Protein AF-0000000077615930 (afdb_homodimer)

Radius of gyration: 49.91 Å; Cα contacts (8 Å, |Δi|>4): 2430; chains: 2; bounding box: 125×142×165 Å

Foldseek 3Di:
DDDDDDDDDDDDDDDDDDPPPDPPPPPPVPPVVVVLLVVVCVVVVVCDPVVVVVLPDPVVVDFVVKAWDDKDKKKWQQLQVFPVQQQDDDDDDPPPPPPDRIFTFMWTDILFWIWTWGPDPPDTRIGIGTLLFFQDKDKDWDQDPNGIWIKIWTAGNLQRIIIITDRDPVRNVVVRVVSVVSSLDQRDFLQLGLDDDFAPPQVVLADPQVQCVVQQVDACPDPDNGQQKHKDQLCLVPPLAVFAFRIFMAGPVQDSVLLSQVLVQFPSRWAWGWRHAFPLRATETFGAFGQLAPVRDDRPSNLVRLVSNCVSLVDAEEEEEAAAPVVQVVCSNVRTHHDDVVSRPRYYYDYLHQDDQQLQLQLVVQLSVLLVCVLVVNDDPPSVVSNVVSCLLVNLLSLLVLLLVVLVCVVVSYHYYYYYHGGAFSVLLNVLSNCVQQALQCLEPSNVSNSCCNSHANSFAALCQQLQSDPDSDRQSGRSSHGCRVVSSLLNVVLLCVVQVASHFWDVVLSSLLVVCSSSSNFLRRNGGHDNVCVVVVRSGSGHHSSVCCCVRSCVVLGTRLNYDDCDPDDPCCVRHPRGDNDDSPSVSDDDPCCRNVSSNDNDSVVRVVSSVVVVVVVVVVVVVVVVVVVVVVVVVVVVVVVVVVVVVVVVVVVVVVVVVQQQCQPVPPARQGDQDDVHPGRQRQHQDQDDPPPDPPDDDDDDDDDDDDDDPPPPCVPRDRDRDGDDPDDDDDDDDDPCPDDPDPPPDDDDDDDDDDDDPDDDPDPDDDDDD/DDDDDDDDPPPPPDDPDPPPPDPPPPPPVPPVVVVLLVVVCVVVVVCDPVVVVVLPDPVVVAFVVKAWDDKDKKKWQQLQVFPVQQQDDDDDDPPPPPPDRIFTFMWTDILFWTWTWGPDPPDTRIGIGTLLFFQDKDWDWDQDPNGIWIKIWTAGNLQRIIIITDRDPVRNVVVRVVSVVSSLDQRDFLQLRLDDDFAPPQVVLADPQVQCVVQQQDACPDPDAGLQKHKDQLCLVPPLAVFAFRIFMAGPPQDSVLLSQVLVFFPSRFAWTWRHAFPLRATETFGAFGQLAPVRDDRPSNLVRLVSNCVSLVDAEEEEEAAAPVVQVVCSNVRTHHDDVVSRPRYYYDYLHQDDQQLQLQLVVQLSVLLVCVLVVNDDPPSVVSNVVSCLLVNLLSLLVLLLVVLVCVVVSYHYYYYYNGGAFSVLLNVLSNCVQQALQCLEPSNVSNSCCNSHANSFAALCQQLQSDPDSDRQSGRSSHGCRVVSSLLNVVLLCVVQVASHFWDVVLSSLLVVCSSSSNFLRRNGGHDSVCVVVVRSGSGHHSSVCCCVGSCVVLGTRLNYDDCDPDDPSCVRHNRGDNDDSPSVSDDDPCCRNVSSNDNDCPVRVVSSVVVVVVVVVVVVVVVVVVVVVVVVVVVVVVVVVVVVVVVVVVVVVVVVPQQQCQDVPQARQGDDDDPDDDGFHFHQDQDDDPPPPPDDDDDDDDDDDDDPCPDDCVDRDGDRDGDDPDDDDDDDDDPDPDDPCPDDPDPDDDYDDDDDPDPDDPDDDDDDD

Sequence (1546 aa):
MDRMFGARRTDSRRSEGAVPFNSRRSVEEDSWTEVERQELDHATSFVSDSMYLVMESPAGALYTGETVHFKVHALCDQSTLGRAAAGIGGKKKVAKDENDDVMHGTLFLTSYRLLFRSFHHHEEELVEVHLHNIAELAEFRVNGKLGPMSQLEVACKNFELLKFNFPGDAASGDAYVKISQILMGKLAPAAYVFARQPDTSGWAAYDPQAEFTRLGFKTPKSSAQIGGFRVTHVNNNYKMSPTYPSAFVVPASVSDGELRKISFFRARGRVPAVTYRHKNDAVVARCAQPLVGLRRKRCTSDEAYMAALRRECKGELLFIDCRSQTSAYGNIALGGGFEVLDYYKETNIMFMGIENIHSMRDSIRKLFDLIKNEIRGNERPNWLSCLESTRWLEHVRSILVSCSVCVTKLVEGTSLVIHCSDGWDRTAQITALVKLCADPFYRTIKGFQVLIEQEWCAFGHQFRARSGHTDTQAGYWEDDSTSPVFMQFVDAVWQLMRQFPCSFEFSERYLIALLDEVYSKRSGTFLHDCEEARMGSKTVIRCTSAWTLLEAHPNAVDFRNPFFLVPLSGGGSKSKSPTVLQCKWHTSSLAIWSSFYLRSLESNDSRDAWAKELQVTQRELQDQLSAAHQQLQSQVEQNSDLQSELEQLRRERAQLARLLEGEVYSDTLNGLLVHEEDEEEDGVLLSVTPVGESRTTLETSCSDSCSISPDVKVYSTTGVGCFLGGSMSQDFEILQSYFDPKRHEARSIDPTATSNGCNDLFTRRITVEEVVRMDRMFGARRTDSRRSEGAVPFNSRRSVEEDSWTEVERQELDHATSFVSDSMYLVMESPAGALYTGETVHFKVHALCDQSTLGRAAAGIGGKKKVAKDENDDVMHGTLFLTSYRLLFRSFHHHEEELVEVHLHNIAELAEFRVNGKLGPMSQLEVACKNFELLKFNFPGDAASGDAYVKISQILMGKLAPAAYVFARQPDTSGWAAYDPQAEFTRLGFKTPKSSAQIGGFRVTHVNNNYKMSPTYPSAFVVPASVSDGELRKISFFRARGRVPAVTYRHKNDAVVARCAQPLVGLRRKRCTSDEAYMAALRRECKGELLFIDCRSQTSAYGNIALGGGFEVLDYYKETNIMFMGIENIHSMRDSIRKLFDLIKNEIRGNERPNWLSCLESTRWLEHVRSILVSCSVCVTKLVEGTSLVIHCSDGWDRTAQITALVKLCADPFYRTIKGFQVLIEQEWCAFGHQFRARSGHTDTQAGYWEDDSTSPVFMQFVDAVWQLMRQFPCSFEFSERYLIALLDEVYSKRSGTFLHDCEEARMGSKTVIRCTSAWTLLEAHPNAVDFRNPFFLVPLSGGGSKSKSPTVLQCKWHTSSLAIWSSFYLRSLESNDSRDAWAKELQVTQRELQDQLSAAHQQLQSQVEQNSDLQSELEQLRRERAQLARLLEGEVYSDTLNGLLVHEEDEEEDGVLLSVTPVGESRTTLETSCSDSCSISPDVKVYSTTGVGCFLGGSMSQDFEILQSYFDPKRHEARSIDPTATSNGCNDLFTRRITVEEVVR

Solvent-accessible surface area (backbone atoms only — not comparable to full-atom values): 86702 Å² total; per-residue (Å²): 144,80,87,72,94,77,93,78,91,90,81,90,84,91,77,85,81,77,82,78,79,81,77,79,74,78,67,79,78,51,60,72,53,50,57,58,43,49,52,46,44,47,63,56,50,64,57,35,77,65,59,59,59,72,74,58,71,67,62,91,75,50,51,70,88,55,47,78,77,44,74,43,75,32,31,36,42,47,68,30,52,23,68,78,59,71,45,64,82,74,87,67,77,73,75,71,66,89,86,66,64,58,42,54,27,38,38,32,37,41,69,46,31,40,38,33,41,36,61,57,82,89,54,60,51,59,47,76,43,40,54,69,22,53,53,49,78,47,78,46,82,41,80,49,101,90,36,68,26,22,32,39,36,45,36,28,69,74,38,46,44,44,43,33,36,19,82,42,64,64,59,40,51,51,50,52,52,55,53,51,54,54,67,60,43,90,73,63,63,41,11,68,38,61,40,85,58,78,34,65,66,32,61,57,58,56,46,71,67,60,53,38,44,74,56,56,44,44,76,56,81,63,90,61,81,44,77,53,36,34,77,43,58,80,23,62,82,31,73,63,18,50,42,38,40,40,60,51,31,38,48,53,88,58,50,66,69,44,49,54,56,27,19,75,40,14,33,81,20,33,46,73,31,49,79,45,53,46,95,76,44,11,36,39,26,38,22,20,19,36,47,24,23,83,77,59,53,82,53,70,54,49,39,48,47,54,52,48,47,30,63,55,30,73,37,50,39,34,37,35,35,40,33,29,64,68,59,36,58,56,32,17,79,76,37,26,33,62,85,60,57,89,70,36,81,81,49,50,76,46,62,54,51,43,76,56,54,62,58,46,31,54,18,50,48,45,45,49,51,53,46,53,36,45,73,73,65,55,69,56,94,53,51,45,40,53,51,52,71,24,39,46,67,58,54,41,34,39,53,48,47,44,24,42,53,50,42,53,39,38,74,74,26,28,20,36,42,33,18,25,69,70,28,30,58,70,27,26,45,40,55,43,47,29,47,41,30,60,34,59,59,36,27,32,62,65,30,36,50,31,46,46,42,48,44,32,42,28,42,19,18,52,39,22,40,24,59,48,64,52,92,57,79,55,51,50,87,69,34,81,61,23,26,55,59,68,58,45,43,53,50,44,51,49,54,49,40,70,77,35,59,20,47,28,37,46,26,71,58,36,54,49,52,50,49,45,44,54,38,37,30,51,21,36,63,48,56,40,34,18,40,51,57,33,60,73,65,39,32,70,68,48,14,26,28,46,57,43,48,51,65,66,35,76,58,35,79,58,23,48,29,73,59,43,43,74,58,43,97,51,79,79,41,33,78,56,11,51,56,59,62,80,73,81,60,50,72,85,70,58,75,82,62,47,78,50,58,37,20,28,74,50,78,82,69,59,65,64,53,51,48,42,50,50,50,52,51,39,51,51,40,52,51,52,33,53,50,36,51,51,51,35,53,53,39,52,52,49,38,53,53,47,53,53,51,41,54,52,52,53,53,51,41,53,55,56,52,52,63,59,54,63,40,57,36,62,46,68,82,82,30,9,28,23,54,78,40,65,99,77,53,81,40,61,32,50,55,70,70,87,80,82,81,80,80,79,73,84,84,80,85,78,82,80,77,87,85,82,80,87,76,77,84,80,79,82,77,84,75,86,77,83,70,71,51,32,49,40,78,80,88,74,82,81,77,85,83,85,72,78,75,70,76,80,79,77,84,72,86,86,90,76,88,83,92,81,87,81,81,72,82,82,72,94,72,88,72,79,89,67,95,92,130,140,77,90,75,88,73,89,78,81,80,72,85,72,85,75,83,80,77,78,78,75,81,75,80,74,78,66,79,78,52,60,73,53,49,55,58,43,47,52,47,44,45,63,56,49,63,56,36,76,64,59,60,60,72,74,58,72,67,62,90,75,50,51,70,87,57,45,79,78,45,73,45,74,30,29,36,42,47,71,30,51,23,69,77,58,66,40,64,72,78,83,69,80,69,74,70,65,89,86,63,64,58,42,54,27,39,37,33,36,40,72,44,30,38,39,33,41,37,62,57,81,86,58,61,52,58,47,78,41,39,54,69,20,54,52,48,76,49,78,47,81,41,80,48,98,90,37,69,25,22,31,39,36,46,34,27,70,74,39,47,43,44,43,35,35,18,82,42,62,64,58,37,51,50,49,52,51,53,53,49,54,54,66,59,42,90,72,65,64,40,10,67,39,60,40,85,60,79,34,66,68,33,63,56,59,56,48,71,67,60,54,36,44,74,54,56,51,43,74,54,83,61,94,58,80,18,86,52,33,38,79,42,58,81,24,62,81,32,73,62,18,50,42,38,40,40,60,51,31,38,47,54,88,59,49,66,70,43,48,55,57,28,19,75,39,14,33,80,19,33,48,73,31,49,78,45,52,48,95,76,45,12,36,38,26,38,21,20,19,36,47,23,22,84,77,59,52,81,53,69,52,49,41,50,47,53,53,47,48,31,62,57,28,74,38,50,39,34,38,34,35,40,33,28,66,68,59,38,59,55,30,16,78,76,37,26,32,62,85,60,58,90,70,37,81,84,49,49,76,47,62,52,52,45,77,55,55,61,58,44,31,54,19,51,50,44,46,50,52,53,46,53,36,46,74,74,65,54,70,55,94,51,49,46,40,53,52,51,70,26,40,46,66,57,55,42,34,41,53,48,46,44,23,41,54,51,41,53,41,36,75,74,26,29,20,36,42,33,18,26,70,70,28,29,57,69,26,26,45,41,56,44,46,29,48,40,29,60,32,58,59,36,26,31,62,65,31,35,50,31,46,45,42,48,43,32,41,29,41,19,20,51,39,22,40,24,58,48,64,53,93,56,80,55,53,52,88,69,33,81,61,23,26,56,58,67,58,43,44,53,50,43,50,50,54,49,39,71,75,36,60,21,46,28,36,48,25,70,58,36,54,51,52,50,50,45,43,52,38,37,28,49,22,37,63,48,56,43,34,18,39,52,56,34,61,71,65,40,31,68,69,49,14,26,27,47,58,44,50,53,65,64,34,76,57,35,80,57,23,48,29,73,57,44,42,73,58,42,96,49,80,79,40,34,77,57,11,50,57,58,60,79,74,82,59,51,72,87,71,58,76,81,61,47,76,52,60,39,18,27,74,49,80,84,67,58,65,62,54,51,46,43,52,49,50,54,51,37,50,50,40,51,51,52,32,53,50,37,49,51,52,34,53,54,39,53,51,51,40,52,53,46,51,52,52,42,54,53,52,54,53,51,40,52,54,56,51,48,64,61,48,62,50,56,36,62,46,89,83,79,38,8,40,40,74,62,55,73,90,80,66,84,56,47,47,29,49,61,68,81,80,81,76,84,72,79,76,84,71,89,84,81,82,84,76,84,82,80,81,82,87,77,81,77,79,80,83,81,74,87,78,75,62,75,55,48,42,20,81,67,85,77,80,73,79,69,83,87,78,86,83,74,94,72,84,74,86,81,80,80,81,81,92,87,89,86,84,89,78,90,73,84,74,83,67,92,93,82,91,95,76,84,137

Organism: Phytophthora infestans (NCBI:txid4787)

Structure (mmCIF, N/CA/C/O backbone):
data_AF-0000000077615930-model_v1
#
loop_
_entity.id
_entity.type
_entity.pdbx_description
1 polymer 'Myotubularin-like phosphatase domain'
#
loop_
_atom_site.group_PDB
_atom_site.id
_atom_site.type_symbol
_atom_site.label_atom_id
_atom_site.label_alt_id
_atom_site.label_comp_id
_atom_site.label_asym_id
_atom_site.label_entity_id
_atom_site.label_seq_id
_atom_site.pdbx_PDB_ins_code
_atom_site.Cartn_x
_atom_site.Cartn_y
_atom_site.Cartn_z
_atom_site.occupancy
_atom_site.B_iso_or_equiv
_atom_site.auth_seq_id
_atom_site.auth_comp_id
_atom_site.auth_asym_id
_atom_site.auth_atom_id
_atom_site.pdbx_PDB_model_num
ATOM 1 N N . MET A 1 1 ? -10.43 -56.5 32.125 1 15.3 1 MET A N 1
ATOM 2 C CA . MET A 1 1 ? -10.898 -56.844 33.469 1 15.3 1 MET A CA 1
ATOM 3 C C . MET A 1 1 ? -10.953 -55.594 34.344 1 15.3 1 MET A C 1
ATOM 5 O O . MET A 1 1 ? -10.367 -54.562 34 1 15.3 1 MET A O 1
ATOM 9 N N . ASP A 1 2 ? -10.734 -55.656 35.688 1 14.51 2 ASP A N 1
ATOM 10 C CA . ASP A 1 2 ? -11.32 -55.438 37 1 14.51 2 ASP A CA 1
ATOM 11 C C . ASP A 1 2 ? -10.805 -54.125 37.625 1 14.51 2 ASP A C 1
ATOM 13 O O . ASP A 1 2 ? -11.547 -53.406 38.281 1 14.51 2 ASP A O 1
ATOM 17 N N . ARG A 1 3 ? -9.555 -53.969 37.844 1 14.17 3 ARG A N 1
ATOM 18 C CA . ARG A 1 3 ? -9.156 -53.688 39.219 1 14.17 3 ARG A CA 1
ATOM 19 C C . ARG A 1 3 ? -9.508 -52.25 39.594 1 14.17 3 ARG A C 1
ATOM 21 O O . ARG A 1 3 ? -9.633 -51.375 38.688 1 14.17 3 ARG A O 1
ATOM 28 N N . MET A 1 4 ? -9.133 -51.656 40.781 1 14.09 4 MET A N 1
ATOM 29 C CA . MET A 1 4 ? -9.461 -51.312 42.156 1 14.09 4 MET A CA 1
ATOM 30 C C . MET A 1 4 ? -9.18 -49.844 42.438 1 14.09 4 MET A C 1
ATOM 32 O O . MET A 1 4 ? -9.562 -49.344 43.5 1 14.09 4 MET A O 1
ATOM 36 N N . PHE A 1 5 ? -8.281 -49.094 41.875 1 16.23 5 PHE A N 1
ATOM 37 C CA . PHE A 1 5 ? -7.535 -48.469 42.969 1 16.23 5 PHE A CA 1
ATOM 38 C C . PHE A 1 5 ? -8.359 -47.375 43.625 1 16.23 5 PHE A C 1
ATOM 40 O O . PHE A 1 5 ? -9.164 -46.688 42.969 1 16.23 5 PHE A O 1
ATOM 47 N N . GLY A 1 6 ? -8.289 -46.938 44.906 1 15.14 6 GLY A N 1
ATOM 48 C CA . GLY A 1 6 ? -8.812 -46.688 46.25 1 15.14 6 GLY A CA 1
ATOM 49 C C . GLY A 1 6 ? -9.094 -45.188 46.469 1 15.14 6 GLY A C 1
ATOM 50 O O . GLY A 1 6 ? -10.195 -44.844 46.906 1 15.14 6 GLY A O 1
ATOM 51 N N . ALA A 1 7 ? -8.156 -44.375 46.844 1 14.65 7 ALA A N 1
ATOM 52 C CA . ALA A 1 7 ? -8.234 -43.812 48.219 1 14.65 7 ALA A CA 1
ATOM 53 C C . ALA A 1 7 ? -9.188 -42.625 48.25 1 14.65 7 ALA A C 1
ATOM 55 O O . ALA A 1 7 ? -9.484 -42 47.219 1 14.65 7 ALA A O 1
ATOM 56 N N . ARG A 1 8 ? -9.031 -41.562 49.375 1 15.77 8 ARG A N 1
ATOM 57 C CA . ARG A 1 8 ? -9.531 -41.188 50.688 1 15.77 8 ARG A CA 1
ATOM 58 C C . ARG A 1 8 ? -10.047 -39.75 50.719 1 15.77 8 ARG A C 1
ATOM 60 O O . ARG A 1 8 ? -11.047 -39.469 51.375 1 15.77 8 ARG A O 1
ATOM 67 N N . ARG A 1 9 ? -9.359 -38.656 50.312 1 15.2 9 ARG A N 1
ATOM 68 C CA . ARG A 1 9 ? -9.211 -37.656 51.375 1 15.2 9 ARG A CA 1
ATOM 69 C C . ARG A 1 9 ? -10.5 -36.844 51.562 1 15.2 9 ARG A C 1
ATOM 71 O O . ARG A 1 9 ? -11.273 -36.688 50.625 1 15.2 9 ARG A O 1
ATOM 78 N N . THR A 1 10 ? -10.672 -36.031 52.688 1 15.86 10 THR A N 1
ATOM 79 C CA . THR A 1 10 ? -11.492 -35.594 53.812 1 15.86 10 THR A CA 1
ATOM 80 C C . THR A 1 10 ? -12.25 -34.312 53.5 1 15.86 10 THR A C 1
ATOM 82 O O . THR A 1 10 ? -11.883 -33.625 52.562 1 15.86 10 THR A O 1
ATOM 85 N N . ASP A 1 11 ? -12.898 -33.469 54.531 1 15.8 11 ASP A N 1
ATOM 86 C CA . ASP A 1 11 ? -14.172 -33.031 55.094 1 15.8 11 ASP A CA 1
ATOM 87 C C . ASP A 1 11 ? -14.32 -31.516 54.969 1 15.8 11 ASP A C 1
ATOM 89 O O . ASP A 1 11 ? -15.438 -31 54.875 1 15.8 11 ASP A O 1
ATOM 93 N N . SER A 1 12 ? -13.406 -30.578 55.219 1 15.86 12 SER A N 1
ATOM 94 C CA . SER A 1 12 ? -13.742 -29.672 56.312 1 15.86 12 SER A CA 1
ATOM 95 C C . SER A 1 12 ? -14.789 -28.641 55.875 1 15.86 12 SER A C 1
ATOM 97 O O . SER A 1 12 ? -14.992 -28.422 54.688 1 15.86 12 SER A O 1
ATOM 99 N N . ARG A 1 13 ? -14.93 -27.281 56.719 1 16.64 13 ARG A N 1
ATOM 100 C CA . ARG A 1 13 ? -15.805 -26.531 57.625 1 16.64 13 ARG A CA 1
ATOM 101 C C . ARG A 1 13 ? -16.5 -25.406 56.875 1 16.64 13 ARG A C 1
ATOM 103 O O . ARG A 1 13 ? -17.719 -25.219 57 1 16.64 13 ARG A O 1
ATOM 110 N N . ARG A 1 14 ? -15.844 -24.109 56.625 1 17.56 14 ARG A N 1
ATOM 111 C CA . ARG A 1 14 ? -16.297 -22.906 57.312 1 17.56 14 ARG A CA 1
ATOM 112 C C . ARG A 1 14 ? -17.469 -22.266 56.562 1 17.56 14 ARG A C 1
ATOM 114 O O . ARG A 1 14 ? -17.5 -22.297 55.312 1 17.56 14 ARG A O 1
ATOM 121 N N . SER A 1 15 ? -18.547 -21.562 57.219 1 17.34 15 SER A N 1
ATOM 122 C CA . SER A 1 15 ? -19.969 -21.188 57.188 1 17.34 15 SER A CA 1
ATOM 123 C C . SER A 1 15 ? -20.141 -19.812 56.531 1 17.34 15 SER A C 1
ATOM 125 O O . SER A 1 15 ? -21.25 -19.281 56.5 1 17.34 15 SER A O 1
ATOM 127 N N . GLU A 1 16 ? -19.172 -19.062 56.125 1 19.17 16 GLU A N 1
ATOM 128 C CA . GLU A 1 16 ? -19.391 -17.625 56.281 1 19.17 16 GLU A CA 1
ATOM 129 C C . GLU A 1 16 ? -20.641 -17.172 55.5 1 19.17 16 GLU A C 1
ATOM 131 O O . GLU A 1 16 ? -20.953 -17.719 54.469 1 19.17 16 GLU A O 1
ATOM 136 N N . GLY A 1 17 ? -21.469 -16.266 56.125 1 18 17 GLY A N 1
ATOM 137 C CA . GLY A 1 17 ? -22.797 -15.68 56.125 1 18 17 GLY A CA 1
ATOM 138 C C . GLY A 1 17 ? -23.094 -14.867 54.875 1 18 17 GLY A C 1
ATOM 139 O O . GLY A 1 17 ? -22.172 -14.398 54.188 1 18 17 GLY A O 1
ATOM 140 N N . ALA A 1 18 ? -24.391 -14.938 54.375 1 19.77 18 ALA A N 1
ATOM 141 C CA . ALA A 1 18 ? -25.219 -14.688 53.188 1 19.77 18 ALA A CA 1
ATOM 142 C C . ALA A 1 18 ? -25.625 -13.219 53.094 1 19.77 18 ALA A C 1
ATOM 144 O O . ALA A 1 18 ? -26.781 -12.875 53.312 1 19.77 18 ALA A O 1
ATOM 145 N N . VAL A 1 19 ? -24.75 -12.234 53.406 1 22.38 19 VAL A N 1
ATOM 146 C CA . VAL A 1 19 ? -25.438 -10.969 53.594 1 22.38 19 VAL A CA 1
ATOM 147 C C . VAL A 1 19 ? -26.234 -10.641 52.312 1 22.38 19 VAL A C 1
ATOM 149 O O . VAL A 1 19 ? -25.719 -10.797 51.219 1 22.38 19 VAL A O 1
ATOM 152 N N . PRO A 1 20 ? -27.625 -10.391 52.406 1 20.53 20 PRO A N 1
ATOM 153 C CA . PRO A 1 20 ? -28.703 -10.281 51.438 1 20.53 20 PRO A CA 1
ATOM 154 C C . PRO A 1 20 ? -28.656 -8.984 50.625 1 20.53 20 PRO A C 1
ATOM 156 O O . PRO A 1 20 ? -28.766 -7.898 51.188 1 20.53 20 PRO A O 1
ATOM 159 N N . PHE A 1 21 ? -27.547 -8.633 49.969 1 20.3 21 PHE A N 1
ATOM 160 C CA . PHE A 1 21 ? -27.531 -7.293 49.406 1 20.3 21 PHE A CA 1
ATOM 161 C C . PHE A 1 21 ? -28.719 -7.094 48.469 1 20.3 21 PHE A C 1
ATOM 163 O O . PHE A 1 21 ? -28.938 -7.902 47.562 1 20.3 21 PHE A O 1
ATOM 170 N N . ASN A 1 22 ? -29.781 -6.418 48.906 1 19.36 22 ASN A N 1
ATOM 171 C CA . ASN A 1 22 ? -31.062 -6.02 48.344 1 19.36 22 ASN A CA 1
ATOM 172 C C . ASN A 1 22 ? -30.875 -5.215 47.031 1 19.36 22 ASN A C 1
ATOM 174 O O . ASN A 1 22 ? -30.219 -4.172 47.031 1 19.36 22 ASN A O 1
ATOM 178 N N . SER A 1 23 ? -30.938 -5.848 45.844 1 19.02 23 SER A N 1
ATOM 179 C CA . SER A 1 23 ? -30.781 -5.461 44.438 1 19.02 23 SER A CA 1
ATOM 180 C C . SER A 1 23 ? -31.875 -4.492 44 1 19.02 23 SER A C 1
ATOM 182 O O . SER A 1 23 ? -32.969 -4.918 43.625 1 19.02 23 SER A O 1
ATOM 184 N N . ARG A 1 24 ? -32.156 -3.406 44.75 1 22.58 24 ARG A N 1
ATOM 185 C CA . ARG A 1 24 ? -33.281 -2.605 44.281 1 22.58 24 ARG A CA 1
ATOM 186 C C . ARG A 1 24 ? -33.062 -2.17 42.812 1 22.58 24 ARG A C 1
ATOM 188 O O . ARG A 1 24 ? -32.094 -1.477 42.5 1 22.58 24 ARG A O 1
ATOM 195 N N . ARG A 1 25 ? -33.75 -2.848 41.812 1 23.81 25 ARG A N 1
ATOM 196 C CA . ARG A 1 25 ? -34 -2.76 40.375 1 23.81 25 ARG A CA 1
ATOM 197 C C . ARG A 1 25 ? -34.562 -1.399 40 1 23.81 25 ARG A C 1
ATOM 199 O O . ARG A 1 25 ? -35.656 -1.044 40.438 1 23.81 25 ARG A O 1
ATOM 206 N N . SER A 1 26 ? -33.75 -0.372 40.094 1 23.16 26 SER A N 1
ATOM 207 C CA . SER A 1 26 ? -34.312 0.929 39.75 1 23.16 26 SER A CA 1
ATOM 208 C C . SER A 1 26 ? -35.125 0.854 38.469 1 23.16 26 SER A C 1
ATOM 210 O O . SER A 1 26 ? -34.688 0.295 37.469 1 23.16 26 SER A O 1
ATOM 212 N N . VAL A 1 27 ? -36.5 1.019 38.406 1 25.86 27 VAL A N 1
ATOM 213 C CA . VAL A 1 27 ? -37.688 0.929 37.562 1 25.86 27 VAL A CA 1
ATOM 214 C C . VAL A 1 27 ? -37.531 1.836 36.344 1 25.86 27 VAL A C 1
ATOM 216 O O . VAL A 1 27 ? -38.094 1.551 35.281 1 25.86 27 VAL A O 1
ATOM 219 N N . GLU A 1 28 ? -36.938 3.033 36.5 1 25.19 28 GLU A N 1
ATOM 220 C CA . GLU A 1 28 ? -37.375 4.086 35.594 1 25.19 28 GLU A CA 1
ATOM 221 C C . GLU A 1 28 ? -36.875 3.828 34.188 1 25.19 28 GLU A C 1
ATOM 223 O O . GLU A 1 28 ? -37.281 4.5 33.219 1 25.19 28 GLU A O 1
ATOM 228 N N . GLU A 1 29 ? -35.812 3.072 34.031 1 27.83 29 GLU A N 1
ATOM 229 C CA . GLU A 1 29 ? -35.219 2.941 32.688 1 27.83 29 GLU A CA 1
ATOM 230 C C . GLU A 1 29 ? -36.094 2.125 31.766 1 27.83 29 GLU A C 1
ATOM 232 O O . GLU A 1 29 ? -35.719 1.841 30.625 1 27.83 29 GLU A O 1
ATOM 237 N N . ASP A 1 30 ? -37.344 1.7 32.219 1 28.83 30 ASP A N 1
ATOM 238 C CA . ASP A 1 30 ? -38.156 0.677 31.578 1 28.83 30 ASP A CA 1
ATOM 239 C C . ASP A 1 30 ? -38.938 1.257 30.406 1 28.83 30 ASP A C 1
ATOM 241 O O . ASP A 1 30 ? -39.438 0.512 29.562 1 28.83 30 ASP A O 1
ATOM 245 N N . SER A 1 31 ? -39.281 2.527 30.578 1 29.67 31 SER A N 1
ATOM 246 C CA . SER A 1 31 ? -40.406 2.955 29.719 1 29.67 31 SER A CA 1
ATOM 247 C C . SER A 1 31 ? -39.938 3.041 28.25 1 29.67 31 SER A C 1
ATOM 249 O O . SER A 1 31 ? -40.719 2.725 27.344 1 29.67 31 SER A O 1
ATOM 251 N N . TRP A 1 32 ? -38.781 3.723 28.094 1 28.78 32 TRP A N 1
ATOM 252 C CA . TRP A 1 32 ? -38.375 3.998 26.703 1 28.78 32 TRP A CA 1
ATOM 253 C C . TRP A 1 32 ? -38.062 2.707 25.969 1 28.78 32 TRP A C 1
ATOM 255 O O . TRP A 1 32 ? -38.062 2.674 24.734 1 28.78 32 TRP A O 1
ATOM 265 N N . THR A 1 33 ? -37.938 1.622 26.766 1 34.94 33 THR A N 1
ATOM 266 C CA . THR A 1 33 ? -37.594 0.311 26.219 1 34.94 33 THR A CA 1
ATOM 267 C C . THR A 1 33 ? -38.812 -0.321 25.531 1 34.94 33 THR A C 1
ATOM 269 O O . THR A 1 33 ? -38.656 -1.097 24.594 1 34.94 33 THR A O 1
ATOM 272 N N . GLU A 1 34 ? -40.062 0.072 26.094 1 34.44 34 GLU A N 1
ATOM 273 C CA . GLU A 1 34 ? -41.25 -0.596 25.594 1 34.44 34 GLU A CA 1
ATOM 274 C C . GLU A 1 34 ? -41.594 -0.104 24.188 1 34.44 34 GLU A C 1
ATOM 276 O O . GLU A 1 34 ? -42 -0.893 23.328 1 34.44 34 GLU A O 1
ATOM 281 N N . VAL A 1 35 ? -41.438 1.263 23.969 1 36.5 35 VAL A N 1
ATOM 282 C CA . VAL A 1 35 ? -41.875 1.825 22.688 1 36.5 35 VAL A CA 1
ATOM 283 C C . VAL A 1 35 ? -40.938 1.343 21.578 1 36.5 35 VAL A C 1
ATOM 285 O O . VAL A 1 35 ? -41.375 0.999 20.484 1 36.5 35 VAL A O 1
ATOM 288 N N . GLU A 1 36 ? -39.625 1.299 21.891 1 34.19 36 GLU A N 1
ATOM 289 C CA . GLU A 1 36 ? -38.719 0.806 20.875 1 34.19 36 GLU A CA 1
ATOM 290 C C . GLU A 1 36 ? -38.938 -0.681 20.609 1 34.19 36 GLU A C 1
ATOM 292 O O . GLU A 1 36 ? -38.719 -1.151 19.484 1 34.19 36 GLU A O 1
ATOM 297 N N . ARG A 1 37 ? -39.5 -1.408 21.594 1 36.06 37 ARG A N 1
ATOM 298 C CA . ARG A 1 37 ? -39.875 -2.805 21.391 1 36.06 37 ARG A CA 1
ATOM 299 C C . ARG A 1 37 ? -41.125 -2.916 20.547 1 36.06 37 ARG A C 1
ATOM 301 O O . ARG A 1 37 ? -41.219 -3.791 19.688 1 36.06 37 ARG A O 1
ATOM 308 N N . GLN A 1 38 ? -42.125 -2.064 20.844 1 36.53 38 GLN A N 1
ATOM 309 C CA . GLN A 1 38 ? -43.375 -2.139 20.078 1 36.53 38 GLN A CA 1
ATOM 310 C C . GLN A 1 38 ? -43.125 -1.792 18.609 1 36.53 38 GLN A C 1
ATOM 312 O O . GLN A 1 38 ? -43.719 -2.414 17.719 1 36.53 38 GLN A O 1
ATOM 317 N N . GLU A 1 39 ? -42.281 -0.75 18.344 1 36.44 39 GLU A N 1
ATOM 318 C CA . GLU A 1 39 ? -42 -0.434 16.953 1 36.44 39 GLU A CA 1
ATOM 319 C C . GLU A 1 39 ? -41.156 -1.525 16.297 1 36.44 39 GLU A C 1
ATOM 321 O O . GLU A 1 39 ? -41.344 -1.847 15.125 1 36.44 39 GLU A O 1
ATOM 326 N N . LEU A 1 40 ? -40.281 -2.15 17.031 1 34.22 40 LEU A N 1
ATOM 327 C CA . LEU A 1 40 ? -39.562 -3.33 16.547 1 34.22 40 LEU A CA 1
ATOM 328 C C . LEU A 1 40 ? -40.5 -4.508 16.391 1 34.22 40 LEU A C 1
ATOM 330 O O . LEU A 1 40 ? -40.438 -5.227 15.383 1 34.22 40 LEU A O 1
ATOM 334 N N . ASP A 1 41 ? -41.406 -4.719 17.375 1 36.97 41 ASP A N 1
ATOM 335 C CA . ASP A 1 41 ? -42.469 -5.734 17.219 1 36.97 41 ASP A CA 1
ATOM 336 C C . ASP A 1 41 ? -43.406 -5.391 16.062 1 36.97 41 ASP A C 1
ATOM 338 O O . ASP A 1 41 ? -43.812 -6.273 15.32 1 36.97 41 ASP A O 1
ATOM 342 N N . HIS A 1 42 ? -43.781 -4.102 15.93 1 36.09 42 HIS A N 1
ATOM 343 C CA . HIS A 1 42 ? -44.594 -3.688 14.789 1 36.09 42 HIS A CA 1
ATOM 344 C C . HIS A 1 42 ? -43.812 -3.807 13.484 1 36.09 42 HIS A C 1
ATOM 346 O O . HIS A 1 42 ? -44.375 -4.207 12.461 1 36.09 42 HIS A O 1
ATOM 352 N N . ALA A 1 43 ? -42.531 -3.301 13.406 1 34.59 43 ALA A N 1
ATOM 353 C CA . ALA A 1 43 ? -41.719 -3.531 12.203 1 34.59 43 ALA A CA 1
ATOM 354 C C . ALA A 1 43 ? -41.469 -5.02 11.984 1 34.59 43 ALA A C 1
ATOM 356 O O . ALA A 1 43 ? -41.5 -5.5 10.844 1 34.59 43 ALA A O 1
ATOM 357 N N . THR A 1 44 ? -41.188 -5.766 13.016 1 36.41 44 THR A N 1
ATOM 358 C CA . THR A 1 44 ? -41.094 -7.219 12.891 1 36.41 44 THR A CA 1
ATOM 359 C C . THR A 1 44 ? -42.5 -7.828 12.734 1 36.41 44 THR A C 1
ATOM 361 O O . THR A 1 44 ? -42.625 -8.922 12.18 1 36.41 44 THR A O 1
ATOM 364 N N . SER A 1 45 ? -43.531 -7.285 13.406 1 33.38 45 SER A N 1
ATOM 365 C CA . SER A 1 45 ? -44.875 -7.812 13.289 1 33.38 45 SER A CA 1
ATOM 366 C C . SER A 1 45 ? -45.438 -7.562 11.891 1 33.38 45 SER A C 1
ATOM 368 O O . SER A 1 45 ? -46.469 -8.148 11.516 1 33.38 45 SER A O 1
ATOM 370 N N . PHE A 1 46 ? -45.188 -6.387 11.273 1 32.59 46 PHE A N 1
ATOM 371 C CA . PHE A 1 46 ? -45.75 -6.281 9.938 1 32.59 46 PHE A CA 1
ATOM 372 C C . PHE A 1 46 ? -45.125 -7.32 9 1 32.59 46 PHE A C 1
ATOM 374 O O . PHE A 1 46 ? -45.469 -7.363 7.812 1 32.59 46 PHE A O 1
ATOM 381 N N . VAL A 1 47 ? -44 -7.898 9.289 1 35.59 47 VAL A N 1
ATOM 382 C CA . VAL A 1 47 ? -43.75 -9.078 8.469 1 35.59 47 VAL A CA 1
ATOM 383 C C . VAL A 1 47 ? -44.875 -10.102 8.672 1 35.59 47 VAL A C 1
ATOM 385 O O . VAL A 1 47 ? -44.938 -10.734 9.727 1 35.59 47 VAL A O 1
ATOM 388 N N . SER A 1 48 ? -46.125 -9.695 8.414 1 31.77 48 SER A N 1
ATOM 389 C CA . SER A 1 48 ? -47.312 -10.555 8.422 1 31.77 48 SER A CA 1
ATOM 390 C C . SER A 1 48 ? -46.969 -11.961 7.945 1 31.77 48 SER A C 1
ATOM 392 O O . SER A 1 48 ? -45.969 -12.164 7.246 1 31.77 48 SER A O 1
ATOM 394 N N . ASP A 1 49 ? -47.656 -12.977 8.5 1 34.81 49 ASP A N 1
ATOM 395 C CA . ASP A 1 49 ? -47.719 -14.344 8 1 34.81 49 ASP A CA 1
ATOM 396 C C . ASP A 1 49 ? -47.688 -14.375 6.477 1 34.81 49 ASP A C 1
ATOM 398 O O . ASP A 1 49 ? -47.188 -15.328 5.871 1 34.81 49 ASP A O 1
ATOM 402 N N . SER A 1 50 ? -48.438 -13.422 5.879 1 33.19 50 SER A N 1
ATOM 403 C CA . SER A 1 50 ? -48.594 -13.391 4.43 1 33.19 50 SER A CA 1
ATOM 404 C C . SER A 1 50 ? -47.312 -13 3.73 1 33.19 50 SER A C 1
ATOM 406 O O . SER A 1 50 ? -47.094 -13.328 2.559 1 33.19 50 SER A O 1
ATOM 408 N N . MET A 1 51 ? -46.625 -12.07 4.199 1 35.03 51 MET A N 1
ATOM 409 C CA . MET A 1 51 ? -45.344 -11.734 3.561 1 35.03 51 MET A CA 1
ATOM 410 C C . MET A 1 51 ? -44.344 -12.875 3.707 1 35.03 51 MET A C 1
ATOM 412 O O . MET A 1 51 ? -43.375 -12.945 2.967 1 35.03 51 MET A O 1
ATOM 416 N N . TYR A 1 52 ? -44.406 -13.672 4.758 1 37.84 52 TYR A N 1
ATOM 417 C CA . TYR A 1 52 ? -43.656 -14.93 4.832 1 37.84 52 TYR A CA 1
ATOM 418 C C . TYR A 1 52 ? -43.969 -15.805 3.627 1 37.84 52 TYR A C 1
ATOM 420 O O . TYR A 1 52 ? -43.094 -16.547 3.166 1 37.84 52 TYR A O 1
ATOM 428 N N . LEU A 1 53 ? -45.312 -15.914 3.291 1 36.94 53 LEU A N 1
ATOM 429 C CA . LEU A 1 53 ? -45.719 -16.812 2.221 1 36.94 53 LEU A CA 1
ATOM 430 C C . LEU A 1 53 ? -45.125 -16.391 0.887 1 36.94 53 LEU A C 1
ATOM 432 O O . LEU A 1 53 ? -44.812 -17.234 0.043 1 36.94 53 LEU A O 1
ATOM 436 N N . VAL A 1 54 ? -45.25 -15.094 0.511 1 39.47 54 VAL A N 1
ATOM 437 C CA . VAL A 1 54 ? -44.875 -14.695 -0.84 1 39.47 54 VAL A CA 1
ATOM 438 C C . VAL A 1 54 ? -43.375 -14.914 -1.045 1 39.47 54 VAL A C 1
ATOM 440 O O . VAL A 1 54 ? -42.906 -15.07 -2.178 1 39.47 54 VAL A O 1
ATOM 443 N N . MET A 1 55 ? -42.531 -14.641 -0.129 1 47.31 55 MET A N 1
ATOM 444 C CA . MET A 1 55 ? -41.094 -14.547 -0.274 1 47.31 55 MET A CA 1
ATOM 445 C C . MET A 1 55 ? -40.469 -15.938 -0.402 1 47.31 55 MET A C 1
ATOM 447 O O . MET A 1 55 ? -39.531 -16.266 0.327 1 47.31 55 MET A O 1
ATOM 451 N N . GLU A 1 56 ? -41.188 -16.906 -0.74 1 50.34 56 GLU A N 1
ATOM 452 C CA . GLU A 1 56 ? -41.062 -18.359 -0.734 1 50.34 56 GLU A CA 1
ATOM 453 C C . GLU A 1 56 ? -39.781 -18.797 -1.431 1 50.34 56 GLU A C 1
ATOM 455 O O . GLU A 1 56 ? -38.969 -19.562 -0.863 1 50.34 56 GLU A O 1
ATOM 460 N N . SER A 1 57 ? -39.969 -19.125 -2.832 1 57.25 57 SER A N 1
ATOM 461 C CA . SER A 1 57 ? -38.969 -19.906 -3.535 1 57.25 57 SER A CA 1
ATOM 462 C C . SER A 1 57 ? -38.031 -19 -4.34 1 57.25 57 SER A C 1
ATOM 464 O O . SER A 1 57 ? -38.5 -18.094 -5.047 1 57.25 57 SER A O 1
ATOM 466 N N . PRO A 1 58 ? -36.781 -18.844 -3.83 1 64.56 58 PRO A N 1
ATOM 467 C CA . PRO A 1 58 ? -35.844 -18.125 -4.703 1 64.56 58 PRO A CA 1
ATOM 468 C C . PRO A 1 58 ? -35.812 -18.703 -6.121 1 64.56 58 PRO A C 1
ATOM 470 O O . PRO A 1 58 ? -34.719 -18.906 -6.68 1 64.56 58 PRO A O 1
ATOM 473 N N . ALA A 1 59 ? -37 -19.172 -6.684 1 60.19 59 ALA A N 1
ATOM 474 C CA . ALA A 1 59 ? -37.094 -19.953 -7.914 1 60.19 59 ALA A CA 1
ATOM 475 C C . ALA A 1 59 ? -36.312 -19.297 -9.039 1 60.19 59 ALA A C 1
ATOM 477 O O . ALA A 1 59 ? -35.594 -19.969 -9.797 1 60.19 59 ALA A O 1
ATOM 478 N N . GLY A 1 60 ? -36.344 -17.969 -9.133 1 67.19 60 GLY A N 1
ATOM 479 C CA . GLY A 1 60 ? -35.625 -17.328 -10.227 1 67.19 60 GLY A CA 1
ATOM 480 C C . GLY A 1 60 ? -34.125 -17.328 -10.039 1 67.19 60 GLY A C 1
ATOM 481 O O . GLY A 1 60 ? -33.375 -17.172 -11.008 1 67.19 60 GLY A O 1
ATOM 482 N N . ALA A 1 61 ? -33.781 -17.672 -8.859 1 77.5 61 ALA A N 1
ATOM 483 C CA . ALA A 1 61 ? -32.375 -17.578 -8.57 1 77.5 61 ALA A CA 1
ATOM 484 C C . ALA A 1 61 ? -31.734 -18.953 -8.477 1 77.5 61 ALA A C 1
ATOM 486 O O . ALA A 1 61 ? -30.5 -19.078 -8.344 1 77.5 61 ALA A O 1
ATOM 487 N N . LEU A 1 62 ? -32.531 -20.016 -8.734 1 82.62 62 LEU A N 1
ATOM 488 C CA . LEU A 1 62 ? -32 -21.359 -8.531 1 82.62 62 LEU A CA 1
ATOM 489 C C . LEU A 1 62 ? -31.438 -21.922 -9.828 1 82.62 62 LEU A C 1
ATOM 491 O O . LEU A 1 62 ? -31.953 -21.641 -10.914 1 82.62 62 LEU A O 1
ATOM 495 N N . TYR A 1 63 ? -30.375 -22.703 -9.656 1 84.88 63 TYR A N 1
ATOM 496 C CA . TYR A 1 63 ? -29.844 -23.453 -10.781 1 84.88 63 TYR A CA 1
ATOM 497 C C . TYR A 1 63 ? -30.797 -24.578 -11.188 1 84.88 63 TYR A C 1
ATOM 499 O O . TYR A 1 63 ? -31.703 -24.938 -10.422 1 84.88 63 TYR A O 1
ATOM 507 N N . THR A 1 64 ? -30.531 -25.078 -12.406 1 82.31 64 THR A N 1
ATOM 508 C CA . THR A 1 64 ? -31.328 -26.219 -12.828 1 82.31 64 THR A CA 1
ATOM 509 C C . THR A 1 64 ? -31.078 -27.422 -11.914 1 82.31 64 THR A C 1
ATOM 511 O O . THR A 1 64 ? -29.938 -27.828 -11.719 1 82.31 64 THR A O 1
ATOM 514 N N . GLY A 1 65 ? -32.094 -27.875 -11.32 1 82.19 65 GLY A N 1
ATOM 515 C CA . GLY A 1 65 ? -31.969 -29.047 -10.461 1 82.19 65 GLY A CA 1
ATOM 516 C C . GLY A 1 65 ? -31.625 -28.703 -9.031 1 82.19 65 GLY A C 1
ATOM 517 O O . GLY A 1 65 ? -31.5 -29.594 -8.188 1 82.19 65 GLY A O 1
ATOM 518 N N . GLU A 1 66 ? -31.469 -27.469 -8.773 1 88.75 66 GLU A N 1
ATOM 519 C CA . GLU A 1 66 ? -31.156 -27.031 -7.418 1 88.75 66 GLU A CA 1
ATOM 520 C C . GLU A 1 66 ? -32.406 -27.062 -6.527 1 88.75 66 GLU A C 1
ATOM 522 O O . GLU A 1 66 ? -33.469 -26.625 -6.938 1 88.75 66 GLU A O 1
ATOM 527 N N . THR A 1 67 ? -32.281 -27.672 -5.328 1 90 67 THR A N 1
ATOM 528 C CA . THR A 1 67 ? -33.406 -27.812 -4.406 1 90 67 THR A CA 1
ATOM 529 C C . THR A 1 67 ? -33.125 -27.078 -3.096 1 90 67 THR A C 1
ATOM 531 O O . THR A 1 67 ? -31.969 -27 -2.654 1 90 67 THR A O 1
ATOM 534 N N . VAL A 1 68 ? -34.188 -26.578 -2.52 1 91.75 68 VAL A N 1
ATOM 535 C CA . VAL A 1 68 ? -34.094 -25.891 -1.239 1 91.75 68 VAL A CA 1
ATOM 536 C C . VAL A 1 68 ? -34.281 -26.891 -0.098 1 91.75 68 VAL A C 1
ATOM 538 O O . VAL A 1 68 ? -35.281 -27.594 -0.062 1 91.75 68 VAL A O 1
ATOM 541 N N . HIS A 1 69 ? -33.406 -26.906 0.883 1 90.69 69 HIS A N 1
ATOM 542 C CA . HIS A 1 69 ? -33.469 -27.859 1.994 1 90.69 69 HIS A CA 1
ATOM 543 C C . HIS A 1 69 ? -33.938 -27.172 3.271 1 90.69 69 HIS A C 1
ATOM 545 O O . HIS A 1 69 ? -34.438 -27.828 4.191 1 90.69 69 HIS A O 1
ATOM 551 N N . PHE A 1 70 ? -33.625 -25.906 3.344 1 90.38 70 PHE A N 1
ATOM 552 C CA . PHE A 1 70 ? -33.906 -25.172 4.574 1 90.38 70 PHE A CA 1
ATOM 553 C C . PHE A 1 70 ? -34.062 -23.688 4.293 1 90.38 70 PHE A C 1
ATOM 555 O O . PHE A 1 70 ? -33.469 -23.141 3.369 1 90.38 70 PHE A O 1
ATOM 562 N N . LYS A 1 71 ? -35.031 -23.016 4.934 1 90.62 71 LYS A N 1
ATOM 563 C CA . LYS A 1 71 ? -35.188 -21.562 4.844 1 90.62 71 LYS A CA 1
ATOM 564 C C . LYS A 1 71 ? -35.5 -20.953 6.211 1 90.62 71 LYS A C 1
ATOM 566 O O . LYS A 1 71 ? -36.156 -21.562 7.039 1 90.62 71 LYS A O 1
ATOM 571 N N . VAL A 1 72 ? -34.969 -19.812 6.477 1 90.12 72 VAL A N 1
ATOM 572 C CA . VAL A 1 72 ? -35.156 -19.141 7.754 1 90.12 72 VAL A CA 1
ATOM 573 C C . VAL A 1 72 ? -35 -17.641 7.574 1 90.12 72 VAL A C 1
ATOM 575 O O . VAL A 1 72 ? -34.25 -17.188 6.703 1 90.12 72 VAL A O 1
ATOM 578 N N . HIS A 1 73 ? -35.75 -16.953 8.398 1 87.44 73 HIS A N 1
ATOM 579 C CA . HIS A 1 73 ? -35.562 -15.508 8.422 1 87.44 73 HIS A CA 1
ATOM 580 C C . HIS A 1 73 ? -34.25 -15.133 9.094 1 87.44 73 HIS A C 1
ATOM 582 O O . HIS A 1 73 ? -33.875 -15.695 10.133 1 87.44 73 HIS A O 1
ATOM 588 N N . ALA A 1 74 ? -33.469 -14.211 8.438 1 88.62 74 ALA A N 1
ATOM 589 C CA . ALA A 1 74 ? -32.188 -13.797 8.969 1 88.62 74 ALA A CA 1
ATOM 590 C C . ALA A 1 74 ? -31.875 -12.344 8.617 1 88.62 74 ALA A C 1
ATOM 592 O O . ALA A 1 74 ? -32.531 -11.766 7.738 1 88.62 74 ALA A O 1
ATOM 593 N N . LEU A 1 75 ? -31.047 -11.773 9.391 1 87 75 LEU A N 1
ATOM 594 C CA . LEU A 1 75 ? -30.484 -10.461 9.102 1 87 75 LEU A CA 1
ATOM 595 C C . LEU A 1 75 ? -29.031 -10.586 8.648 1 87 75 LEU A C 1
ATOM 597 O O . LEU A 1 75 ? -28.203 -11.195 9.336 1 87 75 LEU A O 1
ATOM 601 N N . CYS A 1 76 ? -28.781 -10.062 7.531 1 85.31 76 CYS A N 1
ATOM 602 C CA . CYS A 1 76 ? -27.422 -10.125 7 1 85.31 76 CYS A CA 1
ATOM 603 C C . CYS A 1 76 ? -26.656 -8.867 7.355 1 85.31 76 CYS A C 1
ATOM 605 O O . CYS A 1 76 ? -27.109 -7.75 7.113 1 85.31 76 CYS A O 1
ATOM 607 N N . ASP A 1 77 ? -25.484 -9.062 7.891 1 82.44 77 ASP A N 1
ATOM 608 C CA . ASP A 1 77 ? -24.609 -7.949 8.234 1 82.44 77 ASP A CA 1
ATOM 609 C C . ASP A 1 77 ? -23.938 -7.371 6.984 1 82.44 77 ASP A C 1
ATOM 611 O O . ASP A 1 77 ? -23.125 -8.031 6.348 1 82.44 77 ASP A O 1
ATOM 615 N N . GLN A 1 78 ? -24.172 -6.199 6.691 1 75.19 78 GLN A N 1
ATOM 616 C CA . GLN A 1 78 ? -23.672 -5.582 5.465 1 75.19 78 GLN A CA 1
ATOM 617 C C . GLN A 1 78 ? -22.234 -5.105 5.629 1 75.19 78 GLN A C 1
ATOM 619 O O . GLN A 1 78 ? -21.516 -4.898 4.645 1 75.19 78 GLN A O 1
ATOM 624 N N . SER A 1 79 ? -21.859 -4.922 6.805 1 68.88 79 SER A N 1
ATOM 625 C CA . SER A 1 79 ? -20.531 -4.387 7.055 1 68.88 79 SER A CA 1
ATOM 626 C C . SER A 1 79 ? -19.453 -5.363 6.59 1 68.88 79 SER A C 1
ATOM 628 O O . SER A 1 79 ? -18.328 -4.957 6.301 1 68.88 79 SER A O 1
ATOM 630 N N . THR A 1 80 ? -19.812 -6.562 6.461 1 69.69 80 THR A N 1
ATOM 631 C CA . THR A 1 80 ? -18.812 -7.57 6.109 1 69.69 80 THR A CA 1
ATOM 632 C C . THR A 1 80 ? -18.891 -7.906 4.621 1 69.69 80 THR A C 1
ATOM 634 O O . THR A 1 80 ? -18.062 -8.664 4.109 1 69.69 80 THR A O 1
ATOM 637 N N . LEU A 1 81 ? -19.938 -7.418 4.008 1 63.16 81 LEU A N 1
ATOM 638 C CA . LEU A 1 81 ? -20.109 -7.758 2.598 1 63.16 81 LEU A CA 1
ATOM 639 C C . LEU A 1 81 ? -19.156 -6.941 1.725 1 63.16 81 LEU A C 1
ATOM 641 O O . LEU A 1 81 ? -19.281 -5.715 1.657 1 63.16 81 LEU A O 1
ATOM 645 N N . GLY A 1 82 ? -17.938 -6.996 1.982 1 54.72 82 GLY A N 1
ATOM 646 C CA . GLY A 1 82 ? -17.031 -6.266 1.098 1 54.72 82 GLY A CA 1
ATOM 647 C C . GLY A 1 82 ? -17.688 -5.883 -0.221 1 54.72 82 GLY A C 1
ATOM 648 O O . GLY A 1 82 ? -18.812 -6.289 -0.506 1 54.72 82 GLY A O 1
ATOM 649 N N . ARG A 1 83 ? -17.312 -5.043 -1.05 1 47.25 83 ARG A N 1
ATOM 650 C CA . ARG A 1 83 ? -17.891 -4.617 -2.32 1 47.25 83 ARG A CA 1
ATOM 651 C C . ARG A 1 83 ? -18.016 -5.793 -3.285 1 47.25 83 ARG A C 1
ATOM 653 O O . ARG A 1 83 ? -18.625 -5.672 -4.344 1 47.25 83 ARG A O 1
ATOM 660 N N . ALA A 1 84 ? -17.281 -6.777 -3.16 1 41.72 84 ALA A N 1
ATOM 661 C CA . ALA A 1 84 ? -17.297 -7.859 -4.141 1 41.72 84 ALA A CA 1
ATOM 662 C C . ALA A 1 84 ? -18.672 -8.523 -4.211 1 41.72 84 ALA A C 1
ATOM 664 O O . ALA A 1 84 ? -19.094 -9.008 -5.266 1 41.72 84 ALA A O 1
ATOM 665 N N . ALA A 1 85 ? -19.344 -8.664 -3.131 1 42.59 85 ALA A N 1
ATOM 666 C CA . ALA A 1 85 ? -20.625 -9.352 -3.125 1 42.59 85 ALA A CA 1
ATOM 667 C C . ALA A 1 85 ? -21.703 -8.484 -3.76 1 42.59 85 ALA A C 1
ATOM 669 O O . ALA A 1 85 ? -22.828 -8.953 -4.008 1 42.59 85 ALA A O 1
ATOM 670 N N . ALA A 1 86 ? -21.484 -7.168 -3.963 1 37.12 86 ALA A N 1
ATOM 671 C CA . ALA A 1 86 ? -22.609 -6.355 -4.438 1 37.12 86 ALA A CA 1
ATOM 672 C C . ALA A 1 86 ? -22.844 -6.574 -5.93 1 37.12 86 ALA A C 1
ATOM 674 O O . ALA A 1 86 ? -23.672 -5.879 -6.539 1 37.12 86 ALA A O 1
ATOM 675 N N . GLY A 1 87 ? -21.938 -7.102 -6.629 1 35.69 87 GLY A N 1
ATOM 676 C CA . GLY A 1 87 ? -22.078 -7.133 -8.078 1 35.69 87 GLY A CA 1
ATOM 677 C C . GLY A 1 87 ? -23.156 -8.078 -8.555 1 35.69 87 GLY A C 1
ATOM 678 O O . GLY A 1 87 ? -23.203 -8.438 -9.734 1 35.69 87 GLY A O 1
ATOM 679 N N . ILE A 1 88 ? -23.688 -8.898 -7.848 1 35.75 88 ILE A N 1
ATOM 680 C CA . ILE A 1 88 ? -24.516 -9.742 -8.703 1 35.75 88 ILE A CA 1
ATOM 681 C C . ILE A 1 88 ? -25.516 -8.867 -9.469 1 35.75 88 ILE A C 1
ATOM 683 O O . ILE A 1 88 ? -25.609 -8.945 -10.695 1 35.75 88 ILE A O 1
ATOM 687 N N . GLY A 1 89 ? -26.875 -9.164 -9.398 1 35.31 89 GLY A N 1
ATOM 688 C CA . GLY A 1 89 ? -27.875 -8.773 -10.375 1 35.31 89 GLY A CA 1
ATOM 689 C C . GLY A 1 89 ? -28.094 -7.27 -10.445 1 35.31 89 GLY A C 1
ATOM 690 O O . GLY A 1 89 ? -27.984 -6.672 -11.516 1 35.31 89 GLY A O 1
ATOM 691 N N . GLY A 1 90 ? -29.141 -6.836 -9.758 1 32.72 90 GLY A N 1
ATOM 692 C CA . GLY A 1 90 ? -29.984 -5.719 -10.148 1 32.72 90 GLY A CA 1
ATOM 693 C C . GLY A 1 90 ? -29.297 -4.375 -10 1 32.72 90 GLY A C 1
ATOM 694 O O . GLY A 1 90 ? -28.234 -4.281 -9.391 1 32.72 90 GLY A O 1
ATOM 695 N N . LYS A 1 91 ? -30.141 -3.238 -10.688 1 34.44 91 LYS A N 1
ATOM 696 C CA . LYS A 1 91 ? -29.875 -1.831 -10.977 1 34.44 91 LYS A CA 1
ATOM 697 C C . LYS A 1 91 ? -29.266 -1.134 -9.766 1 34.44 91 LYS A C 1
ATOM 699 O O . LYS A 1 91 ? -28.219 -0.479 -9.891 1 34.44 91 LYS A O 1
ATOM 704 N N . LYS A 1 92 ? -30.219 -0.322 -9.172 1 33.84 92 LYS A N 1
ATOM 705 C CA . LYS A 1 92 ? -30.047 0.928 -8.43 1 33.84 92 LYS A CA 1
ATOM 706 C C . LYS A 1 92 ? -29.5 0.673 -7.035 1 33.84 92 LYS A C 1
ATOM 708 O O . LYS A 1 92 ? -29.969 -0.21 -6.32 1 33.84 92 LYS A O 1
ATOM 713 N N . LYS A 1 93 ? -28.312 1.031 -6.879 1 35.81 93 LYS A N 1
ATOM 714 C CA . LYS A 1 93 ? -27.766 1.232 -5.539 1 35.81 93 LYS A CA 1
ATOM 715 C C . LYS A 1 93 ? -28.859 1.682 -4.57 1 35.81 93 LYS A C 1
ATOM 717 O O . LYS A 1 93 ? -29.516 2.707 -4.789 1 35.81 93 LYS A O 1
ATOM 722 N N . VAL A 1 94 ? -29.562 0.899 -3.838 1 34.38 94 VAL A N 1
ATOM 723 C CA . VAL A 1 94 ? -30.359 1.417 -2.727 1 34.38 94 VAL A CA 1
ATOM 724 C C . VAL A 1 94 ? -29.578 2.525 -2.014 1 34.38 94 VAL A C 1
ATOM 726 O O . VAL A 1 94 ? -28.391 2.377 -1.724 1 34.38 94 VAL A O 1
ATOM 729 N N . ALA A 1 95 ? -30.062 3.656 -1.969 1 35.06 95 ALA A N 1
ATOM 730 C CA . ALA A 1 95 ? -29.688 4.723 -1.046 1 35.06 95 ALA A CA 1
ATOM 731 C C . ALA A 1 95 ? -29.406 4.164 0.345 1 35.06 95 ALA A C 1
ATOM 733 O O . ALA A 1 95 ? -30.25 3.508 0.947 1 35.06 95 ALA A O 1
ATOM 734 N N . LYS A 1 96 ? -28.219 3.787 0.665 1 38.81 96 LYS A N 1
ATOM 735 C CA . LYS A 1 96 ? -27.875 3.531 2.059 1 38.81 96 LYS A CA 1
ATOM 736 C C . LYS A 1 96 ? -28.75 4.344 3.004 1 38.81 96 LYS A C 1
ATOM 738 O O . LYS A 1 96 ? -28.719 5.574 2.982 1 38.81 96 LYS A O 1
ATOM 743 N N . ASP A 1 97 ? -29.891 3.994 3.41 1 38.34 97 ASP A N 1
ATOM 744 C CA . ASP A 1 97 ? -30.312 4.645 4.645 1 38.34 97 ASP A CA 1
ATOM 745 C C . ASP A 1 97 ? -29.156 4.742 5.641 1 38.34 97 ASP A C 1
ATOM 747 O O . ASP A 1 97 ? -28.438 3.77 5.852 1 38.34 97 ASP A O 1
ATOM 751 N N . GLU A 1 98 ? -28.547 5.773 5.844 1 42.16 98 GLU A N 1
ATOM 752 C CA . GLU A 1 98 ? -27.391 6.27 6.586 1 42.16 98 GLU A CA 1
ATOM 753 C C . GLU A 1 98 ? -27.094 5.387 7.797 1 42.16 98 GLU A C 1
ATOM 755 O O . GLU A 1 98 ? -25.922 5.203 8.164 1 42.16 98 GLU A O 1
ATOM 760 N N . ASN A 1 99 ? -28.219 4.891 8.672 1 44.31 99 ASN A N 1
ATOM 761 C CA . ASN A 1 99 ? -28.016 4.398 10.031 1 44.31 99 ASN A CA 1
ATOM 762 C C . ASN A 1 99 ? -28.031 2.875 10.086 1 44.31 99 ASN A C 1
ATOM 764 O O . ASN A 1 99 ? -27.891 2.285 11.156 1 44.31 99 ASN A O 1
ATOM 768 N N . ASP A 1 100 ? -28.547 1.903 9.109 1 53.69 100 ASP A N 1
ATOM 769 C CA . ASP A 1 100 ? -28.844 0.52 9.469 1 53.69 100 ASP A CA 1
ATOM 770 C C . ASP A 1 100 ? -27.953 -0.451 8.688 1 53.69 100 ASP A C 1
ATOM 772 O O . ASP A 1 100 ? -28.266 -0.803 7.551 1 53.69 100 ASP A O 1
ATOM 776 N N . ASP A 1 101 ? -26.766 -0.868 9.062 1 67.56 101 ASP A N 1
ATOM 777 C CA . ASP A 1 101 ? -25.734 -1.788 8.602 1 67.56 101 ASP A CA 1
ATOM 778 C C . ASP A 1 101 ? -26.266 -3.215 8.5 1 67.56 101 ASP A C 1
ATOM 780 O O . ASP A 1 101 ? -25.5 -4.168 8.375 1 67.56 101 ASP A O 1
ATOM 784 N N . VAL A 1 102 ? -27.609 -3.463 8.578 1 77.94 102 VAL A N 1
ATOM 785 C CA . VAL A 1 102 ? -28.125 -4.828 8.547 1 77.94 102 VAL A CA 1
ATOM 786 C C . VAL A 1 102 ? -29.25 -4.93 7.535 1 77.94 102 VAL A C 1
ATOM 788 O O . VAL A 1 102 ? -30.078 -4.016 7.414 1 77.94 102 VAL A O 1
ATOM 791 N N . MET A 1 103 ? -29.312 -6.02 6.734 1 82.38 103 MET A N 1
ATOM 792 C CA . MET A 1 103 ? -30.344 -6.305 5.742 1 82.38 103 MET A CA 1
ATOM 793 C C . MET A 1 103 ? -31.266 -7.426 6.219 1 82.38 103 MET A C 1
ATOM 795 O O . MET A 1 103 ? -30.797 -8.508 6.578 1 82.38 103 MET A O 1
ATOM 799 N N . HIS A 1 104 ? -32.531 -7.117 6.148 1 83.06 104 HIS A N 1
ATOM 800 C CA . HIS A 1 104 ? -33.5 -8.148 6.496 1 83.06 104 HIS A CA 1
ATOM 801 C C . HIS A 1 104 ? -33.812 -9.023 5.293 1 83.06 104 HIS A C 1
ATOM 803 O O . HIS A 1 104 ? -33.938 -8.523 4.172 1 83.06 104 HIS A O 1
ATOM 809 N N . GLY A 1 105 ? -33.844 -10.336 5.504 1 87.88 105 GLY A N 1
ATOM 810 C CA . GLY A 1 105 ? -34.156 -11.227 4.406 1 87.88 105 GLY A CA 1
ATOM 811 C C . GLY A 1 105 ? -34.344 -12.672 4.844 1 87.88 105 GLY A C 1
ATOM 812 O O . GLY A 1 105 ? -34.594 -12.945 6.02 1 87.88 105 GLY A O 1
ATOM 813 N N . THR A 1 106 ? -34.406 -13.531 3.824 1 88.44 106 THR A N 1
ATOM 814 C CA . THR A 1 106 ? -34.5 -14.969 4.051 1 88.44 106 THR A CA 1
ATOM 815 C C . THR A 1 106 ? -33.25 -15.68 3.609 1 88.44 106 THR A C 1
ATOM 817 O O . THR A 1 106 ? -32.719 -15.414 2.531 1 88.44 106 THR A O 1
ATOM 820 N N . LEU A 1 107 ? -32.781 -16.516 4.523 1 91.69 107 LEU A N 1
ATOM 821 C CA . LEU A 1 107 ? -31.641 -17.375 4.219 1 91.69 107 LEU A CA 1
ATOM 822 C C . LEU A 1 107 ? -32.094 -18.75 3.76 1 91.69 107 LEU A C 1
ATOM 824 O O . LEU A 1 107 ? -32.875 -19.406 4.453 1 91.69 107 LEU A O 1
ATOM 828 N N . PHE A 1 108 ? -31.641 -19.141 2.584 1 92.12 108 PHE A N 1
ATOM 829 C CA . PHE A 1 108 ? -31.984 -20.438 2.016 1 92.12 108 PHE A CA 1
ATOM 830 C C . PHE A 1 108 ? -30.766 -21.344 1.962 1 92.12 108 PHE A C 1
ATOM 832 O O . PHE A 1 108 ? -29.688 -20.922 1.541 1 92.12 108 PHE A O 1
ATOM 839 N N . LEU A 1 109 ? -30.906 -22.562 2.434 1 93.88 109 LEU A N 1
ATOM 840 C CA . LEU A 1 109 ? -29.922 -23.609 2.197 1 93.88 109 LEU A CA 1
ATOM 841 C C . LEU A 1 109 ? -30.344 -24.5 1.043 1 93.88 109 LEU A C 1
ATOM 843 O O . LEU A 1 109 ? -31.391 -25.156 1.108 1 93.88 109 LEU A O 1
ATOM 847 N N . THR A 1 110 ? -29.531 -24.453 0.01 1 92.44 110 THR A N 1
ATOM 848 C CA . THR A 1 110 ? -29.844 -25.297 -1.142 1 92.44 110 THR A CA 1
ATOM 849 C C . THR A 1 110 ? -28.828 -26.422 -1.278 1 92.44 110 THR A C 1
ATOM 851 O O . THR A 1 110 ? -27.969 -26.609 -0.411 1 92.44 110 THR A O 1
ATOM 854 N N . SER A 1 111 ? -28.953 -27.188 -2.391 1 90.88 111 SER A N 1
ATOM 855 C CA . SER A 1 111 ? -28.062 -28.312 -2.619 1 90.88 111 SER A CA 1
ATOM 856 C C . SER A 1 111 ? -26.641 -27.844 -2.908 1 90.88 111 SER A C 1
ATOM 858 O O . SER A 1 111 ? -25.672 -28.609 -2.727 1 90.88 111 SER A O 1
ATOM 860 N N . TYR A 1 112 ? -26.562 -26.578 -3.326 1 91.88 112 TYR A N 1
ATOM 861 C CA . TYR A 1 112 ? -25.25 -26.141 -3.783 1 91.88 112 TYR A CA 1
ATOM 862 C C . TYR A 1 112 ? -24.797 -24.891 -3.057 1 91.88 112 TYR A C 1
ATOM 864 O O . TYR A 1 112 ? -23.609 -24.578 -3.018 1 91.88 112 TYR A O 1
ATOM 872 N N . ARG A 1 113 ? -25.766 -24.156 -2.451 1 93 113 ARG A N 1
ATOM 873 C CA . ARG A 1 113 ? -25.406 -22.812 -2.018 1 93 113 ARG A CA 1
ATOM 874 C C . ARG A 1 113 ? -26.219 -22.406 -0.791 1 93 113 ARG A C 1
ATOM 876 O O . ARG A 1 113 ? -27.25 -23 -0.499 1 93 113 ARG A O 1
ATOM 883 N N . LEU A 1 114 ? -25.688 -21.438 -0.07 1 92.88 114 LEU A N 1
ATOM 884 C CA . LEU A 1 114 ? -26.438 -20.578 0.842 1 92.88 114 LEU A CA 1
ATOM 885 C C . LEU A 1 114 ? -26.875 -19.297 0.143 1 92.88 114 LEU A C 1
ATOM 887 O O . LEU A 1 114 ? -26.047 -18.547 -0.394 1 92.88 114 LEU A O 1
ATOM 891 N N . LEU A 1 115 ? -28.172 -19.094 0.106 1 91.5 115 LEU A N 1
ATOM 892 C CA . LEU A 1 115 ? -28.719 -17.938 -0.583 1 91.5 115 LEU A CA 1
ATOM 893 C C . LEU A 1 115 ? -29.484 -17.031 0.388 1 91.5 115 LEU A C 1
ATOM 895 O O . LEU A 1 115 ? -30.359 -17.5 1.117 1 91.5 115 LEU A O 1
ATOM 899 N N . PHE A 1 116 ? -29.078 -15.773 0.44 1 90.12 116 PHE A N 1
ATOM 900 C CA . PHE A 1 116 ? -29.812 -14.789 1.219 1 90.12 116 PHE A CA 1
ATOM 901 C C . PHE A 1 116 ? -30.531 -13.805 0.304 1 90.12 116 PHE A C 1
ATOM 903 O O . PHE A 1 116 ? -29.906 -13.148 -0.525 1 90.12 116 PHE A O 1
ATOM 910 N N . ARG A 1 117 ? -31.766 -13.719 0.471 1 86.31 117 ARG A N 1
ATOM 911 C CA . ARG A 1 117 ? -32.562 -12.797 -0.314 1 86.31 117 ARG A CA 1
ATOM 912 C C . ARG A 1 117 ? -33.188 -11.711 0.57 1 86.31 117 ARG A C 1
ATOM 914 O O . ARG A 1 117 ? -33.938 -12 1.493 1 86.31 117 ARG A O 1
ATOM 921 N N . SER A 1 118 ? -32.812 -10.477 0.223 1 82.25 118 SER A N 1
ATOM 922 C CA . SER A 1 118 ? -33.312 -9.359 1.021 1 82.25 118 SER A CA 1
ATOM 923 C C . SER A 1 118 ? -34.781 -9.047 0.696 1 82.25 118 SER A C 1
ATOM 925 O O . SER A 1 118 ? -35.25 -9.328 -0.409 1 82.25 118 SER A O 1
ATOM 927 N N . PHE A 1 119 ? -35.562 -8.477 1.675 1 73.56 119 PHE A N 1
ATOM 928 C CA . PHE A 1 119 ? -36.969 -8.125 1.529 1 73.56 119 PHE A CA 1
ATOM 929 C C . PHE A 1 119 ? -37.125 -6.809 0.783 1 73.56 119 PHE A C 1
ATOM 931 O O . PHE A 1 119 ? -38.188 -6.531 0.211 1 73.56 119 PHE A O 1
ATOM 938 N N . HIS A 1 120 ? -36.125 -6.031 0.954 1 58.59 120 HIS A N 1
ATOM 939 C CA . HIS A 1 120 ? -36.406 -4.68 0.476 1 58.59 120 HIS A CA 1
ATOM 940 C C . HIS A 1 120 ? -36.75 -4.68 -1.008 1 58.59 120 HIS A C 1
ATOM 942 O O . HIS A 1 120 ? -36.219 -5.48 -1.776 1 58.59 120 HIS A O 1
ATOM 948 N N . HIS A 1 121 ? -38.125 -4.242 -1.305 1 48.84 121 HIS A N 1
ATOM 949 C CA . HIS A 1 121 ? -38.906 -4.203 -2.518 1 48.84 121 HIS A CA 1
ATOM 950 C C . HIS A 1 121 ? -38.031 -4.066 -3.76 1 48.84 121 HIS A C 1
ATOM 952 O O . HIS A 1 121 ? -38.25 -4.77 -4.75 1 48.84 121 HIS A O 1
ATOM 958 N N . HIS A 1 122 ? -37.438 -2.875 -3.91 1 46.19 122 HIS A N 1
ATOM 959 C CA . HIS A 1 122 ? -37.062 -2.426 -5.238 1 46.19 122 HIS A CA 1
ATOM 960 C C . HIS A 1 122 ? -35.75 -3.07 -5.668 1 46.19 122 HIS A C 1
ATOM 962 O O . HIS A 1 122 ? -35.406 -3.107 -6.859 1 46.19 122 HIS A O 1
ATOM 968 N N . GLU A 1 123 ? -34.844 -3.334 -4.75 1 50.06 123 GLU A N 1
ATOM 969 C CA . GLU A 1 123 ? -33.562 -3.857 -5.227 1 50.06 123 GLU A CA 1
ATOM 970 C C . GLU A 1 123 ? -33.188 -5.113 -4.465 1 50.06 123 GLU A C 1
ATOM 972 O O . GLU A 1 123 ? -32.781 -5.043 -3.295 1 50.06 123 GLU A O 1
ATOM 977 N N . GLU A 1 124 ? -33.75 -6.281 -4.852 1 56.78 124 GLU A N 1
ATOM 978 C CA . GLU A 1 124 ? -33.438 -7.586 -4.281 1 56.78 124 GLU A CA 1
ATOM 979 C C . GLU A 1 124 ? -31.938 -7.848 -4.32 1 56.78 124 GLU A C 1
ATOM 981 O O . GLU A 1 124 ? -31.328 -7.91 -5.395 1 56.78 124 GLU A O 1
ATOM 986 N N . GLU A 1 125 ? -31.234 -7.543 -3.15 1 64.81 125 GLU A N 1
ATOM 987 C CA . GLU A 1 125 ? -29.828 -7.918 -3.047 1 64.81 125 GLU A CA 1
ATOM 988 C C . GLU A 1 125 ? -29.688 -9.383 -2.637 1 64.81 125 GLU A C 1
ATOM 990 O O . GLU A 1 125 ? -30.375 -9.852 -1.728 1 64.81 125 GLU A O 1
ATOM 995 N N . LEU A 1 126 ? -29.047 -10.141 -3.594 1 74.19 126 LEU A N 1
ATOM 996 C CA . LEU A 1 126 ? -28.797 -11.562 -3.381 1 74.19 126 LEU A CA 1
ATOM 997 C C . LEU A 1 126 ? -27.359 -11.812 -2.939 1 74.19 126 LEU A C 1
ATOM 999 O O . LEU A 1 126 ? -26.422 -11.328 -3.578 1 74.19 126 LEU A O 1
ATOM 1003 N N . VAL A 1 127 ? -27.234 -12.359 -1.752 1 85 127 VAL A N 1
ATOM 1004 C CA . VAL A 1 127 ? -25.938 -12.836 -1.288 1 85 127 VAL A CA 1
ATOM 1005 C C . VAL A 1 127 ? -25.844 -14.352 -1.454 1 85 127 VAL A C 1
ATOM 1007 O O . VAL A 1 127 ? -26.734 -15.086 -1.015 1 85 127 VAL A O 1
ATOM 1010 N N . GLU A 1 128 ? -24.844 -14.781 -2.182 1 90.44 128 GLU A N 1
ATOM 1011 C CA . GLU A 1 128 ? -24.703 -16.203 -2.451 1 90.44 128 GLU A CA 1
ATOM 1012 C C . GLU A 1 128 ? -23.359 -16.734 -1.94 1 90.44 128 GLU A C 1
ATOM 1014 O O . GLU A 1 128 ? -22.312 -16.109 -2.139 1 90.44 128 GLU A O 1
ATOM 1019 N N . VAL A 1 129 ? -23.422 -17.891 -1.281 1 93 129 VAL A N 1
ATOM 1020 C CA . VAL A 1 129 ? -22.219 -18.609 -0.851 1 93 129 VAL A CA 1
ATOM 1021 C C . VAL A 1 129 ? -22.297 -20.062 -1.299 1 93 129 VAL A C 1
ATOM 1023 O O . VAL A 1 129 ? -23.188 -20.812 -0.862 1 93 129 VAL A O 1
ATOM 1026 N N . HIS A 1 130 ? -21.406 -20.438 -2.18 1 94.38 130 HIS A N 1
ATOM 1027 C CA . HIS A 1 130 ? -21.375 -21.844 -2.561 1 94.38 130 HIS A CA 1
ATOM 1028 C C . HIS A 1 130 ? -20.906 -22.719 -1.398 1 94.38 130 HIS A C 1
ATOM 1030 O O . HIS A 1 130 ? -19.953 -22.359 -0.697 1 94.38 130 HIS A O 1
ATOM 1036 N N . LEU A 1 131 ? -21.484 -23.797 -1.207 1 93.25 131 LEU A N 1
ATOM 1037 C CA . LEU A 1 131 ? -21.219 -24.672 -0.062 1 93.25 131 LEU A CA 1
ATOM 1038 C C . LEU A 1 131 ? -19.781 -25.172 -0.084 1 93.25 131 LEU A C 1
ATOM 1040 O O . LEU A 1 131 ? -19.141 -25.25 0.962 1 93.25 131 LEU A O 1
ATOM 1044 N N . HIS A 1 132 ? -19.219 -25.438 -1.25 1 92.5 132 HIS A N 1
ATOM 1045 C CA . HIS A 1 132 ? -17.859 -25.922 -1.38 1 92.5 132 HIS A CA 1
ATOM 1046 C C . HIS A 1 132 ? -16.859 -24.891 -0.871 1 92.5 132 HIS A C 1
ATOM 1048 O O . HIS A 1 132 ? -15.711 -25.234 -0.55 1 92.5 132 HIS A O 1
ATOM 1054 N N . ASN A 1 133 ? -17.281 -23.656 -0.827 1 95.12 133 ASN A N 1
ATOM 1055 C CA . ASN A 1 133 ? -16.375 -22.562 -0.452 1 95.12 133 ASN A CA 1
ATOM 1056 C C . ASN A 1 133 ? -16.359 -22.359 1.06 1 95.12 133 ASN A C 1
ATOM 1058 O O . ASN A 1 133 ? -15.555 -21.578 1.567 1 95.12 133 ASN A O 1
ATOM 1062 N N . ILE A 1 134 ? -17.156 -23.031 1.825 1 94.56 134 ILE A N 1
ATOM 1063 C CA . ILE A 1 134 ? -17.25 -22.812 3.266 1 94.56 134 ILE A CA 1
ATOM 1064 C C . ILE A 1 134 ? -16.141 -23.578 3.975 1 94.56 134 ILE A C 1
ATOM 1066 O O . ILE A 1 134 ? -15.961 -24.781 3.768 1 94.56 134 ILE A O 1
ATOM 1070 N N . ALA A 1 135 ? -15.375 -22.922 4.734 1 93.94 135 ALA A N 1
ATOM 1071 C CA . ALA A 1 135 ? -14.281 -23.531 5.5 1 93.94 135 ALA A CA 1
ATOM 1072 C C . ALA A 1 135 ? -14.75 -23.922 6.898 1 93.94 135 ALA A C 1
ATOM 1074 O O . ALA A 1 135 ? -14.43 -25.016 7.383 1 93.94 135 ALA A O 1
ATOM 1075 N N . GLU A 1 136 ? -15.5 -23 7.535 1 92.81 136 GLU A N 1
ATOM 1076 C CA . GLU A 1 136 ? -15.953 -23.266 8.898 1 92.81 136 GLU A CA 1
ATOM 1077 C C . GLU A 1 136 ? -17.156 -22.406 9.258 1 92.81 136 GLU A C 1
ATOM 1079 O O . GLU A 1 136 ? -17.422 -21.391 8.617 1 92.81 136 GLU A O 1
ATOM 1084 N N . LEU A 1 137 ? -17.922 -22.953 10.234 1 93.94 137 LEU A N 1
ATOM 1085 C CA . LEU A 1 137 ? -19.078 -22.266 10.805 1 93.94 137 LEU A CA 1
ATOM 1086 C C . LEU A 1 137 ? -18.875 -21.984 12.289 1 93.94 137 LEU A C 1
ATOM 1088 O O . LEU A 1 137 ? -18.234 -22.781 12.992 1 93.94 137 LEU A O 1
ATOM 1092 N N . ALA A 1 138 ? -19.375 -20.812 12.703 1 93.75 138 ALA A N 1
ATOM 1093 C CA . ALA A 1 138 ? -19.328 -20.484 14.125 1 93.75 138 ALA A CA 1
ATOM 1094 C C . ALA A 1 138 ? -20.609 -19.75 14.555 1 93.75 138 ALA A C 1
ATOM 1096 O O . ALA A 1 138 ? -21.219 -19.031 13.758 1 93.75 138 ALA A O 1
ATOM 1097 N N . GLU A 1 139 ? -20.984 -20.016 15.758 1 92.31 139 GLU A N 1
ATOM 1098 C CA . GLU A 1 139 ? -22.141 -19.344 16.344 1 92.31 139 GLU A CA 1
ATOM 1099 C C . GLU A 1 139 ? -21.734 -18.469 17.516 1 92.31 139 GLU A C 1
ATOM 1101 O O . GLU A 1 139 ? -20.906 -18.859 18.344 1 92.31 139 GLU A O 1
ATOM 1106 N N . PHE A 1 140 ? -22.312 -17.219 17.5 1 90.75 140 PHE A N 1
ATOM 1107 C CA . PHE A 1 140 ? -22.047 -16.281 18.594 1 90.75 140 PHE A CA 1
ATOM 1108 C C . PHE A 1 140 ? -23.344 -15.68 19.109 1 90.75 140 PHE A C 1
ATOM 1110 O O . PHE A 1 140 ? -24.375 -15.727 18.422 1 90.75 140 PHE A O 1
ATOM 1117 N N . ARG A 1 141 ? -23.266 -15.188 20.375 1 89.38 141 ARG A N 1
ATOM 1118 C CA . ARG A 1 141 ? -24.344 -14.352 20.922 1 89.38 141 ARG A CA 1
ATOM 1119 C C . ARG A 1 141 ? -23.953 -12.875 20.875 1 89.38 141 ARG A C 1
ATOM 1121 O O . ARG A 1 141 ? -22.859 -12.5 21.281 1 89.38 141 ARG A O 1
ATOM 1128 N N . VAL A 1 142 ? -24.828 -12.094 20.219 1 85.31 142 VAL A N 1
ATOM 1129 C CA . VAL A 1 142 ? -24.5 -10.68 20.062 1 85.31 142 VAL A CA 1
ATOM 1130 C C . VAL A 1 142 ? -25.672 -9.836 20.578 1 85.31 142 VAL A C 1
ATOM 1132 O O . VAL A 1 142 ? -26.812 -10.266 20.562 1 85.31 142 VAL A O 1
ATOM 1135 N N . ASN A 1 143 ? -25.234 -8.641 21.172 1 79.31 143 ASN A N 1
ATOM 1136 C CA . ASN A 1 143 ? -26.25 -7.688 21.578 1 79.31 143 ASN A CA 1
ATOM 1137 C C . ASN A 1 143 ? -26.5 -6.637 20.5 1 79.31 143 ASN A C 1
ATOM 1139 O O . ASN A 1 143 ? -25.641 -5.801 20.219 1 79.31 143 ASN A O 1
ATOM 1143 N N . GLY A 1 144 ? -27.453 -6.883 19.719 1 64.88 144 GLY A N 1
ATOM 1144 C CA . GLY A 1 144 ? -27.781 -5.906 18.688 1 64.88 144 GLY A CA 1
ATOM 1145 C C . GLY A 1 144 ? -28.781 -4.863 19.141 1 64.88 144 GLY A C 1
ATOM 1146 O O . GLY A 1 144 ? -29.219 -4.887 20.297 1 64.88 144 GLY A O 1
ATOM 1147 N N . LYS A 1 145 ? -29.016 -3.861 18.266 1 63.75 145 LYS A N 1
ATOM 1148 C CA . LYS A 1 145 ? -29.984 -2.801 18.516 1 63.75 145 LYS A CA 1
ATOM 1149 C C . LYS A 1 145 ? -31.359 -3.381 18.859 1 63.75 145 LYS A C 1
ATOM 1151 O O . LYS A 1 145 ? -32.125 -2.764 19.609 1 63.75 145 LYS A O 1
ATOM 1156 N N . LEU A 1 146 ? -31.625 -4.688 18.328 1 65.75 146 LEU A N 1
ATOM 1157 C CA . LEU A 1 146 ? -32.938 -5.34 18.484 1 65.75 146 LEU A CA 1
ATOM 1158 C C . LEU A 1 146 ? -32.938 -6.273 19.688 1 65.75 146 LEU A C 1
ATOM 1160 O O . LEU A 1 146 ? -33.875 -7.035 19.875 1 65.75 146 LEU A O 1
ATOM 1164 N N . GLY A 1 147 ? -31.875 -6.211 20.406 1 72.69 147 GLY A N 1
ATOM 1165 C CA . GLY A 1 147 ? -31.734 -7.082 21.562 1 72.69 147 GLY A CA 1
ATOM 1166 C C . GLY A 1 147 ? -30.719 -8.188 21.344 1 72.69 147 GLY A C 1
ATOM 1167 O O . GLY A 1 147 ? -29.922 -8.148 20.406 1 72.69 147 GLY A O 1
ATOM 1168 N N . PRO A 1 148 ? -30.797 -9.125 22.297 1 82.5 148 PRO A N 1
ATOM 1169 C CA . PRO A 1 148 ? -29.859 -10.25 22.156 1 82.5 148 PRO A CA 1
ATOM 1170 C C . PRO A 1 148 ? -30.188 -11.141 20.953 1 82.5 148 PRO A C 1
ATOM 1172 O O . PRO A 1 148 ? -31.344 -11.516 20.75 1 82.5 148 PRO A O 1
ATOM 1175 N N . MET A 1 149 ? -29.328 -11.367 20.156 1 86.62 149 MET A N 1
ATOM 1176 C CA . MET A 1 149 ? -29.484 -12.164 18.938 1 86.62 149 MET A CA 1
ATOM 1177 C C . MET A 1 149 ? -28.391 -13.227 18.844 1 86.62 149 MET A C 1
ATOM 1179 O O . MET A 1 149 ? -27.359 -13.125 19.5 1 86.62 149 MET A O 1
ATOM 1183 N N . SER A 1 150 ? -28.812 -14.242 18.078 1 90.38 150 SER A N 1
ATOM 1184 C CA . SER A 1 150 ? -27.812 -15.242 17.719 1 90.38 150 SER A CA 1
ATOM 1185 C C . SER A 1 150 ? -27.219 -14.969 16.344 1 90.38 150 SER A C 1
ATOM 1187 O O . SER A 1 150 ? -27.953 -14.586 15.422 1 90.38 150 SER A O 1
ATOM 1189 N N . GLN A 1 151 ? -25.906 -15.031 16.266 1 92.31 151 GLN A N 1
ATOM 1190 C CA . GLN A 1 151 ? -25.203 -14.75 15.016 1 92.31 151 GLN A CA 1
ATOM 1191 C C . GLN A 1 151 ? -24.531 -16 14.469 1 92.31 151 GLN A C 1
ATOM 1193 O O . GLN A 1 151 ? -23.859 -16.719 15.203 1 92.31 151 GLN A O 1
ATOM 1198 N N . LEU A 1 152 ? -24.812 -16.297 13.242 1 93.81 152 LEU A N 1
ATOM 1199 C CA . LEU A 1 152 ? -24.109 -17.344 12.508 1 93.81 152 LEU A CA 1
ATOM 1200 C C . LEU A 1 152 ? -23.016 -16.75 11.617 1 93.81 152 LEU A C 1
ATOM 1202 O O . LEU A 1 152 ? -23.312 -15.938 10.734 1 93.81 152 LEU A O 1
ATOM 1206 N N . GLU A 1 153 ? -21.797 -17.109 11.867 1 94.44 153 GLU A N 1
ATOM 1207 C CA . GLU A 1 153 ? -20.672 -16.688 11.039 1 94.44 153 GLU A CA 1
ATOM 1208 C C . GLU A 1 153 ? -20.281 -17.781 10.047 1 94.44 153 GLU A C 1
ATOM 1210 O O . GLU A 1 153 ? -20.031 -18.922 10.438 1 94.44 153 GLU A O 1
ATOM 1215 N N . VAL A 1 154 ? -20.25 -17.438 8.797 1 95.25 154 VAL A N 1
ATOM 1216 C CA . VAL A 1 154 ? -19.828 -18.328 7.723 1 95.25 154 VAL A CA 1
ATOM 1217 C C . VAL A 1 154 ? -18.484 -17.875 7.172 1 95.25 154 VAL A C 1
ATOM 1219 O O . VAL A 1 154 ? -18.422 -16.906 6.398 1 95.25 154 VAL A O 1
ATOM 1222 N N . ALA A 1 155 ? -17.438 -18.578 7.566 1 95.5 155 ALA A N 1
ATOM 1223 C CA . ALA A 1 155 ? -16.094 -18.25 7.078 1 95.5 155 ALA A CA 1
ATOM 1224 C C . ALA A 1 155 ? -15.727 -19.109 5.875 1 95.5 155 ALA A C 1
ATOM 1226 O O . ALA A 1 155 ? -15.734 -20.344 5.961 1 95.5 155 ALA A O 1
ATOM 1227 N N . CYS A 1 156 ? -15.383 -18.469 4.789 1 96.19 156 CYS A N 1
ATOM 1228 C CA . CYS A 1 156 ? -15.133 -19.188 3.541 1 96.19 156 CYS A CA 1
ATOM 1229 C C . CYS A 1 156 ? -13.641 -19.344 3.287 1 96.19 156 CYS A C 1
ATOM 1231 O O . CYS A 1 156 ? -12.828 -18.594 3.834 1 96.19 156 CYS A O 1
ATOM 1233 N N . LYS A 1 157 ? -13.336 -20.297 2.443 1 96.12 157 LYS A N 1
ATOM 1234 C CA . LYS A 1 157 ? -11.961 -20.641 2.098 1 96.12 157 LYS A CA 1
ATOM 1235 C C . LYS A 1 157 ? -11.266 -19.484 1.387 1 96.12 157 LYS A C 1
ATOM 1237 O O . LYS A 1 157 ? -10.047 -19.312 1.496 1 96.12 157 LYS A O 1
ATOM 1242 N N . ASN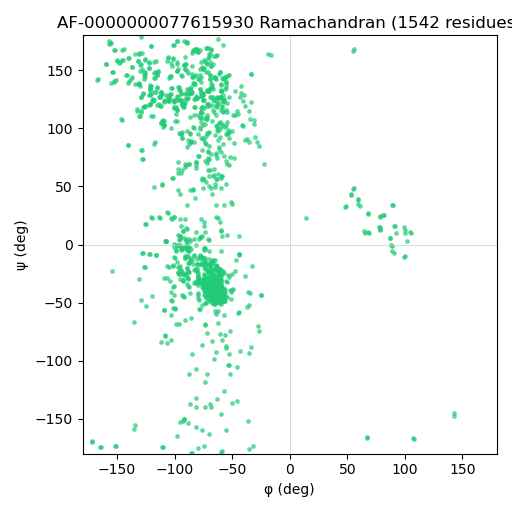 A 1 158 ? -12.016 -18.672 0.65 1 95.38 158 ASN A N 1
ATOM 1243 C CA . ASN A 1 158 ? -11.477 -17.531 -0.068 1 95.38 158 ASN A CA 1
ATOM 1244 C C . ASN A 1 158 ? -11.484 -16.266 0.799 1 95.38 158 ASN A C 1
ATOM 1246 O O . ASN A 1 158 ? -11.477 -15.156 0.28 1 95.38 158 ASN A O 1
ATOM 1250 N N . PHE A 1 159 ? -11.695 -16.359 2.143 1 94.81 159 PHE A N 1
ATOM 1251 C CA . PHE A 1 159 ? -11.547 -15.336 3.164 1 94.81 159 PHE A CA 1
ATOM 1252 C C . PHE A 1 159 ? -12.742 -14.391 3.162 1 94.81 159 PHE A C 1
ATOM 1254 O O . PHE A 1 159 ? -12.695 -13.312 3.756 1 94.81 159 PHE A O 1
ATOM 1261 N N . GLU A 1 160 ? -13.742 -14.781 2.502 1 92.69 160 GLU A N 1
ATOM 1262 C CA . GLU A 1 160 ? -15.016 -14.109 2.715 1 92.69 160 GLU A CA 1
ATOM 1263 C C . GLU A 1 160 ? -15.648 -14.531 4.035 1 92.69 160 GLU A C 1
ATOM 1265 O O . GLU A 1 160 ? -15.695 -15.719 4.355 1 92.69 160 GLU A O 1
ATOM 1270 N N . LEU A 1 161 ? -16.031 -13.57 4.777 1 93.06 161 LEU A N 1
ATOM 1271 C CA . LEU A 1 161 ? -16.703 -13.844 6.039 1 93.06 161 LEU A CA 1
ATOM 1272 C C . LEU A 1 161 ? -18.078 -13.195 6.066 1 93.06 161 LEU A C 1
ATOM 1274 O O . LEU A 1 161 ? -18.203 -11.969 5.949 1 93.06 161 LEU A O 1
ATOM 1278 N N . LEU A 1 162 ? -19.078 -14 6.223 1 92.5 162 LEU A N 1
ATOM 1279 C CA . LEU A 1 162 ? -20.453 -13.508 6.27 1 92.5 162 LEU A CA 1
ATOM 1280 C C . LEU A 1 162 ? -21.078 -13.758 7.637 1 92.5 162 LEU A C 1
ATOM 1282 O O . LEU A 1 162 ? -20.797 -14.781 8.273 1 92.5 162 LEU A O 1
ATOM 1286 N N . LYS A 1 163 ? -21.891 -12.836 7.988 1 91.56 163 LYS A N 1
ATOM 1287 C CA . LYS A 1 163 ? -22.562 -12.93 9.273 1 91.56 163 LYS A CA 1
ATOM 1288 C C . LYS A 1 163 ? -24.078 -12.789 9.117 1 91.56 163 LYS A C 1
ATOM 1290 O O . LYS A 1 163 ? -24.547 -11.867 8.453 1 91.56 163 LYS A O 1
ATOM 1295 N N . PHE A 1 164 ? -24.781 -13.727 9.711 1 91.62 164 PHE A N 1
ATOM 1296 C CA . PHE A 1 164 ? -26.234 -13.703 9.742 1 91.62 164 PHE A CA 1
ATOM 1297 C C . PHE A 1 164 ? -26.75 -13.672 11.172 1 91.62 164 PHE A C 1
ATOM 1299 O O . PHE A 1 164 ? -26.328 -14.469 12.008 1 91.62 164 PHE A O 1
ATOM 1306 N N . ASN A 1 165 ? -27.609 -12.773 11.406 1 91 165 ASN A N 1
ATOM 1307 C CA . ASN A 1 165 ? -28.203 -12.648 12.734 1 91 165 ASN A CA 1
ATOM 1308 C C . ASN A 1 165 ? -29.641 -13.18 12.766 1 91 165 ASN A C 1
ATOM 1310 O O . ASN A 1 165 ? -30.375 -13.023 11.797 1 91 165 ASN A O 1
ATOM 1314 N N . PHE A 1 166 ? -29.953 -13.805 13.922 1 89.75 166 PHE A N 1
ATOM 1315 C CA . PHE A 1 166 ? -31.266 -14.398 14.117 1 89.75 166 PHE A CA 1
ATOM 1316 C C . PHE A 1 166 ? -31.875 -13.938 15.43 1 89.75 166 PHE A C 1
ATOM 1318 O O . PHE A 1 166 ? -31.219 -13.93 16.469 1 89.75 166 PHE A O 1
ATOM 1325 N N . PRO A 1 167 ? -33.125 -13.375 15.508 1 77.62 167 PRO A N 1
ATOM 1326 C CA . PRO A 1 167 ? -33.781 -12.938 16.75 1 77.62 167 PRO A CA 1
ATOM 1327 C C . PRO A 1 167 ? -33.938 -14.07 17.766 1 77.62 167 PRO A C 1
ATOM 1329 O O . PRO A 1 167 ? -33.969 -13.828 18.969 1 77.62 167 PRO A O 1
ATOM 1332 N N . GLY A 1 168 ? -33.938 -15.367 17.375 1 73.06 168 GLY A N 1
ATOM 1333 C CA . GLY A 1 168 ? -34.094 -16.484 18.297 1 73.06 168 GLY A CA 1
ATOM 1334 C C . GLY A 1 168 ? -33 -17.516 18.172 1 73.06 168 GLY A C 1
ATOM 1335 O O . GLY A 1 168 ? -32.406 -17.688 17.094 1 73.06 168 GLY A O 1
ATOM 1336 N N . ASP A 1 169 ? -32.594 -18.078 19.391 1 71.25 169 ASP A N 1
ATOM 1337 C CA . ASP A 1 169 ? -31.516 -19.062 19.469 1 71.25 169 ASP A CA 1
ATOM 1338 C C . ASP A 1 169 ? -31.844 -20.312 18.656 1 71.25 169 ASP A C 1
ATOM 1340 O O . ASP A 1 169 ? -30.969 -20.891 18.016 1 71.25 169 ASP A O 1
ATOM 1344 N N . ALA A 1 170 ? -33.031 -20.578 18.562 1 80 170 ALA A N 1
ATOM 1345 C CA . ALA A 1 170 ? -33.438 -21.844 17.938 1 80 170 ALA A CA 1
ATOM 1346 C C . ALA A 1 170 ? -33.188 -21.797 16.422 1 80 170 ALA A C 1
ATOM 1348 O O . ALA A 1 170 ? -32.688 -22.766 15.836 1 80 170 ALA A O 1
ATOM 1349 N N . ALA A 1 171 ? -33.375 -20.672 15.891 1 83 171 ALA A N 1
ATOM 1350 C CA . ALA A 1 171 ? -33.25 -20.547 14.438 1 83 171 ALA A CA 1
ATOM 1351 C C . ALA A 1 171 ? -31.781 -20.641 14.008 1 83 171 ALA A C 1
ATOM 1353 O O . ALA A 1 171 ? -31.469 -21.297 13.023 1 83 171 ALA A O 1
ATOM 1354 N N . SER A 1 172 ? -30.969 -20 14.734 1 87.19 172 SER A N 1
ATOM 1355 C CA . SER A 1 172 ? -29.547 -20.031 14.422 1 87.19 172 SER A CA 1
ATOM 1356 C C . SER A 1 172 ? -28.969 -21.438 14.602 1 87.19 172 SER A C 1
ATOM 1358 O O . SER A 1 172 ? -28.203 -21.922 13.758 1 87.19 172 SER A O 1
ATOM 1360 N N . GLY A 1 173 ? -29.359 -22.047 15.648 1 88.81 173 GLY A N 1
ATOM 1361 C CA . GLY A 1 173 ? -28.922 -23.406 15.898 1 88.81 173 GLY A CA 1
ATOM 1362 C C . GLY A 1 173 ? -29.359 -24.391 14.836 1 88.81 173 GLY A C 1
ATOM 1363 O O . GLY A 1 173 ? -28.578 -25.234 14.406 1 88.81 173 GLY A O 1
ATOM 1364 N N . ASP A 1 174 ? -30.562 -24.25 14.438 1 89.94 174 ASP A N 1
ATOM 1365 C CA . ASP A 1 174 ? -31.078 -25.125 13.383 1 89.94 174 ASP A CA 1
ATOM 1366 C C . ASP A 1 174 ? -30.312 -24.906 12.078 1 89.94 174 ASP A C 1
ATOM 1368 O O . ASP A 1 174 ? -29.969 -25.875 11.391 1 89.94 174 ASP A O 1
ATOM 1372 N N . ALA A 1 175 ? -30.109 -23.688 11.789 1 91 175 ALA A N 1
ATOM 1373 C CA . ALA A 1 175 ? -29.359 -23.375 10.578 1 91 175 ALA A CA 1
ATOM 1374 C C . ALA A 1 175 ? -27.953 -23.969 10.641 1 91 175 ALA A C 1
ATOM 1376 O O . ALA A 1 175 ? -27.5 -24.609 9.68 1 91 175 ALA A O 1
ATOM 1377 N N . TYR A 1 176 ? -27.344 -23.812 11.75 1 93.5 176 TYR A N 1
ATOM 1378 C CA . TYR A 1 176 ? -26 -24.328 11.953 1 93.5 176 TYR A CA 1
ATOM 1379 C C . TYR A 1 176 ? -25.953 -25.844 11.742 1 93.5 176 TYR A C 1
ATOM 1381 O O . TYR A 1 176 ? -25.094 -26.344 11.039 1 93.5 176 TYR A O 1
ATOM 1389 N N . VAL A 1 177 ? -26.859 -26.516 12.297 1 92.75 177 VAL A N 1
ATOM 1390 C CA . VAL A 1 177 ? -26.891 -27.984 12.242 1 92.75 177 VAL A CA 1
ATOM 1391 C C . VAL A 1 177 ? -27.172 -28.438 10.812 1 92.75 177 VAL A C 1
ATOM 1393 O O . VAL A 1 177 ? -26.516 -29.344 10.297 1 92.75 177 VAL A O 1
ATOM 1396 N N . LYS A 1 178 ? -28.078 -27.828 10.188 1 93 178 LYS A N 1
ATOM 1397 C CA . LYS A 1 178 ? -28.453 -28.219 8.828 1 93 178 LYS A CA 1
ATOM 1398 C C . LYS A 1 178 ? -27.312 -27.984 7.848 1 93 178 LYS A C 1
ATOM 1400 O O . LYS A 1 178 ? -27.031 -28.812 6.992 1 93 178 LYS A O 1
ATOM 1405 N N . ILE A 1 179 ? -26.703 -26.859 7.953 1 93.56 179 ILE A N 1
ATOM 1406 C CA . ILE A 1 179 ? -25.578 -26.547 7.066 1 93.56 179 ILE A CA 1
ATOM 1407 C C . ILE A 1 179 ? -24.438 -27.516 7.328 1 93.56 179 ILE A C 1
ATOM 1409 O O . ILE A 1 179 ? -23.828 -28.047 6.387 1 93.56 179 ILE A O 1
ATOM 1413 N N . SER A 1 180 ? -24.172 -27.766 8.578 1 90.88 180 SER A N 1
ATOM 1414 C CA . SER A 1 180 ? -23.094 -28.672 8.945 1 90.88 180 SER A CA 1
ATOM 1415 C C . SER A 1 180 ? -23.344 -30.078 8.406 1 90.88 180 SER A C 1
ATOM 1417 O O . SER A 1 180 ? -22.406 -30.75 7.961 1 90.88 180 SER A O 1
ATOM 1419 N N . GLN A 1 181 ? -24.531 -30.469 8.445 1 89.12 181 GLN A N 1
ATOM 1420 C CA . GLN A 1 181 ? -24.891 -31.781 7.957 1 89.12 181 GLN A CA 1
ATOM 1421 C C . GLN A 1 181 ? -24.625 -31.906 6.457 1 89.12 181 GLN A C 1
ATOM 1423 O O . GLN A 1 181 ? -24.109 -32.938 5.996 1 89.12 181 GLN A O 1
ATOM 1428 N N . ILE A 1 182 ? -24.953 -30.953 5.789 1 89.31 182 ILE A N 1
ATOM 1429 C CA . ILE A 1 182 ? -24.766 -30.984 4.344 1 89.31 182 ILE A CA 1
ATOM 1430 C C . ILE A 1 182 ? -23.281 -30.938 4.012 1 89.31 182 ILE A C 1
ATOM 1432 O O . ILE A 1 182 ? -22.828 -31.594 3.08 1 89.31 182 ILE A O 1
ATOM 1436 N N . LEU A 1 183 ? -22.531 -30.203 4.789 1 88.5 183 LEU A N 1
ATOM 1437 C CA . LEU A 1 183 ? -21.094 -30.031 4.539 1 88.5 183 LEU A CA 1
ATOM 1438 C C . LEU A 1 183 ? -20.344 -31.328 4.832 1 88.5 183 LEU A C 1
ATOM 1440 O O . LEU A 1 183 ? -19.266 -31.562 4.266 1 88.5 183 LEU A O 1
ATOM 1444 N N . MET A 1 184 ? -20.875 -32.094 5.699 1 83.44 184 MET A N 1
ATOM 1445 C CA . MET A 1 184 ? -20.219 -33.375 6.062 1 83.44 184 MET A CA 1
ATOM 1446 C C . MET A 1 184 ? -20.469 -34.438 4.996 1 83.44 184 MET A C 1
ATOM 1448 O O . MET A 1 184 ? -19.719 -35.406 4.906 1 83.44 184 MET A O 1
ATOM 1452 N N . GLY A 1 185 ? -21.422 -34.156 4.211 1 79.38 185 GLY A N 1
ATOM 1453 C CA . GLY A 1 185 ? -21.703 -35.125 3.143 1 79.38 185 GLY A CA 1
ATOM 1454 C C . GLY A 1 185 ? -20.922 -34.844 1.877 1 79.38 185 GLY A C 1
ATOM 1455 O O . GLY A 1 185 ? -20.078 -33.938 1.846 1 79.38 185 GLY A O 1
ATOM 1456 N N . LYS A 1 186 ? -21.047 -35.75 0.929 1 79.06 186 LYS A N 1
ATOM 1457 C CA . LYS A 1 186 ? -20.406 -35.531 -0.371 1 79.06 186 LYS A CA 1
ATOM 1458 C C . LYS A 1 186 ? -21.125 -34.438 -1.166 1 79.06 186 LYS A C 1
ATOM 1460 O O . LYS A 1 186 ? -22.266 -34.625 -1.568 1 79.06 186 LYS A O 1
ATOM 1465 N N . LEU A 1 187 ? -20.484 -33.375 -1.318 1 84.5 187 LEU A N 1
ATOM 1466 C CA . LEU A 1 187 ? -21.062 -32.25 -2.053 1 84.5 187 LEU A CA 1
ATOM 1467 C C . LEU A 1 187 ? -20.797 -32.406 -3.549 1 84.5 187 LEU A C 1
ATOM 1469 O O . LEU A 1 187 ? -19.688 -32.719 -3.961 1 84.5 187 LEU A O 1
ATOM 1473 N N . ALA A 1 188 ? -21.875 -32.25 -4.289 1 85.62 188 ALA A N 1
ATOM 1474 C CA . ALA A 1 188 ? -21.703 -32.156 -5.734 1 85.62 188 ALA A CA 1
ATOM 1475 C C . ALA A 1 188 ? -21.312 -30.75 -6.176 1 85.62 188 ALA A C 1
ATOM 1477 O O . ALA A 1 188 ? -21.828 -29.766 -5.645 1 85.62 188 ALA A O 1
ATOM 1478 N N . PRO A 1 189 ? -20.375 -30.734 -7.117 1 88.12 189 PRO A N 1
ATOM 1479 C CA . PRO A 1 189 ? -20 -29.391 -7.578 1 88.12 189 PRO A CA 1
ATOM 1480 C C . PRO A 1 189 ? -21.109 -28.703 -8.367 1 88.12 189 PRO A C 1
ATOM 1482 O O . PRO A 1 189 ? -21.812 -29.344 -9.133 1 88.12 189 PRO A O 1
ATOM 1485 N N . ALA A 1 190 ? -21.219 -27.406 -8.148 1 90.19 190 ALA A N 1
ATOM 1486 C CA . ALA A 1 190 ? -22.219 -26.609 -8.844 1 90.19 190 ALA A CA 1
ATOM 1487 C C . ALA A 1 190 ? -21.891 -26.5 -10.328 1 90.19 190 ALA A C 1
ATOM 1489 O O . ALA A 1 190 ? -22.766 -26.172 -11.141 1 90.19 190 ALA A O 1
ATOM 1490 N N . ALA A 1 191 ? -20.719 -26.812 -10.719 1 90.25 191 ALA A N 1
ATOM 1491 C CA . ALA A 1 191 ? -20.234 -26.656 -12.086 1 90.25 191 ALA A CA 1
ATOM 1492 C C . ALA A 1 191 ? -21.078 -27.453 -13.062 1 90.25 191 ALA A C 1
ATOM 1494 O O . ALA A 1 191 ? -21.281 -27.047 -14.211 1 90.25 191 ALA A O 1
ATOM 1495 N N . TYR A 1 192 ? -21.625 -28.547 -12.609 1 87.56 192 TYR A N 1
ATOM 1496 C CA . TYR A 1 192 ? -22.344 -29.453 -13.5 1 87.56 192 TYR A CA 1
ATOM 1497 C C . TYR A 1 192 ? -23.75 -28.938 -13.758 1 87.56 192 TYR A C 1
ATOM 1499 O O . TYR A 1 192 ? -24.422 -29.375 -14.703 1 87.56 192 TYR A O 1
ATOM 1507 N N . VAL A 1 193 ? -24.156 -28.047 -12.914 1 84.94 193 VAL A N 1
ATOM 1508 C CA . VAL A 1 193 ? -25.547 -27.625 -13.047 1 84.94 193 VAL A CA 1
ATOM 1509 C C . VAL A 1 193 ? -25.594 -26.141 -13.422 1 84.94 193 VAL A C 1
ATOM 1511 O O . VAL A 1 193 ? -26.656 -25.625 -13.812 1 84.94 193 VAL A O 1
ATOM 1514 N N . PHE A 1 194 ? -24.531 -25.547 -13.375 1 82.06 194 PHE A N 1
ATOM 1515 C CA . PHE A 1 194 ? -24.469 -24.109 -13.648 1 82.06 194 PHE A CA 1
ATOM 1516 C C . PHE A 1 194 ? -24.562 -23.844 -15.148 1 82.06 194 PHE A C 1
ATOM 1518 O O . PHE A 1 194 ? -25.125 -22.844 -15.578 1 82.06 194 PHE A O 1
ATOM 1525 N N . ALA A 1 195 ? -24.031 -24.766 -15.922 1 72.12 195 ALA A N 1
ATOM 1526 C CA . ALA A 1 195 ? -23.875 -24.594 -17.359 1 72.12 195 ALA A CA 1
ATOM 1527 C C . ALA A 1 195 ? -25.219 -24.625 -18.078 1 72.12 195 ALA A C 1
ATOM 1529 O O . ALA A 1 195 ? -26 -25.562 -17.875 1 72.12 195 ALA A O 1
ATOM 1530 N N . ARG A 1 196 ? -25.5 -23.531 -18.719 1 68.5 196 ARG A N 1
ATOM 1531 C CA . ARG A 1 196 ? -26.734 -23.5 -19.484 1 68.5 196 ARG A CA 1
ATOM 1532 C C . ARG A 1 196 ? -26.469 -23.734 -20.969 1 68.5 196 ARG A C 1
ATOM 1534 O O . ARG A 1 196 ? -27.25 -24.406 -21.641 1 68.5 196 ARG A O 1
ATOM 1541 N N . GLN A 1 197 ? -25.312 -23.188 -21.406 1 76.94 197 GLN A N 1
ATOM 1542 C CA . GLN A 1 197 ? -24.906 -23.312 -22.797 1 76.94 197 GLN A CA 1
ATOM 1543 C C . GLN A 1 197 ? -23.469 -23.812 -22.906 1 76.94 197 GLN A C 1
ATOM 1545 O O . GLN A 1 197 ? -22.672 -23.609 -21.984 1 76.94 197 GLN A O 1
ATOM 1550 N N . PRO A 1 198 ? -23.328 -24.516 -24 1 79.88 198 PRO A N 1
ATOM 1551 C CA . PRO A 1 198 ? -21.938 -24.953 -24.188 1 79.88 198 PRO A CA 1
ATOM 1552 C C . PRO A 1 198 ? -20.953 -23.797 -24.281 1 79.88 198 PRO A C 1
ATOM 1554 O O . PRO A 1 198 ? -21.266 -22.75 -24.875 1 79.88 198 PRO A O 1
ATOM 1557 N N . ASP A 1 199 ? -19.938 -23.938 -23.547 1 86.31 199 ASP A N 1
ATOM 1558 C CA . ASP A 1 199 ? -18.906 -22.906 -23.484 1 86.31 199 ASP A CA 1
ATOM 1559 C C . ASP A 1 199 ? -17.781 -23.188 -24.484 1 86.31 199 ASP A C 1
ATOM 1561 O O . ASP A 1 199 ? -16.781 -23.828 -24.156 1 86.31 199 ASP A O 1
ATOM 1565 N N . THR A 1 200 ? -17.875 -22.656 -25.688 1 79.19 200 THR A N 1
ATOM 1566 C CA . THR A 1 200 ? -16.859 -22.922 -26.703 1 79.19 200 THR A CA 1
ATOM 1567 C C . THR A 1 200 ? -15.727 -21.906 -26.609 1 79.19 200 THR A C 1
ATOM 1569 O O . THR A 1 200 ? -14.555 -22.25 -26.812 1 79.19 200 THR A O 1
ATOM 1572 N N . SER A 1 201 ? -15.984 -20.812 -26.188 1 84.38 201 SER A N 1
ATOM 1573 C CA . SER A 1 201 ? -14.992 -19.75 -26.203 1 84.38 201 SER A CA 1
ATOM 1574 C C . SER A 1 201 ? -14.016 -19.906 -25.031 1 84.38 201 SER A C 1
ATOM 1576 O O . SER A 1 201 ? -12.805 -19.812 -25.219 1 84.38 201 SER A O 1
ATOM 1578 N N . GLY A 1 202 ? -14.547 -20.203 -23.922 1 91.62 202 GLY A N 1
ATOM 1579 C CA . GLY A 1 202 ? -13.695 -20.297 -22.734 1 91.62 202 GLY A CA 1
ATOM 1580 C C . GLY A 1 202 ? -12.742 -21.484 -22.781 1 91.62 202 GLY A C 1
ATOM 1581 O O . GLY A 1 202 ? -11.586 -21.359 -22.391 1 91.62 202 GLY A O 1
ATOM 1582 N N . TRP A 1 203 ? -13.195 -22.578 -23.297 1 92.75 203 TRP A N 1
ATOM 1583 C CA . TRP A 1 203 ? -12.367 -23.766 -23.359 1 92.75 203 TRP A CA 1
ATOM 1584 C C . TRP A 1 203 ? -11.336 -23.672 -24.484 1 92.75 203 TRP A C 1
ATOM 1586 O O . TRP A 1 203 ? -10.375 -24.453 -24.516 1 92.75 203 TRP A O 1
ATOM 1596 N N . ALA A 1 204 ? -11.469 -22.719 -25.312 1 91.06 204 ALA A N 1
ATOM 1597 C CA . ALA A 1 204 ? -10.523 -22.484 -26.406 1 91.06 204 ALA A CA 1
ATOM 1598 C C . ALA A 1 204 ? -9.414 -21.547 -25.969 1 91.06 204 ALA A C 1
ATOM 1600 O O . ALA A 1 204 ? -8.523 -21.219 -26.766 1 91.06 204 ALA A O 1
ATOM 1601 N N . ALA A 1 205 ? -9.461 -21.219 -24.734 1 92.19 205 ALA A N 1
ATOM 1602 C CA . ALA A 1 205 ? -8.469 -20.281 -24.234 1 92.19 205 ALA A CA 1
ATOM 1603 C C . ALA A 1 205 ? -7.062 -20.844 -24.344 1 92.19 205 ALA A C 1
ATOM 1605 O O . ALA A 1 205 ? -6.098 -20.094 -24.516 1 92.19 205 ALA A O 1
ATOM 1606 N N . TYR A 1 206 ? -6.965 -22.141 -24.297 1 93.75 206 TYR A N 1
ATOM 1607 C CA . TYR A 1 206 ? -5.652 -22.781 -24.375 1 93.75 206 TYR A CA 1
ATOM 1608 C C . TYR A 1 206 ? -5.625 -23.844 -25.469 1 93.75 206 TYR A C 1
ATOM 1610 O O . TYR A 1 206 ? -6.434 -24.781 -25.453 1 93.75 206 TYR A O 1
ATOM 1618 N N . ASP A 1 207 ? -4.816 -23.609 -26.344 1 93.06 207 ASP A N 1
ATOM 1619 C CA . ASP A 1 207 ? -4.438 -24.562 -27.375 1 93.06 207 ASP A CA 1
ATOM 1620 C C . ASP A 1 207 ? -2.941 -24.859 -27.328 1 93.06 207 ASP A C 1
ATOM 1622 O O . ASP A 1 207 ? -2.121 -24.016 -27.688 1 93.06 207 ASP A O 1
ATOM 1626 N N . PRO A 1 208 ? -2.65 -26.094 -26.922 1 93.38 208 PRO A N 1
ATOM 1627 C CA . PRO A 1 208 ? -1.231 -26.422 -26.766 1 93.38 208 PRO A CA 1
ATOM 1628 C C . PRO A 1 208 ? -0.428 -26.203 -28.047 1 93.38 208 PRO A C 1
ATOM 1630 O O . PRO A 1 208 ? 0.705 -25.719 -27.984 1 93.38 208 PRO A O 1
ATOM 1633 N N . GLN A 1 209 ? -1 -26.5 -29.172 1 91 209 GLN A N 1
ATOM 1634 C CA . GLN A 1 209 ? -0.285 -26.344 -30.422 1 91 209 GLN A CA 1
ATOM 1635 C C . GLN A 1 209 ? 0.001 -24.875 -30.719 1 91 209 GLN A C 1
ATOM 1637 O O . GLN A 1 209 ? 1.087 -24.531 -31.203 1 91 209 GLN A O 1
ATOM 1642 N N . ALA A 1 210 ? -0.957 -24.094 -30.484 1 92.94 210 ALA A N 1
ATOM 1643 C CA . ALA A 1 210 ? -0.774 -22.672 -30.703 1 92.94 210 ALA A CA 1
ATOM 1644 C C . ALA A 1 210 ? 0.322 -22.109 -29.797 1 92.94 210 ALA A C 1
ATOM 1646 O O . ALA A 1 210 ? 1.127 -21.281 -30.219 1 92.94 210 ALA A O 1
ATOM 1647 N N . GLU A 1 211 ? 0.327 -22.531 -28.578 1 95 211 GLU A N 1
ATOM 1648 C CA . GLU A 1 211 ? 1.332 -22.062 -27.625 1 95 211 GLU A CA 1
ATOM 1649 C C . GLU A 1 211 ? 2.725 -22.562 -28.016 1 95 211 GLU A C 1
ATOM 1651 O O . GLU A 1 211 ? 3.697 -21.797 -27.938 1 95 211 GLU A O 1
ATOM 1656 N N . PHE A 1 212 ? 2.848 -23.812 -28.453 1 93.19 212 PHE A N 1
ATOM 1657 C CA . PHE A 1 212 ? 4.129 -24.375 -28.875 1 93.19 212 PHE A CA 1
ATOM 1658 C C . PHE A 1 212 ? 4.664 -23.625 -30.078 1 93.19 212 PHE A C 1
ATOM 1660 O O . PHE A 1 212 ? 5.863 -23.328 -30.156 1 93.19 212 PHE A O 1
ATOM 1667 N N . THR A 1 213 ? 3.76 -23.234 -30.922 1 91.5 213 THR A N 1
ATOM 1668 C CA . THR A 1 213 ? 4.137 -22.469 -32.094 1 91.5 213 THR A CA 1
ATOM 1669 C C . THR A 1 213 ? 4.625 -21.078 -31.719 1 91.5 213 THR A C 1
ATOM 1671 O O . THR A 1 213 ? 5.617 -20.594 -32.25 1 91.5 213 THR A O 1
ATOM 1674 N N . ARG A 1 214 ? 3.943 -20.484 -30.812 1 93.88 214 ARG A N 1
ATOM 1675 C CA . ARG A 1 214 ? 4.32 -19.156 -30.344 1 93.88 214 ARG A CA 1
ATOM 1676 C C . ARG A 1 214 ? 5.727 -19.156 -29.75 1 93.88 214 ARG A C 1
ATOM 1678 O O . ARG A 1 214 ? 6.477 -18.188 -29.922 1 93.88 214 ARG A O 1
ATOM 1685 N N . LEU A 1 215 ? 6.051 -20.281 -29.125 1 94.31 215 LEU A N 1
ATOM 1686 C CA . LEU A 1 215 ? 7.344 -20.391 -28.453 1 94.31 215 LEU A CA 1
ATOM 1687 C C . LEU A 1 215 ? 8.414 -20.891 -29.422 1 94.31 215 LEU A C 1
ATOM 1689 O O . LEU A 1 215 ? 9.57 -21.078 -29.016 1 94.31 215 LEU A O 1
ATOM 1693 N N . GLY A 1 216 ? 8.039 -21.203 -30.641 1 88.56 216 GLY A N 1
ATOM 1694 C CA . GLY A 1 216 ? 9 -21.562 -31.656 1 88.56 216 GLY A CA 1
ATOM 1695 C C . GLY A 1 216 ? 9.273 -23.047 -31.734 1 88.56 216 GLY A C 1
ATOM 1696 O O . GLY A 1 216 ? 10.289 -23.469 -32.281 1 88.56 216 GLY A O 1
ATOM 1697 N N . PHE A 1 217 ? 8.477 -23.875 -31.172 1 86.19 217 PHE A N 1
ATOM 1698 C CA . PHE A 1 217 ? 8.656 -25.328 -31.234 1 86.19 217 PHE A CA 1
ATOM 1699 C C . PHE A 1 217 ? 7.945 -25.906 -32.469 1 86.19 217 PHE A C 1
ATOM 1701 O O . PHE A 1 217 ? 7.793 -27.109 -32.594 1 86.19 217 PHE A O 1
ATOM 1708 N N . LYS A 1 218 ? 7.852 -25.234 -33.656 1 64.75 218 LYS A N 1
ATOM 1709 C CA . LYS A 1 218 ? 7.09 -25.547 -34.875 1 64.75 218 LYS A CA 1
ATOM 1710 C C . LYS A 1 218 ? 7.203 -27.016 -35.219 1 64.75 218 LYS A C 1
ATOM 1712 O O . LYS A 1 218 ? 8.273 -27.625 -35.094 1 64.75 218 LYS A O 1
ATOM 1717 N N . THR A 1 219 ? 6.066 -27.688 -35.406 1 54.59 219 THR A N 1
ATOM 1718 C CA . THR A 1 219 ? 5.918 -29.016 -36 1 54.59 219 THR A CA 1
ATOM 1719 C C . THR A 1 219 ? 6.602 -29.109 -37.344 1 54.59 219 THR A C 1
ATOM 1721 O O . THR A 1 219 ? 6.535 -28.172 -38.156 1 54.59 219 THR A O 1
ATOM 1724 N N . PRO A 1 220 ? 7.508 -30.125 -37.562 1 43.75 220 PRO A N 1
ATOM 1725 C CA . PRO A 1 220 ? 8.156 -30.297 -38.875 1 43.75 220 PRO A CA 1
ATOM 1726 C C . PRO A 1 220 ? 7.16 -30.359 -40.031 1 43.75 220 PRO A C 1
ATOM 1728 O O . PRO A 1 220 ? 6.305 -31.25 -40.062 1 43.75 220 PRO A O 1
ATOM 1731 N N . LYS A 1 221 ? 6.402 -29.484 -40.531 1 42.53 221 LYS A N 1
ATOM 1732 C CA . LYS A 1 221 ? 5.844 -29.969 -41.781 1 42.53 221 LYS A CA 1
ATOM 1733 C C . LYS A 1 221 ? 6.852 -30.828 -42.531 1 42.53 221 LYS A C 1
ATOM 1735 O O . LYS A 1 221 ? 6.523 -31.922 -43 1 42.53 221 LYS A O 1
ATOM 1740 N N . SER A 1 222 ? 7.668 -30.141 -43.5 1 37.38 222 SER A N 1
ATOM 1741 C CA . SER A 1 222 ? 8.727 -30.766 -44.312 1 37.38 222 SER A CA 1
ATOM 1742 C C . SER A 1 222 ? 9.875 -31.234 -43.406 1 37.38 222 SER A C 1
ATOM 1744 O O . SER A 1 222 ? 10 -30.797 -42.281 1 37.38 222 SER A O 1
ATOM 1746 N N . SER A 1 223 ? 10.805 -32.188 -43.906 1 37.47 223 SER A N 1
ATOM 1747 C CA . SER A 1 223 ? 11.93 -32.938 -43.344 1 37.47 223 SER A CA 1
ATOM 1748 C C . SER A 1 223 ? 12.742 -32.094 -42.375 1 37.47 223 SER A C 1
ATOM 1750 O O . SER A 1 223 ? 13.742 -32.562 -41.812 1 37.47 223 SER A O 1
ATOM 1752 N N . ALA A 1 224 ? 12.781 -30.844 -42.5 1 38.38 224 ALA A N 1
ATOM 1753 C CA . ALA A 1 224 ? 13.836 -30.172 -41.781 1 38.38 224 ALA A CA 1
ATOM 1754 C C . ALA A 1 224 ? 13.477 -30.062 -40.281 1 38.38 224 ALA A C 1
ATOM 1756 O O . ALA A 1 224 ? 12.375 -29.625 -39.938 1 38.38 224 ALA A O 1
ATOM 1757 N N . GLN A 1 225 ? 13.812 -30.953 -39.312 1 41.47 225 GLN A N 1
ATOM 1758 C CA . GLN A 1 225 ? 13.852 -30.969 -37.844 1 41.47 225 GLN A CA 1
ATOM 1759 C C . GLN A 1 225 ? 13.945 -29.547 -37.281 1 41.47 225 GLN A C 1
ATOM 1761 O O . GLN A 1 225 ? 14.961 -28.875 -37.438 1 41.47 225 GLN A O 1
ATOM 1766 N N . ILE A 1 226 ? 13.07 -28.594 -37.281 1 46.66 226 ILE A N 1
ATOM 1767 C CA . ILE A 1 226 ? 13.016 -27.188 -36.906 1 46.66 226 ILE A CA 1
ATOM 1768 C C . ILE A 1 226 ? 13.148 -27.062 -35.375 1 46.66 226 ILE A C 1
ATOM 1770 O O . ILE A 1 226 ? 12.312 -27.562 -34.625 1 46.66 226 ILE A O 1
ATOM 1774 N N . GLY A 1 227 ? 14.305 -26.594 -34.656 1 61.44 227 GLY A N 1
ATOM 1775 C CA . GLY A 1 227 ? 14.914 -25.891 -33.562 1 61.44 227 GLY A CA 1
ATOM 1776 C C . GLY A 1 227 ? 15.375 -26.828 -32.438 1 61.44 227 GLY A C 1
ATOM 1777 O O . GLY A 1 227 ? 15.438 -26.438 -31.281 1 61.44 227 GLY A O 1
ATOM 1778 N N . GLY A 1 228 ? 15.438 -28.078 -32.75 1 83.19 228 GLY A N 1
ATOM 1779 C CA . GLY A 1 228 ? 16.047 -29.078 -31.891 1 83.19 228 GLY A CA 1
ATOM 1780 C C . GLY A 1 228 ? 15.062 -29.75 -30.953 1 83.19 228 GLY A C 1
ATOM 1781 O O . GLY A 1 228 ? 15.438 -30.594 -30.141 1 83.19 228 GLY A O 1
ATOM 1782 N N . PHE A 1 229 ? 13.625 -29.484 -31.172 1 93.19 229 PHE A N 1
ATOM 1783 C CA . PHE A 1 229 ? 12.609 -30.031 -30.281 1 93.19 229 PHE A CA 1
ATOM 1784 C C . PHE A 1 229 ? 11.453 -30.625 -31.094 1 93.19 229 PHE A C 1
ATOM 1786 O O . PHE A 1 229 ? 11.359 -30.422 -32.312 1 93.19 229 PHE A O 1
ATOM 1793 N N . ARG A 1 230 ? 10.617 -31.438 -30.453 1 92.06 230 ARG A N 1
ATOM 1794 C CA . ARG A 1 230 ? 9.414 -32 -31.062 1 92.06 230 ARG A CA 1
ATOM 1795 C C . ARG A 1 230 ? 8.281 -32.125 -30.047 1 92.06 230 ARG A C 1
ATOM 1797 O O . ARG A 1 230 ? 8.523 -32.156 -28.844 1 92.06 230 ARG A O 1
ATOM 1804 N N . VAL A 1 231 ? 7.078 -32.188 -30.609 1 93.81 231 VAL A N 1
ATOM 1805 C CA . VAL A 1 231 ? 5.906 -32.469 -29.781 1 93.81 231 VAL A CA 1
ATOM 1806 C C . VAL A 1 231 ? 5.648 -33.969 -29.75 1 93.81 231 VAL A C 1
ATOM 1808 O O . VAL A 1 231 ? 5.523 -34.625 -30.797 1 93.81 231 VAL A O 1
ATOM 1811 N N . THR A 1 232 ? 5.645 -34.531 -28.578 1 95.38 232 THR A N 1
ATOM 1812 C CA . THR A 1 232 ? 5.383 -35.938 -28.438 1 95.38 232 THR A CA 1
ATOM 1813 C C . THR A 1 232 ? 3.926 -36.188 -28.062 1 95.38 232 THR A C 1
ATOM 1815 O O . THR A 1 232 ? 3.312 -35.406 -27.359 1 95.38 232 THR A O 1
ATOM 1818 N N . HIS A 1 233 ? 3.426 -37.344 -28.516 1 95.12 233 HIS A N 1
ATOM 1819 C CA . HIS A 1 233 ? 2.074 -37.781 -28.188 1 95.12 233 HIS A CA 1
ATOM 1820 C C . HIS A 1 233 ? 2.09 -39.125 -27.469 1 95.12 233 HIS A C 1
ATOM 1822 O O . HIS A 1 233 ? 1.102 -39.844 -27.5 1 95.12 233 HIS A O 1
ATOM 1828 N N . VAL A 1 234 ? 3.223 -39.375 -26.875 1 96.31 234 VAL A N 1
ATOM 1829 C CA . VAL A 1 234 ? 3.428 -40.656 -26.203 1 96.31 234 VAL A CA 1
ATOM 1830 C C . VAL A 1 234 ? 2.389 -40.812 -25.094 1 96.31 234 VAL A C 1
ATOM 1832 O O . VAL A 1 234 ? 2.01 -41.969 -24.781 1 96.31 234 VAL A O 1
ATOM 1835 N N . ASN A 1 235 ? 1.876 -39.75 -24.547 1 97.06 235 ASN A N 1
ATOM 1836 C CA . ASN A 1 235 ? 0.954 -39.781 -23.422 1 97.06 235 ASN A CA 1
ATOM 1837 C C . ASN A 1 235 ? -0.486 -39.562 -23.859 1 97.06 235 ASN A C 1
ATOM 1839 O O . ASN A 1 235 ? -1.322 -39.125 -23.062 1 97.06 235 ASN A O 1
ATOM 1843 N N . ASN A 1 236 ? -0.858 -39.781 -25.062 1 94.81 236 ASN A N 1
ATOM 1844 C CA . ASN A 1 236 ? -2.191 -39.531 -25.594 1 94.81 236 ASN A CA 1
ATOM 1845 C C . ASN A 1 236 ? -3.252 -40.344 -24.891 1 94.81 236 ASN A C 1
ATOM 1847 O O . ASN A 1 236 ? -4.418 -39.969 -24.812 1 94.81 236 ASN A O 1
ATOM 1851 N N . ASN A 1 237 ? -2.871 -41.5 -24.375 1 94.56 237 ASN A N 1
ATOM 1852 C CA . ASN A 1 237 ? -3.787 -42.375 -23.641 1 94.56 237 ASN A CA 1
ATOM 1853 C C . ASN A 1 237 ? -3.592 -42.219 -22.125 1 94.56 237 ASN A C 1
ATOM 1855 O O . ASN A 1 237 ? -4.219 -42.969 -21.344 1 94.56 237 ASN A O 1
ATOM 1859 N N . TYR A 1 238 ? -2.723 -41.469 -21.719 1 96.62 238 TYR A N 1
ATOM 1860 C CA . TYR A 1 238 ? -2.451 -41.094 -20.328 1 96.62 238 TYR A CA 1
ATOM 1861 C C . TYR A 1 238 ? -1.911 -42.312 -19.547 1 96.62 238 TYR A C 1
ATOM 1863 O O . TYR A 1 238 ? -2.094 -42.375 -18.328 1 96.62 238 TYR A O 1
ATOM 1871 N N . LYS A 1 239 ? -1.299 -43.219 -20.172 1 95.88 239 LYS A N 1
ATOM 1872 C CA . LYS A 1 239 ? -0.789 -44.406 -19.516 1 95.88 239 LYS A CA 1
ATOM 1873 C C . LYS A 1 239 ? 0.62 -44.188 -18.969 1 95.88 239 LYS A C 1
ATOM 1875 O O . LYS A 1 239 ? 0.983 -44.719 -17.922 1 95.88 239 LYS A O 1
ATOM 1880 N N . MET A 1 240 ? 1.404 -43.438 -19.703 1 96.94 240 MET A N 1
ATOM 1881 C CA . MET A 1 240 ? 2.76 -43.156 -19.234 1 96.94 240 MET A CA 1
ATOM 1882 C C . MET A 1 240 ? 2.734 -42.344 -17.953 1 96.94 240 MET A C 1
ATOM 1884 O O . MET A 1 240 ? 3.393 -42.688 -16.969 1 96.94 240 MET A O 1
ATOM 1888 N N . SER A 1 241 ? 2.012 -41.312 -17.938 1 97.56 241 SER A N 1
ATOM 1889 C CA . SER A 1 241 ? 1.788 -40.469 -16.766 1 97.56 241 SER A CA 1
ATOM 1890 C C . SER A 1 241 ? 0.372 -39.875 -16.766 1 97.56 241 SER A C 1
ATOM 1892 O O . SER A 1 241 ? 0.071 -38.938 -17.5 1 97.56 241 SER A O 1
ATOM 1894 N N . PRO A 1 242 ? -0.434 -40.344 -15.922 1 96.5 242 PRO A N 1
ATOM 1895 C CA . PRO A 1 242 ? -1.829 -39.906 -15.906 1 96.5 242 PRO A CA 1
ATOM 1896 C C . PRO A 1 242 ? -1.97 -38.406 -15.602 1 96.5 242 PRO A C 1
ATOM 1898 O O . PRO A 1 242 ? -2.982 -37.812 -15.945 1 96.5 242 PRO A O 1
ATOM 1901 N N . THR A 1 243 ? -1.011 -37.844 -14.969 1 97.62 243 THR A N 1
ATOM 1902 C CA . THR A 1 243 ? -1.128 -36.438 -14.531 1 97.62 243 THR A CA 1
ATOM 1903 C C . THR A 1 243 ? -0.527 -35.5 -15.562 1 97.62 243 THR A C 1
ATOM 1905 O O . THR A 1 243 ? -0.605 -34.281 -15.414 1 97.62 243 THR A O 1
ATOM 1908 N N . TYR A 1 244 ? 0.092 -36.062 -16.656 1 98.06 244 TYR A N 1
ATOM 1909 C CA . TYR A 1 244 ? 0.65 -35.25 -17.734 1 98.06 244 TYR A CA 1
ATOM 1910 C C . TYR A 1 244 ? -0.381 -35 -18.828 1 98.06 244 TYR A C 1
ATOM 1912 O O . TYR A 1 244 ? -1.354 -35.75 -18.953 1 98.06 244 TYR A O 1
ATOM 1920 N N . PRO A 1 245 ? -0.242 -33.938 -19.594 1 97.31 245 PRO A N 1
ATOM 1921 C CA . PRO A 1 245 ? -1.112 -33.75 -20.766 1 97.31 245 PRO A CA 1
ATOM 1922 C C . PRO A 1 245 ? -0.828 -34.781 -21.859 1 97.31 245 PRO A C 1
ATOM 1924 O O . PRO A 1 245 ? 0.189 -35.469 -21.828 1 97.31 245 PRO A O 1
ATOM 1927 N N . SER A 1 246 ? -1.687 -34.844 -22.797 1 96.62 246 SER A N 1
ATOM 1928 C CA . SER A 1 246 ? -1.604 -35.812 -23.891 1 96.62 246 SER A CA 1
ATOM 1929 C C . SER A 1 246 ? -0.44 -35.5 -24.812 1 96.62 246 SER A C 1
ATOM 1931 O O . SER A 1 246 ? 0.091 -36.375 -25.484 1 96.62 246 SER A O 1
ATOM 1933 N N . ALA A 1 247 ? -0.036 -34.219 -24.828 1 95.25 247 ALA A N 1
ATOM 1934 C CA . ALA A 1 247 ? 1.062 -33.781 -25.688 1 95.25 247 ALA A CA 1
ATOM 1935 C C . ALA A 1 247 ? 1.96 -32.781 -24.969 1 95.25 247 ALA A C 1
ATOM 1937 O O . ALA A 1 247 ? 1.474 -31.938 -24.203 1 95.25 247 ALA A O 1
ATOM 1938 N N . PHE A 1 248 ? 3.24 -32.875 -25.156 1 96.56 248 PHE A N 1
ATOM 1939 C CA . PHE A 1 248 ? 4.199 -31.953 -24.578 1 96.56 248 PHE A CA 1
ATOM 1940 C C . PHE A 1 248 ? 5.492 -31.938 -25.375 1 96.56 248 PHE A C 1
ATOM 1942 O O . PHE A 1 248 ? 5.672 -32.75 -26.297 1 96.56 248 PHE A O 1
ATOM 1949 N N . VAL A 1 249 ? 6.406 -31.062 -25.078 1 96.31 249 VAL A N 1
ATOM 1950 C CA . VAL A 1 249 ? 7.582 -30.812 -25.906 1 96.31 249 VAL A CA 1
ATOM 1951 C C . VAL A 1 249 ? 8.805 -31.5 -25.297 1 96.31 249 VAL A C 1
ATOM 1953 O O . VAL A 1 249 ? 9.016 -31.438 -24.078 1 96.31 249 VAL A O 1
ATOM 1956 N N . VAL A 1 250 ? 9.602 -32.188 -26.141 1 96.69 250 VAL A N 1
ATOM 1957 C CA . VAL A 1 250 ? 10.844 -32.844 -25.766 1 96.69 250 VAL A CA 1
ATOM 1958 C C . VAL A 1 250 ? 11.891 -32.656 -26.859 1 96.69 250 VAL A C 1
ATOM 1960 O O . VAL A 1 250 ? 11.562 -32.25 -27.969 1 96.69 250 VAL A O 1
ATOM 1963 N N . PRO A 1 251 ? 13.156 -32.844 -26.484 1 94.56 251 PRO A N 1
ATOM 1964 C CA . PRO A 1 251 ? 14.148 -32.781 -27.547 1 94.56 251 PRO A CA 1
ATOM 1965 C C . PRO A 1 251 ? 13.859 -33.75 -28.688 1 94.56 251 PRO A C 1
ATOM 1967 O O . PRO A 1 251 ? 13.438 -34.906 -28.422 1 94.56 251 PRO A O 1
ATOM 1970 N N . ALA A 1 252 ? 14.125 -33.406 -29.891 1 93 252 ALA A N 1
ATOM 1971 C CA . ALA A 1 252 ? 13.789 -34.219 -31.078 1 93 252 ALA A CA 1
ATOM 1972 C C . ALA A 1 252 ? 14.547 -35.531 -31.094 1 93 252 ALA A C 1
ATOM 1974 O O . ALA A 1 252 ? 14.039 -36.531 -31.594 1 93 252 ALA A O 1
ATOM 1975 N N . SER A 1 253 ? 15.695 -35.562 -30.516 1 92.31 253 SER A N 1
ATOM 1976 C CA . SER A 1 253 ? 16.578 -36.719 -30.562 1 92.31 253 SER A CA 1
ATOM 1977 C C . SER A 1 253 ? 16.109 -37.781 -29.578 1 92.31 253 SER A C 1
ATOM 1979 O O . SER A 1 253 ? 16.578 -38.938 -29.656 1 92.31 253 SER A O 1
ATOM 1981 N N . VAL A 1 254 ? 15.18 -37.469 -28.719 1 95.38 254 VAL A N 1
ATOM 1982 C CA . VAL A 1 254 ? 14.711 -38.438 -27.719 1 95.38 254 VAL A CA 1
ATOM 1983 C C . VAL A 1 254 ? 13.484 -39.188 -28.25 1 95.38 254 VAL A C 1
ATOM 1985 O O . VAL A 1 254 ? 12.445 -38.562 -28.516 1 95.38 254 VAL A O 1
ATOM 1988 N N . SER A 1 255 ? 13.57 -40.438 -28.344 1 96.12 255 SER A N 1
ATOM 1989 C CA . SER A 1 255 ? 12.469 -41.25 -28.875 1 96.12 255 SER A CA 1
ATOM 1990 C C . SER A 1 255 ? 11.414 -41.5 -27.797 1 96.12 255 SER A C 1
ATOM 1992 O O . SER A 1 255 ? 11.672 -41.312 -26.609 1 96.12 255 SER A O 1
ATOM 1994 N N . ASP A 1 256 ? 10.289 -41.969 -28.234 1 97.12 256 ASP A N 1
ATOM 1995 C CA . ASP A 1 256 ? 9.211 -42.281 -27.297 1 97.12 256 ASP A CA 1
ATOM 1996 C C . ASP A 1 256 ? 9.586 -43.469 -26.422 1 97.12 256 ASP A C 1
ATOM 1998 O O . ASP A 1 256 ? 9.148 -43.562 -25.266 1 97.12 256 ASP A O 1
ATOM 2002 N N . GLY A 1 257 ? 10.305 -44.375 -26.984 1 97.25 257 GLY A N 1
ATOM 2003 C CA . GLY A 1 257 ? 10.797 -45.5 -26.188 1 97.25 257 GLY A CA 1
ATOM 2004 C C . GLY A 1 257 ? 11.68 -45.062 -25.031 1 97.25 257 GLY A C 1
ATOM 2005 O O . GLY A 1 257 ? 11.578 -45.594 -23.922 1 97.25 257 GLY A O 1
ATOM 2006 N N . GLU A 1 258 ? 12.516 -44.156 -25.359 1 97.75 258 GLU A N 1
ATOM 2007 C CA . GLU A 1 258 ? 13.383 -43.594 -24.312 1 97.75 258 GLU A CA 1
ATOM 2008 C C . GLU A 1 258 ? 12.57 -42.875 -23.25 1 97.75 258 GLU A C 1
ATOM 2010 O O . GLU A 1 258 ? 12.883 -42.938 -22.062 1 97.75 258 GLU A O 1
ATOM 2015 N N . LEU A 1 259 ? 11.586 -42.156 -23.688 1 98.25 259 LEU A N 1
ATOM 2016 C CA . LEU A 1 259 ? 10.727 -41.438 -22.75 1 98.25 259 LEU A CA 1
ATOM 2017 C C . LEU A 1 259 ? 10.047 -42.406 -21.797 1 98.25 259 LEU A C 1
ATOM 2019 O O . LEU A 1 259 ? 9.898 -42.094 -20.609 1 98.25 259 LEU A O 1
ATOM 2023 N N . ARG A 1 260 ? 9.633 -43.531 -22.234 1 98.06 260 ARG A N 1
ATOM 2024 C CA . ARG A 1 260 ? 9.023 -44.531 -21.375 1 98.06 260 ARG A CA 1
ATOM 2025 C C . ARG A 1 260 ? 10.008 -45.062 -20.328 1 98.06 260 ARG A C 1
ATOM 2027 O O . ARG A 1 260 ? 9.633 -45.281 -19.188 1 98.06 260 ARG A O 1
ATOM 2034 N N . LYS A 1 261 ? 11.227 -45.219 -20.781 1 98 261 LYS A N 1
ATOM 2035 C CA . LYS A 1 261 ? 12.258 -45.625 -19.828 1 98 261 LYS A CA 1
ATOM 2036 C C . LYS A 1 261 ? 12.445 -44.562 -18.734 1 98 261 LYS A C 1
ATOM 2038 O O . LYS A 1 261 ? 12.57 -44.906 -17.547 1 98 261 LYS A O 1
ATOM 2043 N N . ILE A 1 262 ? 12.453 -43.375 -19.156 1 98.5 262 ILE A N 1
ATOM 2044 C CA . ILE A 1 262 ? 12.625 -42.281 -18.219 1 98.5 262 ILE A CA 1
ATOM 2045 C C . ILE A 1 262 ? 11.445 -42.219 -17.266 1 98.5 262 ILE A C 1
ATOM 2047 O O . ILE A 1 262 ? 11.602 -41.875 -16.078 1 98.5 262 ILE A O 1
ATOM 2051 N N . SER A 1 263 ? 10.242 -42.531 -17.734 1 98.38 263 SER A N 1
ATOM 2052 C CA . SER A 1 263 ? 9.023 -42.469 -16.922 1 98.38 263 SER A CA 1
ATOM 2053 C C . SER A 1 263 ? 9.102 -43.406 -15.734 1 98.38 263 SER A C 1
ATOM 2055 O O . SER A 1 263 ? 8.461 -43.188 -14.703 1 98.38 263 SER A O 1
ATOM 2057 N N . PHE A 1 264 ? 9.867 -44.469 -15.82 1 97.31 264 PHE A N 1
ATOM 2058 C CA . PHE A 1 264 ? 10.047 -45.406 -14.711 1 97.31 264 PHE A CA 1
ATOM 2059 C C . PHE A 1 264 ? 11.07 -44.875 -13.719 1 97.31 264 PHE A C 1
ATOM 2061 O O . PHE A 1 264 ? 11.102 -45.281 -12.562 1 97.31 264 PHE A O 1
ATOM 2068 N N . PHE A 1 265 ? 11.867 -43.969 -14.195 1 97.81 265 PHE A N 1
ATOM 2069 C CA . PHE A 1 265 ? 12.953 -43.438 -13.391 1 97.81 265 PHE A CA 1
ATOM 2070 C C . PHE A 1 265 ? 12.508 -42.188 -12.656 1 97.81 265 PHE A C 1
ATOM 2072 O O . PHE A 1 265 ? 13.094 -41.812 -11.641 1 97.81 265 PHE A O 1
ATOM 2079 N N . ARG A 1 266 ? 11.555 -41.5 -13.141 1 98.12 266 ARG A N 1
ATOM 2080 C CA . ARG A 1 266 ? 11.055 -40.25 -12.539 1 98.12 266 ARG A CA 1
ATOM 2081 C C . ARG A 1 266 ? 9.727 -40.5 -11.828 1 98.12 266 ARG A C 1
ATOM 2083 O O . ARG A 1 266 ? 8.875 -41.25 -12.328 1 98.12 266 ARG A O 1
ATOM 2090 N N . ALA A 1 267 ? 9.539 -39.812 -10.75 1 97.75 267 ALA A N 1
ATOM 2091 C CA . ALA A 1 267 ? 8.359 -40.031 -9.914 1 97.75 267 ALA A CA 1
ATOM 2092 C C . ALA A 1 267 ? 7.078 -39.781 -10.703 1 97.75 267 ALA A C 1
ATOM 2094 O O . ALA A 1 267 ? 6.984 -38.812 -11.469 1 97.75 267 ALA A O 1
ATOM 2095 N N . ARG A 1 268 ? 6.055 -40.75 -10.594 1 96.75 268 ARG A N 1
ATOM 2096 C CA . ARG A 1 268 ? 4.719 -40.656 -11.18 1 96.75 268 ARG A CA 1
ATOM 2097 C C . ARG A 1 268 ? 4.785 -40.656 -12.703 1 96.75 268 ARG A C 1
ATOM 2099 O O . ARG A 1 268 ? 3.82 -40.281 -13.367 1 96.75 268 ARG A O 1
ATOM 2106 N N . GLY A 1 269 ? 5.977 -40.938 -13.234 1 98 269 GLY A N 1
ATOM 2107 C CA . GLY A 1 269 ? 6.164 -40.969 -14.672 1 98 269 GLY A CA 1
ATOM 2108 C C . GLY A 1 269 ? 6.293 -39.594 -15.289 1 98 269 GLY A C 1
ATOM 2109 O O . GLY A 1 269 ? 6.137 -39.438 -16.5 1 98 269 GLY A O 1
ATOM 2110 N N . ARG A 1 270 ? 6.508 -38.656 -14.508 1 98.44 270 ARG A N 1
ATOM 2111 C CA . ARG A 1 270 ? 6.551 -37.281 -14.984 1 98.44 270 ARG A CA 1
ATOM 2112 C C . ARG A 1 270 ? 7.938 -36.906 -15.5 1 98.44 270 ARG A C 1
ATOM 2114 O O . ARG A 1 270 ? 8.766 -36.375 -14.75 1 98.44 270 ARG A O 1
ATOM 2121 N N . VAL A 1 271 ? 8.164 -37.156 -16.766 1 98.62 271 VAL A N 1
ATOM 2122 C CA . VAL A 1 271 ? 9.438 -36.969 -17.438 1 98.62 271 VAL A CA 1
ATOM 2123 C C . VAL A 1 271 ? 9.688 -35.469 -17.672 1 98.62 271 VAL A C 1
ATOM 2125 O O . VAL A 1 271 ? 8.766 -34.656 -17.562 1 98.62 271 VAL A O 1
ATOM 2128 N N . PRO A 1 272 ? 10.938 -35.031 -17.875 1 98.38 272 PRO A N 1
ATOM 2129 C CA . PRO A 1 272 ? 11.18 -33.625 -18.188 1 98.38 272 PRO A CA 1
ATOM 2130 C C . PRO A 1 272 ? 10.445 -33.156 -19.453 1 98.38 272 PRO A C 1
ATOM 2132 O O . PRO A 1 272 ? 10.531 -33.812 -20.5 1 98.38 272 PRO A O 1
ATOM 2135 N N . ALA A 1 273 ? 9.672 -32.188 -19.359 1 98.25 273 ALA A N 1
ATOM 2136 C CA . ALA A 1 273 ? 8.914 -31.562 -20.438 1 98.25 273 ALA A CA 1
ATOM 2137 C C . ALA A 1 273 ? 9.25 -30.078 -20.578 1 98.25 273 ALA A C 1
ATOM 2139 O O . ALA A 1 273 ? 9.203 -29.344 -19.594 1 98.25 273 ALA A O 1
ATOM 2140 N N . VAL A 1 274 ? 9.578 -29.656 -21.766 1 97.69 274 VAL A N 1
ATOM 2141 C CA . VAL A 1 274 ? 9.891 -28.25 -22.016 1 97.69 274 VAL A CA 1
ATOM 2142 C C . VAL A 1 274 ? 8.602 -27.453 -22.172 1 97.69 274 VAL A C 1
ATOM 2144 O O . VAL A 1 274 ? 7.742 -27.797 -22.984 1 97.69 274 VAL A O 1
ATOM 2147 N N . THR A 1 275 ? 8.477 -26.375 -21.375 1 97.81 275 THR A N 1
ATOM 2148 C CA . THR A 1 275 ? 7.219 -25.641 -21.422 1 97.81 275 THR A CA 1
ATOM 2149 C C . THR A 1 275 ? 7.457 -24.188 -21.797 1 97.81 275 THR A C 1
ATOM 2151 O O . THR A 1 275 ? 6.508 -23.438 -22.031 1 97.81 275 THR A O 1
ATOM 2154 N N . TYR A 1 276 ? 8.719 -23.75 -21.859 1 97.88 276 TYR A N 1
ATOM 2155 C CA . TYR A 1 276 ? 9 -22.359 -22.203 1 97.88 276 TYR A CA 1
ATOM 2156 C C . TYR A 1 276 ? 10.359 -22.234 -22.891 1 97.88 276 TYR A C 1
ATOM 2158 O O . TYR A 1 276 ? 11.305 -22.938 -22.531 1 97.88 276 TYR A O 1
ATOM 2166 N N . ARG A 1 277 ? 10.422 -21.375 -23.875 1 95.88 277 ARG A N 1
ATOM 2167 C CA . ARG A 1 277 ? 11.656 -21 -24.562 1 95.88 277 ARG A CA 1
ATOM 2168 C C . ARG A 1 277 ? 11.852 -19.484 -24.547 1 95.88 277 ARG A C 1
ATOM 2170 O O . ARG A 1 277 ? 10.992 -18.75 -25.031 1 95.88 277 ARG A O 1
ATOM 2177 N N . HIS A 1 278 ? 12.93 -19.094 -23.953 1 95.69 278 HIS A N 1
ATOM 2178 C CA . HIS A 1 278 ? 13.242 -17.672 -23.859 1 95.69 278 HIS A CA 1
ATOM 2179 C C . HIS A 1 278 ? 13.891 -17.156 -25.141 1 95.69 278 HIS A C 1
ATOM 2181 O O . HIS A 1 278 ? 14.297 -17.953 -26 1 95.69 278 HIS A O 1
ATOM 2187 N N . LYS A 1 279 ? 14.016 -15.859 -25.312 1 91.44 279 LYS A N 1
ATOM 2188 C CA . LYS A 1 279 ? 14.516 -15.227 -26.531 1 91.44 279 LYS A CA 1
ATOM 2189 C C . LYS A 1 279 ? 15.953 -15.641 -26.812 1 91.44 279 LYS A C 1
ATOM 2191 O O . LYS A 1 279 ? 16.375 -15.719 -27.984 1 91.44 279 LYS A O 1
ATOM 2196 N N . ASN A 1 280 ? 16.75 -15.914 -25.828 1 92.88 280 ASN A N 1
ATOM 2197 C CA . ASN A 1 280 ? 18.141 -16.312 -26 1 92.88 280 ASN A CA 1
ATOM 2198 C C . ASN A 1 280 ? 18.281 -17.812 -26.203 1 92.88 280 ASN A C 1
ATOM 2200 O O . ASN A 1 280 ? 19.375 -18.375 -26.078 1 92.88 280 ASN A O 1
ATOM 2204 N N . ASP A 1 281 ? 17.125 -18.531 -26.266 1 91.75 281 ASP A N 1
ATOM 2205 C CA . ASP A 1 281 ? 17.031 -19.953 -26.609 1 91.75 281 ASP A CA 1
ATOM 2206 C C . ASP A 1 281 ? 17.125 -20.812 -25.344 1 91.75 281 ASP A C 1
ATOM 2208 O O . ASP A 1 281 ? 16.984 -22.047 -25.422 1 91.75 281 ASP A O 1
ATOM 2212 N N . ALA A 1 282 ? 17.422 -20.188 -24.234 1 95.75 282 ALA A N 1
ATOM 2213 C CA . ALA A 1 282 ? 17.312 -20.953 -23 1 95.75 282 ALA A CA 1
ATOM 2214 C C . ALA A 1 282 ? 15.891 -21.453 -22.781 1 95.75 282 ALA A C 1
ATOM 2216 O O . ALA A 1 282 ? 14.922 -20.797 -23.156 1 95.75 282 ALA A O 1
ATOM 2217 N N . VAL A 1 283 ? 15.797 -22.625 -22.125 1 96.94 283 VAL A N 1
ATOM 2218 C CA . VAL A 1 283 ? 14.469 -23.219 -21.984 1 96.94 283 VAL A CA 1
ATOM 2219 C C . VAL A 1 283 ? 14.18 -23.5 -20.5 1 96.94 283 VAL A C 1
ATOM 2221 O O . VAL A 1 283 ? 15.102 -23.5 -19.688 1 96.94 283 VAL A O 1
ATOM 2224 N N . VAL A 1 284 ? 12.906 -23.609 -20.188 1 98.44 284 VAL A N 1
ATOM 2225 C CA . VAL A 1 284 ? 12.422 -24.094 -18.906 1 98.44 284 VAL A CA 1
ATOM 2226 C C . VAL A 1 284 ? 11.734 -25.438 -19.078 1 98.44 284 VAL A C 1
ATOM 2228 O O . VAL A 1 284 ? 10.789 -25.562 -19.859 1 98.44 284 VAL A O 1
ATOM 2231 N N . ALA A 1 285 ? 12.258 -26.406 -18.438 1 98.56 285 ALA A N 1
ATOM 2232 C CA . ALA A 1 285 ? 11.648 -27.734 -18.406 1 98.56 285 ALA A CA 1
ATOM 2233 C C . ALA A 1 285 ? 11.188 -28.094 -16.984 1 98.56 285 ALA A C 1
ATOM 2235 O O . ALA A 1 285 ? 11.75 -27.609 -16 1 98.56 285 ALA A O 1
ATOM 2236 N N . ARG A 1 286 ? 10.188 -28.844 -16.906 1 98.69 286 ARG A N 1
ATOM 2237 C CA . ARG A 1 286 ? 9.648 -29.281 -15.617 1 98.69 286 ARG A CA 1
ATOM 2238 C C . ARG A 1 286 ? 9.523 -30.797 -15.555 1 98.69 286 ARG A C 1
ATOM 2240 O O . ARG A 1 286 ? 9.266 -31.438 -16.578 1 98.69 286 ARG A O 1
ATOM 2247 N N . CYS A 1 287 ? 9.672 -31.375 -14.422 1 98.69 287 CYS A N 1
ATOM 2248 C CA . CYS A 1 287 ? 9.531 -32.812 -14.227 1 98.69 287 CYS A CA 1
ATOM 2249 C C . CYS A 1 287 ? 9.383 -33.125 -12.742 1 98.69 287 CYS A C 1
ATOM 2251 O O . CYS A 1 287 ? 9.133 -32.25 -11.922 1 98.69 287 CYS A O 1
ATOM 2253 N N . ALA A 1 288 ? 9.367 -34.438 -12.375 1 98.5 288 ALA A N 1
ATOM 2254 C CA . ALA A 1 288 ? 9.391 -34.906 -10.992 1 98.5 288 ALA A CA 1
ATOM 2255 C C . ALA A 1 288 ? 10.789 -35.375 -10.602 1 98.5 288 ALA A C 1
ATOM 2257 O O . ALA A 1 288 ? 11.68 -35.469 -11.445 1 98.5 288 ALA A O 1
ATOM 2258 N N . GLN A 1 289 ? 10.977 -35.656 -9.352 1 98.19 289 GLN A N 1
ATOM 2259 C CA . GLN A 1 289 ? 12.273 -36.125 -8.852 1 98.19 289 GLN A CA 1
ATOM 2260 C C . GLN A 1 289 ? 12.664 -37.469 -9.438 1 98.19 289 GLN A C 1
ATOM 2262 O O . GLN A 1 289 ? 11.797 -38.281 -9.742 1 98.19 289 GLN A O 1
ATOM 2267 N N . PRO A 1 290 ? 13.945 -37.656 -9.719 1 97.88 290 PRO A N 1
ATOM 2268 C CA . PRO A 1 290 ? 14.391 -39 -10.109 1 97.88 290 PRO A CA 1
ATOM 2269 C C . PRO A 1 290 ? 14.344 -40 -8.945 1 97.88 290 PRO A C 1
ATOM 2271 O O . PRO A 1 290 ? 14.578 -39.625 -7.797 1 97.88 290 PRO A O 1
ATOM 2274 N N . LEU A 1 291 ? 14.047 -41.188 -9.273 1 97.5 291 LEU A N 1
ATOM 2275 C CA . LEU A 1 291 ? 13.961 -42.219 -8.266 1 97.5 291 LEU A CA 1
ATOM 2276 C C . LEU A 1 291 ? 15.312 -42.906 -8.094 1 97.5 291 LEU A C 1
ATOM 2278 O O . LEU A 1 291 ? 15.43 -44.125 -8.344 1 97.5 291 LEU A O 1
ATOM 2282 N N . VAL A 1 292 ? 16.25 -42.219 -7.559 1 95.56 292 VAL A N 1
ATOM 2283 C CA . VAL A 1 292 ? 17.625 -42.719 -7.406 1 95.56 292 VAL A CA 1
ATOM 2284 C C . VAL A 1 292 ? 17.719 -43.656 -6.207 1 95.56 292 VAL A C 1
ATOM 2286 O O . VAL A 1 292 ? 18.375 -44.688 -6.277 1 95.56 292 VAL A O 1
ATOM 2289 N N . GLY A 1 293 ? 17.125 -43.219 -5.102 1 93.31 293 GLY A N 1
ATOM 2290 C CA . GLY A 1 293 ? 17.141 -44.031 -3.9 1 93.31 293 GLY A CA 1
ATOM 2291 C C . GLY A 1 293 ? 18.516 -44.188 -3.301 1 93.31 293 GLY A C 1
ATOM 2292 O O . GLY A 1 293 ? 19.453 -43.5 -3.676 1 93.31 293 GLY A O 1
ATOM 2293 N N . LEU A 1 294 ? 18.578 -45.156 -2.395 1 91.38 294 LEU A N 1
ATOM 2294 C CA . LEU A 1 294 ? 19.812 -45.406 -1.653 1 91.38 294 LEU A CA 1
ATOM 2295 C C . LEU A 1 294 ? 20.859 -46.062 -2.547 1 91.38 294 LEU A C 1
ATOM 2297 O O . LEU A 1 294 ? 22.062 -45.906 -2.312 1 91.38 294 LEU A O 1
ATOM 2301 N N . ARG A 1 295 ? 20.422 -46.656 -3.574 1 92.19 295 ARG A N 1
ATOM 2302 C CA . ARG A 1 295 ? 21.328 -47.375 -4.457 1 92.19 295 ARG A CA 1
ATOM 2303 C C . ARG A 1 295 ? 21.891 -46.438 -5.535 1 92.19 295 ARG A C 1
ATOM 2305 O O . ARG A 1 295 ? 22.672 -46.875 -6.391 1 92.19 295 ARG A O 1
ATOM 2312 N N . ARG A 1 296 ? 21.5 -45.281 -5.508 1 91.38 296 ARG A N 1
ATOM 2313 C CA . ARG A 1 296 ? 21.953 -44.312 -6.504 1 91.38 296 ARG A CA 1
ATOM 2314 C C . ARG A 1 296 ? 21.688 -44.812 -7.918 1 91.38 296 ARG A C 1
ATOM 2316 O O . ARG A 1 296 ? 22.594 -44.875 -8.742 1 91.38 296 ARG A O 1
ATOM 2323 N N . LYS A 1 297 ? 20.453 -45.281 -8.117 1 94.19 297 LYS A N 1
ATOM 2324 C CA . LYS A 1 297 ? 20.031 -45.781 -9.422 1 94.19 297 LYS A CA 1
ATOM 2325 C C . LYS A 1 297 ? 20.297 -44.75 -10.523 1 94.19 297 LYS A C 1
ATOM 2327 O O . LYS A 1 297 ? 20.234 -43.562 -10.281 1 94.19 297 LYS A O 1
ATOM 2332 N N . ARG A 1 298 ? 20.641 -45.219 -11.719 1 94.5 298 ARG A N 1
ATOM 2333 C CA . ARG A 1 298 ? 20.906 -44.375 -12.859 1 94.5 298 ARG A CA 1
ATOM 2334 C C . ARG A 1 298 ? 20 -44.719 -14.031 1 94.5 298 ARG A C 1
ATOM 2336 O O . ARG A 1 298 ? 19.438 -45.812 -14.094 1 94.5 298 ARG A O 1
ATOM 2343 N N . CYS A 1 299 ? 19.719 -43.812 -14.844 1 97.06 299 CYS A N 1
ATOM 2344 C CA . CYS A 1 299 ? 18.969 -44 -16.078 1 97.06 299 CYS A CA 1
ATOM 2345 C C . CYS A 1 299 ? 19.688 -43.344 -17.25 1 97.06 299 CYS A C 1
ATOM 2347 O O . CYS A 1 299 ? 19.734 -42.094 -17.359 1 97.06 299 CYS A O 1
ATOM 2349 N N . THR A 1 300 ? 20.188 -44.156 -18.125 1 97.06 300 THR A N 1
ATOM 2350 C CA . THR A 1 300 ? 20.984 -43.656 -19.25 1 97.06 300 THR A CA 1
ATOM 2351 C C . THR A 1 300 ? 20.141 -42.781 -20.172 1 97.06 300 THR A C 1
ATOM 2353 O O . THR A 1 300 ? 20.656 -41.812 -20.75 1 97.06 300 THR A O 1
ATOM 2356 N N . SER A 1 301 ? 18.922 -43.188 -20.312 1 97.81 301 SER A N 1
ATOM 2357 C CA . SER A 1 301 ? 18.031 -42.406 -21.172 1 97.81 301 SER A CA 1
ATOM 2358 C C . SER A 1 301 ? 17.812 -41.031 -20.594 1 97.81 301 SER A C 1
ATOM 2360 O O . SER A 1 301 ? 17.734 -40.031 -21.344 1 97.81 301 SER A O 1
ATOM 2362 N N . ASP A 1 302 ? 17.672 -40.938 -19.297 1 98.12 302 ASP A N 1
ATOM 2363 C CA . ASP A 1 302 ? 17.484 -39.656 -18.641 1 98.12 302 ASP A CA 1
ATOM 2364 C C . ASP A 1 302 ? 18.734 -38.781 -18.781 1 98.12 302 ASP A C 1
ATOM 2366 O O . ASP A 1 302 ? 18.625 -37.562 -19.016 1 98.12 302 ASP A O 1
ATOM 2370 N N . GLU A 1 303 ? 19.891 -39.375 -18.656 1 97.44 303 GLU A N 1
ATOM 2371 C CA . GLU A 1 303 ? 21.141 -38.656 -18.844 1 97.44 303 GLU A CA 1
ATOM 2372 C C . GLU A 1 303 ? 21.281 -38.156 -20.281 1 97.44 303 GLU A C 1
ATOM 2374 O O . GLU A 1 303 ? 21.719 -37.031 -20.5 1 97.44 303 GLU A O 1
ATOM 2379 N N . ALA A 1 304 ? 20.922 -39 -21.172 1 96.5 304 ALA A N 1
ATOM 2380 C CA . ALA A 1 304 ? 20.969 -38.625 -22.578 1 96.5 304 ALA A CA 1
ATOM 2381 C C . ALA A 1 304 ? 19.984 -37.469 -22.875 1 96.5 304 ALA A C 1
ATOM 2383 O O . ALA A 1 304 ? 20.266 -36.625 -23.719 1 96.5 304 ALA A O 1
ATOM 2384 N N . TYR A 1 305 ? 18.859 -37.531 -22.25 1 97.44 305 TYR A N 1
ATOM 2385 C CA . TYR A 1 305 ? 17.875 -36.469 -22.391 1 97.44 305 TYR A CA 1
ATOM 2386 C C . TYR A 1 305 ? 18.484 -35.125 -22 1 97.44 305 TYR A C 1
ATOM 2388 O O . TYR A 1 305 ? 18.328 -34.125 -22.734 1 97.44 305 TYR A O 1
ATOM 2396 N N . MET A 1 306 ? 19.141 -35.031 -20.875 1 96.88 306 MET A N 1
ATOM 2397 C CA . MET A 1 306 ? 19.734 -33.812 -20.391 1 96.88 306 MET A CA 1
ATOM 2398 C C . MET A 1 306 ? 20.844 -33.344 -21.328 1 96.88 306 MET A C 1
ATOM 2400 O O . MET A 1 306 ? 21.016 -32.125 -21.531 1 96.88 306 MET A O 1
ATOM 2404 N N . ALA A 1 307 ? 21.578 -34.25 -21.844 1 94.75 307 ALA A N 1
ATOM 2405 C CA . ALA A 1 307 ? 22.625 -33.906 -22.797 1 94.75 307 ALA A CA 1
ATOM 2406 C C . ALA A 1 307 ? 22.016 -33.312 -24.062 1 94.75 307 ALA A C 1
ATOM 2408 O O . ALA A 1 307 ? 22.562 -32.375 -24.641 1 94.75 307 ALA A O 1
ATOM 2409 N N . ALA A 1 308 ? 20.922 -33.906 -24.484 1 94.25 308 ALA A N 1
ATOM 2410 C CA . ALA A 1 308 ? 20.234 -33.406 -25.672 1 94.25 308 ALA A CA 1
ATOM 2411 C C . ALA A 1 308 ? 19.703 -31.984 -25.422 1 94.25 308 ALA A C 1
ATOM 2413 O O . ALA A 1 308 ? 19.781 -31.141 -26.312 1 94.25 308 ALA A O 1
ATOM 2414 N N . LEU A 1 309 ? 19.156 -31.812 -24.281 1 94 309 LEU A N 1
ATOM 2415 C CA . LEU A 1 309 ? 18.656 -30.484 -23.906 1 94 309 LEU A CA 1
ATOM 2416 C C . LEU A 1 309 ? 19.766 -29.453 -23.938 1 94 309 LEU A C 1
ATOM 2418 O O . LEU A 1 309 ? 19.578 -28.344 -24.469 1 94 309 LEU A O 1
ATOM 2422 N N . ARG A 1 310 ? 20.844 -29.734 -23.422 1 92.62 310 ARG A N 1
ATOM 2423 C CA . ARG A 1 310 ? 22 -28.828 -23.375 1 92.62 310 ARG A CA 1
ATOM 2424 C C . ARG A 1 310 ? 22.469 -28.484 -24.781 1 92.62 310 ARG A C 1
ATOM 2426 O O . ARG A 1 310 ? 22.828 -27.344 -25.062 1 92.62 310 ARG A O 1
ATOM 2433 N N . ARG A 1 311 ? 22.5 -29.422 -25.594 1 90 311 ARG A N 1
ATOM 2434 C CA . ARG A 1 311 ? 22.953 -29.234 -26.969 1 90 311 ARG A CA 1
ATOM 2435 C C . ARG A 1 311 ? 22.031 -28.281 -27.719 1 90 311 ARG A C 1
ATOM 2437 O O . ARG A 1 311 ? 22.5 -27.406 -28.453 1 90 311 ARG A O 1
ATOM 2444 N N . GLU A 1 312 ? 20.797 -28.516 -27.516 1 89.38 312 GLU A N 1
ATOM 2445 C CA . GLU A 1 312 ? 19.812 -27.734 -28.266 1 89.38 312 GLU A CA 1
ATOM 2446 C C . GLU A 1 312 ? 19.75 -26.297 -27.766 1 89.38 312 GLU A C 1
ATOM 2448 O O . GLU A 1 312 ? 19.484 -25.375 -28.531 1 89.38 312 GLU A O 1
ATOM 2453 N N . CYS A 1 313 ? 20.016 -26.031 -26.5 1 88 313 CYS A N 1
ATOM 2454 C CA . CYS A 1 313 ? 19.875 -24.688 -25.922 1 88 313 CYS A CA 1
ATOM 2455 C C . CYS A 1 313 ? 21.219 -23.953 -25.938 1 88 313 CYS A C 1
ATOM 2457 O O . CYS A 1 313 ? 21.266 -22.75 -25.703 1 88 313 CYS A O 1
ATOM 2459 N N . LYS A 1 314 ? 22.266 -24.5 -26.391 1 78.5 314 LYS A N 1
ATOM 2460 C CA . LYS A 1 314 ? 23.609 -23.906 -26.516 1 78.5 314 LYS A CA 1
ATOM 2461 C C . LYS A 1 314 ? 24.031 -23.234 -25.219 1 78.5 314 LYS A C 1
ATOM 2463 O O . LYS A 1 314 ? 24.609 -22.156 -25.234 1 78.5 314 LYS A O 1
ATOM 2468 N N . GLY A 1 315 ? 23.672 -23.672 -24.094 1 84.38 315 GLY A N 1
ATOM 2469 C CA . GLY A 1 315 ? 24.031 -23.062 -22.812 1 84.38 315 GLY A CA 1
ATOM 2470 C C . GLY A 1 315 ? 24.094 -24.062 -21.672 1 84.38 315 GLY A C 1
ATOM 2471 O O . GLY A 1 315 ? 24.031 -25.281 -21.906 1 84.38 315 GLY A O 1
ATOM 2472 N N . GLU A 1 316 ? 24.281 -23.5 -20.484 1 92.75 316 GLU A N 1
ATOM 2473 C CA . GLU A 1 316 ? 24.375 -24.328 -19.281 1 92.75 316 GLU A CA 1
ATOM 2474 C C . GLU A 1 316 ? 23 -24.844 -18.859 1 92.75 316 GLU A C 1
ATOM 2476 O O . GLU A 1 316 ? 21.969 -24.266 -19.25 1 92.75 316 GLU A O 1
ATOM 2481 N N . LEU A 1 317 ? 23.078 -25.953 -18.266 1 96.31 317 LEU A N 1
ATOM 2482 C CA . LEU A 1 317 ? 21.875 -26.547 -17.703 1 96.31 317 LEU A CA 1
ATOM 2483 C C . LEU A 1 317 ? 21.938 -26.578 -16.172 1 96.31 317 LEU A C 1
ATOM 2485 O O . LEU A 1 317 ? 22.953 -26.984 -15.602 1 96.31 317 LEU A O 1
ATOM 2489 N N . LEU A 1 318 ? 20.906 -26.047 -15.578 1 98 318 LEU A N 1
ATOM 2490 C CA . LEU A 1 318 ? 20.828 -25.984 -14.125 1 98 318 LEU A CA 1
ATOM 2491 C C . LEU A 1 318 ? 19.594 -26.703 -13.609 1 98 318 LEU A C 1
ATOM 2493 O O . LEU A 1 318 ? 18.469 -26.422 -14.047 1 98 318 LEU A O 1
ATOM 2497 N N . PHE A 1 319 ? 19.781 -27.719 -12.773 1 98.44 319 PHE A N 1
ATOM 2498 C CA . PHE A 1 319 ? 18.672 -28.344 -12.07 1 98.44 319 PHE A CA 1
ATOM 2499 C C . PHE A 1 319 ? 18.188 -27.453 -10.93 1 98.44 319 PHE A C 1
ATOM 2501 O O . PHE A 1 319 ? 19 -26.969 -10.133 1 98.44 319 PHE A O 1
ATOM 2508 N N . ILE A 1 320 ? 16.938 -27.203 -10.875 1 98.62 320 ILE A N 1
ATOM 2509 C CA . ILE A 1 320 ? 16.312 -26.453 -9.781 1 98.62 320 ILE A CA 1
ATOM 2510 C C . ILE A 1 320 ? 15.43 -27.391 -8.953 1 98.62 320 ILE A C 1
ATOM 2512 O O . ILE A 1 320 ? 14.367 -27.797 -9.422 1 98.62 320 ILE A O 1
ATOM 2516 N N . ASP A 1 321 ? 15.852 -27.766 -7.812 1 98.31 321 ASP A N 1
ATOM 2517 C CA . ASP A 1 321 ? 15.023 -28.5 -6.859 1 98.31 321 ASP A CA 1
ATOM 2518 C C . ASP A 1 321 ? 14.32 -27.531 -5.902 1 98.31 321 ASP A C 1
ATOM 2520 O O . ASP A 1 321 ? 14.969 -26.859 -5.102 1 98.31 321 ASP A O 1
ATOM 2524 N N . CYS A 1 322 ? 13 -27.562 -5.953 1 98.31 322 CYS A N 1
ATOM 2525 C CA . CYS A 1 322 ? 12.219 -26.578 -5.195 1 98.31 322 CYS A CA 1
ATOM 2526 C C . CYS A 1 322 ? 12.328 -26.844 -3.697 1 98.31 322 CYS A C 1
ATOM 2528 O O . CYS A 1 322 ? 12.008 -25.969 -2.887 1 98.31 322 CYS A O 1
ATOM 2530 N N . ARG A 1 323 ? 12.773 -28.094 -3.254 1 96.62 323 ARG A N 1
ATOM 2531 C CA . ARG A 1 323 ? 12.883 -28.453 -1.845 1 96.62 323 ARG A CA 1
ATOM 2532 C C . ARG A 1 323 ? 14.164 -27.906 -1.23 1 96.62 323 ARG A C 1
ATOM 2534 O O . ARG A 1 323 ? 15 -27.344 -1.937 1 96.62 323 ARG A O 1
ATOM 2541 N N . SER A 1 324 ? 14.203 -27.938 0.086 1 95.94 324 SER A N 1
ATOM 2542 C CA . SER A 1 324 ? 15.484 -27.719 0.756 1 95.94 324 SER A CA 1
ATOM 2543 C C . SER A 1 324 ? 16.422 -28.906 0.543 1 95.94 324 SER A C 1
ATOM 2545 O O . SER A 1 324 ? 15.969 -30.016 0.248 1 95.94 324 SER A O 1
ATOM 2547 N N . GLN A 1 325 ? 17.688 -28.656 0.758 1 95 325 GLN A N 1
ATOM 2548 C CA . GLN A 1 325 ? 18.672 -29.734 0.616 1 95 325 GLN A CA 1
ATOM 2549 C C . GLN A 1 325 ? 18.391 -30.859 1.603 1 95 325 GLN A C 1
ATOM 2551 O O . GLN A 1 325 ? 18.453 -32.031 1.238 1 95 325 GLN A O 1
ATOM 2556 N N . THR A 1 326 ? 18 -30.469 2.768 1 94.25 326 THR A N 1
ATOM 2557 C CA . THR A 1 326 ? 17.703 -31.438 3.809 1 94.25 326 THR A CA 1
ATOM 2558 C C . THR A 1 326 ? 16.5 -32.281 3.426 1 94.25 326 THR A C 1
ATOM 2560 O O . THR A 1 326 ? 16.516 -33.531 3.562 1 94.25 326 THR A O 1
ATOM 2563 N N . SER A 1 327 ? 15.438 -31.703 2.926 1 94.12 327 SER A N 1
ATOM 2564 C CA . SER A 1 327 ? 14.227 -32.406 2.535 1 94.12 327 SER A CA 1
ATOM 2565 C C . SER A 1 327 ? 14.484 -33.312 1.338 1 94.12 327 SER A C 1
ATOM 2567 O O . SER A 1 327 ? 13.93 -34.406 1.247 1 94.12 327 SER A O 1
ATOM 2569 N N . ALA A 1 328 ? 15.32 -32.875 0.411 1 94.62 328 ALA A N 1
ATOM 2570 C CA . ALA A 1 328 ? 15.656 -33.656 -0.773 1 94.62 328 ALA A CA 1
ATOM 2571 C C . ALA A 1 328 ? 16.422 -34.938 -0.396 1 94.62 328 ALA A C 1
ATOM 2573 O O . ALA A 1 328 ? 16.156 -36 -0.927 1 94.62 328 ALA A O 1
ATOM 2574 N N . TYR A 1 329 ? 17.375 -34.781 0.551 1 93.25 329 TYR A N 1
ATOM 2575 C CA . TYR A 1 329 ? 18.141 -35.938 1.03 1 93.25 329 TYR A CA 1
ATOM 2576 C C . TYR A 1 329 ? 17.25 -36.906 1.786 1 93.25 329 TYR A C 1
ATOM 2578 O O . TYR A 1 329 ? 17.453 -38.125 1.719 1 93.25 329 TYR A O 1
ATOM 2586 N N . GLY A 1 330 ? 16.266 -36.312 2.496 1 92.25 330 GLY A N 1
ATOM 2587 C CA . GLY A 1 330 ? 15.312 -37.156 3.186 1 92.25 330 GLY A CA 1
ATOM 2588 C C . GLY A 1 330 ? 14.523 -38.062 2.246 1 92.25 330 GLY A C 1
ATOM 2589 O O . GLY A 1 330 ? 14.18 -39.188 2.6 1 92.25 330 GLY A O 1
ATOM 2590 N N . ASN A 1 331 ? 14.242 -37.656 1.034 1 93.56 331 ASN A N 1
ATOM 2591 C CA . ASN A 1 331 ? 13.469 -38.406 0.057 1 93.56 331 ASN A CA 1
ATOM 2592 C C . ASN A 1 331 ? 14.266 -39.594 -0.514 1 93.56 331 ASN A C 1
ATOM 2594 O O . ASN A 1 331 ? 13.688 -40.5 -1.075 1 93.56 331 ASN A O 1
ATOM 2598 N N . ILE A 1 332 ? 15.578 -39.594 -0.427 1 93.44 332 ILE A N 1
ATOM 2599 C CA . ILE A 1 332 ? 16.406 -40.688 -0.895 1 93.44 332 ILE A CA 1
ATOM 2600 C C . ILE A 1 332 ? 16.031 -41.969 -0.151 1 93.44 332 ILE A C 1
ATOM 2602 O O . ILE A 1 332 ? 15.945 -43.062 -0.751 1 93.44 332 ILE A O 1
ATOM 2606 N N . ALA A 1 333 ? 15.727 -41.781 1.098 1 91.94 333 ALA A N 1
ATOM 2607 C CA . ALA A 1 333 ? 15.336 -42.906 1.922 1 91.94 333 ALA A CA 1
ATOM 2608 C C . ALA A 1 333 ? 14 -43.5 1.465 1 91.94 333 ALA A C 1
ATOM 2610 O O . ALA A 1 333 ? 13.734 -44.688 1.655 1 91.94 333 ALA A O 1
ATOM 2611 N N . LEU A 1 334 ? 13.211 -42.719 0.838 1 92.19 334 LEU A N 1
ATOM 2612 C CA . LEU A 1 334 ? 11.891 -43.156 0.377 1 92.19 334 LEU A CA 1
ATOM 2613 C C . LEU A 1 334 ? 11.938 -43.562 -1.085 1 92.19 334 LEU A C 1
ATOM 2615 O O . LEU A 1 334 ? 10.898 -43.781 -1.706 1 92.19 334 LEU A O 1
ATOM 2619 N N . GLY A 1 335 ? 13.148 -43.625 -1.626 1 93.38 335 GLY A N 1
ATOM 2620 C CA . GLY A 1 335 ? 13.336 -44.094 -2.988 1 93.38 335 GLY A CA 1
ATOM 2621 C C . GLY A 1 335 ? 13.492 -42.969 -3.994 1 93.38 335 GLY A C 1
ATOM 2622 O O . GLY A 1 335 ? 13.75 -43.219 -5.176 1 93.38 335 GLY A O 1
ATOM 2623 N N . GLY A 1 336 ? 13.219 -41.781 -3.512 1 96.12 336 GLY A N 1
ATOM 2624 C CA . GLY A 1 336 ? 13.367 -40.625 -4.387 1 96.12 336 GLY A CA 1
ATOM 2625 C C . GLY A 1 336 ? 14.742 -40 -4.301 1 96.12 336 GLY A C 1
ATOM 2626 O O . GLY A 1 336 ? 15.758 -40.688 -4.215 1 96.12 336 GLY A O 1
ATOM 2627 N N . GLY A 1 337 ? 14.82 -38.75 -4.523 1 95.44 337 GLY A N 1
ATOM 2628 C CA . GLY A 1 337 ? 16.078 -38 -4.402 1 95.44 337 GLY A CA 1
ATOM 2629 C C . GLY A 1 337 ? 16.234 -36.906 -5.453 1 95.44 337 GLY A C 1
ATOM 2630 O O . GLY A 1 337 ? 15.305 -36.125 -5.695 1 95.44 337 GLY A O 1
ATOM 2631 N N . PHE A 1 338 ? 17.422 -36.688 -5.898 1 96.31 338 PHE A N 1
ATOM 2632 C CA . PHE A 1 338 ? 17.781 -35.656 -6.895 1 96.31 338 PHE A CA 1
ATOM 2633 C C . PHE A 1 338 ? 18.922 -36.156 -7.781 1 96.31 338 PHE A C 1
ATOM 2635 O O . PHE A 1 338 ? 19.5 -37.219 -7.523 1 96.31 338 PHE A O 1
ATOM 2642 N N . GLU A 1 339 ? 19.125 -35.469 -8.789 1 96.19 339 GLU A N 1
ATOM 2643 C CA . GLU A 1 339 ? 20.109 -35.875 -9.797 1 96.19 339 GLU A CA 1
ATOM 2644 C C . GLU A 1 339 ? 21.516 -36 -9.188 1 96.19 339 GLU A C 1
ATOM 2646 O O . GLU A 1 339 ? 22 -35.062 -8.555 1 96.19 339 GLU A O 1
ATOM 2651 N N . VAL A 1 340 ? 22.125 -37.125 -9.391 1 94.81 340 VAL A N 1
ATOM 2652 C CA . VAL A 1 340 ? 23.531 -37.281 -9.023 1 94.81 340 VAL A CA 1
ATOM 2653 C C . VAL A 1 340 ? 24.422 -36.625 -10.07 1 94.81 340 VAL A C 1
ATOM 2655 O O . VAL A 1 340 ? 24.594 -37.156 -11.172 1 94.81 340 VAL A O 1
ATOM 2658 N N . LEU A 1 341 ? 25.062 -35.562 -9.789 1 94.19 341 LEU A N 1
ATOM 2659 C CA . LEU A 1 341 ? 25.734 -34.688 -10.727 1 94.19 341 LEU A CA 1
ATOM 2660 C C . LEU A 1 341 ? 26.844 -35.406 -11.469 1 94.19 341 LEU A C 1
ATOM 2662 O O . LEU A 1 341 ? 27.188 -35.031 -12.594 1 94.19 341 LEU A O 1
ATOM 2666 N N . ASP A 1 342 ? 27.406 -36.438 -10.906 1 93.31 342 ASP A N 1
ATOM 2667 C CA . ASP A 1 342 ? 28.453 -37.219 -11.555 1 93.31 342 ASP A CA 1
ATOM 2668 C C . ASP A 1 342 ? 27.969 -37.844 -12.867 1 93.31 342 ASP A C 1
ATOM 2670 O O . ASP A 1 342 ? 28.75 -38.094 -13.766 1 93.31 342 ASP A O 1
ATOM 2674 N N . TYR A 1 343 ? 26.688 -38.094 -12.891 1 94.88 343 TYR A N 1
ATOM 2675 C CA . TYR A 1 343 ? 26.125 -38.781 -14.047 1 94.88 343 TYR A CA 1
ATOM 2676 C C . TYR A 1 343 ? 25.703 -37.781 -15.117 1 94.88 343 TYR A C 1
ATOM 2678 O O . TYR A 1 343 ? 25.453 -38.156 -16.266 1 94.88 343 TYR A O 1
ATOM 2686 N N . TYR A 1 344 ? 25.5 -36.562 -14.773 1 95.94 344 TYR A N 1
ATOM 2687 C CA . TYR A 1 344 ? 25.047 -35.5 -15.672 1 95.94 344 TYR A CA 1
ATOM 2688 C C . TYR A 1 344 ? 26.156 -34.5 -15.953 1 95.94 344 TYR A C 1
ATOM 2690 O O . TYR A 1 344 ? 26.375 -33.594 -15.164 1 95.94 344 TYR A O 1
ATOM 2698 N N . LYS A 1 345 ? 26.781 -34.531 -17.047 1 89.56 345 LYS A N 1
ATOM 2699 C CA . LYS A 1 345 ? 27.984 -33.781 -17.375 1 89.56 345 LYS A CA 1
ATOM 2700 C C . LYS A 1 345 ? 27.656 -32.281 -17.469 1 89.56 345 LYS A C 1
ATOM 2702 O O . LYS A 1 345 ? 26.656 -31.891 -18.062 1 89.56 345 LYS A O 1
ATOM 2707 N N . GLU A 1 346 ? 28.438 -31.453 -16.906 1 88.88 346 GLU A N 1
ATOM 2708 C CA . GLU A 1 346 ? 28.422 -30 -17 1 88.88 346 GLU A CA 1
ATOM 2709 C C . GLU A 1 346 ? 27.094 -29.438 -16.516 1 88.88 346 GLU A C 1
ATOM 2711 O O . GLU A 1 346 ? 26.484 -28.594 -17.188 1 88.88 346 GLU A O 1
ATOM 2716 N N . THR A 1 347 ? 26.516 -30.016 -15.57 1 93.81 347 THR A N 1
ATOM 2717 C CA . THR A 1 347 ? 25.297 -29.516 -14.961 1 93.81 347 THR A CA 1
ATOM 2718 C C . THR A 1 347 ? 25.531 -29.188 -13.492 1 93.81 347 THR A C 1
ATOM 2720 O O . THR A 1 347 ? 26.562 -29.531 -12.922 1 93.81 347 THR A O 1
ATOM 2723 N N . ASN A 1 348 ? 24.703 -28.328 -12.969 1 95.81 348 ASN A N 1
ATOM 2724 C CA . ASN A 1 348 ? 24.688 -27.984 -11.555 1 95.81 348 ASN A CA 1
ATOM 2725 C C . ASN A 1 348 ? 23.281 -28.047 -10.977 1 95.81 348 ASN A C 1
ATOM 2727 O O . ASN A 1 348 ? 22.297 -28.188 -11.719 1 95.81 348 ASN A O 1
ATOM 2731 N N . ILE A 1 349 ? 23.219 -28.062 -9.625 1 97.25 349 ILE A N 1
ATOM 2732 C CA . ILE A 1 349 ? 21.906 -28.156 -8.984 1 97.25 349 ILE A CA 1
ATOM 2733 C C . ILE A 1 349 ? 21.797 -27.078 -7.898 1 97.25 349 ILE A C 1
ATOM 2735 O O . ILE A 1 349 ? 22.766 -26.797 -7.203 1 97.25 349 ILE A O 1
ATOM 2739 N N . MET A 1 350 ? 20.609 -26.406 -7.812 1 97.75 350 MET A N 1
ATOM 2740 C CA . MET A 1 350 ? 20.297 -25.453 -6.754 1 97.75 350 MET A CA 1
ATOM 2741 C C . MET A 1 350 ? 19.047 -25.875 -5.988 1 97.75 350 MET A C 1
ATOM 2743 O O . MET A 1 350 ? 18.062 -26.297 -6.59 1 97.75 350 MET A O 1
ATOM 2747 N N . PHE A 1 351 ? 19.125 -25.844 -4.688 1 97.94 351 PHE A N 1
ATOM 2748 C CA . PHE A 1 351 ? 18 -26.109 -3.809 1 97.94 351 PHE A CA 1
ATOM 2749 C C . PHE A 1 351 ? 17.344 -24.812 -3.352 1 97.94 351 PHE A C 1
ATOM 2751 O O . PHE A 1 351 ? 18.016 -23.938 -2.807 1 97.94 351 PHE A O 1
ATOM 2758 N N . MET A 1 352 ? 16.062 -24.672 -3.516 1 97.5 352 MET A N 1
ATOM 2759 C CA . MET A 1 352 ? 15.391 -23.391 -3.348 1 97.5 352 MET A CA 1
ATOM 2760 C C . MET A 1 352 ? 14.836 -23.234 -1.936 1 97.5 352 MET A C 1
ATOM 2762 O O . MET A 1 352 ? 14.539 -22.125 -1.491 1 97.5 352 MET A O 1
ATOM 2766 N N . GLY A 1 353 ? 14.602 -24.328 -1.247 1 96.75 353 GLY A N 1
ATOM 2767 C CA . GLY A 1 353 ? 14.203 -24.266 0.151 1 96.75 353 GLY A CA 1
ATOM 2768 C C . GLY A 1 353 ? 12.742 -23.922 0.343 1 96.75 353 GLY A C 1
ATOM 2769 O O . GLY A 1 353 ? 12.367 -23.344 1.371 1 96.75 353 GLY A O 1
ATOM 2770 N N . ILE A 1 354 ? 11.867 -24.156 -0.594 1 97.94 354 ILE A N 1
ATOM 2771 C CA . ILE A 1 354 ? 10.43 -23.922 -0.44 1 97.94 354 ILE A CA 1
ATOM 2772 C C . ILE A 1 354 ? 9.812 -25.047 0.392 1 97.94 354 ILE A C 1
ATOM 2774 O O . ILE A 1 354 ? 10.008 -26.219 0.094 1 97.94 354 ILE A O 1
ATOM 2778 N N . GLU A 1 355 ? 9.094 -24.734 1.43 1 96.62 355 GLU A N 1
ATOM 2779 C CA . GLU A 1 355 ? 8.531 -25.734 2.336 1 96.62 355 GLU A CA 1
ATOM 2780 C C . GLU A 1 355 ? 7.371 -26.484 1.683 1 96.62 355 GLU A C 1
ATOM 2782 O O . GLU A 1 355 ? 6.883 -26.078 0.625 1 96.62 355 GLU A O 1
ATOM 2787 N N . ASN A 1 356 ? 6.918 -27.531 2.277 1 95.25 356 ASN A N 1
ATOM 2788 C CA . ASN A 1 356 ? 5.941 -28.438 1.679 1 95.25 356 ASN A CA 1
ATOM 2789 C C . ASN A 1 356 ? 4.512 -27.953 1.907 1 95.25 356 ASN A C 1
ATOM 2791 O O . ASN A 1 356 ? 4.297 -26.906 2.52 1 95.25 356 ASN A O 1
ATOM 2795 N N . ILE A 1 357 ? 3.535 -28.688 1.429 1 96 357 ILE A N 1
ATOM 2796 C CA . ILE A 1 357 ? 2.133 -28.281 1.422 1 96 357 ILE A CA 1
ATOM 2797 C C . ILE A 1 357 ? 1.607 -28.219 2.854 1 96 357 ILE A C 1
ATOM 2799 O O . ILE A 1 357 ? 0.702 -27.438 3.156 1 96 357 ILE A O 1
ATOM 2803 N N . HIS A 1 358 ? 2.121 -29.078 3.732 1 95.44 358 HIS A N 1
ATOM 2804 C CA . HIS A 1 358 ? 1.676 -29.078 5.121 1 95.44 358 HIS A CA 1
ATOM 2805 C C . HIS A 1 358 ? 2.049 -27.781 5.828 1 95.44 358 HIS A C 1
ATOM 2807 O O . HIS A 1 358 ? 1.24 -27.219 6.566 1 95.44 358 HIS A O 1
ATOM 2813 N N . SER A 1 359 ? 3.293 -27.328 5.531 1 96.44 359 SER A N 1
ATOM 2814 C CA . SER A 1 359 ? 3.73 -26.047 6.078 1 96.44 359 SER A CA 1
ATOM 2815 C C . SER A 1 359 ? 2.852 -24.906 5.582 1 96.44 359 SER A C 1
ATOM 2817 O O . SER A 1 359 ? 2.52 -24 6.344 1 96.44 359 SER A O 1
ATOM 2819 N N . MET A 1 360 ? 2.51 -24.969 4.336 1 97.56 360 MET A N 1
ATOM 2820 C CA . MET A 1 360 ? 1.671 -23.922 3.754 1 97.56 360 MET A CA 1
ATOM 2821 C C . MET A 1 360 ? 0.277 -23.938 4.375 1 97.56 360 MET A C 1
ATOM 2823 O O . MET A 1 360 ? -0.313 -22.875 4.609 1 97.56 360 MET A O 1
ATOM 2827 N N . ARG A 1 361 ? -0.252 -25.078 4.617 1 96.25 361 ARG A N 1
ATOM 2828 C CA . ARG A 1 361 ? -1.562 -25.234 5.242 1 96.25 361 ARG A CA 1
ATOM 2829 C C . ARG A 1 361 ? -1.571 -24.641 6.648 1 96.25 361 ARG A C 1
ATOM 2831 O O . ARG A 1 361 ? -2.502 -23.922 7.023 1 96.25 361 ARG A O 1
ATOM 2838 N N . ASP A 1 362 ? -0.534 -25 7.371 1 97.12 362 ASP A N 1
ATOM 2839 C CA . ASP A 1 362 ? -0.42 -24.453 8.727 1 97.12 362 ASP A CA 1
ATOM 2840 C C . ASP A 1 362 ? -0.337 -22.938 8.703 1 97.12 362 ASP A C 1
ATOM 2842 O O . ASP A 1 362 ? -0.967 -22.266 9.523 1 97.12 362 ASP A O 1
ATOM 2846 N N . SER A 1 363 ? 0.422 -22.469 7.809 1 97.81 363 SER A N 1
ATOM 2847 C CA . SER A 1 363 ? 0.632 -21.031 7.684 1 97.81 363 SER A CA 1
ATOM 2848 C C . SER A 1 363 ? -0.668 -20.312 7.348 1 97.81 363 SER A C 1
ATOM 2850 O O . SER A 1 363 ? -1.031 -19.328 8.008 1 97.81 363 SER A O 1
ATOM 2852 N N . ILE A 1 364 ? -1.41 -20.781 6.371 1 97.88 364 ILE A N 1
ATOM 2853 C CA . ILE A 1 364 ? -2.619 -20.109 5.922 1 97.88 364 ILE A CA 1
ATOM 2854 C C . ILE A 1 364 ? -3.701 -20.219 6.996 1 97.88 364 ILE A C 1
ATOM 2856 O O . ILE A 1 364 ? -4.523 -19.312 7.152 1 97.88 364 ILE A O 1
ATOM 2860 N N . ARG A 1 365 ? -3.705 -21.312 7.703 1 97 365 ARG A N 1
ATOM 2861 C CA . ARG A 1 365 ? -4.668 -21.469 8.789 1 97 365 ARG A CA 1
ATOM 2862 C C . ARG A 1 365 ? -4.453 -20.422 9.867 1 97 365 ARG A C 1
ATOM 2864 O O . ARG A 1 365 ? -5.41 -19.812 10.359 1 97 365 ARG A O 1
ATOM 2871 N N . LYS A 1 366 ? -3.223 -20.234 10.234 1 97.56 366 LYS A N 1
ATOM 2872 C CA . LYS A 1 366 ? -2.904 -19.188 11.211 1 97.56 366 LYS A CA 1
ATOM 2873 C C . LYS A 1 366 ? -3.342 -17.812 10.719 1 97.56 366 LYS A C 1
ATOM 2875 O O . LYS A 1 366 ? -3.875 -17.016 11.492 1 97.56 366 LYS A O 1
ATOM 2880 N N . LEU A 1 367 ? -3.047 -17.516 9.461 1 97.44 367 LEU A N 1
ATOM 2881 C CA . LEU A 1 367 ? -3.479 -16.25 8.891 1 97.44 367 LEU A CA 1
ATOM 2882 C C . LEU A 1 367 ? -5 -16.125 8.922 1 97.44 367 LEU A C 1
ATOM 2884 O O . LEU A 1 367 ? -5.535 -15.07 9.242 1 97.44 367 LEU A O 1
ATOM 2888 N N . PHE A 1 368 ? -5.629 -17.234 8.555 1 97.06 368 PHE A N 1
ATOM 2889 C CA . PHE A 1 368 ? -7.086 -17.281 8.57 1 97.06 368 PHE A CA 1
ATOM 2890 C C . PHE A 1 368 ? -7.633 -16.938 9.945 1 97.06 368 PHE A C 1
ATOM 2892 O O . PHE A 1 368 ? -8.555 -16.125 10.07 1 97.06 368 PHE A O 1
ATOM 2899 N N . ASP A 1 369 ? -7.059 -17.484 10.922 1 95.44 369 ASP A N 1
ATOM 2900 C CA . ASP A 1 369 ? -7.48 -17.234 12.289 1 95.44 369 ASP A CA 1
ATOM 2901 C C . ASP A 1 369 ? -7.223 -15.789 12.695 1 95.44 369 ASP A C 1
ATOM 2903 O O . ASP A 1 369 ? -8.039 -15.172 13.375 1 95.44 369 ASP A O 1
ATOM 2907 N N . LEU A 1 370 ? -6.113 -15.32 12.328 1 94.31 370 LEU A N 1
ATOM 2908 C CA . LEU A 1 370 ? -5.773 -13.938 12.625 1 94.31 370 LEU A CA 1
ATOM 2909 C C . LEU A 1 370 ? -6.797 -12.984 12.008 1 94.31 370 LEU A C 1
ATOM 2911 O O . LEU A 1 370 ? -7.266 -12.055 12.68 1 94.31 370 LEU A O 1
ATOM 2915 N N . ILE A 1 371 ? -7.152 -13.211 10.781 1 92.56 371 ILE A N 1
ATOM 2916 C CA . ILE A 1 371 ? -8.062 -12.352 10.039 1 92.56 371 ILE A CA 1
ATOM 2917 C C . ILE A 1 371 ? -9.469 -12.445 10.641 1 92.56 371 ILE A C 1
ATOM 2919 O O . ILE A 1 371 ? -10.141 -11.43 10.805 1 92.56 371 ILE A O 1
ATOM 2923 N N . LYS A 1 372 ? -9.891 -13.617 10.961 1 91.31 372 LYS A N 1
ATOM 2924 C CA . LYS A 1 372 ? -11.195 -13.812 11.586 1 91.31 372 LYS A CA 1
ATOM 2925 C C . LYS A 1 372 ? -11.305 -13.023 12.883 1 91.31 372 LYS A C 1
ATOM 2927 O O . LYS A 1 372 ? -12.336 -12.398 13.156 1 91.31 372 LYS A O 1
ATOM 2932 N N . ASN A 1 373 ? -10.273 -13.07 13.578 1 89.62 373 ASN A N 1
ATOM 2933 C CA . ASN A 1 373 ? -10.273 -12.336 14.836 1 89.62 373 ASN A CA 1
ATOM 2934 C C . ASN A 1 373 ? -10.352 -10.828 14.609 1 89.62 373 ASN A C 1
ATOM 2936 O O . ASN A 1 373 ? -11.016 -10.117 15.359 1 89.62 373 ASN A O 1
ATOM 2940 N N . GLU A 1 374 ? -9.664 -10.383 13.633 1 85.31 374 GLU A N 1
ATOM 2941 C CA . GLU A 1 374 ? -9.711 -8.969 13.289 1 85.31 374 GLU A CA 1
ATOM 2942 C C . GLU A 1 374 ? -11.117 -8.539 12.883 1 85.31 374 GLU A C 1
ATOM 2944 O O . GLU A 1 374 ? -11.594 -7.477 13.289 1 85.31 374 GLU A O 1
ATOM 2949 N N . ILE A 1 375 ? -11.766 -9.328 12.156 1 83.94 375 ILE A N 1
ATOM 2950 C CA . ILE A 1 375 ? -13.094 -9.023 11.641 1 83.94 375 ILE A CA 1
ATOM 2951 C C . ILE A 1 375 ? -14.102 -9.047 12.789 1 83.94 375 ILE A C 1
ATOM 2953 O O . ILE A 1 375 ? -15.07 -8.273 12.789 1 83.94 375 ILE A O 1
ATOM 2957 N N . ARG A 1 376 ? -13.852 -9.875 13.82 1 85.69 376 ARG A N 1
ATOM 2958 C CA . ARG A 1 376 ? -14.719 -9.984 14.992 1 85.69 376 ARG A CA 1
ATOM 2959 C C . ARG A 1 376 ? -14.562 -8.766 15.898 1 85.69 376 ARG A C 1
ATOM 2961 O O . ARG A 1 376 ? -15.305 -8.617 16.875 1 85.69 376 ARG A O 1
ATOM 2968 N N . GLY A 1 377 ? -13.656 -7.883 15.531 1 77.5 377 GLY A N 1
ATOM 2969 C CA . GLY A 1 377 ? -13.453 -6.688 16.328 1 77.5 377 GLY A CA 1
ATOM 2970 C C . GLY A 1 377 ? -12.461 -6.887 17.469 1 77.5 377 GLY A C 1
ATOM 2971 O O . GLY A 1 377 ? -12.328 -6.031 18.344 1 77.5 377 GLY A O 1
ATOM 2972 N N . ASN A 1 378 ? -11.898 -8.055 17.438 1 76.75 378 ASN A N 1
ATOM 2973 C CA . ASN A 1 378 ? -10.867 -8.328 18.422 1 76.75 378 ASN A CA 1
ATOM 2974 C C . ASN A 1 378 ? -9.484 -7.879 17.938 1 76.75 378 ASN A C 1
ATOM 2976 O O . ASN A 1 378 ? -8.602 -8.711 17.719 1 76.75 378 ASN A O 1
ATOM 2980 N N . GLU A 1 379 ? -9.398 -6.586 17.875 1 72.62 379 GLU A N 1
ATOM 2981 C CA . GLU A 1 379 ? -8.156 -6.031 17.359 1 72.62 379 GLU A CA 1
ATOM 2982 C C . GLU A 1 379 ? -6.984 -6.328 18.297 1 72.62 379 GLU A C 1
ATOM 2984 O O . GLU A 1 379 ? -7.098 -6.152 19.5 1 72.62 379 GLU A O 1
ATOM 2989 N N . ARG A 1 380 ? -6.023 -6.945 17.656 1 74 380 ARG A N 1
ATOM 2990 C CA . ARG A 1 380 ? -4.797 -7.207 18.406 1 74 380 ARG A CA 1
ATOM 2991 C C . ARG A 1 380 ? -3.836 -6.027 18.297 1 74 380 ARG A C 1
ATOM 2993 O O . ARG A 1 380 ? -3.598 -5.504 17.219 1 74 380 ARG A O 1
ATOM 3000 N N . PRO A 1 381 ? -3.359 -5.602 19.469 1 77.12 381 PRO A N 1
ATOM 3001 C CA . PRO A 1 381 ? -2.396 -4.5 19.438 1 77.12 381 PRO A CA 1
ATOM 3002 C C . PRO A 1 381 ? -1.098 -4.875 18.719 1 77.12 381 PRO A C 1
ATOM 3004 O O . PRO A 1 381 ? -0.357 -3.994 18.281 1 77.12 381 PRO A O 1
ATOM 3007 N N . ASN A 1 382 ? -0.883 -6.199 18.594 1 88.31 382 ASN A N 1
ATOM 3008 C CA . ASN A 1 382 ? 0.346 -6.672 17.953 1 88.31 382 ASN A CA 1
ATOM 3009 C C . ASN A 1 382 ? 0.068 -7.32 16.609 1 88.31 382 ASN A C 1
ATOM 3011 O O . ASN A 1 382 ? 0.552 -8.414 16.328 1 88.31 382 ASN A O 1
ATOM 3015 N N . TRP A 1 383 ? -0.609 -6.66 15.781 1 89.44 383 TRP A N 1
ATOM 3016 C CA . TRP A 1 383 ? -1.038 -7.156 14.477 1 89.44 383 TRP A CA 1
ATOM 3017 C C . TRP A 1 383 ? 0.161 -7.574 13.633 1 89.44 383 TRP A C 1
ATOM 3019 O O . TRP A 1 383 ? 0.17 -8.664 13.055 1 89.44 383 TRP A O 1
ATOM 3029 N N . LEU A 1 384 ? 1.194 -6.762 13.586 1 90.94 384 LEU A N 1
ATOM 3030 C CA . LEU A 1 384 ? 2.33 -7.023 12.711 1 90.94 384 LEU A CA 1
ATOM 3031 C C . LEU A 1 384 ? 3.109 -8.242 13.18 1 90.94 384 LEU A C 1
ATOM 3033 O O . LEU A 1 384 ? 3.512 -9.078 12.367 1 90.94 384 LEU A O 1
ATOM 3037 N N . SER A 1 385 ? 3.281 -8.297 14.484 1 92.44 385 SER A N 1
ATOM 3038 C CA . SER A 1 385 ? 3.973 -9.461 15.031 1 92.44 385 SER A CA 1
ATOM 3039 C C . SER A 1 385 ? 3.166 -10.734 14.82 1 92.44 385 SER A C 1
ATOM 3041 O O . SER A 1 385 ? 3.732 -11.797 14.547 1 92.44 385 SER A O 1
ATOM 3043 N N . CYS A 1 386 ? 1.854 -10.602 14.969 1 93.69 386 CYS A N 1
ATOM 3044 C CA . CYS A 1 386 ? 0.986 -11.75 14.734 1 93.69 386 CYS A CA 1
ATOM 3045 C C . CYS A 1 386 ? 1.022 -12.172 13.273 1 93.69 386 CYS A C 1
ATOM 3047 O O . CYS A 1 386 ? 1.074 -13.367 12.961 1 93.69 386 CYS A O 1
ATOM 3049 N N . LEU A 1 387 ? 1.003 -11.203 12.414 1 93.94 387 LEU A N 1
ATOM 3050 C CA . LEU A 1 387 ? 1.096 -11.484 10.992 1 93.94 387 LEU A CA 1
ATOM 3051 C C . LEU A 1 387 ? 2.408 -12.188 10.656 1 93.94 387 LEU A C 1
ATOM 3053 O O . LEU A 1 387 ? 2.42 -13.164 9.906 1 93.94 387 LEU A O 1
ATOM 3057 N N . GLU A 1 388 ? 3.475 -11.695 11.203 1 93.69 388 GLU A N 1
ATOM 3058 C CA . GLU A 1 388 ? 4.781 -12.305 10.984 1 93.69 388 GLU A CA 1
ATOM 3059 C C . GLU A 1 388 ? 4.809 -13.742 11.5 1 93.69 388 GLU A C 1
ATOM 3061 O O . GLU A 1 388 ? 5.398 -14.625 10.867 1 93.69 388 GLU A O 1
ATOM 3066 N N . SER A 1 389 ? 4.172 -13.953 12.602 1 95 389 SER A N 1
ATOM 3067 C CA . SER A 1 389 ? 4.176 -15.258 13.242 1 95 389 SER A CA 1
ATOM 3068 C C . SER A 1 389 ? 3.434 -16.297 12.398 1 95 389 SER A C 1
ATOM 3070 O O . SER A 1 389 ? 3.633 -17.5 12.562 1 95 389 SER A O 1
ATOM 3072 N N . THR A 1 390 ? 2.496 -15.836 11.516 1 97.06 390 THR A N 1
ATOM 3073 C CA . THR A 1 390 ? 1.833 -16.766 10.609 1 97.06 390 THR A CA 1
ATOM 3074 C C . THR A 1 390 ? 2.82 -17.328 9.586 1 97.06 390 THR A C 1
ATOM 3076 O O . THR A 1 390 ? 2.564 -18.359 8.969 1 97.06 390 THR A O 1
ATOM 3079 N N . ARG A 1 391 ? 3.918 -16.562 9.289 1 96.5 391 ARG A N 1
ATOM 3080 C CA . ARG A 1 391 ? 4.984 -16.891 8.352 1 96.5 391 ARG A CA 1
ATOM 3081 C C . ARG A 1 391 ? 4.477 -16.875 6.914 1 96.5 391 ARG A C 1
ATOM 3083 O O . ARG A 1 391 ? 5.156 -17.359 6 1 96.5 391 ARG A O 1
ATOM 3090 N N . TRP A 1 392 ? 3.287 -16.391 6.699 1 97.38 392 TRP A N 1
ATOM 3091 C CA . TRP A 1 392 ? 2.713 -16.406 5.359 1 97.38 392 TRP A CA 1
ATOM 3092 C C . TRP A 1 392 ? 3.564 -15.594 4.391 1 97.38 392 TRP A C 1
ATOM 3094 O O . TRP A 1 392 ? 3.926 -16.078 3.314 1 97.38 392 TRP A O 1
ATOM 3104 N N . LEU A 1 393 ? 3.904 -14.391 4.777 1 95.62 393 LEU A N 1
ATOM 3105 C CA . LEU A 1 393 ? 4.695 -13.531 3.9 1 95.62 393 LEU A CA 1
ATOM 3106 C C . LEU A 1 393 ? 6.082 -14.117 3.672 1 95.62 393 LEU A C 1
ATOM 3108 O O . LEU A 1 393 ? 6.66 -13.953 2.596 1 95.62 393 LEU A O 1
ATOM 3112 N N . GLU A 1 394 ? 6.582 -14.805 4.664 1 95.5 394 GLU A N 1
ATOM 3113 C CA . GLU A 1 394 ? 7.855 -15.5 4.504 1 95.5 394 GLU A CA 1
ATOM 3114 C C . GLU A 1 394 ? 7.766 -16.562 3.418 1 95.5 394 GLU A C 1
ATOM 3116 O O . GLU A 1 394 ? 8.688 -16.719 2.615 1 95.5 394 GLU A O 1
ATOM 3121 N N . HIS A 1 395 ? 6.691 -17.266 3.445 1 97.31 395 HIS A N 1
ATOM 3122 C CA . HIS A 1 395 ? 6.492 -18.312 2.447 1 97.31 395 HIS A CA 1
ATOM 3123 C C . HIS A 1 395 ? 6.289 -17.703 1.059 1 97.31 395 HIS A C 1
ATOM 3125 O O . HIS A 1 395 ? 6.793 -18.25 0.068 1 97.31 395 HIS A O 1
ATOM 3131 N N . VAL A 1 396 ? 5.539 -16.641 0.928 1 97.31 396 VAL A N 1
ATOM 3132 C CA . VAL A 1 396 ? 5.375 -15.953 -0.349 1 97.31 396 VAL A CA 1
ATOM 3133 C C . VAL A 1 396 ? 6.727 -15.445 -0.842 1 97.31 396 VAL A C 1
ATOM 3135 O O . VAL A 1 396 ? 7.043 -15.555 -2.029 1 97.31 396 VAL A O 1
ATOM 3138 N N . ARG A 1 397 ? 7.523 -14.93 0.077 1 95.5 397 ARG A N 1
ATOM 3139 C CA . ARG A 1 397 ? 8.859 -14.445 -0.253 1 95.5 397 ARG A CA 1
ATOM 3140 C C . ARG A 1 397 ? 9.727 -15.57 -0.809 1 95.5 397 ARG A C 1
ATOM 3142 O O . ARG A 1 397 ? 10.484 -15.359 -1.76 1 95.5 397 ARG A O 1
ATOM 3149 N N . SER A 1 398 ? 9.617 -16.719 -0.234 1 96.38 398 SER A N 1
ATOM 3150 C CA . SER A 1 398 ? 10.445 -17.844 -0.656 1 96.38 398 SER A CA 1
ATOM 3151 C C . SER A 1 398 ? 10.219 -18.172 -2.125 1 96.38 398 SER A C 1
ATOM 3153 O O . SER A 1 398 ? 11.164 -18.484 -2.854 1 96.38 398 SER A O 1
ATOM 3155 N N . ILE A 1 399 ? 9.008 -18.141 -2.572 1 97.06 399 ILE A N 1
ATOM 3156 C CA . ILE A 1 399 ? 8.734 -18.484 -3.967 1 97.06 399 ILE A CA 1
ATOM 3157 C C . ILE A 1 399 ? 9.195 -17.328 -4.867 1 97.06 399 ILE A C 1
ATOM 3159 O O . ILE A 1 399 ? 9.672 -17.562 -5.98 1 97.06 399 ILE A O 1
ATOM 3163 N N . LEU A 1 400 ? 9.078 -16.109 -4.41 1 97 400 LEU A N 1
ATOM 3164 C CA . LEU A 1 400 ? 9.523 -14.953 -5.188 1 97 400 LEU A CA 1
ATOM 3165 C C . LEU A 1 400 ? 11.047 -14.953 -5.328 1 97 400 LEU A C 1
ATOM 3167 O O . LEU A 1 400 ? 11.57 -14.633 -6.395 1 97 400 LEU A O 1
ATOM 3171 N N . VAL A 1 401 ? 11.742 -15.281 -4.23 1 96 401 VAL A N 1
ATOM 3172 C CA . VAL A 1 401 ? 13.195 -15.375 -4.266 1 96 401 VAL A CA 1
ATOM 3173 C C . VAL A 1 401 ? 13.625 -16.438 -5.277 1 96 401 VAL A C 1
ATOM 3175 O O . VAL A 1 401 ? 14.516 -16.203 -6.094 1 96 401 VAL A O 1
ATOM 3178 N N . SER A 1 402 ? 12.992 -17.578 -5.176 1 97.75 402 SER A N 1
ATOM 3179 C CA . SER A 1 402 ? 13.281 -18.656 -6.109 1 97.75 402 SER A CA 1
ATOM 3180 C C . SER A 1 402 ? 13.031 -18.234 -7.551 1 97.75 402 SER A C 1
ATOM 3182 O O . SER A 1 402 ? 13.836 -18.516 -8.438 1 97.75 402 SER A O 1
ATOM 3184 N N . CYS A 1 403 ? 11.906 -17.594 -7.762 1 97.62 403 CYS A N 1
ATOM 3185 C CA . CYS A 1 403 ? 11.578 -17.078 -9.086 1 97.62 403 CYS A CA 1
ATOM 3186 C C . CYS A 1 403 ? 12.656 -16.125 -9.578 1 97.62 403 CYS A C 1
ATOM 3188 O O . CYS A 1 403 ? 13.102 -16.219 -10.719 1 97.62 403 CYS A O 1
ATOM 3190 N N . SER A 1 404 ? 13.086 -15.195 -8.727 1 96.5 404 SER A N 1
ATOM 3191 C CA . SER A 1 404 ? 14.078 -14.188 -9.094 1 96.5 404 SER A CA 1
ATOM 3192 C C . SER A 1 404 ? 15.391 -14.836 -9.516 1 96.5 404 SER A C 1
ATOM 3194 O O . SER A 1 404 ? 16 -14.414 -10.5 1 96.5 404 SER A O 1
ATOM 3196 N N . VAL A 1 405 ? 15.797 -15.812 -8.805 1 97.06 405 VAL A N 1
ATOM 3197 C CA . VAL A 1 405 ? 17.031 -16.531 -9.125 1 97.06 405 VAL A CA 1
ATOM 3198 C C . VAL A 1 405 ? 16.875 -17.219 -10.484 1 97.06 405 VAL A C 1
ATOM 3200 O O . VAL A 1 405 ? 17.781 -17.141 -11.328 1 97.06 405 VAL A O 1
ATOM 3203 N N . CYS A 1 406 ? 15.797 -17.875 -10.688 1 98.25 406 CYS A N 1
ATOM 3204 C CA . CYS A 1 406 ? 15.547 -18.594 -11.93 1 98.25 406 CYS A CA 1
ATOM 3205 C C . CYS A 1 406 ? 15.508 -17.641 -13.117 1 98.25 406 CYS A C 1
ATOM 3207 O O . CYS A 1 406 ? 16.078 -17.938 -14.164 1 98.25 406 CYS A O 1
ATOM 3209 N N . VAL A 1 407 ? 14.812 -16.516 -12.953 1 97.94 407 VAL A N 1
ATOM 3210 C CA . VAL A 1 407 ? 14.703 -15.539 -14.031 1 97.94 407 VAL A CA 1
ATOM 3211 C C . VAL A 1 407 ? 16.094 -15 -14.383 1 97.94 407 VAL A C 1
ATOM 3213 O O . VAL A 1 407 ? 16.422 -14.859 -15.562 1 97.94 407 VAL A O 1
ATOM 3216 N N . THR A 1 408 ? 16.875 -14.711 -13.344 1 96.62 408 THR A N 1
ATOM 3217 C CA . THR A 1 408 ? 18.234 -14.211 -13.57 1 96.62 408 THR A CA 1
ATOM 3218 C C . THR A 1 408 ? 19.062 -15.219 -14.367 1 96.62 408 THR A C 1
ATOM 3220 O O . THR A 1 408 ? 19.734 -14.852 -15.328 1 96.62 408 THR A O 1
ATOM 3223 N N . LYS A 1 409 ? 19 -16.469 -14.039 1 97.12 409 LYS A N 1
ATOM 3224 C CA . LYS A 1 409 ? 19.734 -17.516 -14.734 1 97.12 409 LYS A CA 1
ATOM 3225 C C . LYS A 1 409 ? 19.234 -17.688 -16.172 1 97.12 409 LYS A C 1
ATOM 3227 O O . LYS A 1 409 ? 20.031 -17.859 -17.094 1 97.12 409 LYS A O 1
ATOM 3232 N N . LEU A 1 410 ? 17.984 -17.641 -16.344 1 97.38 410 LEU A N 1
ATOM 3233 C CA . LEU A 1 410 ? 17.359 -17.797 -17.656 1 97.38 410 LEU A CA 1
ATOM 3234 C C . LEU A 1 410 ? 17.828 -16.688 -18.594 1 97.38 410 LEU A C 1
ATOM 3236 O O . LEU A 1 410 ? 18.156 -16.938 -19.75 1 97.38 410 LEU A O 1
ATOM 3240 N N . VAL A 1 411 ? 17.828 -15.5 -18.062 1 95.25 411 VAL A N 1
ATOM 3241 C CA . VAL A 1 411 ? 18.188 -14.336 -18.859 1 95.25 411 VAL A CA 1
ATOM 3242 C C . VAL A 1 411 ? 19.672 -14.398 -19.203 1 95.25 411 VAL A C 1
ATOM 3244 O O . VAL A 1 411 ? 20.094 -13.945 -20.266 1 95.25 411 VAL A O 1
ATOM 3247 N N . GLU A 1 412 ? 20.453 -15.023 -18.359 1 94.81 412 GLU A N 1
ATOM 3248 C CA . GLU A 1 412 ? 21.875 -15.188 -18.594 1 94.81 412 GLU A CA 1
ATOM 3249 C C . GLU A 1 412 ? 22.156 -16.281 -19.625 1 94.81 412 GLU A C 1
ATOM 3251 O O . GLU A 1 412 ? 23.281 -16.469 -20.062 1 94.81 412 GLU A O 1
ATOM 3256 N N . GLY A 1 413 ? 21.125 -17.016 -19.938 1 94.88 413 GLY A N 1
ATOM 3257 C CA . GLY A 1 413 ? 21.266 -18.031 -20.969 1 94.88 413 GLY A CA 1
ATOM 3258 C C . GLY A 1 413 ? 21.328 -19.438 -20.422 1 94.88 413 GLY A C 1
ATOM 3259 O O . GLY A 1 413 ? 21.672 -20.391 -21.141 1 94.88 413 GLY A O 1
ATOM 3260 N N . THR A 1 414 ? 21.047 -19.594 -19.156 1 96.94 414 THR A N 1
ATOM 3261 C CA . THR A 1 414 ? 21.062 -20.906 -18.531 1 96.94 414 THR A CA 1
ATOM 3262 C C . THR A 1 414 ? 19.688 -21.562 -18.609 1 96.94 414 THR A C 1
ATOM 3264 O O . THR A 1 414 ? 18.688 -20.953 -18.234 1 96.94 414 THR A O 1
ATOM 3267 N N . SER A 1 415 ? 19.656 -22.766 -19.156 1 97.38 415 SER A N 1
ATOM 3268 C CA . SER A 1 415 ? 18.406 -23.531 -19.188 1 97.38 415 SER A CA 1
ATOM 3269 C C . SER A 1 415 ? 18.094 -24.156 -17.828 1 97.38 415 SER A C 1
ATOM 3271 O O . SER A 1 415 ? 19.016 -24.531 -17.094 1 97.38 415 SER A O 1
ATOM 3273 N N . LEU A 1 416 ? 16.828 -24.203 -17.516 1 98.56 416 LEU A N 1
ATOM 3274 C CA . LEU A 1 416 ? 16.406 -24.641 -16.188 1 98.56 416 LEU A CA 1
ATOM 3275 C C . LEU A 1 416 ? 15.586 -25.922 -16.266 1 98.56 416 LEU A C 1
ATOM 3277 O O . LEU A 1 416 ? 14.695 -26.031 -17.109 1 98.56 416 LEU A O 1
ATOM 3281 N N . VAL A 1 417 ? 15.898 -26.891 -15.477 1 98.69 417 VAL A N 1
ATOM 3282 C CA . VAL A 1 417 ? 15.07 -28.062 -15.242 1 98.69 417 VAL A CA 1
ATOM 3283 C C . VAL A 1 417 ? 14.539 -28.047 -13.805 1 98.69 417 VAL A C 1
ATOM 3285 O O . VAL A 1 417 ? 15.258 -28.391 -12.867 1 98.69 417 VAL A O 1
ATOM 3288 N N . ILE A 1 418 ? 13.289 -27.719 -13.68 1 98.81 418 ILE A N 1
ATOM 3289 C CA . ILE A 1 418 ? 12.703 -27.438 -12.375 1 98.81 418 ILE A CA 1
ATOM 3290 C C . ILE A 1 418 ? 11.867 -28.625 -11.906 1 98.81 418 ILE A C 1
ATOM 3292 O O . ILE A 1 418 ? 11.039 -29.141 -12.664 1 98.81 418 ILE A O 1
ATOM 3296 N N . HIS A 1 419 ? 12.102 -29.062 -10.711 1 97.88 419 HIS A N 1
ATOM 3297 C CA . HIS A 1 419 ? 11.289 -30.156 -10.203 1 97.88 419 HIS A CA 1
ATOM 3298 C C . HIS A 1 419 ? 11.188 -30.109 -8.68 1 97.88 419 HIS A C 1
ATOM 3300 O O . HIS A 1 419 ? 11.828 -29.281 -8.039 1 97.88 419 HIS A O 1
ATOM 3306 N N . CYS A 1 420 ? 10.32 -30.844 -8.164 1 96 420 CYS A N 1
ATOM 3307 C CA . CYS A 1 420 ? 10.117 -31.172 -6.754 1 96 420 CYS A CA 1
ATOM 3308 C C . CYS A 1 420 ? 9.883 -32.656 -6.559 1 96 420 CYS A C 1
ATOM 3310 O O . CYS A 1 420 ? 10.359 -33.469 -7.352 1 96 420 CYS A O 1
ATOM 3312 N N . SER A 1 421 ? 9.211 -33.094 -5.488 1 95.94 421 SER A N 1
ATOM 3313 C CA . SER A 1 421 ? 8.969 -34.531 -5.285 1 95.94 421 SER A CA 1
ATOM 3314 C C . SER A 1 421 ? 8.062 -35.094 -6.375 1 95.94 421 SER A C 1
ATOM 3316 O O . SER A 1 421 ? 8.492 -35.938 -7.18 1 95.94 421 SER A O 1
ATOM 3318 N N . ASP A 1 422 ? 6.875 -34.531 -6.523 1 95.44 422 ASP A N 1
ATOM 3319 C CA . ASP A 1 422 ? 5.922 -35 -7.516 1 95.44 422 ASP A CA 1
ATOM 3320 C C . ASP A 1 422 ? 5.832 -34.062 -8.711 1 95.44 422 ASP A C 1
ATOM 3322 O O . ASP A 1 422 ? 5.309 -34.438 -9.758 1 95.44 422 ASP A O 1
ATOM 3326 N N . GLY A 1 423 ? 6.254 -32.875 -8.562 1 96.94 423 GLY A N 1
ATOM 3327 C CA . GLY A 1 423 ? 6.41 -31.953 -9.68 1 96.94 423 GLY A CA 1
ATOM 3328 C C . GLY A 1 423 ? 5.113 -31.281 -10.094 1 96.94 423 GLY A C 1
ATOM 3329 O O . GLY A 1 423 ? 4.953 -30.891 -11.25 1 96.94 423 GLY A O 1
ATOM 3330 N N . TRP A 1 424 ? 4.133 -31.156 -9.133 1 97.44 424 TRP A N 1
ATOM 3331 C CA . TRP A 1 424 ? 2.877 -30.578 -9.602 1 97.44 424 TRP A CA 1
ATOM 3332 C C . TRP A 1 424 ? 2.453 -29.406 -8.711 1 97.44 424 TRP A C 1
ATOM 3334 O O . TRP A 1 424 ? 1.495 -28.688 -9.023 1 97.44 424 TRP A O 1
ATOM 3344 N N . ASP A 1 425 ? 3.061 -29.078 -7.594 1 97.75 425 ASP A N 1
ATOM 3345 C CA . ASP A 1 425 ? 2.697 -27.953 -6.734 1 97.75 425 ASP A CA 1
ATOM 3346 C C . ASP A 1 425 ? 3.734 -26.844 -6.82 1 97.75 425 ASP A C 1
ATOM 3348 O O . ASP A 1 425 ? 3.609 -25.938 -7.645 1 97.75 425 ASP A O 1
ATOM 3352 N N . ARG A 1 426 ? 4.902 -27.062 -6.066 1 98.31 426 ARG A N 1
ATOM 3353 C CA . ARG A 1 426 ? 5.949 -26.047 -6.051 1 98.31 426 ARG A CA 1
ATOM 3354 C C . ARG A 1 426 ? 6.543 -25.859 -7.445 1 98.31 426 ARG A C 1
ATOM 3356 O O . ARG A 1 426 ? 6.906 -24.734 -7.816 1 98.31 426 ARG A O 1
ATOM 3363 N N . THR A 1 427 ? 6.621 -26.922 -8.227 1 98.69 427 THR A N 1
ATOM 3364 C CA . THR A 1 427 ? 7.137 -26.859 -9.586 1 98.69 427 THR A CA 1
ATOM 3365 C C . THR A 1 427 ? 6.266 -25.953 -10.453 1 98.69 427 THR A C 1
ATOM 3367 O O . THR A 1 427 ? 6.773 -25.109 -11.195 1 98.69 427 THR A O 1
ATOM 3370 N N . ALA A 1 428 ? 4.953 -26.156 -10.336 1 98.62 428 ALA A N 1
ATOM 3371 C CA . ALA A 1 428 ? 4.023 -25.328 -11.094 1 98.62 428 ALA A CA 1
ATOM 3372 C C . ALA A 1 428 ? 4.148 -23.859 -10.695 1 98.62 428 ALA A C 1
ATOM 3374 O O . ALA A 1 428 ? 4.07 -22.969 -11.547 1 98.62 428 ALA A O 1
ATOM 3375 N N . GLN A 1 429 ? 4.344 -23.578 -9.43 1 98.62 429 GLN A N 1
ATOM 3376 C CA . GLN A 1 429 ? 4.492 -22.203 -8.953 1 98.62 429 GLN A CA 1
ATOM 3377 C C . GLN A 1 429 ? 5.703 -21.531 -9.586 1 98.62 429 GLN A C 1
ATOM 3379 O O . GLN A 1 429 ? 5.586 -20.422 -10.125 1 98.62 429 GLN A O 1
ATOM 3384 N N . ILE A 1 430 ? 6.816 -22.203 -9.555 1 98.75 430 ILE A N 1
ATOM 3385 C CA . ILE A 1 430 ? 8.062 -21.594 -9.984 1 98.75 430 ILE A CA 1
ATOM 3386 C C . ILE A 1 430 ? 8.07 -21.453 -11.508 1 98.75 430 ILE A C 1
ATOM 3388 O O . ILE A 1 430 ? 8.445 -20.422 -12.047 1 98.75 430 ILE A O 1
ATOM 3392 N N . THR A 1 431 ? 7.652 -22.5 -12.258 1 98.75 431 THR A N 1
ATOM 3393 C CA . THR A 1 431 ? 7.633 -22.422 -13.711 1 98.75 431 THR A CA 1
ATOM 3394 C C . THR A 1 431 ? 6.68 -21.312 -14.188 1 98.75 431 THR A C 1
ATOM 3396 O O . THR A 1 431 ? 7.004 -20.562 -15.102 1 98.75 431 THR A O 1
ATOM 3399 N N . ALA A 1 432 ? 5.516 -21.266 -13.539 1 98.81 432 ALA A N 1
ATOM 3400 C CA . ALA A 1 432 ? 4.539 -20.234 -13.906 1 98.81 432 ALA A CA 1
ATOM 3401 C C . ALA A 1 432 ? 5.082 -18.844 -13.633 1 98.81 432 ALA A C 1
ATOM 3403 O O . ALA A 1 432 ? 4.973 -17.938 -14.484 1 98.81 432 ALA A O 1
ATOM 3404 N N . LEU A 1 433 ? 5.68 -18.625 -12.5 1 98.69 433 LEU A N 1
ATOM 3405 C CA . LEU A 1 433 ? 6.184 -17.312 -12.133 1 98.69 433 LEU A CA 1
ATOM 3406 C C . LEU A 1 433 ? 7.352 -16.906 -13.023 1 98.69 433 LEU A C 1
ATOM 3408 O O . LEU A 1 433 ? 7.465 -15.742 -13.414 1 98.69 433 LEU A O 1
ATOM 3412 N N . VAL A 1 434 ? 8.203 -17.844 -13.328 1 98.69 434 VAL A N 1
ATOM 3413 C CA . VAL A 1 434 ? 9.352 -17.547 -14.18 1 98.69 434 VAL A CA 1
ATOM 3414 C C . VAL A 1 434 ? 8.875 -17.094 -15.555 1 98.69 434 VAL A C 1
ATOM 3416 O O . VAL A 1 434 ? 9.367 -16.109 -16.094 1 98.69 434 VAL A O 1
ATOM 3419 N N . LYS A 1 435 ? 7.914 -17.828 -16.109 1 98.5 435 LYS A N 1
ATOM 3420 C CA . LYS A 1 435 ? 7.336 -17.469 -17.406 1 98.5 435 LYS A CA 1
ATOM 3421 C C . LYS A 1 435 ? 6.695 -16.094 -17.344 1 98.5 435 LYS A C 1
ATOM 3423 O O . LYS A 1 435 ? 6.891 -15.266 -18.25 1 98.5 435 LYS A O 1
ATOM 3428 N N . LEU A 1 436 ? 5.977 -15.875 -16.297 1 98.5 436 LEU A N 1
ATOM 3429 C CA . LEU A 1 436 ? 5.27 -14.609 -16.109 1 98.5 436 LEU A CA 1
ATOM 3430 C C . LEU A 1 436 ? 6.25 -13.445 -16.078 1 98.5 436 LEU A C 1
ATOM 3432 O O . LEU A 1 436 ? 5.977 -12.391 -16.656 1 98.5 436 LEU A O 1
ATOM 3436 N N . CYS A 1 437 ? 7.332 -13.586 -15.422 1 97.88 437 CYS A N 1
ATOM 3437 C CA . CYS A 1 437 ? 8.32 -12.523 -15.281 1 97.88 437 CYS A CA 1
ATOM 3438 C C . CYS A 1 437 ? 9.141 -12.367 -16.562 1 97.88 437 CYS A C 1
ATOM 3440 O O . CYS A 1 437 ? 9.547 -11.266 -16.906 1 97.88 437 CYS A O 1
ATOM 3442 N N . ALA A 1 438 ? 9.367 -13.422 -17.281 1 97.38 438 ALA A N 1
ATOM 3443 C CA . ALA A 1 438 ? 10.297 -13.414 -18.406 1 97.38 438 ALA A CA 1
ATOM 3444 C C . ALA A 1 438 ? 9.594 -12.992 -19.688 1 97.38 438 ALA A C 1
ATOM 3446 O O . ALA A 1 438 ? 10.234 -12.5 -20.625 1 97.38 438 ALA A O 1
ATOM 3447 N N . ASP A 1 439 ? 8.297 -13.164 -19.766 1 96.69 439 ASP A N 1
ATOM 3448 C CA . ASP A 1 439 ? 7.555 -12.969 -21.016 1 96.69 439 ASP A CA 1
ATOM 3449 C C . ASP A 1 439 ? 6.309 -12.117 -20.781 1 96.69 439 ASP A C 1
ATOM 3451 O O . ASP A 1 439 ? 5.352 -12.57 -20.156 1 96.69 439 ASP A O 1
ATOM 3455 N N . PRO A 1 440 ? 6.195 -10.93 -21.375 1 95.5 440 PRO A N 1
ATOM 3456 C CA . PRO A 1 440 ? 5.066 -10.016 -21.172 1 95.5 440 PRO A CA 1
ATOM 3457 C C . PRO A 1 440 ? 3.746 -10.594 -21.672 1 95.5 440 PRO A C 1
ATOM 3459 O O . PRO A 1 440 ? 2.674 -10.148 -21.266 1 95.5 440 PRO A O 1
ATOM 3462 N N . PHE A 1 441 ? 3.807 -11.57 -22.547 1 96.19 441 PHE A N 1
ATOM 3463 C CA . PHE A 1 441 ? 2.584 -12.195 -23.031 1 96.19 441 PHE A CA 1
ATOM 3464 C C . PHE A 1 441 ? 1.765 -12.75 -21.875 1 96.19 441 PHE A C 1
ATOM 3466 O O . PHE A 1 441 ? 0.544 -12.586 -21.844 1 96.19 441 PHE A O 1
ATOM 3473 N N . TYR A 1 442 ? 2.387 -13.344 -20.953 1 98.06 442 TYR A N 1
ATOM 3474 C CA . TYR A 1 442 ? 1.688 -14.008 -19.859 1 98.06 442 TYR A CA 1
ATOM 3475 C C . TYR A 1 442 ? 1.121 -12.984 -18.875 1 98.06 442 TYR A C 1
ATOM 3477 O O . TYR A 1 442 ? 0.415 -13.352 -17.938 1 98.06 442 TYR A O 1
ATOM 3485 N N . ARG A 1 443 ? 1.398 -11.75 -19.078 1 97.5 443 ARG A N 1
ATOM 3486 C CA . ARG A 1 443 ? 0.888 -10.68 -18.219 1 97.5 443 ARG A CA 1
ATOM 3487 C C . ARG A 1 443 ? -0.345 -10.031 -18.844 1 97.5 443 ARG A C 1
ATOM 3489 O O . ARG A 1 443 ? -0.908 -9.094 -18.266 1 97.5 443 ARG A O 1
ATOM 3496 N N . THR A 1 444 ? -0.716 -10.484 -19.969 1 97 444 THR A N 1
ATOM 3497 C CA . THR A 1 444 ? -2.02 -10.156 -20.547 1 97 444 THR A CA 1
ATOM 3498 C C . THR A 1 444 ? -3.096 -11.094 -20 1 97 444 THR A C 1
ATOM 3500 O O . THR A 1 444 ? -2.783 -12.109 -19.359 1 97 444 THR A O 1
ATOM 3503 N N . ILE A 1 445 ? -4.316 -10.789 -20.203 1 96.88 445 ILE A N 1
ATOM 3504 C CA . ILE A 1 445 ? -5.402 -11.641 -19.734 1 96.88 445 ILE A CA 1
ATOM 3505 C C . ILE A 1 445 ? -5.359 -12.977 -20.453 1 96.88 445 ILE A C 1
ATOM 3507 O O . ILE A 1 445 ? -5.387 -14.039 -19.828 1 96.88 445 ILE A O 1
ATOM 3511 N N . LYS A 1 446 ? -5.242 -12.953 -21.766 1 96.31 446 LYS A N 1
ATOM 3512 C CA . LYS A 1 446 ? -5.16 -14.172 -22.562 1 96.31 446 LYS A CA 1
ATOM 3513 C C . LYS A 1 446 ? -3.926 -14.992 -22.188 1 96.31 446 LYS A C 1
ATOM 3515 O O . LYS A 1 446 ? -4.012 -16.203 -22 1 96.31 446 LYS A O 1
ATOM 3520 N N . GLY A 1 447 ? -2.85 -14.305 -22.141 1 97.81 447 GLY A N 1
ATOM 3521 C CA . GLY A 1 447 ? -1.618 -14.992 -21.781 1 97.81 447 GLY A CA 1
ATOM 3522 C C . GLY A 1 447 ? -1.66 -15.625 -20.406 1 97.81 447 GLY A C 1
ATOM 3523 O O . GLY A 1 447 ? -1.108 -16.703 -20.203 1 97.81 447 GLY A O 1
ATOM 3524 N N . PHE A 1 448 ? -2.268 -14.938 -19.5 1 98.62 448 PHE A N 1
ATOM 3525 C CA . PHE A 1 448 ? -2.365 -15.453 -18.141 1 98.62 448 PHE A CA 1
ATOM 3526 C C . PHE A 1 448 ? -3.244 -16.688 -18.094 1 98.62 448 PHE A C 1
ATOM 3528 O O . PHE A 1 448 ? -2.965 -17.625 -17.328 1 98.62 448 PHE A O 1
ATOM 3535 N N . GLN A 1 449 ? -4.281 -16.703 -18.875 1 98.31 449 GLN A N 1
ATOM 3536 C CA . GLN A 1 449 ? -5.125 -17.891 -19 1 98.31 449 GLN A CA 1
ATOM 3537 C C . GLN A 1 449 ? -4.328 -19.078 -19.547 1 98.31 449 GLN A C 1
ATOM 3539 O O . GLN A 1 449 ? -4.426 -20.188 -19.031 1 98.31 449 GLN A O 1
ATOM 3544 N N . VAL A 1 450 ? -3.549 -18.797 -20.547 1 98.31 450 VAL A N 1
ATOM 3545 C CA . VAL A 1 450 ? -2.721 -19.828 -21.172 1 98.31 450 VAL A CA 1
ATOM 3546 C C . VAL A 1 450 ? -1.725 -20.359 -20.141 1 98.31 450 VAL A C 1
ATOM 3548 O O . VAL A 1 450 ? -1.507 -21.578 -20.062 1 98.31 450 VAL A O 1
ATOM 3551 N N . LEU A 1 451 ? -1.185 -19.469 -19.406 1 98.69 451 LEU A N 1
ATOM 3552 C CA . LEU A 1 451 ? -0.212 -19.812 -18.375 1 98.69 451 LEU A CA 1
ATOM 3553 C C . LEU A 1 451 ? -0.819 -20.781 -17.359 1 98.69 451 LEU A C 1
ATOM 3555 O O . LEU A 1 451 ? -0.216 -21.797 -17.031 1 98.69 451 LEU A O 1
ATOM 3559 N N . ILE A 1 452 ? -1.978 -20.469 -16.875 1 98.62 452 ILE A N 1
ATOM 3560 C CA . ILE A 1 452 ? -2.645 -21.281 -15.867 1 98.62 452 ILE A CA 1
ATOM 3561 C C . ILE A 1 452 ? -3.066 -22.625 -16.469 1 98.62 452 ILE A C 1
ATOM 3563 O O . ILE A 1 452 ? -2.875 -23.672 -15.852 1 98.62 452 ILE A O 1
ATOM 3567 N N . GLU A 1 453 ? -3.576 -22.609 -17.641 1 97.94 453 GLU A N 1
ATOM 3568 C CA . GLU A 1 453 ? -4.004 -23.844 -18.297 1 97.94 453 GLU A CA 1
ATOM 3569 C C . GLU A 1 453 ? -2.822 -24.781 -18.531 1 97.94 453 GLU A C 1
ATOM 3571 O O . GLU A 1 453 ? -2.934 -26 -18.344 1 97.94 453 GLU A O 1
ATOM 3576 N N . GLN A 1 454 ? -1.758 -24.234 -18.906 1 97.88 454 GLN A N 1
ATOM 3577 C CA . GLN A 1 454 ? -0.606 -25.062 -19.25 1 97.88 454 GLN A CA 1
ATOM 3578 C C . GLN A 1 454 ? 0.099 -25.562 -17.984 1 97.88 454 GLN A C 1
ATOM 3580 O O . GLN A 1 454 ? 0.206 -26.766 -17.766 1 97.88 454 GLN A O 1
ATOM 3585 N N . GLU A 1 455 ? 0.499 -24.672 -17.125 1 98.19 455 GLU A N 1
ATOM 3586 C CA . GLU A 1 455 ? 1.387 -25.031 -16.016 1 98.19 455 GLU A CA 1
ATOM 3587 C C . GLU A 1 455 ? 0.615 -25.688 -14.883 1 98.19 455 GLU A C 1
ATOM 3589 O O . GLU A 1 455 ? 1.171 -26.5 -14.141 1 98.19 455 GLU A O 1
ATOM 3594 N N . TRP A 1 456 ? -0.663 -25.375 -14.758 1 98.5 456 TRP A N 1
ATOM 3595 C CA . TRP A 1 456 ? -1.421 -25.859 -13.609 1 98.5 456 TRP A CA 1
ATOM 3596 C C . TRP A 1 456 ? -2.418 -26.922 -14.023 1 98.5 456 TRP A C 1
ATOM 3598 O O . TRP A 1 456 ? -2.27 -28.094 -13.656 1 98.5 456 TRP A O 1
ATOM 3608 N N . CYS A 1 457 ? -3.275 -26.625 -14.93 1 97.56 457 CYS A N 1
ATOM 3609 C CA . CYS A 1 457 ? -4.332 -27.562 -15.312 1 97.56 457 CYS A CA 1
ATOM 3610 C C . CYS A 1 457 ? -3.773 -28.719 -16.125 1 97.56 457 CYS A C 1
ATOM 3612 O O . CYS A 1 457 ? -3.984 -29.891 -15.773 1 97.56 457 CYS A O 1
ATOM 3614 N N . ALA A 1 458 ? -3.008 -28.469 -17.141 1 97.06 458 ALA A N 1
ATOM 3615 C CA . ALA A 1 458 ? -2.523 -29.5 -18.047 1 97.06 458 ALA A CA 1
ATOM 3616 C C . ALA A 1 458 ? -1.493 -30.391 -17.359 1 97.06 458 ALA A C 1
ATOM 3618 O O . ALA A 1 458 ? -1.539 -31.625 -17.5 1 97.06 458 ALA A O 1
ATOM 3619 N N . PHE A 1 459 ? -0.642 -29.781 -16.625 1 98 459 PHE A N 1
ATOM 3620 C CA . PHE A 1 459 ? 0.436 -30.562 -16.031 1 98 459 PHE A CA 1
ATOM 3621 C C . PHE A 1 459 ? 0.047 -31.047 -14.633 1 98 459 PHE A C 1
ATOM 3623 O O . PHE A 1 459 ? 0.904 -31.469 -13.859 1 98 459 PHE A O 1
ATOM 3630 N N . GLY A 1 460 ? -1.142 -30.922 -14.305 1 97.81 460 GLY A N 1
ATOM 3631 C CA . GLY A 1 460 ? -1.773 -31.812 -13.336 1 97.81 460 GLY A CA 1
ATOM 3632 C C . GLY A 1 460 ? -1.646 -31.312 -11.906 1 97.81 460 GLY A C 1
ATOM 3633 O O . GLY A 1 460 ? -1.471 -32.094 -10.984 1 97.81 460 GLY A O 1
ATOM 3634 N N . HIS A 1 461 ? -1.66 -29.984 -11.594 1 97.81 461 HIS A N 1
ATOM 3635 C CA . HIS A 1 461 ? -1.816 -29.531 -10.219 1 97.81 461 HIS A CA 1
ATOM 3636 C C . HIS A 1 461 ? -3.076 -30.109 -9.586 1 97.81 461 HIS A C 1
ATOM 3638 O O . HIS A 1 461 ? -4.121 -30.203 -10.234 1 97.81 461 HIS A O 1
ATOM 3644 N N . GLN A 1 462 ? -2.912 -30.484 -8.336 1 96 462 GLN A N 1
ATOM 3645 C CA . GLN A 1 462 ? -3.988 -31.188 -7.641 1 96 462 GLN A CA 1
ATOM 3646 C C . GLN A 1 462 ? -5.031 -30.203 -7.117 1 96 462 GLN A C 1
ATOM 3648 O O . GLN A 1 462 ? -5.227 -30.094 -5.906 1 96 462 GLN A O 1
ATOM 3653 N N . PHE A 1 463 ? -5.828 -29.594 -8.008 1 96.69 463 PHE A N 1
ATOM 3654 C CA . PHE A 1 463 ? -6.789 -28.578 -7.629 1 96.69 463 PHE A CA 1
ATOM 3655 C C . PHE A 1 463 ? -7.859 -29.141 -6.703 1 96.69 463 PHE A C 1
ATOM 3657 O O . PHE A 1 463 ? -8.266 -28.5 -5.738 1 96.69 463 PHE A O 1
ATOM 3664 N N . ARG A 1 464 ? -8.359 -30.297 -7.012 1 92.44 464 ARG A N 1
ATOM 3665 C CA . ARG A 1 464 ? -9.414 -30.906 -6.215 1 92.44 464 ARG A CA 1
ATOM 3666 C C . ARG A 1 464 ? -8.961 -31.125 -4.777 1 92.44 464 ARG A C 1
ATOM 3668 O O . ARG A 1 464 ? -9.617 -30.672 -3.838 1 92.44 464 ARG A O 1
ATOM 3675 N N . ALA A 1 465 ? -7.867 -31.719 -4.621 1 91.31 465 ALA A N 1
ATOM 3676 C CA . ALA A 1 465 ? -7.344 -32.031 -3.295 1 91.31 465 ALA A CA 1
ATOM 3677 C C . ALA A 1 465 ? -6.922 -30.766 -2.553 1 91.31 465 ALA A C 1
ATOM 3679 O O . ALA A 1 465 ? -7.254 -30.594 -1.378 1 91.31 465 ALA A O 1
ATOM 3680 N N . ARG A 1 466 ? -6.211 -29.906 -3.238 1 95.69 466 ARG A N 1
ATOM 3681 C CA . ARG A 1 466 ? -5.625 -28.734 -2.596 1 95.69 466 ARG A CA 1
ATOM 3682 C C . ARG A 1 466 ? -6.703 -27.719 -2.195 1 95.69 466 ARG A C 1
ATOM 3684 O O . ARG A 1 466 ? -6.555 -27.016 -1.202 1 95.69 466 ARG A O 1
ATOM 3691 N N . SER A 1 467 ? -7.777 -27.688 -2.9 1 93.06 467 SER A N 1
ATOM 3692 C CA . SER A 1 467 ? -8.828 -26.719 -2.609 1 93.06 467 SER A CA 1
ATOM 3693 C C . SER A 1 467 ? -9.859 -27.297 -1.647 1 93.06 467 SER A C 1
ATOM 3695 O O . SER A 1 467 ? -10.844 -26.625 -1.317 1 93.06 467 SER A O 1
ATOM 3697 N N . GLY A 1 468 ? -9.773 -28.516 -1.233 1 86.62 468 GLY A N 1
ATOM 3698 C CA . GLY A 1 468 ? -10.594 -29.078 -0.169 1 86.62 468 GLY A CA 1
ATOM 3699 C C . GLY A 1 468 ? -11.758 -29.906 -0.684 1 86.62 468 GLY A C 1
ATOM 3700 O O . GLY A 1 468 ? -12.719 -30.156 0.044 1 86.62 468 GLY A O 1
ATOM 3701 N N . HIS A 1 469 ? -11.812 -30.25 -1.886 1 80.81 469 HIS A N 1
ATOM 3702 C CA . HIS A 1 469 ? -12.852 -31.125 -2.412 1 80.81 469 HIS A CA 1
ATOM 3703 C C . HIS A 1 469 ? -12.406 -32.594 -2.416 1 80.81 469 HIS A C 1
ATOM 3705 O O . HIS A 1 469 ? -12.156 -33.156 -3.479 1 80.81 469 HIS A O 1
ATOM 3711 N N . THR A 1 470 ? -12.211 -33.031 -1.209 1 71.94 470 THR A N 1
ATOM 3712 C CA . THR A 1 470 ? -11.734 -34.406 -1.11 1 71.94 470 THR A CA 1
ATOM 3713 C C . THR A 1 470 ? -12.867 -35.344 -0.696 1 71.94 470 THR A C 1
ATOM 3715 O O . THR A 1 470 ? -13.938 -34.875 -0.28 1 71.94 470 THR A O 1
ATOM 3718 N N . ASP A 1 471 ? -12.711 -36.469 -1.009 1 68.75 471 ASP A N 1
ATOM 3719 C CA . ASP A 1 471 ? -13.695 -37.5 -0.691 1 68.75 471 ASP A CA 1
ATOM 3720 C C . ASP A 1 471 ? -13.586 -37.938 0.771 1 68.75 471 ASP A C 1
ATOM 3722 O O . ASP A 1 471 ? -14.375 -38.75 1.239 1 68.75 471 ASP A O 1
ATOM 3726 N N . THR A 1 472 ? -12.758 -37.219 1.405 1 70.69 472 THR A N 1
ATOM 3727 C CA . THR A 1 472 ? -12.594 -37.594 2.807 1 70.69 472 THR A CA 1
ATOM 3728 C C . THR A 1 472 ? -13.602 -36.844 3.682 1 70.69 472 THR A C 1
ATOM 3730 O O . THR A 1 472 ? -14.133 -35.812 3.289 1 70.69 472 THR A O 1
ATOM 3733 N N . GLN A 1 473 ? -13.992 -37.438 4.715 1 72.31 473 GLN A N 1
ATOM 3734 C CA . GLN A 1 473 ? -14.938 -36.875 5.66 1 72.31 473 GLN A CA 1
ATOM 3735 C C . GLN A 1 473 ? -14.25 -35.844 6.562 1 72.31 473 GLN A C 1
ATOM 3737 O O . GLN A 1 473 ? -14.906 -35.188 7.363 1 72.31 473 GLN A O 1
ATOM 3742 N N . ALA A 1 474 ? -13.039 -35.594 6.227 1 77.19 474 ALA A N 1
ATOM 3743 C CA . ALA A 1 474 ? -12.305 -34.656 7.07 1 77.19 474 ALA A CA 1
ATOM 3744 C C . ALA A 1 474 ? -12.641 -33.219 6.703 1 77.19 474 ALA A C 1
ATOM 3746 O O . ALA A 1 474 ? -12.914 -32.906 5.539 1 77.19 474 ALA A O 1
ATOM 3747 N N . GLY A 1 475 ? -12.664 -32.344 7.684 1 81.75 475 GLY A N 1
ATOM 3748 C CA . GLY A 1 475 ? -12.859 -30.922 7.457 1 81.75 475 GLY A CA 1
ATOM 3749 C C . GLY A 1 475 ? -11.75 -30.281 6.652 1 81.75 475 GLY A C 1
ATOM 3750 O O . GLY A 1 475 ? -10.68 -30.875 6.484 1 81.75 475 GLY A O 1
ATOM 3751 N N . TYR A 1 476 ? -11.977 -29.172 6.129 1 85.81 476 TYR A N 1
ATOM 3752 C CA . TYR A 1 476 ? -11.055 -28.438 5.262 1 85.81 476 TYR A CA 1
ATOM 3753 C C . TYR A 1 476 ? -9.68 -28.312 5.914 1 85.81 476 TYR A C 1
ATOM 3755 O O . TYR A 1 476 ? -8.656 -28.578 5.277 1 85.81 476 TYR A O 1
ATOM 3763 N N . TRP A 1 477 ? -9.609 -28.062 7.199 1 87.69 477 TRP A N 1
ATOM 3764 C CA . TRP A 1 477 ? -8.352 -27.812 7.898 1 87.69 477 TRP A CA 1
ATOM 3765 C C . TRP A 1 477 ? -7.715 -29.109 8.367 1 87.69 477 TRP A C 1
ATOM 3767 O O . TRP A 1 477 ? -6.52 -29.156 8.672 1 87.69 477 TRP A O 1
ATOM 3777 N N . GLU A 1 478 ? -8.453 -30.141 8.391 1 87.38 478 GLU A N 1
ATOM 3778 C CA . GLU A 1 478 ? -7.969 -31.406 8.922 1 87.38 478 GLU A CA 1
ATOM 3779 C C . GLU A 1 478 ? -7.469 -32.312 7.812 1 87.38 478 GLU A C 1
ATOM 3781 O O . GLU A 1 478 ? -6.711 -33.25 8.062 1 87.38 478 GLU A O 1
ATOM 3786 N N . ASP A 1 479 ? -7.926 -32 6.648 1 88.69 479 ASP A N 1
ATOM 3787 C CA . ASP A 1 479 ? -7.492 -32.812 5.52 1 88.69 479 ASP A CA 1
ATOM 3788 C C . ASP A 1 479 ? -6.055 -32.5 5.129 1 88.69 479 ASP A C 1
ATOM 3790 O O . ASP A 1 479 ? -5.75 -31.375 4.715 1 88.69 479 ASP A O 1
ATOM 3794 N N . ASP A 1 480 ? -5.219 -33.438 5.098 1 89.69 480 ASP A N 1
ATOM 3795 C CA . ASP A 1 480 ? -3.785 -33.281 4.875 1 89.69 480 ASP A CA 1
ATOM 3796 C C . ASP A 1 480 ? -3.488 -32.969 3.41 1 89.69 480 ASP A C 1
ATOM 3798 O O . ASP A 1 480 ? -2.383 -32.531 3.07 1 89.69 480 ASP A O 1
ATOM 3802 N N . SER A 1 481 ? -4.414 -33.156 2.574 1 91.88 481 SER A N 1
ATOM 3803 C CA . SER A 1 481 ? -4.191 -32.938 1.148 1 91.88 481 SER A CA 1
ATOM 3804 C C . SER A 1 481 ? -4.512 -31.5 0.752 1 91.88 481 SER A C 1
ATOM 3806 O O . SER A 1 481 ? -4.188 -31.062 -0.355 1 91.88 481 SER A O 1
ATOM 3808 N N . THR A 1 482 ? -5.117 -30.75 1.671 1 94.31 482 THR A N 1
ATOM 3809 C CA . THR A 1 482 ? -5.461 -29.375 1.377 1 94.31 482 THR A CA 1
ATOM 3810 C C . THR A 1 482 ? -4.238 -28.469 1.527 1 94.31 482 THR A C 1
ATOM 3812 O O . THR A 1 482 ? -3.352 -28.734 2.338 1 94.31 482 THR A O 1
ATOM 3815 N N . SER A 1 483 ? -4.156 -27.516 0.657 1 96.81 483 SER A N 1
ATOM 3816 C CA . SER A 1 483 ? -3.064 -26.547 0.729 1 96.81 483 SER A CA 1
ATOM 3817 C C . SER A 1 483 ? -3.326 -25.359 -0.175 1 96.81 483 SER A C 1
ATOM 3819 O O . SER A 1 483 ? -3.846 -25.5 -1.283 1 96.81 483 SER A O 1
ATOM 3821 N N . PRO A 1 484 ? -2.943 -24.156 0.317 1 97.56 484 PRO A N 1
ATOM 3822 C CA . PRO A 1 484 ? -3.188 -22.953 -0.475 1 97.56 484 PRO A CA 1
ATOM 3823 C C . PRO A 1 484 ? -2.098 -22.703 -1.513 1 97.56 484 PRO A C 1
ATOM 3825 O O . PRO A 1 484 ? -1.623 -21.562 -1.649 1 97.56 484 PRO A O 1
ATOM 3828 N N . VAL A 1 485 ? -1.717 -23.703 -2.271 1 98 485 VAL A N 1
ATOM 3829 C CA . VAL A 1 485 ? -0.585 -23.609 -3.186 1 98 485 VAL A CA 1
ATOM 3830 C C . VAL A 1 485 ? -0.902 -22.594 -4.289 1 98 485 VAL A C 1
ATOM 3832 O O . VAL A 1 485 ? -0.112 -21.688 -4.555 1 98 485 VAL A O 1
ATOM 3835 N N . PHE A 1 486 ? -2.033 -22.781 -4.902 1 98.44 486 PHE A N 1
ATOM 3836 C CA . PHE A 1 486 ? -2.414 -21.891 -5.988 1 98.44 486 PHE A CA 1
ATOM 3837 C C . PHE A 1 486 ? -2.676 -20.484 -5.461 1 98.44 486 PHE A C 1
ATOM 3839 O O . PHE A 1 486 ? -2.334 -19.5 -6.117 1 98.44 486 PHE A O 1
ATOM 3846 N N . MET A 1 487 ? -3.289 -20.359 -4.324 1 98.38 487 MET A N 1
ATOM 3847 C CA . MET A 1 487 ? -3.508 -19.062 -3.691 1 98.38 487 MET A CA 1
ATOM 3848 C C . MET A 1 487 ? -2.184 -18.344 -3.447 1 98.38 487 MET A C 1
ATOM 3850 O O . MET A 1 487 ? -2.078 -17.141 -3.656 1 98.38 487 MET A O 1
ATOM 3854 N N . GLN A 1 488 ? -1.237 -19.062 -2.955 1 98.5 488 GLN A N 1
ATOM 3855 C CA . GLN A 1 488 ? 0.098 -18.531 -2.719 1 98.5 488 GLN A CA 1
ATOM 3856 C C . GLN A 1 488 ? 0.714 -18 -4.012 1 98.5 488 GLN A C 1
ATOM 3858 O O . GLN A 1 488 ? 1.348 -16.953 -4.02 1 98.5 488 GLN A O 1
ATOM 3863 N N . PHE A 1 489 ? 0.538 -18.75 -5.086 1 98.44 489 PHE A N 1
ATOM 3864 C CA . PHE A 1 489 ? 0.975 -18.297 -6.406 1 98.44 489 PHE A CA 1
ATOM 3865 C C . PHE A 1 489 ? 0.316 -16.984 -6.781 1 98.44 489 PHE A C 1
ATOM 3867 O O . PHE A 1 489 ? 0.992 -16.047 -7.215 1 98.44 489 PHE A O 1
ATOM 3874 N N . VAL A 1 490 ? -0.972 -16.938 -6.621 1 98.81 490 VAL A N 1
ATOM 3875 C CA . VAL A 1 490 ? -1.712 -15.734 -6.992 1 98.81 490 VAL A CA 1
ATOM 3876 C C . VAL A 1 490 ? -1.278 -14.562 -6.109 1 98.81 490 VAL A C 1
ATOM 3878 O O . VAL A 1 490 ? -1.188 -13.422 -6.578 1 98.81 490 VAL A O 1
ATOM 3881 N N . ASP A 1 491 ? -1.044 -14.789 -4.84 1 98.31 491 ASP A N 1
ATOM 3882 C CA . ASP A 1 491 ? -0.514 -13.758 -3.949 1 98.31 491 ASP A CA 1
ATOM 3883 C C . ASP A 1 491 ? 0.836 -13.242 -4.445 1 98.31 491 ASP A C 1
ATOM 3885 O O . ASP A 1 491 ? 1.097 -12.039 -4.418 1 98.31 491 ASP A O 1
ATOM 3889 N N . ALA A 1 492 ? 1.688 -14.172 -4.875 1 98.38 492 ALA A N 1
ATOM 3890 C CA . ALA A 1 492 ? 2.98 -13.773 -5.43 1 98.38 492 ALA A CA 1
ATOM 3891 C C . ALA A 1 492 ? 2.801 -12.883 -6.66 1 98.38 492 ALA A C 1
ATOM 3893 O O . ALA A 1 492 ? 3.541 -11.914 -6.848 1 98.38 492 ALA A O 1
ATOM 3894 N N . VAL A 1 493 ? 1.829 -13.219 -7.484 1 98.56 493 VAL A N 1
ATOM 3895 C CA . VAL A 1 493 ? 1.519 -12.398 -8.648 1 98.56 493 VAL A CA 1
ATOM 3896 C C . VAL A 1 493 ? 1.085 -11.008 -8.195 1 98.56 493 VAL A C 1
ATOM 3898 O O . VAL A 1 493 ? 1.496 -10 -8.781 1 98.56 493 VAL A O 1
ATOM 3901 N N . TRP A 1 494 ? 0.311 -10.969 -7.156 1 97.5 494 TRP A N 1
ATOM 3902 C CA . TRP A 1 494 ? -0.13 -9.68 -6.641 1 97.5 494 TRP A CA 1
ATOM 3903 C C . TRP A 1 494 ? 1.054 -8.859 -6.133 1 97.5 494 TRP A C 1
ATOM 3905 O O . TRP A 1 494 ? 1.108 -7.645 -6.332 1 97.5 494 TRP A O 1
ATOM 3915 N N . GLN A 1 495 ? 1.957 -9.531 -5.469 1 96.31 495 GLN A N 1
ATOM 3916 C CA . GLN A 1 495 ? 3.164 -8.844 -5.023 1 96.31 495 GLN A CA 1
ATOM 3917 C C . GLN A 1 495 ? 3.9 -8.211 -6.199 1 96.31 495 GLN A C 1
ATOM 3919 O O . GLN A 1 495 ? 4.383 -7.078 -6.098 1 96.31 495 GLN A O 1
ATOM 3924 N N . LEU A 1 496 ? 3.984 -8.922 -7.328 1 96.25 496 LEU A N 1
ATOM 3925 C CA . LEU A 1 496 ? 4.641 -8.414 -8.523 1 96.25 496 LEU A CA 1
ATOM 3926 C C . LEU A 1 496 ? 3.885 -7.227 -9.102 1 96.25 496 LEU A C 1
ATOM 3928 O O . LEU A 1 496 ? 4.496 -6.254 -9.547 1 96.25 496 LEU A O 1
ATOM 3932 N N . MET A 1 497 ? 2.584 -7.316 -9.055 1 94.19 497 MET A N 1
ATOM 3933 C CA . MET A 1 497 ? 1.757 -6.227 -9.57 1 94.19 497 MET A CA 1
ATOM 3934 C C . MET A 1 497 ? 1.965 -4.953 -8.758 1 94.19 497 MET A C 1
ATOM 3936 O O . MET A 1 497 ? 1.888 -3.85 -9.297 1 94.19 497 MET A O 1
ATOM 3940 N N . ARG A 1 498 ? 2.199 -5.105 -7.504 1 89.75 498 ARG A N 1
ATOM 3941 C CA . ARG A 1 498 ? 2.469 -3.957 -6.645 1 89.75 498 ARG A CA 1
ATOM 3942 C C . ARG A 1 498 ? 3.787 -3.289 -7.023 1 89.75 498 ARG A C 1
ATOM 3944 O O . ARG A 1 498 ? 3.891 -2.061 -7.012 1 89.75 498 ARG A O 1
ATOM 3951 N N . GLN A 1 499 ? 4.723 -4.121 -7.363 1 88 499 GLN A N 1
ATOM 3952 C CA . GLN A 1 499 ? 6.051 -3.613 -7.703 1 88 499 GLN A CA 1
ATOM 3953 C C . GLN A 1 499 ? 6.082 -3.072 -9.125 1 88 499 GLN A C 1
ATOM 3955 O O . GLN A 1 499 ? 6.832 -2.139 -9.43 1 88 499 GLN A O 1
ATOM 3960 N N . PHE A 1 500 ? 5.227 -3.66 -10.016 1 89.94 500 PHE A N 1
ATOM 3961 C CA . PHE A 1 500 ? 5.168 -3.268 -11.414 1 89.94 500 PHE A CA 1
ATOM 3962 C C . PHE A 1 500 ? 3.734 -2.965 -11.836 1 89.94 500 PHE A C 1
ATOM 3964 O O . PHE A 1 500 ? 3.152 -3.688 -12.648 1 89.94 500 PHE A O 1
ATOM 3971 N N . PRO A 1 501 ? 3.189 -1.85 -11.422 1 87.31 501 PRO A N 1
ATOM 3972 C CA . PRO A 1 501 ? 1.758 -1.575 -11.562 1 87.31 501 PRO A CA 1
ATOM 3973 C C . PRO A 1 501 ? 1.337 -1.394 -13.023 1 87.31 501 PRO A C 1
ATOM 3975 O O . PRO A 1 501 ? 0.156 -1.532 -13.352 1 87.31 501 PRO A O 1
ATOM 3978 N N . CYS A 1 502 ? 2.242 -1.202 -13.922 1 87.75 502 CYS A N 1
ATOM 3979 C CA . CYS A 1 502 ? 1.877 -0.916 -15.305 1 87.75 502 CYS A CA 1
ATOM 3980 C C . CYS A 1 502 ? 2.166 -2.111 -16.203 1 87.75 502 CYS A C 1
ATOM 3982 O O . CYS A 1 502 ? 1.918 -2.062 -17.406 1 87.75 502 CYS A O 1
ATOM 3984 N N . SER A 1 503 ? 2.617 -3.197 -15.664 1 92.56 503 SER A N 1
ATOM 3985 C CA . SER A 1 503 ? 3.131 -4.285 -16.5 1 92.56 503 SER A CA 1
ATOM 3986 C C . SER A 1 503 ? 2.076 -5.367 -16.688 1 92.56 503 SER A C 1
ATOM 3988 O O . SER A 1 503 ? 2.279 -6.301 -17.469 1 92.56 503 SER A O 1
ATOM 3990 N N . PHE A 1 504 ? 0.955 -5.266 -16.062 1 95.5 504 PHE A N 1
ATOM 3991 C CA . PHE A 1 504 ? -0.048 -6.32 -16.125 1 95.5 504 PHE A CA 1
ATOM 3992 C C . PHE A 1 504 ? -1.359 -5.789 -16.688 1 95.5 504 PHE A C 1
ATOM 3994 O O . PHE A 1 504 ? -1.813 -4.711 -16.312 1 95.5 504 PHE A O 1
ATOM 4001 N N . GLU A 1 505 ? -1.938 -6.535 -17.531 1 94.69 505 GLU A N 1
ATOM 4002 C CA . GLU A 1 505 ? -3.191 -6.117 -18.156 1 94.69 505 GLU A CA 1
ATOM 4003 C C . GLU A 1 505 ? -4.371 -6.316 -17.219 1 94.69 505 GLU A C 1
ATOM 4005 O O . GLU A 1 505 ? -5.359 -5.578 -17.281 1 94.69 505 GLU A O 1
ATOM 4010 N N . PHE A 1 506 ? -4.285 -7.324 -16.375 1 96.25 506 PHE A N 1
ATOM 4011 C CA . PHE A 1 506 ? -5.371 -7.617 -15.445 1 96.25 506 PHE A CA 1
ATOM 4012 C C . PHE A 1 506 ? -5.152 -6.898 -14.117 1 96.25 506 PHE A C 1
ATOM 4014 O O . PHE A 1 506 ? -4.016 -6.594 -13.75 1 96.25 506 PHE A O 1
ATOM 4021 N N . SER A 1 507 ? -6.203 -6.648 -13.43 1 93.38 507 SER A N 1
ATOM 4022 C CA . SER A 1 507 ? -6.184 -5.949 -12.148 1 93.38 507 SER A CA 1
ATOM 4023 C C . SER A 1 507 ? -6.219 -6.934 -10.977 1 93.38 507 SER A C 1
ATOM 4025 O O . SER A 1 507 ? -6.344 -8.141 -11.188 1 93.38 507 SER A O 1
ATOM 4027 N N . GLU A 1 508 ? -6.102 -6.414 -9.812 1 92.56 508 GLU A N 1
ATOM 4028 C CA . GLU A 1 508 ? -6.18 -7.238 -8.609 1 92.56 508 GLU A CA 1
ATOM 4029 C C . GLU A 1 508 ? -7.559 -7.871 -8.461 1 92.56 508 GLU A C 1
ATOM 4031 O O . GLU A 1 508 ? -7.688 -8.977 -7.93 1 92.56 508 GLU A O 1
ATOM 4036 N N . ARG A 1 509 ? -8.617 -7.242 -8.969 1 93.12 509 ARG A N 1
ATOM 4037 C CA . ARG A 1 509 ? -9.969 -7.777 -8.906 1 93.12 509 ARG A CA 1
ATOM 4038 C C . ARG A 1 509 ? -10.102 -9.031 -9.766 1 93.12 509 ARG A C 1
ATOM 4040 O O . ARG A 1 509 ? -10.859 -9.945 -9.422 1 93.12 509 ARG A O 1
ATOM 4047 N N . TYR A 1 510 ? -9.391 -9.008 -10.844 1 96.94 510 TYR A N 1
ATOM 4048 C CA . TYR A 1 510 ? -9.344 -10.211 -11.672 1 96.94 510 TYR A CA 1
ATOM 4049 C C . TYR A 1 510 ? -8.789 -11.391 -10.883 1 96.94 510 TYR A C 1
ATOM 4051 O O . TYR A 1 510 ? -9.32 -12.5 -10.953 1 96.94 510 TYR A O 1
ATOM 4059 N N . LEU A 1 511 ? -7.707 -11.133 -10.156 1 97.94 511 LEU A N 1
ATOM 4060 C CA . LEU A 1 511 ? -7.07 -12.18 -9.359 1 97.94 511 LEU A CA 1
ATOM 4061 C C . LEU A 1 511 ? -8.016 -12.695 -8.281 1 97.94 511 LEU A C 1
ATOM 4063 O O . LEU A 1 511 ? -8.078 -13.906 -8.031 1 97.94 511 LEU A O 1
ATOM 4067 N N . ILE A 1 512 ? -8.727 -11.75 -7.656 1 96.31 512 ILE A N 1
ATOM 4068 C CA . ILE A 1 512 ? -9.672 -12.125 -6.605 1 96.31 512 ILE A CA 1
ATOM 4069 C C . ILE A 1 512 ? -10.789 -12.977 -7.195 1 96.31 512 ILE A C 1
ATOM 4071 O O . ILE A 1 512 ? -11.125 -14.031 -6.648 1 96.31 512 ILE A O 1
ATOM 4075 N N . ALA A 1 513 ? -11.32 -12.562 -8.289 1 96.69 513 ALA A N 1
ATOM 4076 C CA . ALA A 1 513 ? -12.383 -13.32 -8.953 1 96.69 513 ALA A CA 1
ATOM 4077 C C . ALA A 1 513 ? -11.891 -14.703 -9.375 1 96.69 513 ALA A C 1
ATOM 4079 O O . ALA A 1 513 ? -12.641 -15.672 -9.336 1 96.69 513 ALA A O 1
ATOM 4080 N N . LEU A 1 514 ? -10.688 -14.734 -9.805 1 98 514 LEU A N 1
ATOM 4081 C CA . LEU A 1 514 ? -10.086 -16.016 -10.188 1 98 514 LEU A CA 1
ATOM 4082 C C . LEU A 1 514 ? -10.047 -16.969 -9.008 1 98 514 LEU A C 1
ATOM 4084 O O . LEU A 1 514 ? -10.422 -18.141 -9.141 1 98 514 LEU A O 1
ATOM 4088 N N . LEU A 1 515 ? -9.586 -16.5 -7.883 1 97.69 515 LEU A N 1
ATOM 4089 C CA . LEU A 1 515 ? -9.539 -17.344 -6.688 1 97.69 515 LEU A CA 1
ATOM 4090 C C . LEU A 1 515 ? -10.938 -17.75 -6.25 1 97.69 515 LEU A C 1
ATOM 4092 O O . LEU A 1 515 ? -11.133 -18.859 -5.75 1 97.69 515 LEU A O 1
ATOM 4096 N N . ASP A 1 516 ? -11.867 -16.844 -6.43 1 96.12 516 ASP A N 1
ATOM 4097 C CA . ASP A 1 516 ? -13.242 -17.188 -6.117 1 96.12 516 ASP A CA 1
ATOM 4098 C C . ASP A 1 516 ? -13.711 -18.391 -6.945 1 96.12 516 ASP A C 1
ATOM 4100 O O . ASP A 1 516 ? -14.375 -19.281 -6.426 1 96.12 516 ASP A O 1
ATOM 4104 N N . GLU A 1 517 ? -13.336 -18.406 -8.172 1 95.38 517 GLU A N 1
ATOM 4105 C CA . GLU A 1 517 ? -13.727 -19.516 -9.039 1 95.38 517 GLU A CA 1
ATOM 4106 C C . GLU A 1 517 ? -13.055 -20.812 -8.609 1 95.38 517 GLU A C 1
ATOM 4108 O O . GLU A 1 517 ? -13.648 -21.891 -8.727 1 95.38 517 GLU A O 1
ATOM 4113 N N . VAL A 1 518 ? -11.859 -20.703 -8.133 1 96.94 518 VAL A N 1
ATOM 4114 C CA . VAL A 1 518 ? -11.109 -21.891 -7.707 1 96.94 518 VAL A CA 1
ATOM 4115 C C . VAL A 1 518 ? -11.812 -22.547 -6.523 1 96.94 518 VAL A C 1
ATOM 4117 O O . VAL A 1 518 ? -11.945 -23.781 -6.477 1 96.94 518 VAL A O 1
ATOM 4120 N N . TYR A 1 519 ? -12.352 -21.75 -5.621 1 95.69 519 TYR A N 1
ATOM 4121 C CA . TYR A 1 519 ? -12.859 -22.312 -4.375 1 95.69 519 TYR A CA 1
ATOM 4122 C C . TYR A 1 519 ? -14.367 -22.547 -4.453 1 95.69 519 TYR A C 1
ATOM 4124 O O . TYR A 1 519 ? -14.914 -23.391 -3.736 1 95.69 519 TYR A O 1
ATOM 4132 N N . SER A 1 520 ? -15.094 -21.859 -5.285 1 93.12 520 SER A N 1
ATOM 4133 C CA . SER A 1 520 ? -16.547 -21.984 -5.367 1 93.12 520 SER A CA 1
ATOM 4134 C C . SER A 1 520 ? -16.953 -23.219 -6.18 1 93.12 520 SER A C 1
ATOM 4136 O O . SER A 1 520 ? -18.062 -23.703 -6.047 1 93.12 520 SER A O 1
ATOM 4138 N N . LYS A 1 521 ? -16.109 -23.703 -7.062 1 92.75 521 LYS A N 1
ATOM 4139 C CA . LYS A 1 521 ? -16.344 -24.875 -7.91 1 92.75 521 LYS A CA 1
ATOM 4140 C C . LYS A 1 521 ? -17.578 -24.672 -8.781 1 92.75 521 LYS A C 1
ATOM 4142 O O . LYS A 1 521 ? -18.391 -25.594 -8.945 1 92.75 521 LYS A O 1
ATOM 4147 N N . ARG A 1 522 ? -17.688 -23.5 -9.219 1 91.5 522 ARG A N 1
ATOM 4148 C CA . ARG A 1 522 ? -18.766 -23.156 -10.133 1 91.5 522 ARG A CA 1
ATOM 4149 C C . ARG A 1 522 ? -18.359 -23.391 -11.586 1 91.5 522 ARG A C 1
ATOM 4151 O O . ARG A 1 522 ? -19.219 -23.578 -12.453 1 91.5 522 ARG A O 1
ATOM 4158 N N . SER A 1 523 ? -17.109 -23.391 -11.828 1 93.19 523 SER A N 1
ATOM 4159 C CA . SER A 1 523 ? -16.562 -23.625 -13.164 1 93.19 523 SER A CA 1
ATOM 4160 C C . SER A 1 523 ? -15.945 -25.016 -13.273 1 93.19 523 SER A C 1
ATOM 4162 O O . SER A 1 523 ? -15.641 -25.641 -12.258 1 93.19 523 SER A O 1
ATOM 4164 N N . GLY A 1 524 ? -15.797 -25.422 -14.484 1 94.62 524 GLY A N 1
ATOM 4165 C CA . GLY A 1 524 ? -15.211 -26.734 -14.703 1 94.62 524 GLY A CA 1
ATOM 4166 C C . GLY A 1 524 ? -13.695 -26.703 -14.75 1 94.62 524 GLY A C 1
ATOM 4167 O O . GLY A 1 524 ? -13.039 -27.734 -14.633 1 94.62 524 GLY A O 1
ATOM 4168 N N . THR A 1 525 ? -13.07 -25.578 -14.867 1 96 525 THR A N 1
ATOM 4169 C CA . THR A 1 525 ? -11.648 -25.422 -15.133 1 96 525 THR A CA 1
ATOM 4170 C C . THR A 1 525 ? -10.82 -26 -13.984 1 96 525 THR A C 1
ATOM 4172 O O . THR A 1 525 ? -9.812 -26.672 -14.211 1 96 525 THR A O 1
ATOM 4175 N N . PHE A 1 526 ? -11.289 -25.812 -12.75 1 96.38 526 PHE A N 1
ATOM 4176 C CA . PHE A 1 526 ? -10.492 -26.156 -11.578 1 96.38 526 PHE A CA 1
ATOM 4177 C C . PHE A 1 526 ? -11.125 -27.328 -10.82 1 96.38 526 PHE A C 1
ATOM 4179 O O . PHE A 1 526 ? -10.844 -27.531 -9.641 1 96.38 526 PHE A O 1
ATOM 4186 N N . LEU A 1 527 ? -11.938 -28.125 -11.477 1 94.06 527 LEU A N 1
ATOM 4187 C CA . LEU A 1 527 ? -12.711 -29.188 -10.828 1 94.06 527 LEU A CA 1
ATOM 4188 C C . LEU A 1 527 ? -11.859 -30.438 -10.633 1 94.06 527 LEU A C 1
ATOM 4190 O O . LEU A 1 527 ? -12.062 -31.188 -9.68 1 94.06 527 LEU A O 1
ATOM 4194 N N . HIS A 1 528 ? -10.953 -30.609 -11.586 1 94.38 528 HIS A N 1
ATOM 4195 C CA . HIS A 1 528 ? -10.219 -31.875 -11.586 1 94.38 528 HIS A CA 1
ATOM 4196 C C . HIS A 1 528 ? -8.719 -31.625 -11.453 1 94.38 528 HIS A C 1
ATOM 4198 O O . HIS A 1 528 ? -8.25 -30.5 -11.625 1 94.38 528 HIS A O 1
ATOM 4204 N N . ASP A 1 529 ? -7.969 -32.75 -11.242 1 95 529 ASP A N 1
ATOM 4205 C CA . ASP A 1 529 ? -6.551 -32.625 -10.914 1 95 529 ASP A CA 1
ATOM 4206 C C . ASP A 1 529 ? -5.688 -32.812 -12.164 1 95 529 ASP A C 1
ATOM 4208 O O . ASP A 1 529 ? -4.496 -32.469 -12.148 1 95 529 ASP A O 1
ATOM 4212 N N . CYS A 1 530 ? -6.184 -33.312 -13.219 1 94.81 530 CYS A N 1
ATOM 4213 C CA . CYS A 1 530 ? -5.379 -33.5 -14.422 1 94.81 530 CYS A CA 1
ATOM 4214 C C . CYS A 1 530 ? -6.258 -33.562 -15.664 1 94.81 530 CYS A C 1
ATOM 4216 O O . CYS A 1 530 ? -7.484 -33.594 -15.562 1 94.81 530 CYS A O 1
ATOM 4218 N N . GLU A 1 531 ? -5.586 -33.625 -16.766 1 94.62 531 GLU A N 1
ATOM 4219 C CA . GLU A 1 531 ? -6.27 -33.625 -18.062 1 94.62 531 GLU A CA 1
ATOM 4220 C C . GLU A 1 531 ? -7.062 -34.938 -18.25 1 94.62 531 GLU A C 1
ATOM 4222 O O . GLU A 1 531 ? -8.18 -34.906 -18.766 1 94.62 531 GLU A O 1
ATOM 4227 N N . GLU A 1 532 ? -6.539 -36.031 -17.828 1 96.25 532 GLU A N 1
ATOM 4228 C CA . GLU A 1 532 ? -7.219 -37.312 -17.953 1 96.25 532 GLU A CA 1
ATOM 4229 C C . GLU A 1 532 ? -8.586 -37.281 -17.281 1 96.25 532 GLU A C 1
ATOM 4231 O O . GLU A 1 532 ? -9.586 -37.719 -17.875 1 96.25 532 GLU A O 1
ATOM 4236 N N . ALA A 1 533 ? -8.602 -36.812 -16.094 1 94.62 533 ALA A N 1
ATOM 4237 C CA . ALA A 1 533 ? -9.844 -36.75 -15.328 1 94.62 533 ALA A CA 1
ATOM 4238 C C . ALA A 1 533 ? -10.836 -35.781 -15.984 1 94.62 533 ALA A C 1
ATOM 4240 O O . ALA A 1 533 ? -12.047 -36.031 -16 1 94.62 533 ALA A O 1
ATOM 4241 N N . ARG A 1 534 ? -10.406 -34.75 -16.5 1 94 534 ARG A N 1
ATOM 4242 C CA . ARG A 1 534 ? -11.258 -33.781 -17.188 1 94 534 ARG A CA 1
ATOM 4243 C C . ARG A 1 534 ? -11.891 -34.375 -18.438 1 94 534 ARG A C 1
ATOM 4245 O O . ARG A 1 534 ? -13.07 -34.156 -18.719 1 94 534 ARG A O 1
ATOM 4252 N N . MET A 1 535 ? -11.062 -35.094 -19.156 1 92.94 535 MET A N 1
ATOM 4253 C CA . MET A 1 535 ? -11.547 -35.75 -20.359 1 92.94 535 MET A CA 1
ATOM 4254 C C . MET A 1 535 ? -12.531 -36.875 -20.016 1 92.94 535 MET A C 1
ATOM 4256 O O . MET A 1 535 ? -13.562 -37.031 -20.672 1 92.94 535 MET A O 1
ATOM 4260 N N . GLY A 1 536 ? -12.195 -37.562 -18.984 1 93.44 536 GLY A N 1
ATOM 4261 C CA . GLY A 1 536 ? -13.055 -38.656 -18.562 1 93.44 536 GLY A CA 1
ATOM 4262 C C . GLY A 1 536 ? -14.43 -38.188 -18.094 1 93.44 536 GLY A C 1
ATOM 4263 O O . GLY A 1 536 ? -15.43 -38.844 -18.359 1 93.44 536 GLY A O 1
ATOM 4264 N N . SER A 1 537 ? -14.477 -37.062 -17.484 1 92.56 537 SER A N 1
ATOM 4265 C CA . SER A 1 537 ? -15.727 -36.531 -16.953 1 92.56 537 SER A CA 1
ATOM 4266 C C . SER A 1 537 ? -16.422 -35.656 -17.984 1 92.56 537 SER A C 1
ATOM 4268 O O . SER A 1 537 ? -17.469 -35.062 -17.703 1 92.56 537 SER A O 1
ATOM 4270 N N . LYS A 1 538 ? -15.82 -35.5 -19.125 1 92.25 538 LYS A N 1
ATOM 4271 C CA . LYS A 1 538 ? -16.359 -34.656 -20.188 1 92.25 538 LYS A CA 1
ATOM 4272 C C . LYS A 1 538 ? -16.672 -33.25 -19.688 1 92.25 538 LYS A C 1
ATOM 4274 O O . LYS A 1 538 ? -17.75 -32.719 -19.922 1 92.25 538 LYS A O 1
ATOM 4279 N N . THR A 1 539 ? -15.789 -32.781 -18.953 1 92.44 539 THR A N 1
ATOM 4280 C CA . THR A 1 539 ? -15.945 -31.5 -18.312 1 92.44 539 THR A CA 1
ATOM 4281 C C . THR A 1 539 ? -16.078 -30.375 -19.344 1 92.44 539 THR A C 1
ATOM 4283 O O . THR A 1 539 ? -16.859 -29.453 -19.156 1 92.44 539 THR A O 1
ATOM 4286 N N . VAL A 1 540 ? -15.406 -30.453 -20.438 1 90.56 540 VAL A N 1
ATOM 4287 C CA . VAL A 1 540 ? -15.367 -29.422 -21.469 1 90.56 540 VAL A CA 1
ATOM 4288 C C . VAL A 1 540 ? -16.75 -29.25 -22.078 1 90.56 540 VAL A C 1
ATOM 4290 O O . VAL A 1 540 ? -17.141 -28.141 -22.438 1 90.56 540 VAL A O 1
ATOM 4293 N N . ILE A 1 541 ? -17.469 -30.328 -22.047 1 89.5 541 ILE A N 1
ATOM 4294 C CA . ILE A 1 541 ? -18.781 -30.297 -22.672 1 89.5 541 ILE A CA 1
ATOM 4295 C C . ILE A 1 541 ? -19.844 -29.984 -21.625 1 89.5 541 ILE A C 1
ATOM 4297 O O . ILE A 1 541 ? -20.828 -29.297 -21.922 1 89.5 541 ILE A O 1
ATOM 4301 N N . ARG A 1 542 ? -19.609 -30.359 -20.469 1 90.19 542 ARG A N 1
ATOM 4302 C CA . ARG A 1 542 ? -20.656 -30.344 -19.453 1 90.19 542 ARG A CA 1
ATOM 4303 C C . ARG A 1 542 ? -20.594 -29.047 -18.625 1 90.19 542 ARG A C 1
ATOM 4305 O O . ARG A 1 542 ? -21.594 -28.656 -18.016 1 90.19 542 ARG A O 1
ATOM 4312 N N . CYS A 1 543 ? -19.453 -28.516 -18.594 1 93.62 543 CYS A N 1
ATOM 4313 C CA . CYS A 1 543 ? -19.281 -27.391 -17.672 1 93.62 543 CYS A CA 1
ATOM 4314 C C . CYS A 1 543 ? -18.828 -26.141 -18.406 1 93.62 543 CYS A C 1
ATOM 4316 O O . CYS A 1 543 ? -18.266 -26.219 -19.5 1 93.62 543 CYS A O 1
ATOM 4318 N N . THR A 1 544 ? -19.125 -24.969 -17.781 1 94.62 544 THR A N 1
ATOM 4319 C CA . THR A 1 544 ? -18.594 -23.688 -18.25 1 94.62 544 THR A CA 1
ATOM 4320 C C . THR A 1 544 ? -17.203 -23.438 -17.703 1 94.62 544 THR A C 1
ATOM 4322 O O . THR A 1 544 ? -16.906 -23.797 -16.562 1 94.62 544 THR A O 1
ATOM 4325 N N . SER A 1 545 ? -16.375 -22.938 -18.531 1 95.94 545 SER A N 1
ATOM 4326 C CA . SER A 1 545 ? -15.016 -22.656 -18.109 1 95.94 545 SER A CA 1
ATOM 4327 C C . SER A 1 545 ? -14.961 -21.453 -17.172 1 95.94 545 SER A C 1
ATOM 4329 O O . SER A 1 545 ? -15.867 -20.609 -17.188 1 95.94 545 SER A O 1
ATOM 4331 N N . ALA A 1 546 ? -13.945 -21.375 -16.344 1 96.56 546 ALA A N 1
ATOM 4332 C CA . ALA A 1 546 ? -13.734 -20.219 -15.492 1 96.56 546 ALA A CA 1
ATOM 4333 C C . ALA A 1 546 ? -13.523 -18.953 -16.328 1 96.56 546 ALA A C 1
ATOM 4335 O O . ALA A 1 546 ? -13.914 -17.859 -15.922 1 96.56 546 ALA A O 1
ATOM 4336 N N . TRP A 1 547 ? -12.938 -19.094 -17.469 1 97.06 547 TRP A N 1
ATOM 4337 C CA . TRP A 1 547 ? -12.594 -17.969 -18.328 1 97.06 547 TRP A CA 1
ATOM 4338 C C . TRP A 1 547 ? -13.852 -17.297 -18.859 1 97.06 547 TRP A C 1
ATOM 4340 O O . TRP A 1 547 ? -13.945 -16.062 -18.891 1 97.06 547 TRP A O 1
ATOM 4350 N N . THR A 1 548 ? -14.789 -18.094 -19.25 1 94.62 548 THR A N 1
ATOM 4351 C CA . THR A 1 548 ? -16.062 -17.562 -19.688 1 94.62 548 THR A CA 1
ATOM 4352 C C . THR A 1 548 ? -16.797 -16.859 -18.531 1 94.62 548 THR A C 1
ATOM 4354 O O . THR A 1 548 ? -17.406 -15.812 -18.734 1 94.62 548 THR A O 1
ATOM 4357 N N . LEU A 1 549 ? -16.75 -17.422 -17.422 1 94.19 549 LEU A N 1
ATOM 4358 C CA . LEU A 1 549 ? -17.406 -16.844 -16.25 1 94.19 549 LEU A CA 1
ATOM 4359 C C . LEU A 1 549 ? -16.766 -15.523 -15.867 1 94.19 549 LEU A C 1
ATOM 4361 O O . LEU A 1 549 ? -17.453 -14.578 -15.469 1 94.19 549 LEU A O 1
ATOM 4365 N N . LEU A 1 550 ? -15.461 -15.461 -15.898 1 95.56 550 LEU A N 1
ATOM 4366 C CA . LEU A 1 550 ? -14.75 -14.219 -15.594 1 95.56 550 LEU A CA 1
ATOM 4367 C C . LEU A 1 550 ? -15.094 -13.133 -16.609 1 95.56 550 LEU A C 1
ATOM 4369 O O . LEU A 1 550 ? -15.234 -11.969 -16.25 1 95.56 550 LEU A O 1
ATOM 4373 N N . GLU A 1 551 ? -15.211 -13.555 -17.797 1 92.81 551 GLU A N 1
ATOM 4374 C CA . GLU A 1 551 ? -15.57 -12.602 -18.844 1 92.81 551 GLU A CA 1
ATOM 4375 C C . GLU A 1 551 ? -17 -12.102 -18.672 1 92.81 551 GLU A C 1
ATOM 4377 O O . GLU A 1 551 ? -17.297 -10.938 -18.953 1 92.81 551 GLU A O 1
ATOM 4382 N N . ALA A 1 552 ? -17.828 -12.922 -18.203 1 89.94 552 ALA A N 1
ATOM 4383 C CA . ALA A 1 552 ? -19.25 -12.594 -18.047 1 89.94 552 ALA A CA 1
ATOM 4384 C C . ALA A 1 552 ? -19.516 -11.977 -16.688 1 89.94 552 ALA A C 1
ATOM 4386 O O . ALA A 1 552 ? -20.656 -11.586 -16.375 1 89.94 552 ALA A O 1
ATOM 4387 N N . HIS A 1 553 ? -18.547 -11.922 -15.875 1 91.56 553 HIS A N 1
ATOM 4388 C CA . HIS A 1 553 ? -18.719 -11.414 -14.516 1 91.56 553 HIS A CA 1
ATOM 4389 C C . HIS A 1 553 ? -19.297 -10.008 -14.523 1 91.56 553 HIS A C 1
ATOM 4391 O O . HIS A 1 553 ? -18.938 -9.18 -15.367 1 91.56 553 HIS A O 1
ATOM 4397 N N . PRO A 1 554 ? -20.109 -9.695 -13.609 1 84.12 554 PRO A N 1
ATOM 4398 C CA . PRO A 1 554 ? -20.734 -8.367 -13.57 1 84.12 554 PRO A CA 1
ATOM 4399 C C . PRO A 1 554 ? -19.703 -7.246 -13.414 1 84.12 554 PRO A C 1
ATOM 4401 O O . PRO A 1 554 ? -19.906 -6.141 -13.93 1 84.12 554 PRO A O 1
ATOM 4404 N N . ASN A 1 555 ? -18.641 -7.574 -12.758 1 84.88 555 ASN A N 1
ATOM 4405 C CA . ASN A 1 555 ? -17.594 -6.582 -12.547 1 84.88 555 ASN A CA 1
ATOM 4406 C C . ASN A 1 555 ? -16.438 -6.762 -13.531 1 84.88 555 ASN A C 1
ATOM 4408 O O . ASN A 1 555 ? -15.32 -6.32 -13.266 1 84.88 555 ASN A O 1
ATOM 4412 N N . ALA A 1 556 ? -16.703 -7.348 -14.594 1 89.31 556 ALA A N 1
ATOM 4413 C CA . ALA A 1 556 ? -15.648 -7.664 -15.562 1 89.31 556 ALA A CA 1
ATOM 4414 C C . ALA A 1 556 ? -14.945 -6.395 -16.047 1 89.31 556 ALA A C 1
ATOM 4416 O O . ALA A 1 556 ? -13.758 -6.418 -16.359 1 89.31 556 ALA A O 1
ATOM 4417 N N . VAL A 1 557 ? -15.625 -5.289 -16.031 1 81 557 VAL A N 1
ATOM 4418 C CA . VAL A 1 557 ? -15.078 -4.016 -16.484 1 81 557 VAL A CA 1
ATOM 4419 C C . VAL A 1 557 ? -13.914 -3.602 -15.578 1 81 557 VAL A C 1
ATOM 4421 O O . VAL A 1 557 ? -12.945 -3 -16.031 1 81 557 VAL A O 1
ATOM 4424 N N . ASP A 1 558 ? -13.984 -4.062 -14.375 1 85.44 558 ASP A N 1
ATOM 4425 C CA . ASP A 1 558 ? -12.977 -3.689 -13.391 1 85.44 558 ASP A CA 1
ATOM 4426 C C . ASP A 1 558 ? -11.797 -4.668 -13.406 1 85.44 558 ASP A C 1
ATOM 4428 O O . ASP A 1 558 ? -10.82 -4.48 -12.68 1 85.44 558 ASP A O 1
ATOM 4432 N N . PHE A 1 559 ? -11.859 -5.609 -14.297 1 92.62 559 PHE A N 1
ATOM 4433 C CA . PHE A 1 559 ? -10.836 -6.648 -14.305 1 92.62 559 PHE A CA 1
ATOM 4434 C C . PHE A 1 559 ? -9.633 -6.219 -15.133 1 92.62 559 PHE A C 1
ATOM 4436 O O . PHE A 1 559 ? -8.562 -6.832 -15.055 1 92.62 559 PHE A O 1
ATOM 4443 N N . ARG A 1 560 ? -9.828 -5.203 -15.82 1 90.62 560 ARG A N 1
ATOM 4444 C CA . ARG A 1 560 ? -8.719 -4.691 -16.625 1 90.62 560 ARG A CA 1
ATOM 4445 C C . ARG A 1 560 ? -7.984 -3.57 -15.898 1 90.62 560 ARG A C 1
ATOM 4447 O O . ARG A 1 560 ? -8.617 -2.715 -15.266 1 90.62 560 ARG A O 1
ATOM 4454 N N . ASN A 1 561 ? -6.715 -3.643 -15.938 1 89.31 561 ASN A N 1
ATOM 4455 C CA . ASN A 1 561 ? -5.867 -2.617 -15.344 1 89.31 561 ASN A CA 1
ATOM 4456 C C . ASN A 1 561 ? -5.805 -1.365 -16.219 1 89.31 561 ASN A C 1
ATOM 4458 O O . ASN A 1 561 ? -5.242 -1.394 -17.312 1 89.31 561 ASN A O 1
ATOM 4462 N N . PRO A 1 562 ? -6.312 -0.337 -15.75 1 82.75 562 PRO A N 1
ATOM 4463 C CA . PRO A 1 562 ? -6.316 0.88 -16.562 1 82.75 562 PRO A CA 1
ATOM 4464 C C . PRO A 1 562 ? -4.914 1.445 -16.797 1 82.75 562 PRO A C 1
ATOM 4466 O O . PRO A 1 562 ? -4.707 2.242 -17.703 1 82.75 562 PRO A O 1
ATOM 4469 N N . PHE A 1 563 ? -3.961 1.024 -16.047 1 80.38 563 PHE A N 1
ATOM 4470 C CA . PHE A 1 563 ? -2.611 1.566 -16.125 1 80.38 563 PHE A CA 1
ATOM 4471 C C . PHE A 1 563 ? -1.734 0.707 -17.031 1 80.38 563 PHE A C 1
ATOM 4473 O O . PHE A 1 563 ? -0.554 1.003 -17.234 1 80.38 563 PHE A O 1
ATOM 4480 N N . PHE A 1 564 ? -2.268 -0.265 -17.656 1 87.69 564 PHE A N 1
ATOM 4481 C CA . PHE A 1 564 ? -1.495 -1.253 -18.406 1 87.69 564 PHE A CA 1
ATOM 4482 C C . PHE A 1 564 ? -0.763 -0.6 -19.562 1 87.69 564 PHE A C 1
ATOM 4484 O O . PHE A 1 564 ? -1.368 0.125 -20.359 1 87.69 564 PHE A O 1
ATOM 4491 N N . LEU A 1 565 ? 0.581 -0.846 -19.594 1 82.56 565 LEU A N 1
ATOM 4492 C CA . LEU A 1 565 ? 1.425 -0.407 -20.688 1 82.56 565 LEU A CA 1
ATOM 4493 C C . LEU A 1 565 ? 2.096 -1.598 -21.375 1 82.56 565 LEU A C 1
ATOM 4495 O O . LEU A 1 565 ? 2.73 -2.42 -20.703 1 82.56 565 LEU A O 1
ATOM 4499 N N . VAL A 1 566 ? 1.926 -1.741 -22.656 1 79.25 566 VAL A N 1
ATOM 4500 C CA . VAL A 1 566 ? 2.6 -2.797 -23.406 1 79.25 566 VAL A CA 1
ATOM 4501 C C . VAL A 1 566 ? 4.086 -2.48 -23.516 1 79.25 566 VAL A C 1
ATOM 4503 O O . VAL A 1 566 ? 4.465 -1.358 -23.859 1 79.25 566 VAL A O 1
ATOM 4506 N N . PRO A 1 567 ? 4.801 -3.471 -22.953 1 73.81 567 PRO A N 1
ATOM 4507 C CA . PRO A 1 567 ? 6.234 -3.184 -23.062 1 73.81 567 PRO A CA 1
ATOM 4508 C C . PRO A 1 567 ? 6.668 -2.895 -24.5 1 73.81 567 PRO A C 1
ATOM 4510 O O . PRO A 1 567 ? 6.32 -3.645 -25.406 1 73.81 567 PRO A O 1
ATOM 4513 N N . LEU A 1 568 ? 6.801 -1.59 -24.859 1 59.28 568 LEU A N 1
ATOM 4514 C CA . LEU A 1 568 ? 7.199 -1.231 -26.219 1 59.28 568 LEU A CA 1
ATOM 4515 C C . LEU A 1 568 ? 8.719 -1.153 -26.328 1 59.28 568 LEU A C 1
ATOM 4517 O O . LEU A 1 568 ? 9.414 -0.929 -25.328 1 59.28 568 LEU A O 1
ATOM 4521 N N . SER A 1 569 ? 9.336 -1.747 -27.375 1 51.72 569 SER A N 1
ATOM 4522 C CA . SER A 1 569 ? 10.75 -1.661 -27.719 1 51.72 569 SER A CA 1
ATOM 4523 C C . SER A 1 569 ? 11.258 -0.229 -27.594 1 51.72 569 SER A C 1
ATOM 4525 O O . SER A 1 569 ? 12.469 0.012 -27.656 1 51.72 569 SER A O 1
ATOM 4527 N N . GLY A 1 570 ? 10.414 0.746 -27.391 1 49.12 570 GLY A N 1
ATOM 4528 C CA . GLY A 1 570 ? 10.977 2.086 -27.406 1 49.12 570 GLY A CA 1
ATOM 4529 C C . GLY A 1 570 ? 11.258 2.627 -26.016 1 49.12 570 GLY A C 1
ATOM 4530 O O . GLY A 1 570 ? 10.891 2.008 -25.016 1 49.12 570 GLY A O 1
ATOM 4531 N N . GLY A 1 571 ? 12.188 3.615 -25.828 1 49.72 571 GLY A N 1
ATOM 4532 C CA . GLY A 1 571 ? 12.914 4.211 -24.719 1 49.72 571 GLY A CA 1
ATOM 4533 C C . GLY A 1 571 ? 12.031 4.496 -23.5 1 49.72 571 GLY A C 1
ATOM 4534 O O . GLY A 1 571 ? 12.336 4.055 -22.391 1 49.72 571 GLY A O 1
ATOM 4535 N N . GLY A 1 572 ? 10.961 5.285 -23.547 1 51.22 572 GLY A N 1
ATOM 4536 C CA . GLY A 1 572 ? 10.234 5.82 -22.406 1 51.22 572 GLY A CA 1
ATOM 4537 C C . GLY A 1 572 ? 9.422 4.773 -21.672 1 51.22 572 GLY A C 1
ATOM 4538 O O . GLY A 1 572 ? 9.367 4.773 -20.438 1 51.22 572 GLY A O 1
ATOM 4539 N N . SER A 1 573 ? 8.891 3.715 -22.359 1 54.56 573 SER A N 1
ATOM 4540 C CA . SER A 1 573 ? 7.965 2.738 -21.797 1 54.56 573 SER A CA 1
ATOM 4541 C C . SER A 1 573 ? 8.711 1.596 -21.109 1 54.56 573 SER A C 1
ATOM 4543 O O . SER A 1 573 ? 8.211 1.015 -20.156 1 54.56 573 SER A O 1
ATOM 4545 N N . LYS A 1 574 ? 9.859 1.512 -21.359 1 59.47 574 LYS A N 1
ATOM 4546 C CA . LYS A 1 574 ? 10.625 0.4 -20.812 1 59.47 574 LYS A CA 1
ATOM 4547 C C . LYS A 1 574 ? 10.891 0.607 -19.328 1 59.47 574 LYS A C 1
ATOM 4549 O O . LYS A 1 574 ? 10.961 -0.359 -18.562 1 59.47 574 LYS A O 1
ATOM 4554 N N . SER A 1 575 ? 10.977 1.787 -19.062 1 64 575 SER A N 1
ATOM 4555 C CA . SER A 1 575 ? 11.242 2.045 -17.641 1 64 575 SER A CA 1
ATOM 4556 C C . SER A 1 575 ? 10 1.804 -16.797 1 64 575 SER A C 1
ATOM 4558 O O . SER A 1 575 ? 10.094 1.29 -15.68 1 64 575 SER A O 1
ATOM 4560 N N . LYS A 1 576 ? 8.898 1.959 -17.5 1 69.69 576 LYS A N 1
ATOM 4561 C CA . LYS A 1 576 ? 7.645 1.853 -16.766 1 69.69 576 LYS A CA 1
ATOM 4562 C C . LYS A 1 576 ? 7.105 0.426 -16.797 1 69.69 576 LYS A C 1
ATOM 4564 O O . LYS A 1 576 ? 6.449 -0.018 -15.852 1 69.69 576 LYS A O 1
ATOM 4569 N N . SER A 1 577 ? 7.391 -0.234 -17.875 1 79.25 577 SER A N 1
ATOM 4570 C CA . SER A 1 577 ? 6.949 -1.613 -18.062 1 79.25 577 SER A CA 1
ATOM 4571 C C . SER A 1 577 ? 8.031 -2.451 -18.734 1 79.25 577 SER A C 1
ATOM 4573 O O . SER A 1 577 ? 7.973 -2.713 -19.938 1 79.25 577 SER A O 1
ATOM 4575 N N . PRO A 1 578 ? 8.922 -2.971 -17.906 1 85.5 578 PRO A N 1
ATOM 4576 C CA . PRO A 1 578 ? 10.039 -3.744 -18.469 1 85.5 578 PRO A CA 1
ATOM 4577 C C . PRO A 1 578 ? 9.586 -5.062 -19.094 1 85.5 578 PRO A C 1
ATOM 4579 O O . PRO A 1 578 ? 8.578 -5.637 -18.672 1 85.5 578 PRO A O 1
ATOM 4582 N N . THR A 1 579 ? 10.352 -5.512 -20.031 1 90.62 579 THR A N 1
ATOM 4583 C CA . THR A 1 579 ? 10.062 -6.793 -20.656 1 90.62 579 THR A CA 1
ATOM 4584 C C . THR A 1 579 ? 10.273 -7.941 -19.688 1 90.62 579 THR A C 1
ATOM 4586 O O . THR A 1 579 ? 9.438 -8.852 -19.594 1 90.62 579 THR A O 1
ATOM 4589 N N . VAL A 1 580 ? 11.414 -7.945 -19.016 1 94.69 580 VAL A N 1
ATOM 4590 C CA . VAL A 1 580 ? 11.695 -8.93 -17.984 1 94.69 580 VAL A CA 1
ATOM 4591 C C . VAL A 1 580 ? 11.57 -8.281 -16.609 1 94.69 580 VAL A C 1
ATOM 4593 O O . VAL A 1 580 ? 12.133 -7.203 -16.375 1 94.69 580 VAL A O 1
ATOM 4596 N N . LEU A 1 581 ? 10.797 -8.852 -15.797 1 93.94 581 LEU A N 1
ATOM 4597 C CA . LEU A 1 581 ? 10.609 -8.32 -14.453 1 93.94 581 LEU A CA 1
ATOM 4598 C C . LEU A 1 581 ? 11.633 -8.898 -13.484 1 93.94 581 LEU A C 1
ATOM 4600 O O . LEU A 1 581 ? 11.805 -10.117 -13.422 1 93.94 581 LEU A O 1
ATOM 4604 N N . GLN A 1 582 ? 12.297 -8.008 -12.836 1 89.75 582 GLN A N 1
ATOM 4605 C CA . GLN A 1 582 ? 13.172 -8.398 -11.734 1 89.75 582 GLN A CA 1
ATOM 4606 C C . GLN A 1 582 ? 12.609 -7.945 -10.391 1 89.75 582 GLN A C 1
ATOM 4608 O O . GLN A 1 582 ? 12.672 -6.758 -10.055 1 89.75 582 GLN A O 1
ATOM 4613 N N . CYS A 1 583 ? 12.125 -8.859 -9.648 1 86.62 583 CYS A N 1
ATOM 4614 C CA . CYS A 1 583 ? 11.367 -8.516 -8.453 1 86.62 583 CYS A CA 1
ATOM 4615 C C . CYS A 1 583 ? 12.297 -8.273 -7.27 1 86.62 583 CYS A C 1
ATOM 4617 O O . CYS A 1 583 ? 13.367 -8.891 -7.184 1 86.62 583 CYS A O 1
ATOM 4619 N N . LYS A 1 584 ? 11.914 -7.301 -6.43 1 81.31 584 LYS A N 1
ATOM 4620 C CA . LYS A 1 584 ? 12.508 -7.117 -5.113 1 81.31 584 LYS A CA 1
ATOM 4621 C C . LYS A 1 584 ? 11.836 -8.008 -4.074 1 81.31 584 LYS A C 1
ATOM 4623 O O . LYS A 1 584 ? 10.617 -8.156 -4.074 1 81.31 584 LYS A O 1
ATOM 4628 N N . TRP A 1 585 ? 12.656 -8.711 -3.297 1 79.44 585 TRP A N 1
ATOM 4629 C CA . TRP A 1 585 ? 12.031 -9.711 -2.443 1 79.44 585 TRP A CA 1
ATOM 4630 C C . TRP A 1 585 ? 12.406 -9.5 -0.982 1 79.44 585 TRP A C 1
ATOM 4632 O O . TRP A 1 585 ? 12.219 -10.391 -0.149 1 79.44 585 TRP A O 1
ATOM 4642 N N . HIS A 1 586 ? 12.883 -8.32 -0.67 1 82.19 586 HIS A N 1
ATOM 4643 C CA . HIS A 1 586 ? 13.117 -8.039 0.743 1 82.19 586 HIS A CA 1
ATOM 4644 C C . HIS A 1 586 ? 11.812 -8.031 1.526 1 82.19 586 HIS A C 1
ATOM 4646 O O . HIS A 1 586 ? 10.766 -7.656 0.993 1 82.19 586 HIS A O 1
ATOM 4652 N N . THR A 1 587 ? 11.922 -8.531 2.709 1 82.69 587 THR A N 1
ATOM 4653 C CA . THR A 1 587 ? 10.711 -8.625 3.521 1 82.69 587 THR A CA 1
ATOM 4654 C C . THR A 1 587 ? 10.031 -7.27 3.643 1 82.69 587 THR A C 1
ATOM 4656 O O . THR A 1 587 ? 8.805 -7.188 3.691 1 82.69 587 THR A O 1
ATOM 4659 N N . SER A 1 588 ? 10.844 -6.242 3.633 1 82.69 588 SER A N 1
ATOM 4660 C CA . SER A 1 588 ? 10.305 -4.895 3.777 1 82.69 588 SER A CA 1
ATOM 4661 C C . SER A 1 588 ? 9.531 -4.469 2.533 1 82.69 588 SER A C 1
ATOM 4663 O O . SER A 1 588 ? 8.75 -3.521 2.576 1 82.69 588 SER A O 1
ATOM 4665 N N . SER A 1 589 ? 9.766 -5.188 1.471 1 83.81 589 SER A N 1
ATOM 4666 C CA . SER A 1 589 ? 9.109 -4.836 0.215 1 83.81 589 SER A CA 1
ATOM 4667 C C . SER A 1 589 ? 7.785 -5.57 0.058 1 83.81 589 SER A C 1
ATOM 4669 O O . SER A 1 589 ? 6.996 -5.254 -0.836 1 83.81 589 SER A O 1
ATOM 4671 N N . LEU A 1 590 ? 7.543 -6.516 0.876 1 89.56 590 LEU A N 1
ATOM 4672 C CA . LEU A 1 590 ? 6.316 -7.297 0.772 1 89.56 590 LEU A CA 1
ATOM 4673 C C . LEU A 1 590 ? 5.203 -6.684 1.616 1 89.56 590 LEU A C 1
ATOM 4675 O O . LEU A 1 590 ? 5.477 -5.938 2.559 1 89.56 590 LEU A O 1
ATOM 4679 N N . ALA A 1 591 ? 3.996 -6.891 1.188 1 89.44 591 ALA A N 1
ATOM 4680 C CA . ALA A 1 591 ? 2.818 -6.402 1.903 1 89.44 591 ALA A CA 1
ATOM 4681 C C . ALA A 1 591 ? 1.725 -7.469 1.943 1 89.44 591 ALA A C 1
ATOM 4683 O O . ALA A 1 591 ? 1.668 -8.344 1.076 1 89.44 591 ALA A O 1
ATOM 4684 N N . ILE A 1 592 ? 0.91 -7.387 2.967 1 92.75 592 ILE A N 1
ATOM 4685 C CA . ILE A 1 592 ? -0.253 -8.266 3.008 1 92.75 592 ILE A CA 1
ATOM 4686 C C . ILE A 1 592 ? -1.272 -7.828 1.961 1 92.75 592 ILE A C 1
ATOM 4688 O O . ILE A 1 592 ? -1.485 -6.629 1.759 1 92.75 592 ILE A O 1
ATOM 4692 N N . TRP A 1 593 ? -1.771 -8.711 1.206 1 93.94 593 TRP A N 1
ATOM 4693 C CA . TRP A 1 593 ? -2.826 -8.461 0.229 1 93.94 593 TRP A CA 1
ATOM 4694 C C . TRP A 1 593 ? -4.16 -8.203 0.921 1 93.94 593 TRP A C 1
ATOM 4696 O O . TRP A 1 593 ? -5.062 -9.047 0.873 1 93.94 593 TRP A O 1
ATOM 4706 N N . SER A 1 594 ? -4.336 -7.031 1.395 1 89.31 594 SER A N 1
ATOM 4707 C CA . SER A 1 594 ? -5.461 -6.68 2.26 1 89.31 594 SER A CA 1
ATOM 4708 C C . SER A 1 594 ? -6.785 -6.762 1.508 1 89.31 594 SER A C 1
ATOM 4710 O O . SER A 1 594 ? -7.797 -7.188 2.068 1 89.31 594 SER A O 1
ATOM 4712 N N . SER A 1 595 ? -6.781 -6.336 0.246 1 89.06 595 SER A N 1
ATOM 4713 C CA . SER A 1 595 ? -8.016 -6.324 -0.53 1 89.06 595 SER A CA 1
ATOM 4714 C C . SER A 1 595 ? -8.594 -7.73 -0.679 1 89.06 595 SER A C 1
ATOM 4716 O O . SER A 1 595 ? -9.781 -7.895 -0.946 1 89.06 595 SER A O 1
ATOM 4718 N N . PHE A 1 596 ? -7.777 -8.727 -0.513 1 94.94 596 PHE A N 1
ATOM 4719 C CA . PHE A 1 596 ? -8.242 -10.109 -0.604 1 94.94 596 PHE A CA 1
ATOM 4720 C C . PHE A 1 596 ? -8.461 -10.695 0.783 1 94.94 596 PHE A C 1
ATOM 4722 O O . PHE A 1 596 ? -9.57 -11.125 1.116 1 94.94 596 PHE A O 1
ATOM 4729 N N . TYR A 1 597 ? -7.422 -10.664 1.641 1 94.5 597 TYR A N 1
ATOM 4730 C CA . TYR A 1 597 ? -7.492 -11.359 2.92 1 94.5 597 TYR A CA 1
ATOM 4731 C C . TYR A 1 597 ? -8.414 -10.633 3.889 1 94.5 597 TYR A C 1
ATOM 4733 O O . TYR A 1 597 ? -9.078 -11.266 4.715 1 94.5 597 TYR A O 1
ATOM 4741 N N . LEU A 1 598 ? -8.383 -9.32 3.787 1 89.5 598 LEU A N 1
ATOM 4742 C CA . LEU A 1 598 ? -9.211 -8.516 4.676 1 89.5 598 LEU A CA 1
ATOM 4743 C C . LEU A 1 598 ? -10.406 -7.934 3.928 1 89.5 598 LEU A C 1
ATOM 4745 O O . LEU A 1 598 ? -10.898 -6.855 4.273 1 89.5 598 LEU A O 1
ATOM 4749 N N . ARG A 1 599 ? -10.828 -8.578 2.916 1 87.94 599 ARG A N 1
ATOM 4750 C CA . ARG A 1 599 ? -11.852 -8.07 2.006 1 87.94 599 ARG A CA 1
ATOM 4751 C C . ARG A 1 599 ? -13.172 -7.852 2.734 1 87.94 599 ARG A C 1
ATOM 4753 O O . ARG A 1 599 ? -14.016 -7.078 2.279 1 87.94 599 ARG A O 1
ATOM 4760 N N . SER A 1 600 ? -13.359 -8.461 3.791 1 85.5 600 SER A N 1
ATOM 4761 C CA . SER A 1 600 ? -14.594 -8.297 4.555 1 85.5 600 SER A CA 1
ATOM 4762 C C . SER A 1 600 ? -14.523 -7.066 5.449 1 85.5 600 SER A C 1
ATOM 4764 O O . SER A 1 600 ? -15.523 -6.676 6.055 1 85.5 600 SER A O 1
ATOM 4766 N N . LEU A 1 601 ? -13.359 -6.438 5.594 1 73.94 601 LEU A N 1
ATOM 4767 C CA . LEU A 1 601 ? -13.195 -5.227 6.391 1 73.94 601 LEU A CA 1
ATOM 4768 C C . LEU A 1 601 ? -13.125 -3.992 5.496 1 73.94 601 LEU A C 1
ATOM 4770 O O . LEU A 1 601 ? -13.586 -2.914 5.883 1 73.94 601 LEU A O 1
ATOM 4774 N N . GLU A 1 602 ? -12.25 -4.004 4.375 1 62.91 602 GLU A N 1
ATOM 4775 C CA . GLU A 1 602 ? -11.781 -2.818 3.664 1 62.91 602 GLU A CA 1
ATOM 4776 C C . GLU A 1 602 ? -12.477 -2.67 2.314 1 62.91 602 GLU A C 1
ATOM 4778 O O . GLU A 1 602 ? -12.805 -3.666 1.667 1 62.91 602 GLU A O 1
ATOM 4783 N N . SER A 1 603 ? -13.156 -1.472 2.064 1 56.66 603 SER A N 1
ATOM 4784 C CA . SER A 1 603 ? -13.672 -1.219 0.723 1 56.66 603 SER A CA 1
ATOM 4785 C C . SER A 1 603 ? -12.711 -0.351 -0.084 1 56.66 603 SER A C 1
ATOM 4787 O O . SER A 1 603 ? -12.414 0.78 0.305 1 56.66 603 SER A O 1
ATOM 4789 N N . ASN A 1 604 ? -11.367 -0.578 -0.569 1 55.78 604 ASN A N 1
ATOM 4790 C CA . ASN A 1 604 ? -10.406 0.449 -0.965 1 55.78 604 ASN A CA 1
ATOM 4791 C C . ASN A 1 604 ? -10.414 0.668 -2.475 1 55.78 604 ASN A C 1
ATOM 4793 O O . ASN A 1 604 ? -9.367 0.616 -3.119 1 55.78 604 ASN A O 1
ATOM 4797 N N . ASP A 1 605 ? -11.383 0.826 -3.357 1 57.34 605 ASP A N 1
ATOM 4798 C CA . ASP A 1 605 ? -11.398 0.676 -4.809 1 57.34 605 ASP A CA 1
ATOM 4799 C C . ASP A 1 605 ? -11.172 2.016 -5.504 1 57.34 605 ASP A C 1
ATOM 4801 O O . ASP A 1 605 ? -11.234 2.104 -6.73 1 57.34 605 ASP A O 1
ATOM 4805 N N . SER A 1 606 ? -10.539 3.146 -4.859 1 63.88 606 SER A N 1
ATOM 4806 C CA . SER A 1 606 ? -10.906 4.434 -5.438 1 63.88 606 SER A CA 1
ATOM 4807 C C . SER A 1 606 ? -9.922 4.844 -6.535 1 63.88 606 SER A C 1
ATOM 4809 O O . SER A 1 606 ? -10.328 5.387 -7.562 1 63.88 606 SER A O 1
ATOM 4811 N N . ARG A 1 607 ? -8.617 4.469 -6.707 1 68.94 607 ARG A N 1
ATOM 4812 C CA . ARG A 1 607 ? -7.676 4.922 -7.723 1 68.94 607 ARG A CA 1
ATOM 4813 C C . ARG A 1 607 ? -7.969 4.273 -9.07 1 68.94 607 ARG A C 1
ATOM 4815 O O . ARG A 1 607 ? -7.926 4.938 -10.109 1 68.94 607 ARG A O 1
ATOM 4822 N N . ASP A 1 608 ? -8.336 3.137 -8.992 1 70 608 ASP A N 1
ATOM 4823 C CA . ASP A 1 608 ? -8.633 2.402 -10.219 1 70 608 ASP A CA 1
ATOM 4824 C C . ASP A 1 608 ? -9.898 2.939 -10.883 1 70 608 ASP A C 1
ATOM 4826 O O . ASP A 1 608 ? -9.953 3.064 -12.109 1 70 608 ASP A O 1
ATOM 4830 N N . ALA A 1 609 ? -10.828 3.271 -10.008 1 69.19 609 ALA A N 1
ATOM 4831 C CA . ALA A 1 609 ? -12.07 3.818 -10.547 1 69.19 609 ALA A CA 1
ATOM 4832 C C . ALA A 1 609 ? -11.82 5.156 -11.242 1 69.19 609 ALA A C 1
ATOM 4834 O O . ALA A 1 609 ? -12.367 5.414 -12.32 1 69.19 609 ALA A O 1
ATOM 4835 N N . TRP A 1 610 ? -11.031 5.945 -10.727 1 71.62 610 TRP A N 1
ATOM 4836 C CA . TRP A 1 610 ? -10.664 7.23 -11.312 1 71.62 610 TRP A CA 1
ATOM 4837 C C . TRP A 1 610 ? -9.953 7.031 -12.648 1 71.62 610 TRP A C 1
ATOM 4839 O O . TRP A 1 610 ? -10.273 7.695 -13.633 1 71.62 610 TRP A O 1
ATOM 4849 N N . ALA A 1 611 ? -8.992 6.184 -12.664 1 70.5 611 ALA A N 1
ATOM 4850 C CA . ALA A 1 611 ? -8.211 5.934 -13.875 1 70.5 611 ALA A CA 1
ATOM 4851 C C . ALA A 1 611 ? -9.102 5.434 -15.008 1 70.5 611 ALA A C 1
ATOM 4853 O O . ALA A 1 611 ? -8.938 5.84 -16.156 1 70.5 611 ALA A O 1
ATOM 4854 N N . LYS A 1 612 ? -10.023 4.695 -14.664 1 72.81 612 LYS A N 1
ATOM 4855 C CA . LYS A 1 612 ? -10.953 4.176 -15.656 1 72.81 612 LYS A CA 1
ATOM 4856 C C . LYS A 1 612 ? -11.812 5.293 -16.25 1 72.81 612 LYS A C 1
ATOM 4858 O O . LYS A 1 612 ? -12 5.355 -17.469 1 72.81 612 LYS A O 1
ATOM 4863 N N . GLU A 1 613 ? -12.266 6.047 -15.383 1 73.06 613 GLU A N 1
ATOM 4864 C CA . GLU A 1 613 ? -13.078 7.168 -15.844 1 73.06 613 GLU A CA 1
ATOM 4865 C C . GLU A 1 613 ? -12.289 8.086 -16.766 1 73.06 613 GLU A C 1
ATOM 4867 O O . GLU A 1 613 ? -12.812 8.586 -17.766 1 73.06 613 GLU A O 1
ATOM 4872 N N . LEU A 1 614 ? -11.141 8.234 -16.469 1 73.62 614 LEU A N 1
ATOM 4873 C CA . LEU A 1 614 ? -10.289 9.086 -17.297 1 73.62 614 LEU A CA 1
ATOM 4874 C C . LEU A 1 614 ? -10.047 8.461 -18.656 1 73.62 614 LEU A C 1
ATOM 4876 O O . LEU A 1 614 ? -10.008 9.164 -19.672 1 73.62 614 LEU A O 1
ATOM 4880 N N . GLN A 1 615 ? -9.891 7.27 -18.672 1 71.44 615 GLN A N 1
ATOM 4881 C CA . GLN A 1 615 ? -9.688 6.57 -19.938 1 71.44 615 GLN A CA 1
ATOM 4882 C C . GLN A 1 615 ? -10.938 6.637 -20.797 1 71.44 615 GLN A C 1
ATOM 4884 O O . GLN A 1 615 ? -10.844 6.84 -22.016 1 71.44 615 GLN A O 1
ATOM 4889 N N . VAL A 1 616 ? -11.992 6.457 -20.141 1 72.94 616 VAL A N 1
ATOM 4890 C CA . VAL A 1 616 ? -13.25 6.539 -20.875 1 72.94 616 VAL A CA 1
ATOM 4891 C C . VAL A 1 616 ? -13.422 7.941 -21.453 1 72.94 616 VAL A C 1
ATOM 4893 O O . VAL A 1 616 ? -13.773 8.094 -22.625 1 72.94 616 VAL A O 1
ATOM 4896 N N . THR A 1 617 ? -13.148 8.906 -20.688 1 75.06 617 THR A N 1
ATOM 4897 C CA . THR A 1 617 ? -13.258 10.289 -21.141 1 75.06 617 THR A CA 1
ATOM 4898 C C . THR A 1 617 ? -12.289 10.562 -22.281 1 75.06 617 THR A C 1
ATOM 4900 O O . THR A 1 617 ? -12.625 11.273 -23.234 1 75.06 617 THR A O 1
ATOM 4903 N N . GLN A 1 618 ? -11.195 10.016 -22.203 1 74.25 618 GLN A N 1
ATOM 4904 C CA . GLN A 1 618 ? -10.203 10.188 -23.266 1 74.25 618 GLN A CA 1
ATOM 4905 C C . GLN A 1 618 ? -10.68 9.57 -24.578 1 74.25 618 GLN A C 1
ATOM 4907 O O . GLN A 1 618 ? -10.547 10.188 -25.641 1 74.25 618 GLN A O 1
ATOM 4912 N N . ARG A 1 619 ? -11.219 8.5 -24.516 1 75 619 ARG A N 1
ATOM 4913 C CA . ARG A 1 619 ? -11.742 7.836 -25.703 1 75 619 ARG A CA 1
ATOM 4914 C C . ARG A 1 619 ? -12.898 8.617 -26.297 1 75 619 ARG A C 1
ATOM 4916 O O . ARG A 1 619 ? -13 8.758 -27.516 1 75 619 ARG A O 1
ATOM 4923 N N . GLU A 1 620 ? -13.656 9.07 -25.406 1 76.12 620 GLU A N 1
ATOM 4924 C CA . GLU A 1 620 ? -14.781 9.875 -25.875 1 76.12 620 GLU A CA 1
ATOM 4925 C C . GLU A 1 620 ? -14.297 11.141 -26.562 1 76.12 620 GLU A C 1
ATOM 4927 O O . GLU A 1 620 ? -14.836 11.531 -27.609 1 76.12 620 GLU A O 1
ATOM 4932 N N . LEU A 1 621 ? -13.352 11.711 -26.078 1 77.69 621 LEU A N 1
ATOM 4933 C CA . LEU A 1 621 ? -12.789 12.914 -26.672 1 77.69 621 LEU A CA 1
ATOM 4934 C C . LEU A 1 621 ? -12.133 12.609 -28.016 1 77.69 621 LEU A C 1
ATOM 4936 O O . LEU A 1 621 ? -12.258 13.391 -28.953 1 77.69 621 LEU A O 1
ATOM 4940 N N . GLN A 1 622 ? -11.555 11.547 -28.125 1 80.44 622 GLN A N 1
ATOM 4941 C CA . GLN A 1 622 ? -10.93 11.133 -29.375 1 80.44 622 GLN A CA 1
ATOM 4942 C C . GLN A 1 622 ? -11.984 10.867 -30.438 1 80.44 622 GLN A C 1
ATOM 4944 O O . GLN A 1 622 ? -11.797 11.242 -31.609 1 80.44 622 GLN A O 1
ATOM 4949 N N . ASP A 1 623 ? -13.047 10.328 -30.078 1 83.06 623 ASP A N 1
ATOM 4950 C CA . ASP A 1 623 ? -14.141 10.078 -31 1 83.06 623 ASP A CA 1
ATOM 4951 C C . ASP A 1 623 ? -14.773 11.383 -31.484 1 83.06 623 ASP A C 1
ATOM 4953 O O . ASP A 1 623 ? -15.062 11.547 -32.656 1 83.06 623 ASP A O 1
ATOM 4957 N N . GLN A 1 624 ? -14.961 12.258 -30.562 1 81.44 624 GLN A N 1
ATOM 4958 C CA . GLN A 1 624 ? -15.523 13.555 -30.922 1 81.44 624 GLN A CA 1
ATOM 4959 C C . GLN A 1 624 ? -14.594 14.328 -31.844 1 81.44 624 GLN A C 1
ATOM 4961 O O . GLN A 1 624 ? -15.055 15 -32.781 1 81.44 624 GLN A O 1
ATOM 4966 N N . LEU A 1 625 ? -13.398 14.211 -31.656 1 84.12 625 LEU A N 1
ATOM 4967 C CA . LEU A 1 625 ? -12.414 14.883 -32.5 1 84.12 625 LEU A CA 1
ATOM 4968 C C . LEU A 1 625 ? -12.406 14.289 -33.906 1 84.12 625 LEU A C 1
ATOM 4970 O O . LEU A 1 625 ? -12.367 15.031 -34.875 1 84.12 625 LEU A O 1
ATOM 4974 N N . SER A 1 626 ? -12.492 13.031 -33.969 1 86.31 626 SER A N 1
ATOM 4975 C CA . SER A 1 626 ? -12.555 12.367 -35.25 1 86.31 626 SER A CA 1
ATOM 4976 C C . SER A 1 626 ? -13.812 12.773 -36.031 1 86.31 626 SER A C 1
ATOM 4978 O O . SER A 1 626 ? -13.766 13.008 -37.25 1 86.31 626 SER A O 1
ATOM 4980 N N . ALA A 1 627 ? -14.883 12.875 -35.312 1 85.5 627 ALA A N 1
ATOM 4981 C CA . ALA A 1 627 ? -16.141 13.305 -35.906 1 85.5 627 ALA A CA 1
ATOM 4982 C C . ALA A 1 627 ? -16.047 14.75 -36.375 1 85.5 627 ALA A C 1
ATOM 4984 O O . ALA A 1 627 ? -16.531 15.094 -37.469 1 85.5 627 ALA A O 1
ATOM 4985 N N . ALA A 1 628 ? -15.438 15.578 -35.625 1 83.81 628 ALA A N 1
ATOM 4986 C CA . ALA A 1 628 ? -15.266 16.984 -36 1 83.81 628 ALA A CA 1
ATOM 4987 C C . ALA A 1 628 ? -14.383 17.141 -37.219 1 83.81 628 ALA A C 1
ATOM 4989 O O . ALA A 1 628 ? -14.656 17.953 -38.094 1 83.81 628 ALA A O 1
ATOM 4990 N N . HIS A 1 629 ? -13.43 16.328 -37.281 1 84.44 629 HIS A N 1
ATOM 4991 C CA . HIS A 1 629 ? -12.539 16.344 -38.438 1 84.44 629 HIS A CA 1
ATOM 4992 C C . HIS A 1 629 ? -13.258 15.867 -39.719 1 84.44 629 HIS A C 1
ATOM 4994 O O . HIS A 1 629 ? -13.047 16.422 -40.781 1 84.44 629 HIS A O 1
ATOM 5000 N N . GLN A 1 630 ? -14.102 14.945 -39.562 1 85.5 630 GLN A N 1
ATOM 5001 C CA . GLN A 1 630 ? -14.883 14.461 -40.719 1 85.5 630 GLN A CA 1
ATOM 5002 C C . GLN A 1 630 ? -15.875 15.523 -41.188 1 85.5 630 GLN A C 1
ATOM 5004 O O . GLN A 1 630 ? -16.031 15.734 -42.375 1 85.5 630 GLN A O 1
ATOM 5009 N N . GLN A 1 631 ? -16.469 16.156 -40.25 1 85.69 631 GLN A N 1
ATOM 5010 C CA . GLN A 1 631 ? -17.406 17.219 -40.594 1 85.69 631 GLN A CA 1
ATOM 5011 C C . GLN A 1 631 ? -16.672 18.391 -41.25 1 85.69 631 GLN A C 1
ATOM 5013 O O . GLN A 1 631 ? -17.172 19 -42.188 1 85.69 631 GLN A O 1
ATOM 5018 N N . LEU A 1 632 ? -15.578 18.703 -40.781 1 83.44 632 LEU A N 1
ATOM 5019 C CA . LEU A 1 632 ? -14.758 19.766 -41.344 1 83.44 632 LEU A CA 1
ATOM 5020 C C . LEU A 1 632 ? -14.336 19.438 -42.781 1 83.44 632 LEU A C 1
ATOM 5022 O O . LEU A 1 632 ? -14.406 20.297 -43.656 1 83.44 632 LEU A O 1
ATOM 5026 N N . GLN A 1 633 ? -13.992 18.219 -42.938 1 84.31 633 GLN A N 1
ATOM 5027 C CA . GLN A 1 633 ? -13.609 17.781 -44.281 1 84.31 633 GLN A CA 1
ATOM 5028 C C . GLN A 1 633 ? -14.797 17.859 -45.219 1 84.31 633 GLN A C 1
ATOM 5030 O O . GLN A 1 633 ? -14.641 18.281 -46.375 1 84.31 633 GLN A O 1
ATOM 5035 N N . SER A 1 634 ? -15.961 17.562 -44.812 1 85.81 634 SER A N 1
ATOM 5036 C CA . SER A 1 634 ? -17.172 17.641 -45.625 1 85.81 634 SER A CA 1
ATOM 5037 C C . SER A 1 634 ? -17.5 19.094 -45.969 1 85.81 634 SER A C 1
ATOM 5039 O O . SER A 1 634 ? -17.875 19.391 -47.125 1 85.81 634 SER A O 1
ATOM 5041 N N . GLN A 1 635 ? -17.281 19.953 -45.031 1 82.69 635 GLN A N 1
ATOM 5042 C CA . GLN A 1 635 ? -17.578 21.359 -45.25 1 82.69 635 GLN A CA 1
ATOM 5043 C C . GLN A 1 635 ? -16.562 22.016 -46.188 1 82.69 635 GLN A C 1
ATOM 5045 O O . GLN A 1 635 ? -16.922 22.859 -47 1 82.69 635 GLN A O 1
ATOM 5050 N N . VAL A 1 636 ? -15.438 21.594 -46.125 1 83.06 636 VAL A N 1
ATOM 5051 C CA . VAL A 1 636 ? -14.383 22.109 -47 1 83.06 636 VAL A CA 1
ATOM 5052 C C . VAL A 1 636 ? -14.648 21.656 -48.438 1 83.06 636 VAL A C 1
ATOM 5054 O O . VAL A 1 636 ? -14.492 22.438 -49.375 1 83.06 636 VAL A O 1
ATOM 5057 N N . GLU A 1 637 ? -15.148 20.484 -48.625 1 83.12 637 GLU A N 1
ATOM 5058 C CA . GLU A 1 637 ? -15.508 19.984 -49.938 1 83.12 637 GLU A CA 1
ATOM 5059 C C . GLU A 1 637 ? -16.719 20.719 -50.5 1 83.12 637 GLU A C 1
ATOM 5061 O O . GLU A 1 637 ? -16.75 21.078 -51.688 1 83.12 637 GLU A O 1
ATOM 5066 N N . GLN A 1 638 ? -17.609 20.969 -49.656 1 82.25 638 GLN A N 1
ATOM 5067 C CA . GLN A 1 638 ? -18.797 21.719 -50.062 1 82.25 638 GLN A CA 1
ATOM 5068 C C . GLN A 1 638 ? -18.438 23.141 -50.469 1 82.25 638 GLN A C 1
ATOM 5070 O O . GLN A 1 638 ? -18.953 23.688 -51.438 1 82.25 638 GLN A O 1
ATOM 5075 N N . ASN A 1 639 ? -17.594 23.703 -49.75 1 81.56 639 ASN A N 1
ATOM 5076 C CA . ASN A 1 639 ? -17.109 25.062 -50.031 1 81.56 639 ASN A CA 1
ATOM 5077 C C . ASN A 1 639 ? -16.391 25.109 -51.375 1 81.56 639 ASN A C 1
ATOM 5079 O O . ASN A 1 639 ? -16.578 26.047 -52.156 1 81.56 639 ASN A O 1
ATOM 5083 N N . SER A 1 640 ? -15.68 24.141 -51.656 1 83.88 640 SER A N 1
ATOM 5084 C CA . SER A 1 640 ? -14.969 24.062 -52.938 1 83.88 640 SER A CA 1
ATOM 5085 C C . SER A 1 640 ? -15.945 23.906 -54.094 1 83.88 640 SER A C 1
ATOM 5087 O O . SER A 1 640 ? -15.773 24.547 -55.125 1 83.88 640 SER A O 1
ATOM 5089 N N . ASP A 1 641 ? -16.984 23.203 -53.938 1 82.94 641 ASP A N 1
ATOM 5090 C CA . ASP A 1 641 ? -18.016 23.031 -54.969 1 82.94 641 ASP A CA 1
ATOM 5091 C C . ASP A 1 641 ? -18.781 24.328 -55.188 1 82.94 641 ASP A C 1
ATOM 5093 O O . ASP A 1 641 ? -19.047 24.703 -56.344 1 82.94 641 ASP A O 1
ATOM 5097 N N . LEU A 1 642 ? -19.031 25.016 -54.094 1 81.44 642 LEU A N 1
ATOM 5098 C CA . LEU A 1 642 ? -19.75 26.281 -54.219 1 81.44 642 LEU A CA 1
ATOM 5099 C C . LEU A 1 642 ? -18.906 27.344 -54.875 1 81.44 642 LEU A C 1
ATOM 5101 O O . LEU A 1 642 ? -19.406 28.125 -55.688 1 81.44 642 LEU A O 1
ATOM 5105 N N . GLN A 1 643 ? -17.719 27.312 -54.688 1 84.5 643 GLN A N 1
ATOM 5106 C CA . GLN A 1 643 ? -16.797 28.266 -55.312 1 84.5 643 GLN A CA 1
ATOM 5107 C C . GLN A 1 643 ? -16.688 28 -56.812 1 84.5 643 GLN A C 1
ATOM 5109 O O . GLN A 1 643 ? -16.656 28.938 -57.625 1 84.5 643 GLN A O 1
ATOM 5114 N N . SER A 1 644 ? -16.766 26.797 -57.25 1 85.75 644 SER A N 1
ATOM 5115 C CA . SER A 1 644 ? -16.703 26.438 -58.656 1 85.75 644 SER A CA 1
ATOM 5116 C C . SER A 1 644 ? -17.984 26.844 -59.375 1 85.75 644 SER A C 1
ATOM 5118 O O . SER A 1 644 ? -17.938 27.359 -60.5 1 85.75 644 SER A O 1
ATOM 5120 N N . GLU A 1 645 ? -19.031 26.703 -58.688 1 83.38 645 GLU A N 1
ATOM 5121 C CA . GLU A 1 645 ? -20.312 27.094 -59.281 1 83.38 645 GLU A CA 1
ATOM 5122 C C . GLU A 1 645 ? -20.422 28.609 -59.375 1 83.38 645 GLU A C 1
ATOM 5124 O O . GLU A 1 645 ? -20.938 29.125 -60.375 1 83.38 645 GLU A O 1
ATOM 5129 N N . LEU A 1 646 ? -19.922 29.203 -58.438 1 83 646 LEU A N 1
ATOM 5130 C CA . LEU A 1 646 ? -19.938 30.656 -58.406 1 83 646 LEU A CA 1
ATOM 5131 C C . LEU A 1 646 ? -19.094 31.219 -59.562 1 83 646 LEU A C 1
ATOM 5133 O O . LEU A 1 646 ? -19.484 32.156 -60.219 1 83 646 LEU A O 1
ATOM 5137 N N . GLU A 1 647 ? -18.031 30.641 -59.844 1 83.94 647 GLU A N 1
ATOM 5138 C CA . GLU A 1 647 ? -17.156 31.094 -60.906 1 83.94 647 GLU A CA 1
ATOM 5139 C C . GLU A 1 647 ? -17.781 30.828 -62.281 1 83.94 647 GLU A C 1
ATOM 5141 O O . GLU A 1 647 ? -17.688 31.656 -63.188 1 83.94 647 GLU A O 1
ATOM 5146 N N . GLN A 1 648 ? -18.531 29.812 -62.438 1 83.38 648 GLN A N 1
ATOM 5147 C CA . GLN A 1 648 ? -19.234 29.5 -63.688 1 83.38 648 GLN A CA 1
ATOM 5148 C C . GLN A 1 648 ? -20.375 30.469 -63.938 1 83.38 648 GLN A C 1
ATOM 5150 O O . GLN A 1 648 ? -20.547 30.969 -65.062 1 83.38 648 GLN A O 1
ATOM 5155 N N . LEU A 1 649 ? -21.016 30.859 -62.906 1 79.06 649 LEU A N 1
ATOM 5156 C CA . LEU A 1 649 ? -22.141 31.797 -63.031 1 79.06 649 LEU A CA 1
ATOM 5157 C C . LEU A 1 649 ? -21.641 33.219 -63.312 1 79.06 649 LEU A C 1
ATOM 5159 O O . LEU A 1 649 ? -22.266 33.938 -64.062 1 79.06 649 LEU A O 1
ATOM 5163 N N . ARG A 1 650 ? -20.547 33.5 -62.844 1 81.81 650 ARG A N 1
ATOM 5164 C CA . ARG A 1 650 ? -19.953 34.812 -63.125 1 81.81 650 ARG A CA 1
ATOM 5165 C C . ARG A 1 650 ? -19.5 34.938 -64.562 1 81.81 650 ARG A C 1
ATOM 5167 O O . ARG A 1 650 ? -19.688 35.969 -65.188 1 81.81 650 ARG A O 1
ATOM 5174 N N . ARG A 1 651 ? -19.094 33.875 -65.188 1 80.75 651 ARG A N 1
ATOM 5175 C CA . ARG A 1 651 ? -18.688 33.844 -66.625 1 80.75 651 ARG A CA 1
ATOM 5176 C C . ARG A 1 651 ? -19.891 33.906 -67.5 1 80.75 651 ARG A C 1
ATOM 5178 O O . ARG A 1 651 ? -19.875 34.625 -68.5 1 80.75 651 ARG A O 1
ATOM 5185 N N . GLU A 1 652 ? -20.875 33.312 -67.062 1 76.56 652 GLU A N 1
ATOM 5186 C CA . GLU A 1 652 ? -22.109 33.312 -67.875 1 76.56 652 GLU A CA 1
ATOM 5187 C C . GLU A 1 652 ? -22.781 34.688 -67.812 1 76.56 652 GLU A C 1
ATOM 5189 O O . GLU A 1 652 ? -23.281 35.156 -68.812 1 76.56 652 GLU A O 1
ATOM 5194 N N . ARG A 1 653 ? -22.766 35.281 -66.75 1 75.69 653 ARG A N 1
ATOM 5195 C CA . ARG A 1 653 ? -23.328 36.625 -66.625 1 75.69 653 ARG A CA 1
ATOM 5196 C C . ARG A 1 653 ? -22.547 37.625 -67.438 1 75.69 653 ARG A C 1
ATOM 5198 O O . ARG A 1 653 ? -23.125 38.5 -68.062 1 75.69 653 ARG A O 1
ATOM 5205 N N . ALA A 1 654 ? -21.328 37.5 -67.438 1 75.62 654 ALA A N 1
ATOM 5206 C CA . ALA A 1 654 ? -20.484 38.406 -68.188 1 75.62 654 ALA A CA 1
ATOM 5207 C C . ALA A 1 654 ? -20.719 38.219 -69.688 1 75.62 654 ALA A C 1
ATOM 5209 O O . ALA A 1 654 ? -20.766 39.188 -70.438 1 75.62 654 ALA A O 1
ATOM 5210 N N . GLN A 1 655 ? -21.031 37.031 -70.125 1 72.25 655 GLN A N 1
ATOM 5211 C CA . GLN A 1 655 ? -21.312 36.75 -71.5 1 72.25 655 GLN A CA 1
ATOM 5212 C C . GLN A 1 655 ? -22.672 37.312 -71.938 1 72.25 655 GLN A C 1
ATOM 5214 O O . GLN A 1 655 ? -22.797 37.938 -73 1 72.25 655 GLN A O 1
ATOM 5219 N N . LEU A 1 656 ? -23.562 37.344 -71.125 1 65.44 656 LEU A N 1
ATOM 5220 C CA . LEU A 1 656 ? -24.906 37.875 -71.375 1 65.44 656 LEU A CA 1
ATOM 5221 C C . LEU A 1 656 ? -24.906 39.406 -71.375 1 65.44 656 LEU A C 1
ATOM 5223 O O . LEU A 1 656 ? -25.562 40.031 -72.188 1 65.44 656 LEU A O 1
ATOM 5227 N N . ALA A 1 657 ? -24.125 39.969 -70.625 1 66 657 ALA A N 1
ATOM 5228 C CA . ALA A 1 657 ? -24 41.438 -70.562 1 66 657 ALA A CA 1
ATOM 5229 C C . ALA A 1 657 ? -23.312 41.969 -71.812 1 66 657 ALA A C 1
ATOM 5231 O O . ALA A 1 657 ? -23.703 43 -72.312 1 66 657 ALA A O 1
ATOM 5232 N N . ARG A 1 658 ? -22.438 41.375 -72.438 1 63.47 658 ARG A N 1
ATOM 5233 C CA . ARG A 1 658 ? -21.75 41.75 -73.688 1 63.47 658 ARG A CA 1
ATOM 5234 C C . ARG A 1 658 ? -22.672 41.656 -74.875 1 63.47 658 ARG A C 1
ATOM 5236 O O . ARG A 1 658 ? -22.656 42.5 -75.75 1 63.47 658 ARG A O 1
ATOM 5243 N N . LEU A 1 659 ? -23.438 40.781 -74.875 1 58.62 659 LEU A N 1
ATOM 5244 C CA . LEU A 1 659 ? -24.375 40.594 -76 1 58.62 659 LEU A CA 1
ATOM 5245 C C . LEU A 1 659 ? -25.453 41.688 -76 1 58.62 659 LEU A C 1
ATOM 5247 O O . LEU A 1 659 ? -25.859 42.156 -77.062 1 58.62 659 LEU A O 1
ATOM 5251 N N . LEU A 1 660 ? -25.672 42.219 -74.938 1 52.25 660 LEU A N 1
ATOM 5252 C CA . LEU A 1 660 ? -26.656 43.281 -74.812 1 52.25 660 LEU A CA 1
ATOM 5253 C C . LEU A 1 660 ? -26.031 44.625 -75.125 1 52.25 660 LEU A C 1
ATOM 5255 O O . LEU A 1 660 ? -26.672 45.5 -75.688 1 52.25 660 LEU A O 1
ATOM 5259 N N . GLU A 1 661 ? -24.891 45 -74.75 1 50.16 661 GLU A N 1
ATOM 5260 C CA . GLU A 1 661 ? -24.188 46.25 -75.062 1 50.16 661 GLU A CA 1
ATOM 5261 C C . GLU A 1 661 ? -23.797 46.281 -76.562 1 50.16 661 GLU A C 1
ATOM 5263 O O . GLU A 1 661 ? -23.797 47.375 -77.125 1 50.16 661 GLU A O 1
ATOM 5268 N N . GLY A 1 662 ? -23.344 45.562 -77.188 1 41.31 662 GLY A N 1
ATOM 5269 C CA . GLY A 1 662 ? -22.922 45.562 -78.562 1 41.31 662 GLY A CA 1
ATOM 5270 C C . GLY A 1 662 ? -24.078 45.812 -79.562 1 41.31 662 GLY A C 1
ATOM 5271 O O . GLY A 1 662 ? -23.859 46.031 -80.75 1 41.31 662 GLY A O 1
ATOM 5272 N N . GLU A 1 663 ? -25.156 45.594 -79.188 1 37.66 663 GLU A N 1
ATOM 5273 C CA . GLU A 1 663 ? -26.172 45.906 -80.188 1 37.66 663 GLU A CA 1
ATOM 5274 C C . GLU A 1 663 ? -26.453 47.406 -80.25 1 37.66 663 GLU A C 1
ATOM 5276 O O . GLU A 1 663 ? -26.969 47.906 -81.25 1 37.66 663 GLU A O 1
ATOM 5281 N N . VAL A 1 664 ? -26.359 48.156 -79.125 1 33.69 664 VAL A N 1
ATOM 5282 C CA . VAL A 1 664 ? -26.828 49.531 -79.188 1 33.69 664 VAL A CA 1
ATOM 5283 C C . VAL A 1 664 ? -25.656 50.469 -79.5 1 33.69 664 VAL A C 1
ATOM 5285 O O . VAL A 1 664 ? -24.75 50.625 -78.688 1 33.69 664 VAL A O 1
ATOM 5288 N N . TYR A 1 665 ? -24.953 50.375 -80.625 1 28.61 665 TYR A N 1
ATOM 5289 C CA . TYR A 1 665 ? -23.938 51.344 -80.938 1 28.61 665 TYR A CA 1
ATOM 5290 C C . TYR A 1 665 ? -24.531 52.75 -81.062 1 28.61 665 TYR A C 1
ATOM 5292 O O . TYR A 1 665 ? -25.5 52.938 -81.812 1 28.61 665 TYR A O 1
ATOM 5300 N N . SER A 1 666 ? -24.734 53.406 -80 1 28.08 666 SER A N 1
ATOM 5301 C CA . SER A 1 666 ? -25.25 54.781 -80.062 1 28.08 666 SER A CA 1
ATOM 5302 C C . SER A 1 666 ? -24.203 55.75 -80.562 1 28.08 666 SER A C 1
ATOM 5304 O O . SER A 1 666 ? -23.125 55.875 -80 1 28.08 666 SER A O 1
ATOM 5306 N N . ASP A 1 667 ? -23.828 55.719 -81.812 1 28.05 667 ASP A N 1
ATOM 5307 C CA . ASP A 1 667 ? -23.047 56.875 -82.312 1 28.05 667 ASP A CA 1
ATOM 5308 C C . ASP A 1 667 ? -23.812 58.188 -82.062 1 28.05 667 ASP A C 1
ATOM 5310 O O . ASP A 1 667 ? -25.031 58.219 -82.25 1 28.05 667 ASP A O 1
ATOM 5314 N N . THR A 1 668 ? -23.297 59.062 -81.25 1 28.66 668 THR A N 1
ATOM 5315 C CA . THR A 1 668 ? -23.828 60.375 -80.938 1 28.66 668 THR A CA 1
ATOM 5316 C C . THR A 1 668 ? -24.484 61 -82.188 1 28.66 668 THR A C 1
ATOM 5318 O O . THR A 1 668 ? -25.312 61.875 -82.125 1 28.66 668 THR A O 1
ATOM 5321 N N . LEU A 1 669 ? -23.625 61 -83.312 1 25.75 669 LEU A N 1
ATOM 5322 C CA . LEU A 1 669 ? -24.188 61.75 -84.438 1 25.75 669 LEU A CA 1
ATOM 5323 C C . LEU A 1 669 ? -25.422 61.031 -85 1 25.75 669 LEU A C 1
ATOM 5325 O O . LEU A 1 669 ? -26.422 61.656 -85.312 1 25.75 669 LEU A O 1
ATOM 5329 N N . ASN A 1 670 ? -25.344 60.031 -85.875 1 27.38 670 ASN A N 1
ATOM 5330 C CA . ASN A 1 670 ? -26.328 59.406 -86.75 1 27.38 670 ASN A CA 1
ATOM 5331 C C . ASN A 1 670 ? -26.922 58.125 -86.125 1 27.38 670 ASN A C 1
ATOM 5333 O O . ASN A 1 670 ? -27.484 57.281 -86.812 1 27.38 670 ASN A O 1
ATOM 5337 N N . GLY A 1 671 ? -27.656 58.281 -84.875 1 27.08 671 GLY A N 1
ATOM 5338 C CA . GLY A 1 671 ? -28.562 57.438 -84.125 1 27.08 671 GLY A CA 1
ATOM 5339 C C . GLY A 1 671 ? -27.953 56.062 -83.812 1 27.08 671 GLY A C 1
ATOM 5340 O O . GLY A 1 671 ? -26.766 55.844 -84.062 1 27.08 671 GLY A O 1
ATOM 5341 N N . LEU A 1 672 ? -28.531 55.312 -82.938 1 27.69 672 LEU A N 1
ATOM 5342 C CA . LEU A 1 672 ? -28.109 54.094 -82.312 1 27.69 672 LEU A CA 1
ATOM 5343 C C . LEU A 1 672 ? -27.953 52.969 -83.312 1 27.69 672 LEU A C 1
ATOM 5345 O O . LEU A 1 672 ? -28.906 52.594 -84 1 27.69 672 LEU A O 1
ATOM 5349 N N . LEU A 1 673 ? -26.875 52.969 -84.062 1 27.61 673 LEU A N 1
ATOM 5350 C CA . LEU A 1 673 ? -26.641 52 -85.125 1 27.61 673 LEU A CA 1
ATOM 5351 C C . LEU A 1 673 ? -26.328 50.625 -84.5 1 27.61 673 LEU A C 1
ATOM 5353 O O . LEU A 1 673 ? -25.391 50.469 -83.688 1 27.61 673 LEU A O 1
ATOM 5357 N N . VAL A 1 674 ? -27.266 49.812 -84.375 1 27.88 674 VAL A N 1
ATOM 5358 C CA . VAL A 1 674 ? -27.141 48.469 -83.812 1 27.88 674 VAL A CA 1
ATOM 5359 C C . VAL A 1 674 ? -26.141 47.656 -84.625 1 27.88 674 VAL A C 1
ATOM 5361 O O . VAL A 1 674 ? -25.297 46.969 -84.062 1 27.88 674 VAL A O 1
ATOM 5364 N N . HIS A 1 675 ? -26.547 47.062 -85.75 1 28.23 675 HIS A N 1
ATOM 5365 C CA . HIS A 1 675 ? -25.844 45.938 -86.375 1 28.23 675 HIS A CA 1
ATOM 5366 C C . HIS A 1 675 ? -24.688 46.438 -87.25 1 28.23 675 HIS A C 1
ATOM 5368 O O . HIS A 1 675 ? -24.875 47.312 -88.125 1 28.23 675 HIS A O 1
ATOM 5374 N N . GLU A 1 676 ? -23.547 46.375 -86.75 1 27.14 676 GLU A N 1
ATOM 5375 C CA . GLU A 1 676 ? -22.422 46.812 -87.562 1 27.14 676 GLU A CA 1
ATOM 5376 C C . GLU A 1 676 ? -22.281 45.938 -88.812 1 27.14 676 GLU A C 1
ATOM 5378 O O . GLU A 1 676 ? -22.219 44.719 -88.688 1 27.14 676 GLU A O 1
ATOM 5383 N N . GLU A 1 677 ? -22.812 46.375 -90.062 1 28.56 677 GLU A N 1
ATOM 5384 C CA . GLU A 1 677 ? -22.484 45.719 -91.312 1 28.56 677 GLU A CA 1
ATOM 5385 C C . GLU A 1 677 ? -21.016 45.375 -91.375 1 28.56 677 GLU A C 1
ATOM 5387 O O . GLU A 1 677 ? -20.172 46.031 -90.812 1 28.56 677 GLU A O 1
ATOM 5392 N N . ASP A 1 678 ? -20.688 44.25 -91.812 1 27.84 678 ASP A N 1
ATOM 5393 C CA . ASP A 1 678 ? -19.344 44.219 -92.375 1 27.84 678 ASP A CA 1
ATOM 5394 C C . ASP A 1 678 ? -18.969 45.562 -93 1 27.84 678 ASP A C 1
ATOM 5396 O O . ASP A 1 678 ? -19.844 46.375 -93.312 1 27.84 678 ASP A O 1
ATOM 5400 N N . GLU A 1 679 ? -18.156 45.906 -93.562 1 29.89 679 GLU A N 1
ATOM 5401 C CA . GLU A 1 679 ? -17.812 46.969 -94.562 1 29.89 679 GLU A CA 1
ATOM 5402 C C . GLU A 1 679 ? -19.016 47.312 -95.438 1 29.89 679 GLU A C 1
ATOM 5404 O O . GLU A 1 679 ? -19.5 46.469 -96.188 1 29.89 679 GLU A O 1
ATOM 5409 N N . GLU A 1 680 ? -19.922 48.594 -95.312 1 30.22 680 GLU A N 1
ATOM 5410 C CA . GLU A 1 680 ? -20.562 49.219 -94.125 1 30.22 680 GLU A CA 1
ATOM 5411 C C . GLU A 1 680 ? -22.078 49.219 -94.25 1 30.22 680 GLU A C 1
ATOM 5413 O O . GLU A 1 680 ? -22.641 50.188 -94.812 1 30.22 680 GLU A O 1
ATOM 5418 N N . GLU A 1 681 ? -22.812 48.156 -94.562 1 28.78 681 GLU A N 1
ATOM 5419 C CA . GLU A 1 681 ? -24.25 48.25 -94.75 1 28.78 681 GLU A CA 1
ATOM 5420 C C . GLU A 1 681 ? -24.922 48.875 -93.5 1 28.78 681 GLU A C 1
ATOM 5422 O O . GLU A 1 681 ? -24.438 48.688 -92.375 1 28.78 681 GLU A O 1
ATOM 5427 N N . ASP A 1 682 ? -25.875 49.781 -93.75 1 26.56 682 ASP A N 1
ATOM 5428 C CA . ASP A 1 682 ? -26.516 50.875 -93.062 1 26.56 682 ASP A CA 1
ATOM 5429 C C . ASP A 1 682 ? -27.203 50.406 -91.812 1 26.56 682 ASP A C 1
ATOM 5431 O O . ASP A 1 682 ? -27.875 49.375 -91.812 1 26.56 682 ASP A O 1
ATOM 5435 N N . GLY A 1 683 ? -26.422 50.5 -90.75 1 26.72 683 GLY A N 1
ATOM 5436 C CA . GLY A 1 683 ? -26.719 50.188 -89.375 1 26.72 683 GLY A CA 1
ATOM 5437 C C . GLY A 1 683 ? -28.016 50.844 -88.875 1 26.72 683 GLY A C 1
ATOM 5438 O O . GLY A 1 683 ? -28.391 51.906 -89.375 1 26.72 683 GLY A O 1
ATOM 5439 N N . VAL A 1 684 ? -29.031 50 -88.938 1 26.97 684 VAL A N 1
ATOM 5440 C CA . VAL A 1 684 ? -30.281 50.625 -88.5 1 26.97 684 VAL A CA 1
ATOM 5441 C C . VAL A 1 684 ? -30.172 51 -87 1 26.97 684 VAL A C 1
ATOM 5443 O O . VAL A 1 684 ? -29.844 50.156 -86.188 1 26.97 684 VAL A O 1
ATOM 5446 N N . LEU A 1 685 ? -29.812 52.156 -86.75 1 25.67 685 LEU A N 1
ATOM 5447 C CA . LEU A 1 685 ? -29.625 52.844 -85.438 1 25.67 685 LEU A CA 1
ATOM 5448 C C . LEU A 1 685 ? -30.953 52.969 -84.688 1 25.67 685 LEU A C 1
ATOM 5450 O O . LEU A 1 685 ? -31.891 53.562 -85.188 1 25.67 685 LEU A O 1
ATOM 5454 N N . LEU A 1 686 ? -31.344 51.844 -84.062 1 25.94 686 LEU A N 1
ATOM 5455 C CA . LEU A 1 686 ? -32.594 52.031 -83.312 1 25.94 686 LEU A CA 1
ATOM 5456 C C . LEU A 1 686 ? -32.406 52.844 -82.062 1 25.94 686 LEU A C 1
ATOM 5458 O O . LEU A 1 686 ? -31.5 52.531 -81.25 1 25.94 686 LEU A O 1
ATOM 5462 N N . SER A 1 687 ? -32.438 54.094 -82 1 25.22 687 SER A N 1
ATOM 5463 C CA . SER A 1 687 ? -32.219 55 -80.875 1 25.22 687 SER A CA 1
ATOM 5464 C C . SER A 1 687 ? -33.469 55.094 -80 1 25.22 687 SER A C 1
ATOM 5466 O O . SER A 1 687 ? -34.594 55.281 -80.5 1 25.22 687 SER A O 1
ATOM 5468 N N . VAL A 1 688 ? -33.625 54.312 -78.875 1 24.95 688 VAL A N 1
ATOM 5469 C CA . VAL A 1 688 ? -34.75 54.344 -77.938 1 24.95 688 VAL A CA 1
ATOM 5470 C C . VAL A 1 688 ? -34.688 55.625 -77.125 1 24.95 688 VAL A C 1
ATOM 5472 O O . VAL A 1 688 ? -33.656 55.906 -76.5 1 24.95 688 VAL A O 1
ATOM 5475 N N . THR A 1 689 ? -35.344 56.75 -77.375 1 23.23 689 THR A N 1
ATOM 5476 C CA . THR A 1 689 ? -35.312 58 -76.688 1 23.23 689 THR A CA 1
ATOM 5477 C C . THR A 1 689 ? -36.344 58 -75.5 1 23.23 689 THR A C 1
ATOM 5479 O O . THR A 1 689 ? -37.5 57.719 -75.75 1 23.23 689 THR A O 1
ATOM 5482 N N . PRO A 1 690 ? -35.906 57.969 -74.188 1 23.06 690 PRO A N 1
ATOM 5483 C CA . PRO A 1 690 ? -36.781 58.031 -73 1 23.06 690 PRO A CA 1
ATOM 5484 C C . PRO A 1 690 ? -37.625 59.281 -73 1 23.06 690 PRO A C 1
ATOM 5486 O O . PRO A 1 690 ? -37.156 60.375 -73.312 1 23.06 690 PRO A O 1
ATOM 5489 N N . VAL A 1 691 ? -39 59.219 -73.125 1 23.91 691 VAL A N 1
ATOM 5490 C CA . VAL A 1 691 ? -39.906 60.375 -73.062 1 23.91 691 VAL A CA 1
ATOM 5491 C C . VAL A 1 691 ? -40.062 60.844 -71.625 1 23.91 691 VAL A C 1
ATOM 5493 O O . VAL A 1 691 ? -40.125 60.031 -70.688 1 23.91 691 VAL A O 1
ATOM 5496 N N . GLY A 1 692 ? -39.812 62.094 -71.25 1 22.8 692 GLY A N 1
ATOM 5497 C CA . GLY A 1 692 ? -39.844 62.906 -70.062 1 22.8 692 GLY A CA 1
ATOM 5498 C C . GLY A 1 692 ? -41.219 62.969 -69.438 1 22.8 692 GLY A C 1
ATOM 5499 O O . GLY A 1 692 ? -42.219 63.156 -70.125 1 22.8 692 GLY A O 1
ATOM 5500 N N . GLU A 1 693 ? -41.438 62.219 -68.312 1 22.3 693 GLU A N 1
ATOM 5501 C CA . GLU A 1 693 ? -42.625 62.219 -67.438 1 22.3 693 GLU A CA 1
ATOM 5502 C C . GLU A 1 693 ? -43.031 63.656 -67.062 1 22.3 693 GLU A C 1
ATOM 5504 O O . GLU A 1 693 ? -42.219 64.375 -66.5 1 22.3 693 GLU A O 1
ATOM 5509 N N . SER A 1 694 ? -43.844 64.375 -67.812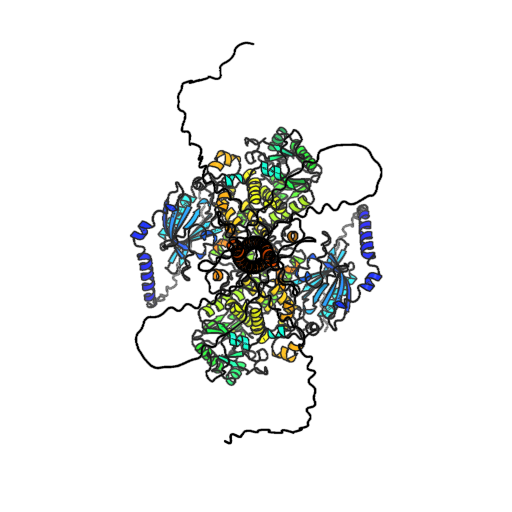 1 20.95 694 SER A N 1
ATOM 5510 C CA . SER A 1 694 ? -44.438 65.625 -67.25 1 20.95 694 SER A CA 1
ATOM 5511 C C . SER A 1 694 ? -45.344 65.312 -66.062 1 20.95 694 SER A C 1
ATOM 5513 O O . SER A 1 694 ? -46.281 64.562 -66.188 1 20.95 694 SER A O 1
ATOM 5515 N N . ARG A 1 695 ? -44.906 65.438 -64.812 1 21.53 695 ARG A N 1
ATOM 5516 C CA . ARG A 1 695 ? -45.5 65.375 -63.469 1 21.53 695 ARG A CA 1
ATOM 5517 C C . ARG A 1 695 ? -46.625 66.375 -63.344 1 21.53 695 ARG A C 1
ATOM 5519 O O . ARG A 1 695 ? -46.438 67.625 -63.375 1 21.53 695 ARG A O 1
ATOM 5526 N N . THR A 1 696 ? -47.812 66.188 -63.875 1 18.78 696 THR A N 1
ATOM 5527 C CA . THR A 1 696 ? -48.844 67.188 -63.438 1 18.78 696 THR A CA 1
ATOM 5528 C C . THR A 1 696 ? -49.125 67 -61.969 1 18.78 696 THR A C 1
ATOM 5530 O O . THR A 1 696 ? -49.281 65.938 -61.438 1 18.78 696 THR A O 1
ATOM 5533 N N . THR A 1 697 ? -49.031 68.125 -61.094 1 18.98 697 THR A N 1
ATOM 5534 C CA . THR A 1 697 ? -49.125 68.562 -59.719 1 18.98 697 THR A CA 1
ATOM 5535 C C . THR A 1 697 ? -50.562 68.438 -59.219 1 18.98 697 THR A C 1
ATOM 5537 O O . THR A 1 697 ? -50.875 68.938 -58.125 1 18.98 697 THR A O 1
ATOM 5540 N N . LEU A 1 698 ? -51.344 67.438 -59.438 1 18.45 698 LEU A N 1
ATOM 5541 C CA . LEU A 1 698 ? -52.656 67.75 -58.938 1 18.45 698 LEU A CA 1
ATOM 5542 C C . LEU A 1 698 ? -52.625 67.938 -57.406 1 18.45 698 LEU A C 1
ATOM 5544 O O . LEU A 1 698 ? -52.031 67.188 -56.688 1 18.45 698 LEU A O 1
ATOM 5548 N N . GLU A 1 699 ? -53.094 69.125 -56.969 1 18 699 GLU A N 1
ATOM 5549 C CA . GLU A 1 699 ? -53.312 69.875 -55.719 1 18 699 GLU A CA 1
ATOM 5550 C C . GLU A 1 699 ? -54.219 69.125 -54.75 1 18 699 GLU A C 1
ATOM 5552 O O . GLU A 1 699 ? -54.969 68.188 -55.156 1 18 699 GLU A O 1
ATOM 5557 N N . THR A 1 700 ? -54.344 69.688 -53.438 1 19.33 700 THR A N 1
ATOM 5558 C CA . THR A 1 700 ? -54.344 69.5 -52 1 19.33 700 THR A CA 1
ATOM 5559 C C . THR A 1 700 ? -55.75 69.188 -51.5 1 19.33 700 THR A C 1
ATOM 5561 O O . THR A 1 700 ? -55.906 68.625 -50.406 1 19.33 700 THR A O 1
ATOM 5564 N N . SER A 1 701 ? -56.938 69.562 -52.125 1 19.12 701 SER A N 1
ATOM 5565 C CA . SER A 1 701 ? -57.812 70.188 -51.125 1 19.12 701 SER A CA 1
ATOM 5566 C C . SER A 1 701 ? -58.469 69.125 -50.219 1 19.12 701 SER A C 1
ATOM 5568 O O . SER A 1 701 ? -58.812 68.062 -50.688 1 19.12 701 SER A O 1
ATOM 5570 N N . CYS A 1 702 ? -58.594 69.375 -48.875 1 19.53 702 CYS A N 1
ATOM 5571 C CA . CYS A 1 702 ? -58.844 68.812 -47.531 1 19.53 702 CYS A CA 1
ATOM 5572 C C . CYS A 1 702 ? -60.312 68.375 -47.406 1 19.53 702 CYS A C 1
ATOM 5574 O O . CYS A 1 702 ? -60.75 68 -46.312 1 19.53 702 CYS A O 1
ATOM 5576 N N . SER A 1 703 ? -61.156 68.625 -48.375 1 19.16 703 SER A N 1
ATOM 5577 C CA . SER A 1 703 ? -62.438 68.875 -47.781 1 19.16 703 SER A CA 1
ATOM 5578 C C . SER A 1 703 ? -63 67.625 -47.125 1 19.16 703 SER A C 1
ATOM 5580 O O . SER A 1 703 ? -62.688 66.5 -47.5 1 19.16 703 SER A O 1
ATOM 5582 N N . ASP A 1 704 ? -63.875 67.812 -46.156 1 20.83 704 ASP A N 1
ATOM 5583 C CA . ASP A 1 704 ? -64.5 67.25 -44.969 1 20.83 704 ASP A CA 1
ATOM 5584 C C . ASP A 1 704 ? -65.312 66 -45.281 1 20.83 704 ASP A C 1
ATOM 5586 O O . ASP A 1 704 ? -65.5 65.125 -44.438 1 20.83 704 ASP A O 1
ATOM 5590 N N . SER A 1 705 ? -66.312 66.188 -46.156 1 18.81 705 SER A N 1
ATOM 5591 C CA . SER A 1 705 ? -67.688 65.75 -45.719 1 18.81 705 SER A CA 1
ATOM 5592 C C . SER A 1 705 ? -67.875 64.25 -45.781 1 18.81 705 SER A C 1
ATOM 5594 O O . SER A 1 705 ? -68.312 63.656 -44.812 1 18.81 705 SER A O 1
ATOM 5596 N N . CYS A 1 706 ? -68.25 63.75 -46.906 1 17.86 706 CYS A N 1
ATOM 5597 C CA . CYS A 1 706 ? -69.5 63 -47.031 1 17.86 706 CYS A CA 1
ATOM 5598 C C . CYS A 1 706 ? -69.312 61.562 -46.656 1 17.86 706 CYS A C 1
ATOM 5600 O O . CYS A 1 706 ? -68.188 61.031 -46.688 1 17.86 706 CYS A O 1
ATOM 5602 N N . SER A 1 707 ? -70.438 60.906 -46.438 1 22.09 707 SER A N 1
ATOM 5603 C CA . SER A 1 707 ? -71.188 59.688 -46.125 1 22.09 707 SER A CA 1
ATOM 5604 C C . SER A 1 707 ? -70.812 58.531 -47.031 1 22.09 707 SER A C 1
ATOM 5606 O O . SER A 1 707 ? -70.5 57.438 -46.562 1 22.09 707 SER A O 1
ATOM 5608 N N . ILE A 1 708 ? -71.312 58.625 -48.281 1 20.33 708 ILE A N 1
ATOM 5609 C CA . ILE A 1 708 ? -72.062 57.562 -48.875 1 20.33 708 ILE A CA 1
ATOM 5610 C C . ILE A 1 708 ? -71.125 56.531 -49.531 1 20.33 708 ILE A C 1
ATOM 5612 O O . ILE A 1 708 ? -71.25 55.344 -49.25 1 20.33 708 ILE A O 1
ATOM 5616 N N . SER A 1 709 ? -70.875 56.688 -50.844 1 18.34 709 SER A N 1
ATOM 5617 C CA . SER A 1 709 ? -71.312 55.812 -51.969 1 18.34 709 SER A CA 1
ATOM 5618 C C . SER A 1 709 ? -70.188 54.875 -52.312 1 18.34 709 SER A C 1
ATOM 5620 O O . SER A 1 709 ? -69 55.188 -52.156 1 18.34 709 SER A O 1
ATOM 5622 N N . PRO A 1 710 ? -70.5 53.688 -52.812 1 22.05 710 PRO A N 1
ATOM 5623 C CA . PRO A 1 710 ? -69.938 52.375 -52.969 1 22.05 710 PRO A CA 1
ATOM 5624 C C . PRO A 1 710 ? -68.75 52.344 -53.969 1 22.05 710 PRO A C 1
ATOM 5626 O O . PRO A 1 710 ? -68.062 51.344 -54.062 1 22.05 710 PRO A O 1
ATOM 5629 N N . ASP A 1 711 ? -68.688 53.531 -54.906 1 19.05 711 ASP A N 1
ATOM 5630 C CA . ASP A 1 711 ? -68.5 53.125 -56.312 1 19.05 711 ASP A CA 1
ATOM 5631 C C . ASP A 1 711 ? -67.125 52.562 -56.531 1 19.05 711 ASP A C 1
ATOM 5633 O O . ASP A 1 711 ? -66.25 52.688 -55.656 1 19.05 711 ASP A O 1
ATOM 5637 N N . VAL A 1 712 ? -66.562 53.031 -57.719 1 18.66 712 VAL A N 1
ATOM 5638 C CA . VAL A 1 712 ? -65.938 52.562 -58.969 1 18.66 712 VAL A CA 1
ATOM 5639 C C . VAL A 1 712 ? -64.438 52.531 -58.844 1 18.66 712 VAL A C 1
ATOM 5641 O O . VAL A 1 712 ? -63.812 53.562 -58.594 1 18.66 712 VAL A O 1
ATOM 5644 N N . LYS A 1 713 ? -63.938 51.438 -58.531 1 19.22 713 LYS A N 1
ATOM 5645 C CA . LYS A 1 713 ? -62.531 51.125 -58.25 1 19.22 713 LYS A CA 1
ATOM 5646 C C . LYS A 1 713 ? -61.656 51.438 -59.438 1 19.22 713 LYS A C 1
ATOM 5648 O O . LYS A 1 713 ? -61.812 50.906 -60.531 1 19.22 713 LYS A O 1
ATOM 5653 N N . VAL A 1 714 ? -61.312 52.844 -59.594 1 17.52 714 VAL A N 1
ATOM 5654 C CA . VAL A 1 714 ? -60.562 53.375 -60.719 1 17.52 714 VAL A CA 1
ATOM 5655 C C . VAL A 1 714 ? -59.188 52.719 -60.781 1 17.52 714 VAL A C 1
ATOM 5657 O O . VAL A 1 714 ? -58.406 52.812 -59.844 1 17.52 714 VAL A O 1
ATOM 5660 N N . TYR A 1 715 ? -59.062 51.688 -61.688 1 18.2 715 TYR A N 1
ATOM 5661 C CA . TYR A 1 715 ? -57.906 50.844 -62 1 18.2 715 TYR A CA 1
ATOM 5662 C C . TYR A 1 715 ? -56.844 51.625 -62.75 1 18.2 715 TYR A C 1
ATOM 5664 O O . TYR A 1 715 ? -57.062 52.125 -63.844 1 18.2 715 TYR A O 1
ATOM 5672 N N . SER A 1 716 ? -56.156 52.719 -62.156 1 18.28 716 SER A N 1
ATOM 5673 C CA . SER A 1 716 ? -55.219 53.625 -62.844 1 18.28 716 SER A CA 1
ATOM 5674 C C . SER A 1 716 ? -54 52.875 -63.375 1 18.28 716 SER A C 1
ATOM 5676 O O . SER A 1 716 ? -53.281 52.219 -62.594 1 18.28 716 SER A O 1
ATOM 5678 N N . THR A 1 717 ? -54.062 52.344 -64.688 1 20.17 717 THR A N 1
ATOM 5679 C CA . THR A 1 717 ? -53.156 51.562 -65.5 1 20.17 717 THR A CA 1
ATOM 5680 C C . THR A 1 717 ? -51.938 52.406 -65.938 1 20.17 717 THR A C 1
ATOM 5682 O O . THR A 1 717 ? -52.062 53.281 -66.75 1 20.17 717 THR A O 1
ATOM 5685 N N . THR A 1 718 ? -51.125 52.969 -65.062 1 20.98 718 THR A N 1
ATOM 5686 C CA . THR A 1 718 ? -50.062 53.938 -65.375 1 20.98 718 THR A CA 1
ATOM 5687 C C . THR A 1 718 ? -48.969 53.281 -66.25 1 20.98 718 THR A C 1
ATOM 5689 O O . THR A 1 718 ? -48.094 52.625 -65.688 1 20.98 718 THR A O 1
ATOM 5692 N N . GLY A 1 719 ? -49.344 52.594 -67.438 1 21.98 719 GLY A N 1
ATOM 5693 C CA . GLY A 1 719 ? -48.438 51.75 -68.188 1 21.98 719 GLY A CA 1
ATOM 5694 C C . GLY A 1 719 ? -47.406 52.562 -69 1 21.98 719 GLY A C 1
ATOM 5695 O O . GLY A 1 719 ? -47.781 53.438 -69.75 1 21.98 719 GLY A O 1
ATOM 5696 N N . VAL A 1 720 ? -46.25 52.906 -68.5 1 22.09 720 VAL A N 1
ATOM 5697 C CA . VAL A 1 720 ? -45.156 53.719 -69.062 1 22.09 720 VAL A CA 1
ATOM 5698 C C . VAL A 1 720 ? -44.562 53.062 -70.312 1 22.09 720 VAL A C 1
ATOM 5700 O O . VAL A 1 720 ? -44.031 51.938 -70.188 1 22.09 720 VAL A O 1
ATOM 5703 N N . GLY A 1 721 ? -45.188 53.062 -71.5 1 24.02 721 GLY A N 1
ATOM 5704 C CA . GLY A 1 721 ? -44.969 52.406 -72.75 1 24.02 721 GLY A CA 1
ATOM 5705 C C . GLY A 1 721 ? -43.781 52.938 -73.562 1 24.02 721 GLY A C 1
ATOM 5706 O O . GLY A 1 721 ? -43.656 54.125 -73.75 1 24.02 721 GLY A O 1
ATOM 5707 N N . CYS A 1 722 ? -42.562 52.344 -73.438 1 22.11 722 CYS A N 1
ATOM 5708 C CA . CYS A 1 722 ? -41.344 52.812 -74.062 1 22.11 722 CYS A CA 1
ATOM 5709 C C . CYS A 1 722 ? -41.312 52.438 -75.562 1 22.11 722 CYS A C 1
ATOM 5711 O O . CYS A 1 722 ? -41.812 51.375 -75.938 1 22.11 722 CYS A O 1
ATOM 5713 N N . PHE A 1 723 ? -41.344 53.312 -76.562 1 24.8 723 PHE A N 1
ATOM 5714 C CA . PHE A 1 723 ? -41.625 53.281 -78 1 24.8 723 PHE A CA 1
ATOM 5715 C C . PHE A 1 723 ? -40.344 52.969 -78.812 1 24.8 723 PHE A C 1
ATOM 5717 O O . PHE A 1 723 ? -39.312 53.625 -78.625 1 24.8 723 PHE A O 1
ATOM 5724 N N . LEU A 1 724 ? -40.062 51.688 -79.062 1 23.55 724 LEU A N 1
ATOM 5725 C CA . LEU A 1 724 ? -38.844 51.375 -79.812 1 23.55 724 LEU A CA 1
ATOM 5726 C C . LEU A 1 724 ? -39.062 51.406 -81.312 1 23.55 724 LEU A C 1
ATOM 5728 O O . LEU A 1 724 ? -39.969 50.75 -81.812 1 23.55 724 LEU A O 1
ATOM 5732 N N . GLY A 1 725 ? -38.938 52.469 -82.062 1 24.16 725 GLY A N 1
ATOM 5733 C CA . GLY A 1 725 ? -39.281 52.75 -83.438 1 24.16 725 GLY A CA 1
ATOM 5734 C C . GLY A 1 725 ? -38.281 52.219 -84.438 1 24.16 725 GLY A C 1
ATOM 5735 O O . GLY A 1 725 ? -37.062 52.5 -84.312 1 24.16 725 GLY A O 1
ATOM 5736 N N . GLY A 1 726 ? -38.156 50.906 -84.812 1 24.73 726 GLY A N 1
ATOM 5737 C CA . GLY A 1 726 ? -37.125 50.5 -85.75 1 24.73 726 GLY A CA 1
ATOM 5738 C C . GLY A 1 726 ? -37.625 50.344 -87.188 1 24.73 726 GLY A C 1
ATOM 5739 O O . GLY A 1 726 ? -38.844 50.188 -87.438 1 24.73 726 GLY A O 1
ATOM 5740 N N . SER A 1 727 ? -37.25 51.156 -88.188 1 23.23 727 SER A N 1
ATOM 5741 C CA . SER A 1 727 ? -37.719 51.219 -89.562 1 23.23 727 SER A CA 1
ATOM 5742 C C . SER A 1 727 ? -37.125 50.094 -90.375 1 23.23 727 SER A C 1
ATOM 5744 O O . SER A 1 727 ? -35.938 49.812 -90.25 1 23.23 727 SER A O 1
ATOM 5746 N N . MET A 1 728 ? -37.844 49 -90.75 1 24.44 728 MET A N 1
ATOM 5747 C CA . MET A 1 728 ? -37.438 47.781 -91.438 1 24.44 728 MET A CA 1
ATOM 5748 C C . MET A 1 728 ? -37.5 47.938 -92.938 1 24.44 728 MET A C 1
ATOM 5750 O O . MET A 1 728 ? -38.562 48.312 -93.438 1 24.44 728 MET A O 1
ATOM 5754 N N . SER A 1 729 ? -36.469 48.438 -93.562 1 22.53 729 SER A N 1
ATOM 5755 C CA . SER A 1 729 ? -36.531 48.625 -95 1 22.53 729 SER A CA 1
ATOM 5756 C C . SER A 1 729 ? -36.875 47.344 -95.688 1 22.53 729 SER A C 1
ATOM 5758 O O . SER A 1 729 ? -37.719 47.312 -96.625 1 22.53 729 SER A O 1
ATOM 5760 N N . GLN A 1 730 ? -35.938 46.438 -96.062 1 22.95 730 GLN A N 1
ATOM 5761 C CA . GLN A 1 730 ? -36.094 45.594 -97.25 1 22.95 730 GLN A CA 1
ATOM 5762 C C . GLN A 1 730 ? -37 44.406 -96.938 1 22.95 730 GLN A C 1
ATOM 5764 O O . GLN A 1 730 ? -37.156 44.031 -95.75 1 22.95 730 GLN A O 1
ATOM 5769 N N . ASP A 1 731 ? -37.5 43.594 -97.938 1 23.95 731 ASP A N 1
ATOM 5770 C CA . ASP A 1 731 ? -38.594 42.656 -98.188 1 23.95 731 ASP A CA 1
ATOM 5771 C C . ASP A 1 731 ? -38.375 41.312 -97.5 1 23.95 731 ASP A C 1
ATOM 5773 O O . ASP A 1 731 ? -37.406 40.594 -97.875 1 23.95 731 ASP A O 1
ATOM 5777 N N . PHE A 1 732 ? -38.188 41.156 -96.25 1 23.59 732 PHE A N 1
ATOM 5778 C CA . PHE A 1 732 ? -37.594 39.906 -95.75 1 23.59 732 PHE A CA 1
ATOM 5779 C C . PHE A 1 732 ? -38.656 38.812 -95.688 1 23.59 732 PHE A C 1
ATOM 5781 O O . PHE A 1 732 ? -39.812 39.062 -95.375 1 23.59 732 PHE A O 1
ATOM 5788 N N . GLU A 1 733 ? -38.562 37.75 -96.562 1 22.7 733 GLU A N 1
ATOM 5789 C CA . GLU A 1 733 ? -39.5 36.656 -96.75 1 22.7 733 GLU A CA 1
ATOM 5790 C C . GLU A 1 733 ? -39.594 35.781 -95.562 1 22.7 733 GLU A C 1
ATOM 5792 O O . GLU A 1 733 ? -38.594 35.438 -94.938 1 22.7 733 GLU A O 1
ATOM 5797 N N . ILE A 1 734 ? -40.688 35.656 -94.812 1 21.75 734 ILE A N 1
ATOM 5798 C CA . ILE A 1 734 ? -41.062 35.062 -93.562 1 21.75 734 ILE A CA 1
ATOM 5799 C C . ILE A 1 734 ? -41.125 33.531 -93.688 1 21.75 734 ILE A C 1
ATOM 5801 O O . ILE A 1 734 ? -42 33.031 -94.438 1 21.75 734 ILE A O 1
ATOM 5805 N N . LEU A 1 735 ? -40.062 32.719 -93.812 1 21.53 735 LEU A N 1
ATOM 5806 C CA . LEU A 1 735 ? -40.156 31.297 -94.125 1 21.53 735 LEU A CA 1
ATOM 5807 C C . LEU A 1 735 ? -40.688 30.531 -92.938 1 21.53 735 LEU A C 1
ATOM 5809 O O . LEU A 1 735 ? -40.344 30.812 -91.812 1 21.53 735 LEU A O 1
ATOM 5813 N N . GLN A 1 736 ? -41.875 29.766 -93 1 19.36 736 GLN A N 1
ATOM 5814 C CA . GLN A 1 736 ? -42.844 29 -92.25 1 19.36 736 GLN A CA 1
ATOM 5815 C C . GLN A 1 736 ? -42.188 27.797 -91.562 1 19.36 736 GLN A C 1
ATOM 5817 O O . GLN A 1 736 ? -41.594 26.953 -92.25 1 19.36 736 GLN A O 1
ATOM 5822 N N . SER A 1 737 ? -41.562 27.859 -90.375 1 19.17 737 SER A N 1
ATOM 5823 C CA . SER A 1 737 ? -40.781 26.844 -89.688 1 19.17 737 SER A CA 1
ATOM 5824 C C . SER A 1 737 ? -41.656 25.641 -89.312 1 19.17 737 SER A C 1
ATOM 5826 O O . SER A 1 737 ? -42.812 25.812 -88.875 1 19.17 737 SER A O 1
ATOM 5828 N N . TYR A 1 738 ? -41.406 24.328 -89.812 1 19.92 738 TYR A N 1
ATOM 5829 C CA . TYR A 1 738 ? -41.875 22.953 -89.938 1 19.92 738 TYR A CA 1
ATOM 5830 C C . TYR A 1 738 ? -42 22.312 -88.562 1 19.92 738 TYR A C 1
ATOM 5832 O O . TYR A 1 738 ? -41 21.891 -88 1 19.92 738 TYR A O 1
ATOM 5840 N N . PHE A 1 739 ? -42.844 22.797 -87.562 1 18.84 739 PHE A N 1
ATOM 5841 C CA . PHE A 1 739 ? -43.094 22.266 -86.25 1 18.84 739 PHE A CA 1
ATOM 5842 C C . PHE A 1 739 ? -43.75 20.891 -86.312 1 18.84 739 PHE A C 1
ATOM 5844 O O . PHE A 1 739 ? -44.5 20.484 -85.438 1 18.84 739 PHE A O 1
ATOM 5851 N N . ASP A 1 740 ? -43.656 20.062 -87.375 1 18.16 740 ASP A N 1
ATOM 5852 C CA . ASP A 1 740 ? -44.625 18.953 -87.312 1 18.16 740 ASP A CA 1
ATOM 5853 C C . ASP A 1 740 ? -44.312 17.969 -86.188 1 18.16 740 ASP A C 1
ATOM 5855 O O . ASP A 1 740 ? -43.281 17.297 -86.25 1 18.16 740 ASP A O 1
ATOM 5859 N N . PRO A 1 741 ? -44.594 18.203 -84.938 1 19.61 741 PRO A N 1
ATOM 5860 C CA . PRO A 1 741 ? -44.312 17.219 -83.875 1 19.61 741 PRO A CA 1
ATOM 5861 C C . PRO A 1 741 ? -45.062 15.906 -84.125 1 19.61 741 PRO A C 1
ATOM 5863 O O . PRO A 1 741 ? -45.156 15.078 -83.188 1 19.61 741 PRO A O 1
ATOM 5866 N N . LYS A 1 742 ? -45.969 15.844 -85.188 1 18.36 742 LYS A N 1
ATOM 5867 C CA . LYS A 1 742 ? -46.875 14.727 -85.062 1 18.36 742 LYS A CA 1
ATOM 5868 C C . LYS A 1 742 ? -46.156 13.461 -84.625 1 18.36 742 LYS A C 1
ATOM 5870 O O . LYS A 1 742 ? -46.594 12.766 -83.688 1 18.36 742 LYS A O 1
ATOM 5875 N N . ARG A 1 743 ? -45.688 12.625 -85.625 1 17.2 743 ARG A N 1
ATOM 5876 C CA . ARG A 1 743 ? -46.156 11.266 -85.875 1 17.2 743 ARG A CA 1
ATOM 5877 C C . ARG A 1 743 ? -45.344 10.242 -85.125 1 17.2 743 ARG A C 1
ATOM 5879 O O . ARG A 1 743 ? -44.469 9.562 -85.625 1 17.2 743 ARG A O 1
ATOM 5886 N N . HIS A 1 744 ? -44.656 10.57 -84.062 1 17.34 744 HIS A N 1
ATOM 5887 C CA . HIS A 1 744 ? -43.906 9.367 -83.75 1 17.34 744 HIS A CA 1
ATOM 5888 C C . HIS A 1 744 ? -44.844 8.172 -83.5 1 17.34 744 HIS A C 1
ATOM 5890 O O . HIS A 1 744 ? -45.75 8.25 -82.688 1 17.34 744 HIS A O 1
ATOM 5896 N N . GLU A 1 745 ? -45.031 7.215 -84.5 1 16.69 745 GLU A N 1
ATOM 5897 C CA . GLU A 1 745 ? -45.625 5.906 -84.75 1 16.69 745 GLU A CA 1
ATOM 5898 C C . GLU A 1 745 ? -45.406 4.984 -83.562 1 16.69 745 GLU A C 1
ATOM 5900 O O . GLU A 1 745 ? -44.375 5.047 -82.875 1 16.69 745 GLU A O 1
ATOM 5905 N N . ALA A 1 746 ? -46.531 4.297 -83 1 17.25 746 ALA A N 1
ATOM 5906 C CA . ALA A 1 746 ? -47.125 3.254 -82.188 1 17.25 746 ALA A CA 1
ATOM 5907 C C . ALA A 1 746 ? -46.438 1.906 -82.438 1 17.25 746 ALA A C 1
ATOM 5909 O O . ALA A 1 746 ? -46.781 0.905 -81.812 1 17.25 746 ALA A O 1
ATOM 5910 N N . ARG A 1 747 ? -45.531 1.641 -83.375 1 16.06 747 ARG A N 1
ATOM 5911 C CA . ARG A 1 747 ? -45.5 0.296 -83.938 1 16.06 747 ARG A CA 1
ATOM 5912 C C . ARG A 1 747 ? -45.5 -0.762 -82.875 1 16.06 747 ARG A C 1
ATOM 5914 O O . ARG A 1 747 ? -44.688 -0.726 -81.938 1 16.06 747 ARG A O 1
ATOM 5921 N N . SER A 1 748 ? -46.719 -1.602 -82.75 1 16.91 748 SER A N 1
ATOM 5922 C CA . SER A 1 748 ? -47.25 -2.793 -82.125 1 16.91 748 SER A CA 1
ATOM 5923 C C . SER A 1 748 ? -46.375 -4.02 -82.438 1 16.91 748 SER A C 1
ATOM 5925 O O . SER A 1 748 ? -46.688 -5.121 -81.938 1 16.91 748 SER A O 1
ATOM 5927 N N . ILE A 1 749 ? -45.281 -4.031 -83 1 16.3 749 ILE A N 1
ATOM 5928 C CA . ILE A 1 749 ? -44.906 -5.258 -83.688 1 16.3 749 ILE A CA 1
ATOM 5929 C C . ILE A 1 749 ? -45.156 -6.461 -82.812 1 16.3 749 ILE A C 1
ATOM 5931 O O . ILE A 1 749 ? -44.812 -6.434 -81.625 1 16.3 749 ILE A O 1
ATOM 5935 N N . ASP A 1 750 ? -45.844 -7.57 -83.375 1 16.06 750 ASP A N 1
ATOM 5936 C CA . ASP A 1 750 ? -46.562 -8.828 -83.312 1 16.06 750 ASP A CA 1
ATOM 5937 C C . ASP A 1 750 ? -45.781 -9.859 -82.5 1 16.06 750 ASP A C 1
ATOM 5939 O O . ASP A 1 750 ? -46.281 -10.414 -81.5 1 16.06 750 ASP A O 1
ATOM 5943 N N . PRO A 1 751 ? -45.219 -11 -83.25 1 16.23 751 PRO A N 1
ATOM 5944 C CA . PRO A 1 751 ? -45.625 -12.375 -83.562 1 16.23 751 PRO A CA 1
ATOM 5945 C C . PRO A 1 751 ? -45.031 -13.398 -82.562 1 16.23 751 PRO A C 1
ATOM 5947 O O . PRO A 1 751 ? -44.125 -13.07 -81.812 1 16.23 751 PRO A O 1
ATOM 5950 N N . THR A 1 752 ? -44.812 -14.797 -83.062 1 15.26 752 THR A N 1
ATOM 5951 C CA . THR A 1 752 ? -45.094 -16.219 -82.875 1 15.26 752 THR A CA 1
ATOM 5952 C C . THR A 1 752 ? -43.906 -16.906 -82.188 1 15.26 752 THR A C 1
ATOM 5954 O O . THR A 1 752 ? -44.062 -18 -81.625 1 15.26 752 THR A O 1
ATOM 5957 N N . ALA A 1 753 ? -42.719 -16.688 -82.5 1 15.52 753 ALA A N 1
ATOM 5958 C CA . ALA A 1 753 ? -41.969 -17.859 -82.938 1 15.52 753 ALA A CA 1
ATOM 5959 C C . ALA A 1 753 ? -41.938 -18.938 -81.875 1 15.52 753 ALA A C 1
ATOM 5961 O O . ALA A 1 753 ? -41.781 -18.656 -80.688 1 15.52 753 ALA A O 1
ATOM 5962 N N . THR A 1 754 ? -42 -20.312 -82.312 1 15.41 754 THR A N 1
ATOM 5963 C CA . THR A 1 754 ? -42.406 -21.688 -81.938 1 15.41 754 THR A CA 1
ATOM 5964 C C . THR A 1 754 ? -41.469 -22.266 -80.875 1 15.41 754 THR A C 1
ATOM 5966 O O . THR A 1 754 ? -41.938 -22.734 -79.875 1 15.41 754 THR A O 1
ATOM 5969 N N . SER A 1 755 ? -40.594 -23.375 -81.312 1 15.33 755 SER A N 1
ATOM 5970 C CA . SER A 1 755 ? -40.656 -24.828 -81.125 1 15.33 755 SER A CA 1
ATOM 5971 C C . SER A 1 755 ? -39.844 -25.234 -79.875 1 15.33 755 SER A C 1
ATOM 5973 O O . SER A 1 755 ? -39.094 -24.438 -79.312 1 15.33 755 SER A O 1
ATOM 5975 N N . ASN A 1 756 ? -39.281 -26.641 -79.938 1 15.43 756 ASN A N 1
ATOM 5976 C CA . ASN A 1 756 ? -39.344 -27.938 -79.25 1 15.43 756 ASN A CA 1
ATOM 5977 C C . ASN A 1 756 ? -38.156 -28.156 -78.375 1 15.43 756 ASN A C 1
ATOM 5979 O O . ASN A 1 756 ? -38.281 -28.656 -77.25 1 15.43 756 ASN A O 1
ATOM 5983 N N . GLY A 1 757 ? -36.938 -28.062 -78.875 1 15.55 757 GLY A N 1
ATOM 5984 C CA . GLY A 1 757 ? -36.125 -29.266 -78.938 1 15.55 757 GLY A CA 1
ATOM 5985 C C . GLY A 1 757 ? -35.531 -29.609 -77.562 1 15.55 757 GLY A C 1
ATOM 5986 O O . GLY A 1 757 ? -35.344 -28.719 -76.688 1 15.55 757 GLY A O 1
ATOM 5987 N N . CYS A 1 758 ? -35.594 -30.906 -77.125 1 16.33 758 CYS A N 1
ATOM 5988 C CA . CYS A 1 758 ? -35.562 -31.828 -76 1 16.33 758 CYS A CA 1
ATOM 5989 C C . CYS A 1 758 ? -34.188 -31.844 -75.312 1 16.33 758 CYS A C 1
ATOM 5991 O O . CYS A 1 758 ? -34.094 -32.094 -74.125 1 16.33 758 CYS A O 1
ATOM 5993 N N . ASN A 1 759 ? -33.125 -31.844 -76.125 1 15.41 759 ASN A N 1
ATOM 5994 C CA . ASN A 1 759 ? -32.219 -33 -76.125 1 15.41 759 ASN A CA 1
ATOM 5995 C C . ASN A 1 759 ? -31.422 -33 -74.812 1 15.41 759 ASN A C 1
ATOM 5997 O O . ASN A 1 759 ? -31.141 -31.969 -74.25 1 15.41 759 ASN A O 1
ATOM 6001 N N . ASP A 1 760 ? -31.047 -34.312 -74.312 1 16.41 760 ASP A N 1
ATOM 6002 C CA . ASP A 1 760 ? -30.641 -35.156 -73.188 1 16.41 760 ASP A CA 1
ATOM 6003 C C . ASP A 1 760 ? -29.188 -34.875 -72.812 1 16.41 760 ASP A C 1
ATOM 6005 O O . ASP A 1 760 ? -28.625 -35.594 -72 1 16.41 760 ASP A O 1
ATOM 6009 N N . LEU A 1 761 ? -28.656 -33.906 -73.312 1 15.59 761 LEU A N 1
ATOM 6010 C CA . LEU A 1 761 ? -27.219 -34.188 -73.438 1 15.59 761 LEU A CA 1
ATOM 6011 C C . LEU A 1 761 ? -26.641 -34.594 -72.125 1 15.59 761 LEU A C 1
ATOM 6013 O O . LEU A 1 761 ? -26.797 -33.906 -71.125 1 15.59 761 LEU A O 1
ATOM 6017 N N . PHE A 1 762 ? -26.203 -35.844 -72.062 1 16.14 762 PHE A N 1
ATOM 6018 C CA . PHE A 1 762 ? -25.766 -36.906 -71.188 1 16.14 762 PHE A CA 1
ATOM 6019 C C . PHE A 1 762 ? -24.781 -36.406 -70.125 1 16.14 762 PHE A C 1
ATOM 6021 O O . PHE A 1 762 ? -24.391 -35.219 -70.188 1 16.14 762 PHE A O 1
ATOM 6028 N N . THR A 1 763 ? -23.719 -37.156 -69.938 1 15.26 763 THR A N 1
ATOM 6029 C CA . THR A 1 763 ? -23.125 -38.375 -69.375 1 15.26 763 THR A CA 1
ATOM 6030 C C . THR A 1 763 ? -21.812 -38.062 -68.688 1 15.26 763 THR A C 1
ATOM 6032 O O . THR A 1 763 ? -21.516 -38.625 -67.625 1 15.26 763 THR A O 1
ATOM 6035 N N . ARG A 1 764 ? -20.766 -37.656 -69.312 1 15.05 764 ARG A N 1
ATOM 6036 C CA . ARG A 1 764 ? -19.531 -38.406 -69 1 15.05 764 ARG A CA 1
ATOM 6037 C C . ARG A 1 764 ? -19.016 -38 -67.625 1 15.05 764 ARG A C 1
ATOM 6039 O O . ARG A 1 764 ? -19.078 -36.844 -67.188 1 15.05 764 ARG A O 1
ATOM 6046 N N . ARG A 1 765 ? -18.734 -39.094 -66.75 1 17.02 765 ARG A N 1
ATOM 6047 C CA . ARG A 1 765 ? -18.125 -39.875 -65.688 1 17.02 765 ARG A CA 1
ATOM 6048 C C . ARG A 1 765 ? -16.609 -39.719 -65.688 1 17.02 765 ARG A C 1
ATOM 6050 O O . ARG A 1 765 ? -15.93 -40.344 -64.875 1 17.02 765 ARG A O 1
ATOM 6057 N N . ILE A 1 766 ? -15.938 -39 -66.312 1 16.36 766 ILE A N 1
ATOM 6058 C CA . ILE A 1 766 ? -14.617 -39.469 -66.688 1 16.36 766 ILE A CA 1
ATOM 6059 C C . ILE A 1 766 ? -13.766 -39.719 -65.438 1 16.36 766 ILE A C 1
ATOM 6061 O O . ILE A 1 766 ? -13.688 -38.844 -64.562 1 16.36 766 ILE A O 1
ATOM 6065 N N . THR A 1 767 ? -13.266 -41.125 -65.188 1 18.16 767 THR A N 1
ATOM 6066 C CA . THR A 1 767 ? -12.438 -42.031 -64.375 1 18.16 767 THR A CA 1
ATOM 6067 C C . THR A 1 767 ? -10.977 -41.594 -64.438 1 18.16 767 THR A C 1
ATOM 6069 O O . THR A 1 767 ? -10.148 -42.094 -63.656 1 18.16 767 THR A O 1
ATOM 6072 N N . VAL A 1 768 ? -10.453 -40.719 -64.688 1 18.56 768 VAL A N 1
ATOM 6073 C CA . VAL A 1 768 ? -9.141 -40.844 -65.312 1 18.56 768 VAL A CA 1
ATOM 6074 C C . VAL A 1 768 ? -8.18 -41.562 -64.375 1 18.56 768 VAL A C 1
ATOM 6076 O O . VAL A 1 768 ? -8.289 -41.438 -63.156 1 18.56 768 VAL A O 1
ATOM 6079 N N . GLU A 1 769 ? -7.199 -42.375 -64.75 1 17.97 769 GLU A N 1
ATOM 6080 C CA . GLU A 1 769 ? -6.234 -43.406 -64.438 1 17.97 769 GLU A CA 1
ATOM 6081 C C . GLU A 1 769 ? -5.691 -43.25 -63.031 1 17.97 769 GLU A C 1
ATOM 6083 O O . GLU A 1 769 ? -5.809 -42.188 -62.438 1 17.97 769 GLU A O 1
ATOM 6088 N N . GLU A 1 770 ? -4.691 -44.25 -62.875 1 19.62 770 GLU A N 1
ATOM 6089 C CA . GLU A 1 770 ? -4.16 -45.625 -62.812 1 19.62 770 GLU A CA 1
ATOM 6090 C C . GLU A 1 770 ? -2.906 -45.688 -61.969 1 19.62 770 GLU A C 1
ATOM 6092 O O . GLU A 1 770 ? -2.533 -46.75 -61.469 1 19.62 770 GLU A O 1
ATOM 6097 N N . VAL A 1 771 ? -2.059 -44.75 -61.656 1 21.75 771 VAL A N 1
ATOM 6098 C CA . VAL A 1 771 ? -0.707 -45.25 -61.906 1 21.75 771 VAL A CA 1
ATOM 6099 C C . VAL A 1 771 ? -0.49 -46.562 -61.125 1 21.75 771 VAL A C 1
ATOM 6101 O O . VAL A 1 771 ? -1.017 -46.719 -60.031 1 21.75 771 VAL A O 1
ATOM 6104 N N . VAL A 1 772 ? 0.184 -47.812 -61.781 1 21.36 772 VAL A N 1
ATOM 6105 C CA . VAL A 1 772 ? 0.5 -49.25 -61.844 1 21.36 772 VAL A CA 1
ATOM 6106 C C . VAL A 1 772 ? 1.1 -49.688 -60.5 1 21.36 772 VAL A C 1
ATOM 6108 O O . VAL A 1 772 ? 0.644 -50.688 -59.906 1 21.36 772 VAL A O 1
ATOM 6111 N N . ARG A 1 773 ? 2.52 -49.844 -60.594 1 22.62 773 ARG A N 1
ATOM 6112 C CA . ARG A 1 773 ? 3.748 -50.125 -59.844 1 22.62 773 ARG A CA 1
ATOM 6113 C C . ARG A 1 773 ? 3.926 -49.125 -58.719 1 22.62 773 ARG A C 1
ATOM 6115 O O . ARG A 1 773 ? 3.662 -47.938 -58.875 1 22.62 773 ARG A O 1
ATOM 6122 N N . MET B 1 1 ? 43.625 4.488 55.375 1 15.34 1 MET B N 1
ATOM 6123 C CA . MET B 1 1 ? 44.344 3.305 55.812 1 15.34 1 MET B CA 1
ATOM 6124 C C . MET B 1 1 ? 44.406 2.25 54.719 1 15.34 1 MET B C 1
ATOM 6126 O O . MET B 1 1 ? 43.688 2.369 53.688 1 15.34 1 MET B O 1
ATOM 6130 N N . ASP B 1 2 ? 44.125 0.922 55.062 1 15.44 2 ASP B N 1
ATOM 6131 C CA . ASP B 1 2 ? 44.812 -0.354 55.062 1 15.44 2 ASP B CA 1
ATOM 6132 C C . ASP B 1 2 ? 44.375 -1.221 53.906 1 15.44 2 ASP B C 1
ATOM 6134 O O . ASP B 1 2 ? 45.062 -2.195 53.531 1 15.44 2 ASP B O 1
ATOM 6138 N N . ARG B 1 3 ? 43.062 -1.303 53.5 1 17.23 3 ARG B N 1
ATOM 6139 C CA . ARG B 1 3 ? 42.625 -2.689 53.562 1 17.23 3 ARG B CA 1
ATOM 6140 C C . ARG B 1 3 ? 43.25 -3.508 52.438 1 17.23 3 ARG B C 1
ATOM 6142 O O . ARG B 1 3 ? 43.469 -3.006 51.312 1 17.23 3 ARG B O 1
ATOM 6149 N N . MET B 1 4 ? 43.531 -4.711 52.531 1 15.78 4 MET B N 1
ATOM 6150 C CA . MET B 1 4 ? 44.469 -5.801 52.375 1 15.78 4 MET B CA 1
ATOM 6151 C C . MET B 1 4 ? 44.344 -6.441 51 1 15.78 4 MET B C 1
ATOM 6153 O O . MET B 1 4 ? 45.375 -6.691 50.312 1 15.78 4 MET B O 1
ATOM 6157 N N . PHE B 1 5 ? 43.188 -7.09 50.656 1 18.16 5 PHE B N 1
ATOM 6158 C CA . PHE B 1 5 ? 43.312 -8.531 50.438 1 18.16 5 PHE B CA 1
ATOM 6159 C C . PHE B 1 5 ? 43.875 -8.836 49.062 1 18.16 5 PHE B C 1
ATOM 6161 O O . PHE B 1 5 ? 43.781 -8.016 48.156 1 18.16 5 PHE B O 1
ATOM 6168 N N . GLY B 1 6 ? 44.375 -10.094 48.688 1 16.72 6 GLY B N 1
ATOM 6169 C CA . GLY B 1 6 ? 45.438 -10.93 48.219 1 16.72 6 GLY B CA 1
ATOM 6170 C C . GLY B 1 6 ? 45.219 -11.422 46.781 1 16.72 6 GLY B C 1
ATOM 6171 O O . GLY B 1 6 ? 46.125 -11.961 46.156 1 16.72 6 GLY B O 1
ATOM 6172 N N . ALA B 1 7 ? 43.906 -11.586 46.281 1 18.91 7 ALA B N 1
ATOM 6173 C CA . ALA B 1 7 ? 43.812 -12.906 45.688 1 18.91 7 ALA B CA 1
ATOM 6174 C C . ALA B 1 7 ? 44.656 -12.992 44.406 1 18.91 7 ALA B C 1
ATOM 6176 O O . ALA B 1 7 ? 44.75 -12.023 43.656 1 18.91 7 ALA B O 1
ATOM 6177 N N . ARG B 1 8 ? 45.438 -14.078 44.25 1 17.47 8 ARG B N 1
ATOM 6178 C CA . ARG B 1 8 ? 46.625 -14.555 43.531 1 17.47 8 ARG B CA 1
ATOM 6179 C C . ARG B 1 8 ? 46.281 -14.844 42.062 1 17.47 8 ARG B C 1
ATOM 6181 O O . ARG B 1 8 ? 45.312 -15.57 41.781 1 17.47 8 ARG B O 1
ATOM 6188 N N . ARG B 1 9 ? 46.625 -14.008 41.062 1 17.36 9 ARG B N 1
ATOM 6189 C CA . ARG B 1 9 ? 46.5 -13.953 39.594 1 17.36 9 ARG B CA 1
ATOM 6190 C C . ARG B 1 9 ? 47.188 -15.156 38.969 1 17.36 9 ARG B C 1
ATOM 6192 O O . ARG B 1 9 ? 48.438 -15.18 38.844 1 17.36 9 ARG B O 1
ATOM 6199 N N . THR B 1 10 ? 46.719 -16.453 39.344 1 17.44 10 THR B N 1
ATOM 6200 C CA . THR B 1 10 ? 47.594 -17.531 38.875 1 17.44 10 THR B CA 1
ATOM 6201 C C . THR B 1 10 ? 47.688 -17.516 37.344 1 17.44 10 THR B C 1
ATOM 6203 O O . THR B 1 10 ? 46.719 -17.266 36.656 1 17.44 10 THR B O 1
ATOM 6206 N N . ASP B 1 11 ? 48.938 -17.484 36.625 1 16.89 11 ASP B N 1
ATOM 6207 C CA . ASP B 1 11 ? 49.719 -17.219 35.406 1 16.89 11 ASP B CA 1
ATOM 6208 C C . ASP B 1 11 ? 49.625 -18.391 34.438 1 16.89 11 ASP B C 1
ATOM 6210 O O . ASP B 1 11 ? 50.312 -18.438 33.438 1 16.89 11 ASP B O 1
ATOM 6214 N N . SER B 1 12 ? 48.688 -19.422 34.656 1 17.47 12 SER B N 1
ATOM 6215 C CA . SER B 1 12 ? 49.25 -20.641 34.062 1 17.47 12 SER B CA 1
ATOM 6216 C C . SER B 1 12 ? 49.438 -20.5 32.562 1 17.47 12 SER B C 1
ATOM 6218 O O . SER B 1 12 ? 48.531 -20.016 31.875 1 17.47 12 SER B O 1
ATOM 6220 N N . ARG B 1 13 ? 50.656 -20.734 31.922 1 18.02 13 ARG B N 1
ATOM 6221 C CA . ARG B 1 13 ? 51.469 -20.641 30.719 1 18.02 13 ARG B CA 1
ATOM 6222 C C . ARG B 1 13 ? 51.094 -21.719 29.703 1 18.02 13 ARG B C 1
ATOM 6224 O O . ARG B 1 13 ? 51.844 -21.984 28.766 1 18.02 13 ARG B O 1
ATOM 6231 N N . ARG B 1 14 ? 49.875 -22.359 29.688 1 17.44 14 ARG B N 1
ATOM 6232 C CA . ARG B 1 14 ? 49.969 -23.625 28.969 1 17.44 14 ARG B CA 1
ATOM 6233 C C . ARG B 1 14 ? 50.406 -23.406 27.516 1 17.44 14 ARG B C 1
ATOM 6235 O O . ARG B 1 14 ? 49.969 -22.438 26.891 1 17.44 14 ARG B O 1
ATOM 6242 N N . SER B 1 15 ? 51.375 -24.234 26.844 1 17.97 15 SER B N 1
ATOM 6243 C CA . SER B 1 15 ? 52.375 -24.422 25.781 1 17.97 15 SER B CA 1
ATOM 6244 C C . SER B 1 15 ? 51.688 -24.812 24.469 1 17.97 15 SER B C 1
ATOM 6246 O O . SER B 1 15 ? 52.375 -25.125 23.484 1 17.97 15 SER B O 1
ATOM 6248 N N . GLU B 1 16 ? 50.375 -24.859 24.344 1 19.77 16 GLU B N 1
ATOM 6249 C CA . GLU B 1 16 ? 49.969 -25.812 23.312 1 19.77 16 GLU B CA 1
ATOM 6250 C C . GLU B 1 16 ? 50.594 -25.453 21.969 1 19.77 16 GLU B C 1
ATOM 6252 O O . GLU B 1 16 ? 50.812 -24.281 21.672 1 19.77 16 GLU B O 1
ATOM 6257 N N . GLY B 1 17 ? 51 -26.484 21.188 1 18.67 17 GLY B N 1
ATOM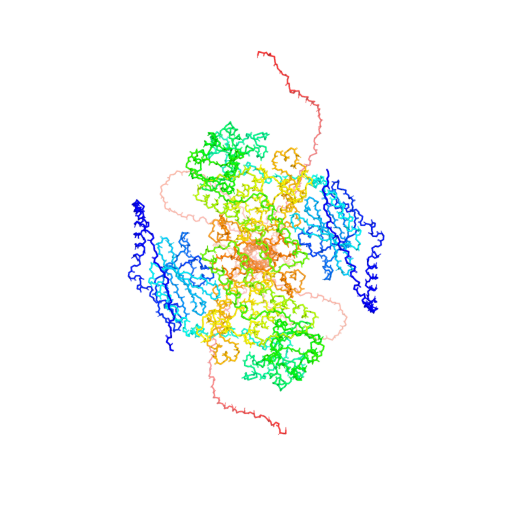 6258 C CA . GLY B 1 17 ? 51.844 -26.828 20.031 1 18.67 17 GLY B CA 1
ATOM 6259 C C . GLY B 1 17 ? 51.344 -26.234 18.734 1 18.67 17 GLY B C 1
ATOM 6260 O O . GLY B 1 17 ? 50.125 -26.125 18.516 1 18.67 17 GLY B O 1
ATOM 6261 N N . ALA B 1 18 ? 52.094 -25.328 18.094 1 19.19 18 ALA B N 1
ATOM 6262 C CA . ALA B 1 18 ? 52.062 -24.422 16.953 1 19.19 18 ALA B CA 1
ATOM 6263 C C . ALA B 1 18 ? 52.062 -25.203 15.641 1 19.19 18 ALA B C 1
ATOM 6265 O O . ALA B 1 18 ? 53.062 -25.719 15.203 1 19.19 18 ALA B O 1
ATOM 6266 N N . VAL B 1 19 ? 51.156 -26.266 15.477 1 22.17 19 VAL B N 1
ATOM 6267 C CA . VAL B 1 19 ? 51.469 -27 14.258 1 22.17 19 VAL B CA 1
ATOM 6268 C C . VAL B 1 19 ? 51.5 -26.047 13.062 1 22.17 19 VAL B C 1
ATOM 6270 O O . VAL B 1 19 ? 50.594 -25.188 12.93 1 22.17 19 VAL B O 1
ATOM 6273 N N . PRO B 1 20 ? 52.625 -25.922 12.305 1 21.39 20 PRO B N 1
ATOM 6274 C CA . PRO B 1 20 ? 53 -24.969 11.258 1 21.39 20 PRO B CA 1
ATOM 6275 C C . PRO B 1 20 ? 52.219 -25.156 9.969 1 21.39 20 PRO B C 1
ATOM 6277 O O . PRO B 1 20 ? 52.281 -26.219 9.344 1 21.39 20 PRO B O 1
ATOM 6280 N N . PHE B 1 21 ? 50.875 -25.234 10.008 1 20.88 21 PHE B N 1
ATOM 6281 C CA . PHE B 1 21 ? 50.281 -25.609 8.734 1 20.88 21 PHE B CA 1
ATOM 6282 C C . PHE B 1 21 ? 50.719 -24.688 7.613 1 20.88 21 PHE B C 1
ATOM 6284 O O . PHE B 1 21 ? 50.719 -23.469 7.766 1 20.88 21 PHE B O 1
ATOM 6291 N N . ASN B 1 22 ? 51.594 -25.156 6.773 1 19.81 22 ASN B N 1
ATOM 6292 C CA . ASN B 1 22 ? 52.281 -24.641 5.59 1 19.81 22 ASN B CA 1
ATOM 6293 C C . ASN B 1 22 ? 51.281 -24.094 4.566 1 19.81 22 ASN B C 1
ATOM 6295 O O . ASN B 1 22 ? 50.375 -24.812 4.117 1 19.81 22 ASN B O 1
ATOM 6299 N N . SER B 1 23 ? 50.938 -22.781 4.609 1 19.62 23 SER B N 1
ATOM 6300 C CA . SER B 1 23 ? 50.062 -21.906 3.846 1 19.62 23 SER B CA 1
ATOM 6301 C C . SER B 1 23 ? 50.469 -21.859 2.375 1 19.62 23 SER B C 1
ATOM 6303 O O . SER B 1 23 ? 51.344 -21.109 1.987 1 19.62 23 SER B O 1
ATOM 6305 N N . ARG B 1 24 ? 50.688 -23 1.725 1 22.05 24 ARG B N 1
ATOM 6306 C CA . ARG B 1 24 ? 51.094 -22.828 0.339 1 22.05 24 ARG B CA 1
ATOM 6307 C C . ARG B 1 24 ? 50.094 -21.969 -0.43 1 22.05 24 ARG B C 1
ATOM 6309 O O . ARG B 1 24 ? 48.938 -22.359 -0.582 1 22.05 24 ARG B O 1
ATOM 6316 N N . ARG B 1 25 ? 50.344 -20.625 -0.544 1 24.12 25 ARG B N 1
ATOM 6317 C CA . ARG B 1 25 ? 49.75 -19.516 -1.277 1 24.12 25 ARG B CA 1
ATOM 6318 C C . ARG B 1 25 ? 49.688 -19.812 -2.771 1 24.12 25 ARG B C 1
ATOM 6320 O O . ARG B 1 25 ? 50.75 -19.984 -3.418 1 24.12 25 ARG B O 1
ATOM 6327 N N . SER B 1 26 ? 48.812 -20.703 -3.143 1 23.08 26 SER B N 1
ATOM 6328 C CA . SER B 1 26 ? 48.781 -21.016 -4.57 1 23.08 26 SER B CA 1
ATOM 6329 C C . SER B 1 26 ? 48.812 -19.75 -5.41 1 23.08 26 SER B C 1
ATOM 6331 O O . SER B 1 26 ? 48.094 -18.781 -5.117 1 23.08 26 SER B O 1
ATOM 6333 N N . VAL B 1 27 ? 49.844 -19.406 -6.242 1 25.97 27 VAL B N 1
ATOM 6334 C CA . VAL B 1 27 ? 50.406 -18.359 -7.094 1 25.97 27 VAL B CA 1
ATOM 6335 C C . VAL B 1 27 ? 49.375 -17.969 -8.164 1 25.97 27 VAL B C 1
ATOM 6337 O O . VAL B 1 27 ? 49.344 -16.812 -8.602 1 25.97 27 VAL B O 1
ATOM 6340 N N . GLU B 1 28 ? 48.656 -18.953 -8.711 1 25.2 28 GLU B N 1
ATOM 6341 C CA . GLU B 1 28 ? 48.219 -18.688 -10.078 1 25.2 28 GLU B CA 1
ATOM 6342 C C . GLU B 1 28 ? 47.125 -17.609 -10.102 1 25.2 28 GLU B C 1
ATOM 6344 O O . GLU B 1 28 ? 46.781 -17.109 -11.172 1 25.2 28 GLU B O 1
ATOM 6349 N N . GLU B 1 29 ? 46.438 -17.422 -9.016 1 27.97 29 GLU B N 1
ATOM 6350 C CA . GLU B 1 29 ? 45.312 -16.5 -9.047 1 27.97 29 GLU B CA 1
ATOM 6351 C C . GLU B 1 29 ? 45.75 -15.055 -9.172 1 27.97 29 GLU B C 1
ATOM 6353 O O . GLU B 1 29 ? 44.938 -14.141 -9.148 1 27.97 29 GLU B O 1
ATOM 6358 N N . ASP B 1 30 ? 47.125 -14.82 -9.32 1 28.78 30 ASP B N 1
ATOM 6359 C CA . ASP B 1 30 ? 47.75 -13.508 -9.172 1 28.78 30 ASP B CA 1
ATOM 6360 C C . ASP B 1 30 ? 47.562 -12.672 -10.445 1 28.78 30 ASP B C 1
ATOM 6362 O O . ASP B 1 30 ? 47.688 -11.445 -10.406 1 28.78 30 ASP B O 1
ATOM 6366 N N . SER B 1 31 ? 47.594 -13.406 -11.547 1 29.33 31 SER B N 1
ATOM 6367 C CA . SER B 1 31 ? 47.875 -12.648 -12.758 1 29.33 31 SER B CA 1
ATOM 6368 C C . SER B 1 31 ? 46.719 -11.742 -13.133 1 29.33 31 SER B C 1
ATOM 6370 O O . SER B 1 31 ? 46.906 -10.625 -13.617 1 29.33 31 SER B O 1
ATOM 6372 N N . TRP B 1 32 ? 45.531 -12.383 -13.109 1 28.55 32 TRP B N 1
ATOM 6373 C CA . TRP B 1 32 ? 44.406 -11.633 -13.625 1 28.55 32 TRP B CA 1
ATOM 6374 C C . TRP B 1 32 ? 44.094 -10.438 -12.727 1 28.55 32 TRP B C 1
ATOM 6376 O O . TRP B 1 32 ? 43.375 -9.508 -13.148 1 28.55 32 TRP B O 1
ATOM 6386 N N . THR B 1 33 ? 44.688 -10.453 -11.539 1 34.97 33 THR B N 1
ATOM 6387 C CA . THR B 1 33 ? 44.5 -9.398 -10.547 1 34.97 33 THR B CA 1
ATOM 6388 C C . THR B 1 33 ? 45.281 -8.141 -10.93 1 34.97 33 THR B C 1
ATOM 6390 O O . THR B 1 33 ? 44.844 -7.027 -10.609 1 34.97 33 THR B O 1
ATOM 6393 N N . GLU B 1 34 ? 46.438 -8.406 -11.672 1 34.09 34 GLU B N 1
ATOM 6394 C CA . GLU B 1 34 ? 47.312 -7.27 -11.984 1 34.09 34 GLU B CA 1
ATOM 6395 C C . GLU B 1 34 ? 46.688 -6.402 -13.086 1 34.09 34 GLU B C 1
ATOM 6397 O O . GLU B 1 34 ? 46.75 -5.172 -13.016 1 34.09 34 GLU B O 1
ATOM 6402 N N . VAL B 1 35 ? 46.062 -7.078 -14.109 1 36.25 35 VAL B N 1
ATOM 6403 C CA . VAL B 1 35 ? 45.531 -6.32 -15.234 1 36.25 35 VAL B CA 1
ATOM 6404 C C . VAL B 1 35 ? 44.312 -5.504 -14.789 1 36.25 35 VAL B C 1
ATOM 6406 O O . VAL B 1 35 ? 44.188 -4.344 -15.18 1 36.25 35 VAL B O 1
ATOM 6409 N N . GLU B 1 36 ? 43.469 -6.102 -13.961 1 34.5 36 GLU B N 1
ATOM 6410 C CA . GLU B 1 36 ? 42.312 -5.328 -13.484 1 34.5 36 GLU B CA 1
ATOM 6411 C C . GLU B 1 36 ? 42.781 -4.199 -12.562 1 34.5 36 GLU B C 1
ATOM 6413 O O . GLU B 1 36 ? 42.156 -3.133 -12.539 1 34.5 36 GLU B O 1
ATOM 6418 N N . ARG B 1 37 ? 43.938 -4.34 -11.93 1 36.03 37 ARG B N 1
ATOM 6419 C CA . ARG B 1 37 ? 44.562 -3.266 -11.148 1 36.03 37 ARG B CA 1
ATOM 6420 C C . ARG B 1 37 ? 45.125 -2.189 -12.055 1 36.03 37 ARG B C 1
ATOM 6422 O O . ARG B 1 37 ? 45 -0.996 -11.773 1 36.03 37 ARG B O 1
ATOM 6429 N N . GLN B 1 38 ? 45.844 -2.625 -13.117 1 36.53 38 GLN B N 1
ATOM 6430 C CA . GLN B 1 38 ? 46.438 -1.643 -14.016 1 36.53 38 GLN B CA 1
ATOM 6431 C C . GLN B 1 38 ? 45.344 -0.818 -14.719 1 36.53 38 GLN B C 1
ATOM 6433 O O . GLN B 1 38 ? 45.5 0.39 -14.906 1 36.53 38 GLN B O 1
ATOM 6438 N N . GLU B 1 39 ? 44.25 -1.484 -15.164 1 36.09 39 GLU B N 1
ATOM 6439 C CA . GLU B 1 39 ? 43.188 -0.701 -15.789 1 36.09 39 GLU B CA 1
ATOM 6440 C C . GLU B 1 39 ? 42.469 0.184 -14.766 1 36.09 39 GLU B C 1
ATOM 6442 O O . GLU B 1 39 ? 42.094 1.317 -15.07 1 36.09 39 GLU B O 1
ATOM 6447 N N . LEU B 1 40 ? 42.344 -0.26 -13.555 1 34.47 40 LEU B N 1
ATOM 6448 C CA . LEU B 1 40 ? 41.844 0.594 -12.477 1 34.47 40 LEU B CA 1
ATOM 6449 C C . LEU B 1 40 ? 42.875 1.688 -12.148 1 34.47 40 LEU B C 1
ATOM 6451 O O . LEU B 1 40 ? 42.5 2.848 -11.969 1 34.47 40 LEU B O 1
ATOM 6455 N N . ASP B 1 41 ? 44.156 1.327 -12.094 1 36.66 41 ASP B N 1
ATOM 6456 C CA . ASP B 1 41 ? 45.188 2.348 -11.938 1 36.66 41 ASP B CA 1
ATOM 6457 C C . ASP B 1 41 ? 45.219 3.293 -13.141 1 36.66 41 ASP B C 1
ATOM 6459 O O . ASP B 1 41 ? 45.406 4.5 -12.984 1 36.66 41 ASP B O 1
ATOM 6463 N N . HIS B 1 42 ? 45.094 2.74 -14.359 1 36.09 42 HIS B N 1
ATOM 6464 C CA . HIS B 1 42 ? 45.031 3.596 -15.539 1 36.09 42 HIS B CA 1
ATOM 6465 C C . HIS B 1 42 ? 43.719 4.406 -15.539 1 36.09 42 HIS B C 1
ATOM 6467 O O . HIS B 1 42 ? 43.719 5.582 -15.922 1 36.09 42 HIS B O 1
ATOM 6473 N N . ALA B 1 43 ? 42.531 3.771 -15.289 1 34.62 43 ALA B N 1
ATOM 6474 C CA . ALA B 1 43 ? 41.312 4.574 -15.172 1 34.62 43 ALA B CA 1
ATOM 6475 C C . ALA B 1 43 ? 41.406 5.539 -14 1 34.62 43 ALA B C 1
ATOM 6477 O O . ALA B 1 43 ? 40.938 6.676 -14.078 1 34.62 43 ALA B O 1
ATOM 6478 N N . THR B 1 44 ? 41.938 5.145 -12.883 1 36.41 44 THR B N 1
ATOM 6479 C CA . THR B 1 44 ? 42.219 6.082 -11.805 1 36.41 44 THR B CA 1
ATOM 6480 C C . THR B 1 44 ? 43.406 6.965 -12.148 1 36.41 44 THR B C 1
ATOM 6482 O O . THR B 1 44 ? 43.531 8.07 -11.633 1 36.41 44 THR B O 1
ATOM 6485 N N . SER B 1 45 ? 44.438 6.438 -12.844 1 33.28 45 SER B N 1
ATOM 6486 C CA . SER B 1 45 ? 45.625 7.234 -13.227 1 33.28 45 SER B CA 1
ATOM 6487 C C . SER B 1 45 ? 45.25 8.281 -14.273 1 33.28 45 SER B C 1
ATOM 6489 O O . SER B 1 45 ? 46 9.211 -14.531 1 33.28 45 SER B O 1
ATOM 6491 N N . PHE B 1 46 ? 44.375 7.953 -15.258 1 32.06 46 PHE B N 1
ATOM 6492 C CA . PHE B 1 46 ? 44.062 9.047 -16.172 1 32.06 46 PHE B CA 1
ATOM 6493 C C . PHE B 1 46 ? 43.344 10.18 -15.438 1 32.06 46 PHE B C 1
ATOM 6495 O O . PHE B 1 46 ? 42.938 11.164 -16.062 1 32.06 46 PHE B O 1
ATOM 6502 N N . VAL B 1 47 ? 42.781 9.984 -14.297 1 35.41 47 VAL B N 1
ATOM 6503 C CA . VAL B 1 47 ? 42.469 11.227 -13.602 1 35.41 47 VAL B CA 1
ATOM 6504 C C . VAL B 1 47 ? 43.75 12.023 -13.367 1 35.41 47 VAL B C 1
ATOM 6506 O O . VAL B 1 47 ? 44.562 11.641 -12.539 1 35.41 47 VAL B O 1
ATOM 6509 N N . SER B 1 48 ? 44.469 12.367 -14.461 1 31.36 48 SER B N 1
ATOM 6510 C CA . SER B 1 48 ? 45.656 13.234 -14.469 1 31.36 48 SER B CA 1
ATOM 6511 C C . SER B 1 48 ? 45.531 14.312 -13.391 1 31.36 48 SER B C 1
ATOM 6513 O O . SER B 1 48 ? 44.438 14.648 -12.953 1 31.36 48 SER B O 1
ATOM 6515 N N . ASP B 1 49 ? 46.688 14.695 -12.812 1 34.53 49 ASP B N 1
ATOM 6516 C CA . ASP B 1 49 ? 46.875 15.891 -11.992 1 34.53 49 ASP B CA 1
ATOM 6517 C C . ASP B 1 49 ? 46.031 17.062 -12.523 1 34.53 49 ASP B C 1
ATOM 6519 O O . ASP B 1 49 ? 45.594 17.922 -11.758 1 34.53 49 ASP B O 1
ATOM 6523 N N . SER B 1 50 ? 46 17.172 -13.859 1 33 50 SER B N 1
ATOM 6524 C CA . SER B 1 50 ? 45.344 18.297 -14.508 1 33 50 SER B CA 1
ATOM 6525 C C . SER B 1 50 ? 43.812 18.203 -14.344 1 33 50 SER B C 1
ATOM 6527 O O . SER B 1 50 ? 43.125 19.203 -14.422 1 33 50 SER B O 1
ATOM 6529 N N . MET B 1 51 ? 43.25 17.078 -14.516 1 34.69 51 MET B N 1
ATOM 6530 C CA . MET B 1 51 ? 41.812 16.984 -14.305 1 34.69 51 MET B CA 1
ATOM 6531 C C . MET B 1 51 ? 41.469 17.234 -12.844 1 34.69 51 MET B C 1
ATOM 6533 O O . MET B 1 51 ? 40.312 17.516 -12.516 1 34.69 51 MET B O 1
ATOM 6537 N N . TYR B 1 52 ? 42.312 16.922 -11.891 1 37.62 52 TYR B N 1
ATOM 6538 C CA . TYR B 1 52 ? 42.188 17.375 -10.516 1 37.62 52 TYR B CA 1
ATOM 6539 C C . TYR B 1 52 ? 42 18.891 -10.445 1 37.62 52 TYR B C 1
ATOM 6541 O O . TYR B 1 52 ? 41.312 19.406 -9.57 1 37.62 52 TYR B O 1
ATOM 6549 N N . LEU B 1 53 ? 42.875 19.609 -11.234 1 36.44 53 LEU B N 1
ATOM 6550 C CA . LEU B 1 53 ? 42.875 21.062 -11.188 1 36.44 53 LEU B CA 1
ATOM 6551 C C . LEU B 1 53 ? 41.562 21.641 -11.648 1 36.44 53 LEU B C 1
ATOM 6553 O O . LEU B 1 53 ? 41.125 22.688 -11.164 1 36.44 53 LEU B O 1
ATOM 6557 N N . VAL B 1 54 ? 41.062 21.188 -12.828 1 39.5 54 VAL B N 1
ATOM 6558 C CA . VAL B 1 54 ? 39.906 21.844 -13.406 1 39.5 54 VAL B CA 1
ATOM 6559 C C . VAL B 1 54 ? 38.688 21.672 -12.492 1 39.5 54 VAL B C 1
ATOM 6561 O O . VAL B 1 54 ? 37.75 22.453 -12.547 1 39.5 54 VAL B O 1
ATOM 6564 N N . MET B 1 55 ? 38.469 20.562 -11.898 1 47.28 55 MET B N 1
ATOM 6565 C CA . MET B 1 55 ? 37.25 20.156 -11.203 1 47.28 55 MET B CA 1
ATOM 6566 C C . MET B 1 55 ? 37.125 20.875 -9.867 1 47.28 55 MET B C 1
ATOM 6568 O O . MET B 1 55 ? 36.656 20.281 -8.883 1 47.28 55 MET B O 1
ATOM 6572 N N . GLU B 1 56 ? 37.812 21.875 -9.641 1 50.5 56 GLU B N 1
ATOM 6573 C CA . GLU B 1 56 ? 38.156 22.641 -8.453 1 50.5 56 GLU B CA 1
ATOM 6574 C C . GLU B 1 56 ? 36.906 23.109 -7.711 1 50.5 56 GLU B C 1
ATOM 6576 O O . GLU B 1 56 ? 36.781 22.906 -6.5 1 50.5 56 GLU B O 1
ATOM 6581 N N . SER B 1 57 ? 36.406 24.391 -8.148 1 57.44 57 SER B N 1
ATOM 6582 C CA . SER B 1 57 ? 35.469 25.094 -7.289 1 57.44 57 SER B CA 1
ATOM 6583 C C . SER B 1 57 ? 34.031 24.891 -7.773 1 57.44 57 SER B C 1
ATOM 6585 O O . SER B 1 57 ? 33.75 25.031 -8.961 1 57.44 57 SER B O 1
ATOM 6587 N N . PRO B 1 58 ? 33.281 24.062 -7.027 1 64.31 58 PRO B N 1
ATOM 6588 C CA . PRO B 1 58 ? 31.844 24.031 -7.387 1 64.31 58 PRO B CA 1
ATOM 6589 C C . PRO B 1 58 ? 31.234 25.438 -7.488 1 64.31 58 PRO B C 1
ATOM 6591 O O . PRO B 1 58 ? 30.141 25.672 -6.973 1 64.31 58 PRO B O 1
ATOM 6594 N N . ALA B 1 59 ? 32.031 26.484 -7.977 1 60.56 59 ALA B N 1
ATOM 6595 C CA . ALA B 1 59 ? 31.672 27.906 -7.91 1 60.56 59 ALA B CA 1
ATOM 6596 C C . ALA B 1 59 ? 30.25 28.141 -8.43 1 60.56 59 ALA B C 1
ATOM 6598 O O . ALA B 1 59 ? 29.484 28.891 -7.828 1 60.56 59 ALA B O 1
ATOM 6599 N N . GLY B 1 60 ? 29.844 27.422 -9.484 1 68 60 GLY B N 1
ATOM 6600 C CA . GLY B 1 60 ? 28.516 27.672 -10.008 1 68 60 GLY B CA 1
ATOM 6601 C C . GLY B 1 60 ? 27.406 27.094 -9.148 1 68 60 GLY B C 1
ATOM 6602 O O . GLY B 1 60 ? 26.266 27.531 -9.227 1 68 60 GLY B O 1
ATOM 6603 N N . ALA B 1 61 ? 27.875 26.312 -8.266 1 78.19 61 ALA B N 1
ATOM 6604 C CA . ALA B 1 61 ? 26.859 25.625 -7.473 1 78.19 61 ALA B CA 1
ATOM 6605 C C . ALA B 1 61 ? 26.812 26.188 -6.055 1 78.19 61 ALA B C 1
ATOM 6607 O O . ALA B 1 61 ? 25.938 25.812 -5.266 1 78.19 61 ALA B O 1
ATOM 6608 N N . LEU B 1 62 ? 27.625 27.234 -5.762 1 82.69 62 LEU B N 1
ATOM 6609 C CA . LEU B 1 62 ? 27.719 27.719 -4.387 1 82.69 62 LEU B CA 1
ATOM 6610 C C . LEU B 1 62 ? 26.734 28.859 -4.152 1 82.69 62 LEU B C 1
ATOM 6612 O O . LEU B 1 62 ? 26.5 29.672 -5.055 1 82.69 62 LEU B O 1
ATOM 6616 N N . TYR B 1 63 ? 26.203 28.875 -2.938 1 85 63 TYR B N 1
ATOM 6617 C CA . TYR B 1 63 ? 25.406 30.016 -2.512 1 85 63 TYR B CA 1
ATOM 6618 C C . TYR B 1 63 ? 26.281 31.25 -2.324 1 85 63 TYR B C 1
ATOM 6620 O O . TYR B 1 63 ? 27.516 31.141 -2.24 1 85 63 TYR B O 1
ATOM 6628 N N . THR B 1 64 ? 25.594 32.406 -2.271 1 82.56 64 THR B N 1
ATOM 6629 C CA . THR B 1 64 ? 26.328 33.625 -1.982 1 82.56 64 THR B CA 1
ATOM 6630 C C . THR B 1 64 ? 26.969 33.531 -0.597 1 82.56 64 THR B C 1
ATOM 6632 O O . THR B 1 64 ? 26.281 33.312 0.396 1 82.56 64 THR B O 1
ATOM 6635 N N . GLY B 1 65 ? 28.219 33.656 -0.552 1 82.06 65 GLY B N 1
ATOM 6636 C CA . GLY B 1 65 ? 28.922 33.656 0.726 1 82.06 65 GLY B CA 1
ATOM 6637 C C . GLY B 1 65 ? 29.297 32.25 1.195 1 82.06 65 GLY B C 1
ATOM 6638 O O . GLY B 1 65 ? 29.906 32.094 2.252 1 82.06 65 GLY B O 1
ATOM 6639 N N . GLU B 1 66 ? 28.953 31.297 0.434 1 88.75 66 GLU B N 1
ATOM 6640 C CA . GLU B 1 66 ? 29.281 29.922 0.78 1 88.75 66 GLU B CA 1
ATOM 6641 C C . GLU B 1 66 ? 30.75 29.625 0.487 1 88.75 66 GLU B C 1
ATOM 6643 O O . GLU B 1 66 ? 31.266 30 -0.571 1 88.75 66 GLU B O 1
ATOM 6648 N N . THR B 1 67 ? 31.453 29.047 1.482 1 90 67 THR B N 1
ATOM 6649 C CA . THR B 1 67 ? 32.875 28.75 1.349 1 90 67 THR B CA 1
ATOM 6650 C C . THR B 1 67 ? 33.125 27.25 1.435 1 90 67 THR B C 1
ATOM 6652 O O . THR B 1 67 ? 32.438 26.531 2.148 1 90 67 THR B O 1
ATOM 6655 N N . VAL B 1 68 ? 34.156 26.828 0.707 1 91.75 68 VAL B N 1
ATOM 6656 C CA . VAL B 1 68 ? 34.562 25.422 0.719 1 91.75 68 VAL B CA 1
ATOM 6657 C C . VAL B 1 68 ? 35.594 25.188 1.798 1 91.75 68 VAL B C 1
ATOM 6659 O O . VAL B 1 68 ? 36.625 25.875 1.822 1 91.75 68 VAL B O 1
ATOM 6662 N N . HIS B 1 69 ? 35.438 24.219 2.66 1 90.56 69 HIS B N 1
ATOM 6663 C CA . HIS B 1 69 ? 36.344 23.938 3.766 1 90.56 69 HIS B CA 1
ATOM 6664 C C . HIS B 1 69 ? 37.219 22.719 3.479 1 90.56 69 HIS B C 1
ATOM 6666 O O . HIS B 1 69 ? 38.281 22.547 4.074 1 90.56 69 HIS B O 1
ATOM 6672 N N . PHE B 1 70 ? 36.625 21.828 2.729 1 90.38 70 PHE B N 1
ATOM 6673 C CA . PHE B 1 70 ? 37.281 20.547 2.49 1 90.38 70 PHE B CA 1
ATOM 6674 C C . PHE B 1 70 ? 36.844 19.953 1.161 1 90.38 70 PHE B C 1
ATOM 6676 O O . PHE B 1 70 ? 35.688 20.156 0.728 1 90.38 70 PHE B O 1
ATOM 6683 N N . LYS B 1 71 ? 37.75 19.344 0.374 1 90.62 71 LYS B N 1
ATOM 6684 C CA . LYS B 1 71 ? 37.375 18.609 -0.841 1 90.62 71 LYS B CA 1
ATOM 6685 C C . LYS B 1 71 ? 38.156 17.297 -0.942 1 90.62 71 LYS B C 1
ATOM 6687 O O . LYS B 1 71 ? 39.312 17.234 -0.527 1 90.62 71 LYS B O 1
ATOM 6692 N N . VAL B 1 72 ? 37.562 16.297 -1.432 1 90.25 72 VAL B N 1
ATOM 6693 C CA . VAL B 1 72 ? 38.188 14.984 -1.561 1 90.25 72 VAL B CA 1
ATOM 6694 C C . VAL B 1 72 ? 37.531 14.203 -2.693 1 90.25 72 VAL B C 1
ATOM 6696 O O . VAL B 1 72 ? 36.344 14.383 -2.967 1 90.25 72 VAL B O 1
ATOM 6699 N N . HIS B 1 73 ? 38.344 13.406 -3.295 1 87.75 73 HIS B N 1
ATOM 6700 C CA . HIS B 1 73 ? 37.812 12.492 -4.289 1 87.75 73 HIS B CA 1
ATOM 6701 C C . HIS B 1 73 ? 37 11.375 -3.627 1 87.75 73 HIS B C 1
ATOM 6703 O O . HIS B 1 73 ? 37.438 10.812 -2.619 1 87.75 73 HIS B O 1
ATOM 6709 N N . ALA B 1 74 ? 35.781 11.117 -4.172 1 88.75 74 ALA B N 1
ATOM 6710 C CA . ALA B 1 74 ? 34.906 10.094 -3.6 1 88.75 74 ALA B CA 1
ATOM 6711 C C . ALA B 1 74 ? 34.062 9.43 -4.68 1 88.75 74 ALA B C 1
ATOM 6713 O O . ALA B 1 74 ? 33.969 9.945 -5.793 1 88.75 74 ALA B O 1
ATOM 6714 N N . LEU B 1 75 ? 33.656 8.266 -4.375 1 87.12 75 LEU B N 1
ATOM 6715 C CA . LEU B 1 75 ? 32.656 7.551 -5.18 1 87.12 75 LEU B CA 1
ATOM 6716 C C . LEU B 1 75 ? 31.297 7.547 -4.492 1 87.12 75 LEU B C 1
ATOM 6718 O O . LEU B 1 75 ? 31.188 7.137 -3.336 1 87.12 75 LEU B O 1
ATOM 6722 N N . CYS B 1 76 ? 30.375 8.023 -5.188 1 85.12 76 CYS B N 1
ATOM 6723 C CA . CYS B 1 76 ? 29.031 8.062 -4.625 1 85.12 76 CYS B CA 1
ATOM 6724 C C . CYS B 1 76 ? 28.219 6.836 -5.035 1 85.12 76 CYS B C 1
ATOM 6726 O O . CYS B 1 76 ? 28.141 6.508 -6.223 1 85.12 76 CYS B O 1
ATOM 6728 N N . ASP B 1 77 ? 27.625 6.199 -4.066 1 82.25 77 ASP B N 1
ATOM 6729 C CA . ASP B 1 77 ? 26.797 5.035 -4.32 1 82.25 77 ASP B CA 1
ATOM 6730 C C . ASP B 1 77 ? 25.438 5.449 -4.879 1 82.25 77 ASP B C 1
ATOM 6732 O O . ASP B 1 77 ? 24.625 6.07 -4.18 1 82.25 77 ASP B O 1
ATOM 6736 N N . GLN B 1 78 ? 25.109 5.07 -6 1 75.12 78 GLN B N 1
ATOM 6737 C CA . GLN B 1 78 ? 23.891 5.5 -6.668 1 75.12 78 GLN B CA 1
ATOM 6738 C C . GLN B 1 78 ? 22.688 4.672 -6.207 1 75.12 78 GLN B C 1
ATOM 6740 O O . GLN B 1 78 ? 21.547 5.098 -6.352 1 75.12 78 GLN B O 1
ATOM 6745 N N . SER B 1 79 ? 22.984 3.555 -5.715 1 69.12 79 SER B N 1
ATOM 6746 C CA . SER B 1 79 ? 21.891 2.664 -5.32 1 69.12 79 SER B CA 1
ATOM 6747 C C . SER B 1 79 ? 21.078 3.264 -4.184 1 69.12 79 SER B C 1
ATOM 6749 O O . SER B 1 79 ? 19.906 2.918 -4.008 1 69.12 79 SER B O 1
ATOM 6751 N N . THR B 1 80 ? 21.641 4.156 -3.502 1 69.31 80 THR B N 1
ATOM 6752 C CA . THR B 1 80 ? 20.953 4.715 -2.344 1 69.31 80 THR B CA 1
ATOM 6753 C C . THR B 1 80 ? 20.312 6.059 -2.688 1 69.31 80 THR B C 1
ATOM 6755 O O . THR B 1 80 ? 19.609 6.645 -1.869 1 69.31 80 THR B O 1
ATOM 6758 N N . LEU B 1 81 ? 20.688 6.555 -3.844 1 62.47 81 LEU B N 1
ATOM 6759 C CA . LEU B 1 81 ? 20.172 7.871 -4.203 1 62.47 81 LEU B CA 1
ATOM 6760 C C . LEU B 1 81 ? 18.719 7.781 -4.656 1 62.47 81 LEU B C 1
ATOM 6762 O O . LEU B 1 81 ? 18.422 7.164 -5.68 1 62.47 81 LEU B O 1
ATOM 6766 N N . GLY B 1 82 ? 17.891 7.273 -3.848 1 54.34 82 GLY B N 1
ATOM 6767 C CA . GLY B 1 82 ? 16.5 7.262 -4.258 1 54.34 82 GLY B CA 1
ATOM 6768 C C . GLY B 1 82 ? 16.203 8.258 -5.363 1 54.34 82 GLY B C 1
ATOM 6769 O O . GLY B 1 82 ? 17.062 9.047 -5.754 1 54.34 82 GLY B O 1
ATOM 6770 N N . ARG B 1 83 ? 15.211 8.305 -6.105 1 47.56 83 ARG B N 1
ATOM 6771 C CA . ARG B 1 83 ? 14.867 9.219 -7.191 1 47.56 83 ARG B CA 1
ATOM 6772 C C . ARG B 1 83 ? 14.781 10.656 -6.695 1 47.56 83 ARG B C 1
ATOM 6774 O O . ARG B 1 83 ? 14.656 11.586 -7.496 1 47.56 83 ARG B O 1
ATOM 6781 N N . ALA B 1 84 ? 14.578 10.914 -5.488 1 41.5 84 ALA B N 1
ATOM 6782 C CA . ALA B 1 84 ? 14.383 12.289 -5.02 1 41.5 84 ALA B CA 1
ATOM 6783 C C . ALA B 1 84 ? 15.617 13.141 -5.277 1 41.5 84 ALA B C 1
ATOM 6785 O O . ALA B 1 84 ? 15.508 14.344 -5.516 1 41.5 84 ALA B O 1
ATOM 6786 N N . ALA B 1 85 ? 16.781 12.609 -5.133 1 42.41 85 ALA B N 1
ATOM 6787 C CA . ALA B 1 85 ? 18.016 13.383 -5.297 1 42.41 85 ALA B CA 1
ATOM 6788 C C . ALA B 1 85 ? 18.266 13.688 -6.77 1 42.41 85 ALA B C 1
ATOM 6790 O O . ALA B 1 85 ? 19.172 14.469 -7.098 1 42.41 85 ALA B O 1
ATOM 6791 N N . ALA B 1 86 ? 17.609 13 -7.695 1 38.28 86 ALA B N 1
ATOM 6792 C CA . ALA B 1 86 ? 17.984 13.227 -9.086 1 38.28 86 ALA B CA 1
ATOM 6793 C C . ALA B 1 86 ? 17.453 14.562 -9.586 1 38.28 86 ALA B C 1
ATOM 6795 O O . ALA B 1 86 ? 17.594 14.891 -10.773 1 38.28 86 ALA B O 1
ATOM 6796 N N . GLY B 1 87 ? 16.547 15.109 -8.891 1 35.44 87 GLY B N 1
ATOM 6797 C CA . GLY B 1 87 ? 15.867 16.234 -9.5 1 35.44 87 GLY B CA 1
ATOM 6798 C C . GLY B 1 87 ? 16.719 17.5 -9.555 1 35.44 87 GLY B C 1
ATOM 6799 O O . GLY B 1 87 ? 16.188 18.594 -9.781 1 35.44 87 GLY B O 1
ATOM 6800 N N . ILE B 1 88 ? 17.719 17.578 -8.82 1 35.56 88 ILE B N 1
ATOM 6801 C CA . ILE B 1 88 ? 18.109 18.969 -8.938 1 35.56 88 ILE B CA 1
ATOM 6802 C C . ILE B 1 88 ? 18.281 19.344 -10.406 1 35.56 88 ILE B C 1
ATOM 6804 O O . ILE B 1 88 ? 17.734 20.344 -10.875 1 35.56 88 ILE B O 1
ATOM 6808 N N . GLY B 1 89 ? 19.688 19.469 -10.953 1 33.44 89 GLY B N 1
ATOM 6809 C CA . GLY B 1 89 ? 19.969 20.203 -12.18 1 33.44 89 GLY B CA 1
ATOM 6810 C C . GLY B 1 89 ? 19.422 19.531 -13.422 1 33.44 89 GLY B C 1
ATOM 6811 O O . GLY B 1 89 ? 18.719 18.531 -13.328 1 33.44 89 GLY B O 1
ATOM 6812 N N . GLY B 1 90 ? 20.391 19.625 -14.57 1 33.25 90 GLY B N 1
ATOM 6813 C CA . GLY B 1 90 ? 20.172 19.688 -16 1 33.25 90 GLY B CA 1
ATOM 6814 C C . GLY B 1 90 ? 19.438 18.469 -16.547 1 33.25 90 GLY B C 1
ATOM 6815 O O . GLY B 1 90 ? 19.078 17.562 -15.797 1 33.25 90 GLY B O 1
ATOM 6816 N N . LYS B 1 91 ? 19.953 18.109 -18 1 33.56 91 LYS B N 1
ATOM 6817 C CA . LYS B 1 91 ? 19.422 17.406 -19.188 1 33.56 91 LYS B CA 1
ATOM 6818 C C . LYS B 1 91 ? 19.141 15.945 -18.875 1 33.56 91 LYS B C 1
ATOM 6820 O O . LYS B 1 91 ? 19.188 15.523 -17.719 1 33.56 91 LYS B O 1
ATOM 6825 N N . LYS B 1 92 ? 19.703 15.156 -19.953 1 34.09 92 LYS B N 1
ATOM 6826 C CA . LYS B 1 92 ? 19.469 13.805 -20.453 1 34.09 92 LYS B CA 1
ATOM 6827 C C . LYS B 1 92 ? 19.844 12.758 -19.406 1 34.09 92 LYS B C 1
ATOM 6829 O O . LYS B 1 92 ? 20.922 12.805 -18.828 1 34.09 92 LYS B O 1
ATOM 6834 N N . LYS B 1 93 ? 18.938 12.164 -18.953 1 35.41 93 LYS B N 1
ATOM 6835 C CA . LYS B 1 93 ? 19.188 10.945 -18.188 1 35.41 93 LYS B CA 1
ATOM 6836 C C . LYS B 1 93 ? 20.344 10.148 -18.797 1 35.41 93 LYS B C 1
ATOM 6838 O O . LYS B 1 93 ? 20.297 9.773 -19.969 1 35.41 93 LYS B O 1
ATOM 6843 N N . VAL B 1 94 ? 21.578 10.398 -18.359 1 32.5 94 VAL B N 1
ATOM 6844 C CA . VAL B 1 94 ? 22.703 9.539 -18.719 1 32.5 94 VAL B CA 1
ATOM 6845 C C . VAL B 1 94 ? 22.234 8.086 -18.797 1 32.5 94 VAL B C 1
ATOM 6847 O O . VAL B 1 94 ? 21.516 7.609 -17.922 1 32.5 94 VAL B O 1
ATOM 6850 N N . ALA B 1 95 ? 22.281 7.555 -19.938 1 33.81 95 ALA B N 1
ATOM 6851 C CA . ALA B 1 95 ? 22.172 6.109 -20.141 1 33.81 95 ALA B CA 1
ATOM 6852 C C . ALA B 1 95 ? 22.844 5.348 -19 1 33.81 95 ALA B C 1
ATOM 6854 O O . ALA B 1 95 ? 24.047 5.484 -18.781 1 33.81 95 ALA B O 1
ATOM 6855 N N . LYS B 1 96 ? 22.156 5.059 -17.953 1 38.69 96 LYS B N 1
ATOM 6856 C CA . LYS B 1 96 ? 22.719 4.125 -16.984 1 38.69 96 LYS B CA 1
ATOM 6857 C C . LYS B 1 96 ? 23.672 3.139 -17.656 1 38.69 96 LYS B C 1
ATOM 6859 O O . LYS B 1 96 ? 23.266 2.385 -18.531 1 38.69 96 LYS B O 1
ATOM 6864 N N . ASP B 1 97 ? 24.906 3.428 -17.797 1 37.12 97 ASP B N 1
ATOM 6865 C CA . ASP B 1 97 ? 25.75 2.277 -18.078 1 37.12 97 ASP B CA 1
ATOM 6866 C C . ASP B 1 97 ? 25.344 1.074 -17.234 1 37.12 97 ASP B C 1
ATOM 6868 O O . ASP B 1 97 ? 25.188 1.19 -16.016 1 37.12 97 ASP B O 1
ATOM 6872 N N . GLU B 1 98 ? 24.703 0.165 -17.672 1 42.31 98 GLU B N 1
ATOM 6873 C CA . GLU B 1 98 ? 24.062 -1.062 -17.203 1 42.31 98 GLU B CA 1
ATOM 6874 C C . GLU B 1 98 ? 24.734 -1.588 -15.938 1 42.31 98 GLU B C 1
ATOM 6876 O O . GLU B 1 98 ? 24.062 -2.172 -15.07 1 42.31 98 GLU B O 1
ATOM 6881 N N . ASN B 1 99 ? 26.203 -1.619 -15.812 1 43.94 99 ASN B N 1
ATOM 6882 C CA . ASN B 1 99 ? 26.938 -2.416 -14.836 1 43.94 99 ASN B CA 1
ATOM 6883 C C . ASN B 1 99 ? 27.406 -1.563 -13.664 1 43.94 99 ASN B C 1
ATOM 6885 O O . ASN B 1 99 ? 28.062 -2.068 -12.75 1 43.94 99 ASN B O 1
ATOM 6889 N N . ASP B 1 100 ? 27.547 -0.116 -13.562 1 53.47 100 ASP B N 1
ATOM 6890 C CA . ASP B 1 100 ? 28.375 0.514 -12.547 1 53.47 100 ASP B CA 1
ATOM 6891 C C . ASP B 1 100 ? 27.547 1.402 -11.625 1 53.47 100 ASP B C 1
ATOM 6893 O O . ASP B 1 100 ? 27.281 2.562 -11.945 1 53.47 100 ASP B O 1
ATOM 6897 N N . ASP B 1 101 ? 26.922 0.989 -10.57 1 67.25 101 ASP B N 1
ATOM 6898 C CA . ASP B 1 101 ? 26.109 1.566 -9.5 1 67.25 101 ASP B CA 1
ATOM 6899 C C . ASP B 1 101 ? 26.906 2.623 -8.727 1 67.25 101 ASP B C 1
ATOM 6901 O O . ASP B 1 101 ? 26.5 3.039 -7.641 1 67.25 101 ASP B O 1
ATOM 6905 N N . VAL B 1 102 ? 28.062 3.061 -9.203 1 78.19 102 VAL B N 1
ATOM 6906 C CA . VAL B 1 102 ? 28.859 4.02 -8.445 1 78.19 102 VAL B CA 1
ATOM 6907 C C . VAL B 1 102 ? 29.266 5.188 -9.344 1 78.19 102 VAL B C 1
ATOM 6909 O O . VAL B 1 102 ? 29.578 4.996 -10.523 1 78.19 102 VAL B O 1
ATOM 6912 N N . MET B 1 103 ? 29.172 6.445 -8.844 1 82.31 103 MET B N 1
ATOM 6913 C CA . MET B 1 103 ? 29.547 7.672 -9.547 1 82.31 103 MET B CA 1
ATOM 6914 C C . MET B 1 103 ? 30.859 8.234 -9 1 82.31 103 MET B C 1
ATOM 6916 O O . MET B 1 103 ? 30.984 8.453 -7.797 1 82.31 103 MET B O 1
ATOM 6920 N N . HIS B 1 104 ? 31.734 8.469 -9.93 1 83.31 104 HIS B N 1
ATOM 6921 C CA . HIS B 1 104 ? 33 9.094 -9.523 1 83.31 104 HIS B CA 1
ATOM 6922 C C . HIS B 1 104 ? 32.875 10.609 -9.492 1 83.31 104 HIS B C 1
ATOM 6924 O O . HIS B 1 104 ? 32.219 11.203 -10.352 1 83.31 104 HIS B O 1
ATOM 6930 N N . GLY B 1 105 ? 33.375 11.211 -8.422 1 88.06 105 GLY B N 1
ATOM 6931 C CA . GLY B 1 105 ? 33.312 12.656 -8.32 1 88.06 105 GLY B CA 1
ATOM 6932 C C . GLY B 1 105 ? 34.094 13.211 -7.152 1 88.06 105 GLY B C 1
ATOM 6933 O O . GLY B 1 105 ? 35 12.555 -6.637 1 88.06 105 GLY B O 1
ATOM 6934 N N . THR B 1 106 ? 33.875 14.508 -6.922 1 88.5 106 THR B N 1
ATOM 6935 C CA . THR B 1 106 ? 34.5 15.203 -5.805 1 88.5 106 THR B CA 1
ATOM 6936 C C . THR B 1 106 ? 33.469 15.586 -4.75 1 88.5 106 THR B C 1
ATOM 6938 O O . THR B 1 106 ? 32.375 16.094 -5.078 1 88.5 106 THR B O 1
ATOM 6941 N N . LEU B 1 107 ? 33.812 15.219 -3.527 1 91.75 107 LEU B N 1
ATOM 6942 C CA . LEU B 1 107 ? 33 15.609 -2.389 1 91.75 107 LEU B CA 1
ATOM 6943 C C . LEU B 1 107 ? 33.531 16.891 -1.756 1 91.75 107 LEU B C 1
ATOM 6945 O O . LEU B 1 107 ? 34.719 16.984 -1.399 1 91.75 107 LEU B O 1
ATOM 6949 N N . PHE B 1 108 ? 32.656 17.891 -1.658 1 92.25 108 PHE B N 1
ATOM 6950 C CA . PHE B 1 108 ? 33 19.188 -1.064 1 92.25 108 PHE B CA 1
ATOM 6951 C C . PHE B 1 108 ? 32.25 19.391 0.25 1 92.25 108 PHE B C 1
ATOM 6953 O O . PHE B 1 108 ? 31.062 19.156 0.334 1 92.25 108 PHE B O 1
ATOM 6960 N N . LEU B 1 109 ? 32.969 19.766 1.272 1 93.94 109 LEU B N 1
ATOM 6961 C CA . LEU B 1 109 ? 32.375 20.266 2.5 1 93.94 109 LEU B CA 1
ATOM 6962 C C . LEU B 1 109 ? 32.375 21.797 2.518 1 93.94 109 LEU B C 1
ATOM 6964 O O . LEU B 1 109 ? 33.438 22.422 2.473 1 93.94 109 LEU B O 1
ATOM 6968 N N . THR B 1 110 ? 31.172 22.328 2.521 1 92.5 110 THR B N 1
ATOM 6969 C CA . THR B 1 110 ? 31.062 23.781 2.557 1 92.5 110 THR B CA 1
ATOM 6970 C C . THR B 1 110 ? 30.516 24.25 3.9 1 92.5 110 THR B C 1
ATOM 6972 O O . THR B 1 110 ? 30.328 23.438 4.82 1 92.5 110 THR B O 1
ATOM 6975 N N . SER B 1 111 ? 30.25 25.562 4.004 1 90.75 111 SER B N 1
ATOM 6976 C CA . SER B 1 111 ? 29.75 26.141 5.25 1 90.75 111 SER B CA 1
ATOM 6977 C C . SER B 1 111 ? 28.328 25.672 5.539 1 90.75 111 SER B C 1
ATOM 6979 O O . SER B 1 111 ? 27.875 25.703 6.688 1 90.75 111 SER B O 1
ATOM 6981 N N . TYR B 1 112 ? 27.672 25.219 4.441 1 91.94 112 TYR B N 1
ATOM 6982 C CA . TYR B 1 112 ? 26.25 24.938 4.645 1 91.94 112 TYR B CA 1
ATOM 6983 C C . TYR B 1 112 ? 25.922 23.516 4.195 1 91.94 112 TYR B C 1
ATOM 6985 O O . TYR B 1 112 ? 24.891 22.953 4.609 1 91.94 112 TYR B O 1
ATOM 6993 N N . ARG B 1 113 ? 26.781 22.906 3.361 1 93 113 ARG B N 1
ATOM 6994 C CA . ARG B 1 113 ? 26.344 21.688 2.689 1 93 113 ARG B CA 1
ATOM 6995 C C . ARG B 1 113 ? 27.516 20.766 2.406 1 93 113 ARG B C 1
ATOM 6997 O O . ARG B 1 113 ? 28.672 21.188 2.408 1 93 113 ARG B O 1
ATOM 7004 N N . LEU B 1 114 ? 27.188 19.484 2.225 1 92.94 114 LEU B N 1
ATOM 7005 C CA . LEU B 1 114 ? 28 18.516 1.517 1 92.94 114 LEU B CA 1
ATOM 7006 C C . LEU B 1 114 ? 27.609 18.438 0.047 1 92.94 114 LEU B C 1
ATOM 7008 O O . LEU B 1 114 ? 26.438 18.172 -0.271 1 92.94 114 LEU B O 1
ATOM 7012 N N . LEU B 1 115 ? 28.562 18.734 -0.803 1 91.56 115 LEU B N 1
ATOM 7013 C CA . LEU B 1 115 ? 28.297 18.734 -2.238 1 91.56 115 LEU B CA 1
ATOM 7014 C C . LEU B 1 115 ? 29.156 17.703 -2.953 1 91.56 115 LEU B C 1
ATOM 7016 O O . LEU B 1 115 ? 30.375 17.656 -2.781 1 91.56 115 LEU B O 1
ATOM 7020 N N . PHE B 1 116 ? 28.5 16.812 -3.686 1 90.19 116 PHE B N 1
ATOM 7021 C CA . PHE B 1 116 ? 29.203 15.867 -4.531 1 90.19 116 PHE B CA 1
ATOM 7022 C C . PHE B 1 116 ? 29 16.203 -6.004 1 90.19 116 PHE B C 1
ATOM 7024 O O . PHE B 1 116 ? 27.875 16.25 -6.484 1 90.19 116 PHE B O 1
ATOM 7031 N N . ARG B 1 117 ? 30.047 16.391 -6.645 1 86.31 117 ARG B N 1
ATOM 7032 C CA . ARG B 1 117 ? 30.016 16.688 -8.07 1 86.31 117 ARG B CA 1
ATOM 7033 C C . ARG B 1 117 ? 30.641 15.555 -8.883 1 86.31 117 ARG B C 1
ATOM 7035 O O . ARG B 1 117 ? 31.828 15.242 -8.711 1 86.31 117 ARG B O 1
ATOM 7042 N N . SER B 1 118 ? 29.812 15.008 -9.766 1 82.44 118 SER B N 1
ATOM 7043 C CA . SER B 1 118 ? 30.297 13.891 -10.57 1 82.44 118 SER B CA 1
ATOM 7044 C C . SER B 1 118 ? 31.188 14.383 -11.711 1 82.44 118 SER B C 1
ATOM 7046 O O . SER B 1 118 ? 31.062 15.516 -12.164 1 82.44 118 SER B O 1
ATOM 7048 N N . PHE B 1 119 ? 32.188 13.539 -12.18 1 73.44 119 PHE B N 1
ATOM 7049 C CA . PHE B 1 119 ? 33.125 13.852 -13.258 1 73.44 119 PHE B CA 1
ATOM 7050 C C . PHE B 1 119 ? 32.469 13.664 -14.617 1 73.44 119 PHE B C 1
ATOM 7052 O O . PHE B 1 119 ? 32.906 14.25 -15.609 1 73.44 119 PHE B O 1
ATOM 7059 N N . HIS B 1 120 ? 31.531 12.758 -14.578 1 58.75 120 HIS B N 1
ATOM 7060 C CA . HIS B 1 120 ? 31.109 12.383 -15.922 1 58.75 120 HIS B CA 1
ATOM 7061 C C . HIS B 1 120 ? 30.594 13.594 -16.703 1 58.75 120 HIS B C 1
ATOM 7063 O O . HIS B 1 120 ? 30 14.5 -16.109 1 58.75 120 HIS B O 1
ATOM 7069 N N . HIS B 1 121 ? 31.344 13.891 -17.922 1 48.81 121 HIS B N 1
ATOM 7070 C CA . HIS B 1 121 ? 31.328 14.984 -18.891 1 48.81 121 HIS B CA 1
ATOM 7071 C C . HIS B 1 121 ? 29.969 15.656 -18.938 1 48.81 121 HIS B C 1
ATOM 7073 O O . HIS B 1 121 ? 29.859 16.875 -18.875 1 48.81 121 HIS B O 1
ATOM 7079 N N . HIS B 1 122 ? 29.031 14.93 -19.578 1 46.12 122 HIS B N 1
ATOM 7080 C CA . HIS B 1 122 ? 27.891 15.602 -20.203 1 46.12 122 HIS B CA 1
ATOM 7081 C C . HIS B 1 122 ? 26.828 15.93 -19.172 1 46.12 122 HIS B C 1
ATOM 7083 O O . HIS B 1 122 ? 25.953 16.781 -19.422 1 46.12 122 HIS B O 1
ATOM 7089 N N . GLU B 1 123 ? 26.672 15.102 -18.172 1 49.72 123 GLU B N 1
ATOM 7090 C CA . GLU B 1 123 ? 25.562 15.406 -17.297 1 49.72 123 GLU B CA 1
ATOM 7091 C C . GLU B 1 123 ? 26.016 15.461 -15.836 1 49.72 123 GLU B C 1
ATOM 7093 O O . GLU B 1 123 ? 26.328 14.43 -15.234 1 49.72 123 GLU B O 1
ATOM 7098 N N . GLU B 1 124 ? 26.609 16.625 -15.414 1 57.16 124 GLU B N 1
ATOM 7099 C CA . GLU B 1 124 ? 27.047 16.875 -14.039 1 57.16 124 GLU B CA 1
ATOM 7100 C C . GLU B 1 124 ? 25.906 16.625 -13.055 1 57.16 124 GLU B C 1
ATOM 7102 O O . GLU B 1 124 ? 24.875 17.281 -13.109 1 57.16 124 GLU B O 1
ATOM 7107 N N . GLU B 1 125 ? 25.906 15.352 -12.461 1 65.12 125 GLU B N 1
ATOM 7108 C CA . GLU B 1 125 ? 24.953 15.094 -11.383 1 65.12 125 GLU B CA 1
ATOM 7109 C C . GLU B 1 125 ? 25.484 15.594 -10.047 1 65.12 125 GLU B C 1
ATOM 7111 O O . GLU B 1 125 ? 26.641 15.383 -9.711 1 65.12 125 GLU B O 1
ATOM 7116 N N . LEU B 1 126 ? 24.688 16.578 -9.469 1 74.62 126 LEU B N 1
ATOM 7117 C CA . LEU B 1 126 ? 25.016 17.188 -8.188 1 74.62 126 LEU B CA 1
ATOM 7118 C C . LEU B 1 126 ? 24.188 16.578 -7.066 1 74.62 126 LEU B C 1
ATOM 7120 O O . LEU B 1 126 ? 22.953 16.516 -7.168 1 74.62 126 LEU B O 1
ATOM 7124 N N . VAL B 1 127 ? 24.875 15.961 -6.137 1 85.31 127 VAL B N 1
ATOM 7125 C CA . VAL B 1 127 ? 24.219 15.508 -4.914 1 85.31 127 VAL B CA 1
ATOM 7126 C C . VAL B 1 127 ? 24.5 16.484 -3.779 1 85.31 127 VAL B C 1
ATOM 7128 O O . VAL B 1 127 ? 25.656 16.844 -3.529 1 85.31 127 VAL B O 1
ATOM 7131 N N . GLU B 1 128 ? 23.438 17 -3.182 1 90.56 128 GLU B N 1
ATOM 7132 C CA . GLU B 1 128 ? 23.594 18 -2.127 1 90.56 128 GLU B CA 1
ATOM 7133 C C . GLU B 1 128 ? 22.953 17.531 -0.822 1 90.56 128 GLU B C 1
ATOM 7135 O O . GLU B 1 128 ? 21.844 17.016 -0.823 1 90.56 128 GLU B O 1
ATOM 7140 N N . VAL B 1 129 ? 23.688 17.719 0.27 1 93.12 129 VAL B N 1
ATOM 7141 C CA . VAL B 1 129 ? 23.172 17.453 1.609 1 93.12 129 VAL B CA 1
ATOM 7142 C C . VAL B 1 129 ? 23.422 18.656 2.508 1 93.12 129 VAL B C 1
ATOM 7144 O O . VAL B 1 129 ? 24.578 19.016 2.775 1 93.12 129 VAL B O 1
ATOM 7147 N N . HIS B 1 130 ? 22.359 19.281 2.93 1 94.44 130 HIS B N 1
ATOM 7148 C CA . HIS B 1 130 ? 22.531 20.375 3.879 1 94.44 130 HIS B CA 1
ATOM 7149 C C . HIS B 1 130 ? 23.031 19.859 5.227 1 94.44 130 HIS B C 1
ATOM 7151 O O . HIS B 1 130 ? 22.547 18.859 5.73 1 94.44 130 HIS B O 1
ATOM 7157 N N . LEU B 1 131 ? 23.938 20.516 5.816 1 93.25 131 LEU B N 1
ATOM 7158 C CA . LEU B 1 131 ? 24.578 20.062 7.043 1 93.25 131 LEU B CA 1
ATOM 7159 C C . LEU B 1 131 ? 23.578 19.953 8.18 1 93.25 131 LEU B C 1
ATOM 7161 O O . LEU B 1 131 ? 23.641 19.031 8.992 1 93.25 131 LEU B O 1
ATOM 7165 N N . HIS B 1 132 ? 22.578 20.844 8.25 1 92.5 132 HIS B N 1
ATOM 7166 C CA . HIS B 1 132 ? 21.562 20.828 9.297 1 92.5 132 HIS B CA 1
ATOM 7167 C C . HIS B 1 132 ? 20.734 19.547 9.227 1 92.5 132 HIS B C 1
ATOM 7169 O O . HIS B 1 132 ? 20.094 19.172 10.211 1 92.5 132 HIS B O 1
ATOM 7175 N N . ASN B 1 133 ? 20.734 18.906 8.062 1 95.12 133 ASN B N 1
ATOM 7176 C CA . ASN B 1 133 ? 19.906 17.734 7.855 1 95.12 133 ASN B CA 1
ATOM 7177 C C . ASN B 1 133 ? 20.625 16.453 8.281 1 95.12 133 ASN B C 1
ATOM 7179 O O . ASN B 1 133 ? 20.016 15.375 8.305 1 95.12 133 ASN B O 1
ATOM 7183 N N . ILE B 1 134 ? 21.859 16.5 8.656 1 94.56 134 ILE B N 1
ATOM 7184 C CA . ILE B 1 134 ? 22.641 15.305 8.984 1 94.56 134 ILE B CA 1
ATOM 7185 C C . ILE B 1 134 ? 22.344 14.875 10.422 1 94.56 134 ILE B C 1
ATOM 7187 O O . ILE B 1 134 ? 22.453 15.68 11.352 1 94.56 134 ILE B O 1
ATOM 7191 N N . ALA B 1 135 ? 21.953 13.695 10.625 1 93.94 135 ALA B N 1
ATOM 7192 C CA . ALA B 1 135 ? 21.656 13.141 11.953 1 93.94 135 ALA B CA 1
ATOM 7193 C C . ALA B 1 135 ? 22.875 12.438 12.531 1 93.94 135 ALA B C 1
ATOM 7195 O O . ALA B 1 135 ? 23.203 12.602 13.711 1 93.94 135 ALA B O 1
ATOM 7196 N N . GLU B 1 136 ? 23.547 11.648 11.664 1 92.75 136 GLU B N 1
ATOM 7197 C CA . GLU B 1 136 ? 24.703 10.898 12.148 1 92.75 136 GLU B CA 1
ATOM 7198 C C . GLU B 1 136 ? 25.609 10.477 10.992 1 92.75 136 GLU B C 1
ATOM 7200 O O . GLU B 1 136 ? 25.172 10.445 9.836 1 92.75 136 GLU B O 1
ATOM 7205 N N . LEU B 1 137 ? 26.891 10.266 11.367 1 93.94 137 LEU B N 1
ATOM 7206 C CA . LEU B 1 137 ? 27.906 9.773 10.445 1 93.94 137 LEU B CA 1
ATOM 7207 C C . LEU B 1 137 ? 28.453 8.422 10.906 1 93.94 137 LEU B C 1
ATOM 7209 O O . LEU B 1 137 ? 28.531 8.164 12.109 1 93.94 137 LEU B O 1
ATOM 7213 N N . ALA B 1 138 ? 28.719 7.574 9.906 1 93.81 138 ALA B N 1
ATOM 7214 C CA . ALA B 1 138 ? 29.344 6.293 10.211 1 93.81 138 ALA B CA 1
ATOM 7215 C C . ALA B 1 138 ? 30.375 5.914 9.148 1 93.81 138 ALA B C 1
ATOM 7217 O O . ALA B 1 138 ? 30.234 6.293 7.98 1 93.81 138 ALA B O 1
ATOM 7218 N N . GLU B 1 139 ? 31.391 5.266 9.617 1 92.38 139 GLU B N 1
ATOM 7219 C CA . GLU B 1 139 ? 32.438 4.77 8.703 1 92.38 139 GLU B CA 1
ATOM 7220 C C . GLU B 1 139 ? 32.469 3.244 8.703 1 92.38 139 GLU B C 1
ATOM 7222 O O . GLU B 1 139 ? 32.375 2.611 9.75 1 92.38 139 GLU B O 1
ATOM 7227 N N . PHE B 1 140 ? 32.562 2.711 7.438 1 90.94 140 PHE B N 1
ATOM 7228 C CA . PHE B 1 140 ? 32.656 1.266 7.273 1 90.94 140 PHE B CA 1
ATOM 7229 C C . PHE B 1 140 ? 33.781 0.903 6.316 1 90.94 140 PHE B C 1
ATOM 7231 O O . PHE B 1 140 ? 34.281 1.751 5.562 1 90.94 140 PHE B O 1
ATOM 7238 N N . ARG B 1 141 ? 34.25 -0.384 6.469 1 89.56 141 ARG B N 1
ATOM 7239 C CA . ARG B 1 141 ? 35.156 -0.965 5.473 1 89.56 141 ARG B CA 1
ATOM 7240 C C . ARG B 1 141 ? 34.406 -1.894 4.531 1 89.56 141 ARG B C 1
ATOM 7242 O O . ARG B 1 141 ? 33.625 -2.744 4.98 1 89.56 141 ARG B O 1
ATOM 7249 N N . VAL B 1 142 ? 34.5 -1.596 3.236 1 85.44 142 VAL B N 1
ATOM 7250 C CA . VAL B 1 142 ? 33.75 -2.395 2.271 1 85.44 142 VAL B CA 1
ATOM 7251 C C . VAL B 1 142 ? 34.719 -2.941 1.208 1 85.44 142 VAL B C 1
ATOM 7253 O O . VAL B 1 142 ? 35.75 -2.338 0.922 1 85.44 142 VAL B O 1
ATOM 7256 N N . ASN B 1 143 ? 34.312 -4.199 0.754 1 79.81 143 ASN B N 1
ATOM 7257 C CA . ASN B 1 143 ? 35.062 -4.773 -0.358 1 79.81 143 ASN B CA 1
ATOM 7258 C C . ASN B 1 143 ? 34.375 -4.492 -1.696 1 79.81 143 ASN B C 1
ATOM 7260 O O . ASN B 1 143 ? 33.312 -5.016 -1.973 1 79.81 143 ASN B O 1
ATOM 7264 N N . GLY B 1 144 ? 34.812 -3.486 -2.324 1 65.5 144 GLY B N 1
ATOM 7265 C CA . GLY B 1 144 ? 34.219 -3.17 -3.623 1 65.5 144 GLY B CA 1
ATOM 7266 C C . GLY B 1 144 ? 34.969 -3.822 -4.777 1 65.5 144 GLY B C 1
ATOM 7267 O O . GLY B 1 144 ? 35.938 -4.559 -4.566 1 65.5 144 GLY B O 1
ATOM 7268 N N . LYS B 1 145 ? 34.406 -3.652 -5.992 1 64.75 145 LYS B N 1
ATOM 7269 C CA . LYS B 1 145 ? 35 -4.156 -7.223 1 64.75 145 LYS B CA 1
ATOM 7270 C C . LYS B 1 145 ? 36.438 -3.691 -7.363 1 64.75 145 LYS B C 1
ATOM 7272 O O . LYS B 1 145 ? 37.281 -4.383 -7.965 1 64.75 145 LYS B O 1
ATOM 7277 N N . LEU B 1 146 ? 36.75 -2.445 -6.707 1 66 146 LEU B N 1
ATOM 7278 C CA . LEU B 1 146 ? 38.062 -1.808 -6.836 1 66 146 LEU B CA 1
ATOM 7279 C C . LEU B 1 146 ? 38.969 -2.189 -5.676 1 66 146 LEU B C 1
ATOM 7281 O O . LEU B 1 146 ? 40.062 -1.626 -5.52 1 66 146 LEU B O 1
ATOM 7285 N N . GLY B 1 147 ? 38.5 -3.09 -4.891 1 73.31 147 GLY B N 1
ATOM 7286 C CA . GLY B 1 147 ? 39.25 -3.51 -3.721 1 73.31 147 GLY B CA 1
ATOM 7287 C C . GLY B 1 147 ? 38.656 -3.004 -2.42 1 73.31 147 GLY B C 1
ATOM 7288 O O . GLY B 1 147 ? 37.5 -2.551 -2.387 1 73.31 147 GLY B O 1
ATOM 7289 N N . PRO B 1 148 ? 39.5 -3.15 -1.399 1 83 148 PRO B N 1
ATOM 7290 C CA . PRO B 1 148 ? 39 -2.668 -0.103 1 83 148 PRO B CA 1
ATOM 7291 C C . PRO B 1 148 ? 38.875 -1.146 -0.048 1 83 148 PRO B C 1
ATOM 7293 O O . PRO B 1 148 ? 39.812 -0.434 -0.456 1 83 148 PRO B O 1
ATOM 7296 N N . MET B 1 149 ? 37.844 -0.661 0.28 1 86.75 149 MET B N 1
ATOM 7297 C CA . MET B 1 149 ? 37.562 0.771 0.348 1 86.75 149 MET B CA 1
ATOM 7298 C C . MET B 1 149 ? 36.938 1.145 1.695 1 86.75 149 MET B C 1
ATOM 7300 O O . MET B 1 149 ? 36.438 0.281 2.412 1 86.75 149 MET B O 1
ATOM 7304 N N . SER B 1 150 ? 37.188 2.434 1.969 1 90.5 150 SER B N 1
ATOM 7305 C CA . SER B 1 150 ? 36.5 2.996 3.121 1 90.5 150 SER B CA 1
ATOM 7306 C C . SER B 1 150 ? 35.219 3.711 2.699 1 90.5 150 SER B C 1
ATOM 7308 O O . SER B 1 150 ? 35.188 4.402 1.681 1 90.5 150 SER B O 1
ATOM 7310 N N . GLN B 1 151 ? 34.125 3.418 3.414 1 92.31 151 GLN B N 1
ATOM 7311 C CA . GLN B 1 151 ? 32.844 3.998 3.096 1 92.31 151 GLN B CA 1
ATOM 7312 C C . GLN B 1 151 ? 32.375 4.945 4.199 1 92.31 151 GLN B C 1
ATOM 7314 O O . GLN B 1 151 ? 32.438 4.605 5.383 1 92.31 151 GLN B O 1
ATOM 7319 N N . LEU B 1 152 ? 32.031 6.145 3.811 1 93.81 152 LEU B N 1
ATOM 7320 C CA . LEU B 1 152 ? 31.391 7.102 4.707 1 93.81 152 LEU B CA 1
ATOM 7321 C C . LEU B 1 152 ? 29.875 7.117 4.492 1 93.81 152 LEU B C 1
ATOM 7323 O O . LEU B 1 152 ? 29.406 7.406 3.389 1 93.81 152 LEU B O 1
ATOM 7327 N N . GLU B 1 153 ? 29.141 6.758 5.5 1 94.5 153 GLU B N 1
ATOM 7328 C CA . GLU B 1 153 ? 27.672 6.82 5.461 1 94.5 153 GLU B CA 1
ATOM 7329 C C . GLU B 1 153 ? 27.156 8.094 6.125 1 94.5 153 GLU B C 1
ATOM 7331 O O . GLU B 1 153 ? 27.5 8.383 7.27 1 94.5 153 GLU B O 1
ATOM 7336 N N . VAL B 1 154 ? 26.375 8.859 5.41 1 95.31 154 VAL B N 1
ATOM 7337 C CA . VAL B 1 154 ? 25.734 10.07 5.91 1 95.31 154 VAL B CA 1
ATOM 7338 C C . VAL B 1 154 ? 24.234 9.828 6.062 1 95.31 154 VAL B C 1
ATOM 7340 O O . VAL B 1 154 ? 23.5 9.844 5.074 1 95.31 154 VAL B O 1
ATOM 7343 N N . ALA B 1 155 ? 23.812 9.617 7.297 1 95.56 155 ALA B N 1
ATOM 7344 C CA . ALA B 1 155 ? 22.406 9.414 7.57 1 95.56 155 ALA B CA 1
ATOM 7345 C C . ALA B 1 155 ? 21.719 10.719 7.973 1 95.56 155 ALA B C 1
ATOM 7347 O O . ALA B 1 155 ? 22.141 11.367 8.938 1 95.56 155 ALA B O 1
ATOM 7348 N N . CYS B 1 156 ? 20.688 11.078 7.262 1 96.19 156 CYS B N 1
ATOM 7349 C CA . CYS B 1 156 ? 20.031 12.375 7.461 1 96.19 156 CYS B CA 1
ATOM 7350 C C . CYS B 1 156 ? 18.75 12.219 8.281 1 96.19 156 CYS B C 1
ATOM 7352 O O . CYS B 1 156 ? 18.188 11.133 8.352 1 96.19 156 CYS B O 1
ATOM 7354 N N . LYS B 1 157 ? 18.344 13.328 8.852 1 96.12 157 LYS B N 1
ATOM 7355 C CA . LYS B 1 157 ? 17.156 13.383 9.703 1 96.12 157 LYS B CA 1
ATOM 7356 C C . LYS B 1 157 ? 15.898 13.055 8.922 1 96.12 157 LYS B C 1
ATOM 7358 O O . LYS B 1 157 ? 14.938 12.516 9.477 1 96.12 157 LYS B O 1
ATOM 7363 N N . ASN B 1 158 ? 15.875 13.359 7.629 1 95.5 158 ASN B N 1
ATOM 7364 C CA . ASN B 1 158 ? 14.727 13.078 6.77 1 95.5 158 ASN B CA 1
ATOM 7365 C C . ASN B 1 158 ? 14.828 11.695 6.137 1 95.5 158 ASN B C 1
ATOM 7367 O O . ASN B 1 158 ? 14.227 11.438 5.094 1 95.5 158 ASN B O 1
ATOM 7371 N N . PHE B 1 159 ? 15.727 10.781 6.605 1 94.88 159 PHE B N 1
ATOM 7372 C CA . PHE B 1 159 ? 15.836 9.367 6.289 1 94.88 159 PHE B CA 1
ATOM 7373 C C . PHE B 1 159 ? 16.516 9.164 4.941 1 94.88 159 PHE B C 1
ATOM 7375 O O . PHE B 1 159 ? 16.484 8.07 4.371 1 94.88 159 PHE B O 1
ATOM 7382 N N . GLU B 1 160 ? 17.078 10.188 4.457 1 92.75 160 GLU B N 1
ATOM 7383 C CA . GLU B 1 160 ? 18.016 10 3.348 1 92.75 160 GLU B CA 1
ATOM 7384 C C . GLU B 1 160 ? 19.344 9.43 3.832 1 92.75 160 GLU B C 1
ATOM 7386 O O . GLU B 1 160 ? 19.906 9.906 4.824 1 92.75 160 GLU B O 1
ATOM 7391 N N . LEU B 1 161 ? 19.75 8.414 3.188 1 93.12 161 LEU B N 1
ATOM 7392 C CA . LEU B 1 161 ? 21.047 7.816 3.512 1 93.12 161 LEU B CA 1
ATOM 7393 C C . LEU B 1 161 ? 21.969 7.82 2.293 1 93.12 161 LEU B C 1
ATOM 7395 O O . LEU B 1 161 ? 21.641 7.234 1.26 1 93.12 161 LEU B O 1
ATOM 7399 N N . LEU B 1 162 ? 23.078 8.453 2.438 1 92.62 162 LEU B N 1
ATOM 7400 C CA . LEU B 1 162 ? 24.047 8.539 1.354 1 92.62 162 LEU B CA 1
ATOM 7401 C C . LEU B 1 162 ? 25.344 7.824 1.73 1 92.62 162 LEU B C 1
ATOM 7403 O O . LEU B 1 162 ? 25.75 7.848 2.895 1 92.62 162 LEU B O 1
ATOM 7407 N N . LYS B 1 163 ? 25.906 7.266 0.741 1 91.62 163 LYS B N 1
ATOM 7408 C CA . LYS B 1 163 ? 27.156 6.539 0.941 1 91.62 163 LYS B CA 1
ATOM 7409 C C . LYS B 1 163 ? 28.234 7.023 -0.027 1 91.62 163 LYS B C 1
ATOM 7411 O O . LYS B 1 163 ? 27.984 7.133 -1.23 1 91.62 163 LYS B O 1
ATOM 7416 N N . PHE B 1 164 ? 29.391 7.32 0.529 1 91.69 164 PHE B N 1
ATOM 7417 C CA . PHE B 1 164 ? 30.547 7.711 -0.251 1 91.69 164 PHE B CA 1
ATOM 7418 C C . PHE B 1 164 ? 31.719 6.754 -0.003 1 91.69 164 PHE B C 1
ATOM 7420 O O . PHE B 1 164 ? 32.062 6.477 1.147 1 91.69 164 PHE B O 1
ATOM 7427 N N . ASN B 1 165 ? 32.25 6.309 -1.048 1 91.06 165 ASN B N 1
ATOM 7428 C CA . ASN B 1 165 ? 33.406 5.402 -0.947 1 91.06 165 ASN B CA 1
ATOM 7429 C C . ASN B 1 165 ? 34.719 6.105 -1.288 1 91.06 165 ASN B C 1
ATOM 7431 O O . ASN B 1 165 ? 34.75 6.965 -2.17 1 91.06 165 ASN B O 1
ATOM 7435 N N . PHE B 1 166 ? 35.75 5.68 -0.537 1 89.81 166 PHE B N 1
ATOM 7436 C CA . PHE B 1 166 ? 37.062 6.258 -0.707 1 89.81 166 PHE B CA 1
ATOM 7437 C C . PHE B 1 166 ? 38.125 5.168 -0.888 1 89.81 166 PHE B C 1
ATOM 7439 O O . PHE B 1 166 ? 38.125 4.172 -0.161 1 89.81 166 PHE B O 1
ATOM 7446 N N . PRO B 1 167 ? 39 5.152 -1.954 1 77.88 167 PRO B N 1
ATOM 7447 C CA . PRO B 1 167 ? 40.062 4.145 -2.154 1 77.88 167 PRO B CA 1
ATOM 7448 C C . PRO B 1 167 ? 41.031 4.07 -0.989 1 77.88 167 PRO B C 1
ATOM 7450 O O . PRO B 1 167 ? 41.594 3.012 -0.726 1 77.88 167 PRO B O 1
ATOM 7453 N N . GLY B 1 168 ? 41.219 5.129 -0.157 1 73 168 GLY B N 1
ATOM 7454 C CA . GLY B 1 168 ? 42.156 5.109 0.962 1 73 168 GLY B CA 1
ATOM 7455 C C . GLY B 1 168 ? 41.5 5.48 2.281 1 73 168 GLY B C 1
ATOM 7456 O O . GLY B 1 168 ? 40.531 6.227 2.309 1 73 168 GLY B O 1
ATOM 7457 N N . ASP B 1 169 ? 42 4.777 3.375 1 70.75 169 ASP B N 1
ATOM 7458 C CA . ASP B 1 169 ? 41.438 4.969 4.719 1 70.75 169 ASP B CA 1
ATOM 7459 C C . ASP B 1 169 ? 41.656 6.41 5.191 1 70.75 169 ASP B C 1
ATOM 7461 O O . ASP B 1 169 ? 40.781 6.98 5.855 1 70.75 169 ASP B O 1
ATOM 7465 N N . ALA B 1 170 ? 42.625 6.977 4.738 1 79.81 170 ALA B N 1
ATOM 7466 C CA . ALA B 1 170 ? 42.969 8.297 5.258 1 79.81 170 ALA B CA 1
ATOM 7467 C C . ALA B 1 170 ? 41.969 9.352 4.781 1 79.81 170 ALA B C 1
ATOM 7469 O O . ALA B 1 170 ? 41.562 10.219 5.555 1 79.81 170 ALA B O 1
ATOM 7470 N N . ALA B 1 171 ? 41.531 9.148 3.615 1 82.88 171 ALA B N 1
ATOM 7471 C CA . ALA B 1 171 ? 40.625 10.148 3.051 1 82.88 171 ALA B CA 1
ATOM 7472 C C . ALA B 1 171 ? 39.25 10.102 3.727 1 82.88 171 ALA B C 1
ATOM 7474 O O . ALA B 1 171 ? 38.656 11.141 4.031 1 82.88 171 ALA B O 1
ATOM 7475 N N . SER B 1 172 ? 38.812 8.945 3.945 1 87.12 172 SER B N 1
ATOM 7476 C CA . SER B 1 172 ? 37.5 8.789 4.602 1 87.12 172 SER B CA 1
ATOM 7477 C C . SER B 1 172 ? 37.562 9.297 6.039 1 87.12 172 SER B C 1
ATOM 7479 O O . SER B 1 172 ? 36.625 9.984 6.492 1 87.12 172 SER B O 1
ATOM 7481 N N . GLY B 1 173 ? 38.594 8.969 6.688 1 88.94 173 GLY B N 1
ATOM 7482 C CA . GLY B 1 173 ? 38.75 9.43 8.055 1 88.94 173 GLY B CA 1
ATOM 7483 C C . GLY B 1 173 ? 38.844 10.938 8.172 1 88.94 173 GLY B C 1
ATOM 7484 O O . GLY B 1 173 ? 38.25 11.531 9.07 1 88.94 173 GLY B O 1
ATOM 7485 N N . ASP B 1 174 ? 39.562 11.531 7.285 1 90 174 ASP B N 1
ATOM 7486 C CA . ASP B 1 174 ? 39.656 12.984 7.273 1 90 174 ASP B CA 1
ATOM 7487 C C . ASP B 1 174 ? 38.312 13.633 7.031 1 90 174 ASP B C 1
ATOM 7489 O O . ASP B 1 174 ? 37.969 14.617 7.688 1 90 174 ASP B O 1
ATOM 7493 N N . ALA B 1 175 ? 37.625 13.07 6.086 1 90.94 175 ALA B N 1
ATOM 7494 C CA . ALA B 1 175 ? 36.312 13.594 5.789 1 90.94 175 ALA B CA 1
ATOM 7495 C C . ALA B 1 175 ? 35.406 13.484 7.008 1 90.94 175 ALA B C 1
ATOM 7497 O O . ALA B 1 175 ? 34.688 14.438 7.363 1 90.94 175 ALA B O 1
ATOM 7498 N N . TYR B 1 176 ? 35.438 12.359 7.621 1 93.5 176 TYR B N 1
ATOM 7499 C CA . TYR B 1 176 ? 34.625 12.109 8.805 1 93.5 176 TYR B CA 1
ATOM 7500 C C . TYR B 1 176 ? 34.906 13.133 9.898 1 93.5 176 TYR B C 1
ATOM 7502 O O . TYR B 1 176 ? 34 13.711 10.477 1 93.5 176 TYR B O 1
ATOM 7510 N N . VAL B 1 177 ? 36.125 13.383 10.164 1 92.81 177 VAL B N 1
ATOM 7511 C CA . VAL B 1 177 ? 36.562 14.281 11.234 1 92.81 177 VAL B CA 1
ATOM 7512 C C . VAL B 1 177 ? 36.156 15.711 10.891 1 92.81 177 VAL B C 1
ATOM 7514 O O . VAL B 1 177 ? 35.625 16.438 11.742 1 92.81 177 VAL B O 1
ATOM 7517 N N . LYS B 1 178 ? 36.375 16.109 9.711 1 92.94 178 LYS B N 1
ATOM 7518 C CA . LYS B 1 178 ? 36.062 17.484 9.305 1 92.94 178 LYS B CA 1
ATOM 7519 C C . LYS B 1 178 ? 34.562 17.75 9.344 1 92.94 178 LYS B C 1
ATOM 7521 O O . LYS B 1 178 ? 34.125 18.812 9.812 1 92.94 178 LYS B O 1
ATOM 7526 N N . ILE B 1 179 ? 33.812 16.828 8.852 1 93.56 179 ILE B N 1
ATOM 7527 C CA . ILE B 1 179 ? 32.344 17 8.867 1 93.56 179 ILE B CA 1
ATOM 7528 C C . ILE B 1 179 ? 31.859 17.031 10.312 1 93.56 179 ILE B C 1
ATOM 7530 O O . ILE B 1 179 ? 31.031 17.875 10.672 1 93.56 179 ILE B O 1
ATOM 7534 N N . SER B 1 180 ? 32.406 16.141 11.109 1 90.88 180 SER B N 1
ATOM 7535 C CA . SER B 1 180 ? 31.984 16.062 12.508 1 90.88 180 SER B CA 1
ATOM 7536 C C . SER B 1 180 ? 32.312 17.359 13.25 1 90.88 180 SER B C 1
ATOM 7538 O O . SER B 1 180 ? 31.531 17.812 14.086 1 90.88 180 SER B O 1
ATOM 7540 N N . GLN B 1 181 ? 33.406 17.906 12.938 1 89.06 181 GLN B N 1
ATOM 7541 C CA . GLN B 1 181 ? 33.812 19.156 13.57 1 89.06 181 GLN B CA 1
ATOM 7542 C C . GLN B 1 181 ? 32.844 20.297 13.242 1 89.06 181 GLN B C 1
ATOM 7544 O O . GLN B 1 181 ? 32.5 21.094 14.117 1 89.06 181 GLN B O 1
ATOM 7549 N N . ILE B 1 182 ? 32.469 20.328 12.07 1 89.19 182 ILE B N 1
ATOM 7550 C CA . ILE B 1 182 ? 31.578 21.406 11.648 1 89.19 182 ILE B CA 1
ATOM 7551 C C . ILE B 1 182 ? 30.203 21.188 12.273 1 89.19 182 ILE B C 1
ATOM 7553 O O . ILE B 1 182 ? 29.531 22.156 12.672 1 89.19 182 ILE B O 1
ATOM 7557 N N . LEU B 1 183 ? 29.797 19.969 12.406 1 88.44 183 LEU B N 1
ATOM 7558 C CA . LEU B 1 183 ? 28.484 19.641 12.938 1 88.44 183 LEU B CA 1
ATOM 7559 C C . LEU B 1 183 ? 28.406 19.953 14.43 1 88.44 183 LEU B C 1
ATOM 7561 O O . LEU B 1 183 ? 27.328 20.203 14.969 1 88.44 183 LEU B O 1
ATOM 7565 N N . MET B 1 184 ? 29.516 19.891 15.078 1 83.25 184 MET B N 1
ATOM 7566 C CA . MET B 1 184 ? 29.562 20.156 16.516 1 83.25 184 MET B CA 1
ATOM 7567 C C . MET B 1 184 ? 29.5 21.656 16.797 1 83.25 184 MET B C 1
ATOM 7569 O O . MET B 1 184 ? 29.156 22.078 17.906 1 83.25 184 MET B O 1
ATOM 7573 N N . GLY B 1 185 ? 29.766 22.406 15.789 1 79.06 185 GLY B N 1
ATOM 7574 C CA . GLY B 1 185 ? 29.703 23.844 15.961 1 79.06 185 GLY B CA 1
ATOM 7575 C C . GLY B 1 185 ? 28.328 24.422 15.688 1 79.06 185 GLY B C 1
ATOM 7576 O O . GLY B 1 185 ? 27.375 23.672 15.43 1 79.06 185 GLY B O 1
ATOM 7577 N N . LYS B 1 186 ? 28.172 25.703 15.938 1 79.31 186 LYS B N 1
ATOM 7578 C CA . LYS B 1 186 ? 26.922 26.391 15.633 1 79.31 186 LYS B CA 1
ATOM 7579 C C . LYS B 1 186 ? 26.75 26.562 14.133 1 79.31 186 LYS B C 1
ATOM 7581 O O . LYS B 1 186 ? 27.5 27.328 13.5 1 79.31 186 LYS B O 1
ATOM 7586 N N . LEU B 1 187 ? 25.875 25.891 13.586 1 84.62 187 LEU B N 1
ATOM 7587 C CA . LEU B 1 187 ? 25.609 25.953 12.148 1 84.62 187 LEU B CA 1
ATOM 7588 C C . LEU B 1 187 ? 24.656 27.094 11.828 1 84.62 187 LEU B C 1
ATOM 7590 O O . LEU B 1 187 ? 23.656 27.297 12.523 1 84.62 187 LEU B O 1
ATOM 7594 N N . ALA B 1 188 ? 25.062 27.875 10.859 1 85.5 188 ALA B N 1
ATOM 7595 C CA . ALA B 1 188 ? 24.141 28.891 10.344 1 85.5 188 ALA B CA 1
ATOM 7596 C C . ALA B 1 188 ? 23.188 28.281 9.312 1 85.5 188 ALA B C 1
ATOM 7598 O O . ALA B 1 188 ? 23.594 27.453 8.492 1 85.5 188 ALA B O 1
ATOM 7599 N N . PRO B 1 189 ? 21.938 28.719 9.422 1 88.06 189 PRO B N 1
ATOM 7600 C CA . PRO B 1 189 ? 21 28.172 8.438 1 88.06 189 PRO B CA 1
ATOM 7601 C C . PRO B 1 189 ? 21.266 28.688 7.02 1 88.06 189 PRO B C 1
ATOM 7603 O O . PRO B 1 189 ? 21.609 29.859 6.84 1 88.06 189 PRO B O 1
ATOM 7606 N N . ALA B 1 190 ? 21.094 27.797 6.07 1 90.38 190 ALA B N 1
ATOM 7607 C CA . ALA B 1 190 ? 21.281 28.141 4.664 1 90.38 190 ALA B CA 1
ATOM 7608 C C . ALA B 1 190 ? 20.203 29.109 4.188 1 90.38 190 ALA B C 1
ATOM 7610 O O . ALA B 1 190 ? 20.375 29.781 3.168 1 90.38 190 ALA B O 1
ATOM 7611 N N . ALA B 1 191 ? 19.156 29.25 4.91 1 90.38 191 ALA B N 1
ATOM 7612 C CA . ALA B 1 191 ? 18 30.062 4.523 1 90.38 191 ALA B CA 1
ATOM 7613 C C . ALA B 1 191 ? 18.406 31.516 4.312 1 90.38 191 ALA B C 1
ATOM 7615 O O . ALA B 1 191 ? 17.828 32.219 3.461 1 90.38 191 ALA B O 1
ATOM 7616 N N . TYR B 1 192 ? 19.391 31.969 5.016 1 87.56 192 TYR B N 1
ATOM 7617 C CA . TYR B 1 192 ? 19.766 33.375 4.98 1 87.56 192 TYR B CA 1
ATOM 7618 C C . TYR B 1 192 ? 20.609 33.688 3.75 1 87.56 192 TYR B C 1
ATOM 7620 O O . TYR B 1 192 ? 20.766 34.844 3.373 1 87.56 192 TYR B O 1
ATOM 7628 N N . VAL B 1 193 ? 21.125 32.656 3.17 1 84.81 193 VAL B N 1
ATOM 7629 C CA . VAL B 1 193 ? 22.031 32.906 2.061 1 84.81 193 VAL B CA 1
ATOM 7630 C C . VAL B 1 193 ? 21.453 32.344 0.769 1 84.81 193 VAL B C 1
ATOM 7632 O O . VAL B 1 193 ? 21.922 32.656 -0.325 1 84.81 193 VAL B O 1
ATOM 7635 N N . PHE B 1 194 ? 20.438 31.641 0.896 1 82.56 194 PHE B N 1
ATOM 7636 C CA . PHE B 1 194 ? 19.828 31 -0.262 1 82.56 194 PHE B CA 1
ATOM 7637 C C . PHE B 1 194 ? 19.031 32 -1.081 1 82.56 194 PHE B C 1
ATOM 7639 O O . PHE B 1 194 ? 18.969 31.906 -2.309 1 82.56 194 PHE B O 1
ATOM 7646 N N . ALA B 1 195 ? 18.453 32.969 -0.401 1 72.31 195 ALA B N 1
ATOM 7647 C CA . ALA B 1 195 ? 17.516 33.906 -1.011 1 72.31 195 ALA B CA 1
ATOM 7648 C C . ALA B 1 195 ? 18.234 34.875 -1.953 1 72.31 195 ALA B C 1
ATOM 7650 O O . ALA B 1 195 ? 19.234 35.5 -1.574 1 72.31 195 ALA B O 1
ATOM 7651 N N . ARG B 1 196 ? 17.781 34.812 -3.174 1 68.62 196 ARG B N 1
ATOM 7652 C CA . ARG B 1 196 ? 18.375 35.75 -4.141 1 68.62 196 ARG B CA 1
ATOM 7653 C C . ARG B 1 196 ? 17.453 36.938 -4.379 1 68.62 196 ARG B C 1
ATOM 7655 O O . ARG B 1 196 ? 17.922 38.062 -4.543 1 68.62 196 ARG B O 1
ATOM 7662 N N . GLN B 1 197 ? 16.141 36.594 -4.375 1 77.12 197 GLN B N 1
ATOM 7663 C CA . GLN B 1 197 ? 15.125 37.625 -4.594 1 77.12 197 GLN B CA 1
ATOM 7664 C C . GLN B 1 197 ? 14.062 37.594 -3.504 1 77.12 197 GLN B C 1
ATOM 7666 O O . GLN B 1 197 ? 13.844 36.531 -2.885 1 77.12 197 GLN B O 1
ATOM 7671 N N . PRO B 1 198 ? 13.562 38.781 -3.32 1 79.62 198 PRO B N 1
ATOM 7672 C CA . PRO B 1 198 ? 12.484 38.781 -2.328 1 79.62 198 PRO B CA 1
ATOM 7673 C C . PRO B 1 198 ? 11.312 37.875 -2.723 1 79.62 198 PRO B C 1
ATOM 7675 O O . PRO B 1 198 ? 10.961 37.812 -3.902 1 79.62 198 PRO B O 1
ATOM 7678 N N . ASP B 1 199 ? 10.938 37.125 -1.78 1 86.25 199 ASP B N 1
ATOM 7679 C CA . ASP B 1 199 ? 9.852 36.156 -1.98 1 86.25 199 ASP B CA 1
ATOM 7680 C C . ASP B 1 199 ? 8.508 36.781 -1.564 1 86.25 199 ASP B C 1
ATOM 7682 O O . ASP B 1 199 ? 8.07 36.594 -0.425 1 86.25 199 ASP B O 1
ATOM 7686 N N . THR B 1 200 ? 7.781 37.406 -2.471 1 79.12 200 THR B N 1
ATOM 7687 C CA . THR B 1 200 ? 6.512 38.031 -2.121 1 79.12 200 THR B CA 1
ATOM 7688 C C . THR B 1 200 ? 5.359 37.031 -2.25 1 79.12 200 THR B C 1
ATOM 7690 O O . THR B 1 200 ? 4.422 37.062 -1.449 1 79.12 200 THR B O 1
ATOM 7693 N N . SER B 1 201 ? 5.469 36.156 -3.061 1 84.5 201 SER B N 1
ATOM 7694 C CA . SER B 1 201 ? 4.355 35.25 -3.342 1 84.5 201 SER B CA 1
ATOM 7695 C C . SER B 1 201 ? 4.242 34.156 -2.273 1 84.5 201 SER B C 1
ATOM 7697 O O . SER B 1 201 ? 3.148 33.875 -1.774 1 84.5 201 SER B O 1
ATOM 7699 N N . GLY B 1 202 ? 5.344 33.656 -1.904 1 91.5 202 GLY B N 1
ATOM 7700 C CA . GLY B 1 202 ? 5.324 32.562 -0.936 1 91.5 202 GLY B CA 1
ATOM 7701 C C . GLY B 1 202 ? 4.883 33 0.447 1 91.5 202 GLY B C 1
ATOM 7702 O O . GLY B 1 202 ? 4.137 32.281 1.123 1 91.5 202 GLY B O 1
ATOM 7703 N N . TRP B 1 203 ? 5.289 34.188 0.851 1 92.62 203 TRP B N 1
ATOM 7704 C CA . TRP B 1 203 ? 4.953 34.688 2.182 1 92.62 203 TRP B CA 1
ATOM 7705 C C . TRP B 1 203 ? 3.514 35.188 2.229 1 92.62 203 TRP B C 1
ATOM 7707 O O . TRP B 1 203 ? 2.957 35.375 3.311 1 92.62 203 TRP B O 1
ATOM 7717 N N . ALA B 1 204 ? 2.881 35.281 1.121 1 90.75 204 ALA B N 1
ATOM 7718 C CA . ALA B 1 204 ? 1.482 35.688 1.034 1 90.75 204 ALA B CA 1
ATOM 7719 C C . ALA B 1 204 ? 0.551 34.5 1.065 1 90.75 204 ALA B C 1
ATOM 7721 O O . ALA B 1 204 ? -0.669 34.625 0.971 1 90.75 204 ALA B O 1
ATOM 7722 N N . ALA B 1 205 ? 1.157 33.375 1.28 1 92.06 205 ALA B N 1
ATOM 7723 C CA . ALA B 1 205 ? 0.361 32.156 1.276 1 92.06 205 ALA B CA 1
ATOM 7724 C C . ALA B 1 205 ? -0.669 32.156 2.4 1 92.06 205 ALA B C 1
ATOM 7726 O O . ALA B 1 205 ? -1.741 31.578 2.275 1 92.06 205 ALA B O 1
ATOM 7727 N N . TYR B 1 206 ? -0.349 32.844 3.469 1 93.5 206 TYR B N 1
ATOM 7728 C CA . TYR B 1 206 ? -1.252 32.906 4.613 1 93.5 206 TYR B CA 1
ATOM 7729 C C . TYR B 1 206 ? -1.543 34.344 5.02 1 93.5 206 TYR B C 1
ATOM 7731 O O . TYR B 1 206 ? -0.623 35.094 5.305 1 93.5 206 TYR B O 1
ATOM 7739 N N . ASP B 1 207 ? -2.721 34.656 4.93 1 92.62 207 ASP B N 1
ATOM 7740 C CA . ASP B 1 207 ? -3.291 35.875 5.465 1 92.62 207 ASP B CA 1
ATOM 7741 C C . ASP B 1 207 ? -4.371 35.594 6.504 1 92.62 207 ASP B C 1
ATOM 7743 O O . ASP B 1 207 ? -5.461 35.125 6.16 1 92.62 207 ASP B O 1
ATOM 7747 N N . PRO B 1 208 ? -4.051 35.906 7.734 1 92.88 208 PRO B N 1
ATOM 7748 C CA . PRO B 1 208 ? -5 35.562 8.797 1 92.88 208 PRO B CA 1
ATOM 7749 C C . PRO B 1 208 ? -6.383 36.156 8.562 1 92.88 208 PRO B C 1
ATOM 7751 O O . PRO B 1 208 ? -7.398 35.5 8.812 1 92.88 208 PRO B O 1
ATOM 7754 N N . GLN B 1 209 ? -6.43 37.375 8.062 1 90.5 209 GLN B N 1
ATOM 7755 C CA . GLN B 1 209 ? -7.711 38.031 7.844 1 90.5 209 GLN B CA 1
ATOM 7756 C C . GLN B 1 209 ? -8.523 37.312 6.766 1 90.5 209 GLN B C 1
ATOM 7758 O O . GLN B 1 209 ? -9.734 37.156 6.898 1 90.5 209 GLN B O 1
ATOM 7763 N N . ALA B 1 210 ? -7.855 36.938 5.754 1 92.81 210 ALA B N 1
ATOM 7764 C CA . ALA B 1 210 ? -8.523 36.219 4.684 1 92.81 210 ALA B CA 1
ATOM 7765 C C . ALA B 1 210 ? -9.078 34.875 5.188 1 92.81 210 ALA B C 1
ATOM 7767 O O . ALA B 1 210 ? -10.188 34.469 4.824 1 92.81 210 ALA B O 1
ATOM 7768 N N . GLU B 1 211 ? -8.312 34.219 5.98 1 94.88 211 GLU B N 1
ATOM 7769 C CA . GLU B 1 211 ? -8.742 32.906 6.523 1 94.88 211 GLU B CA 1
ATOM 7770 C C . GLU B 1 211 ? -9.914 33.094 7.484 1 94.88 211 GLU B C 1
ATOM 7772 O O . GLU B 1 211 ? -10.867 32.312 7.457 1 94.88 211 GLU B O 1
ATOM 7777 N N . PHE B 1 212 ? -9.875 34.125 8.336 1 92.81 212 PHE B N 1
ATOM 7778 C CA . PHE B 1 212 ? -10.961 34.406 9.273 1 92.81 212 PHE B CA 1
ATOM 7779 C C . PHE B 1 212 ? -12.25 34.719 8.531 1 92.81 212 PHE B C 1
ATOM 7781 O O . PHE B 1 212 ? -13.328 34.281 8.922 1 92.81 212 PHE B O 1
ATOM 7788 N N . THR B 1 213 ? -12.102 35.406 7.43 1 91.19 213 THR B N 1
ATOM 7789 C CA . THR B 1 213 ? -13.25 35.719 6.602 1 91.19 213 THR B CA 1
ATOM 7790 C C . THR B 1 213 ? -13.828 34.469 5.949 1 91.19 213 THR B C 1
ATOM 7792 O O . THR B 1 213 ? -15.047 34.312 5.902 1 91.19 213 THR B O 1
ATOM 7795 N N . ARG B 1 214 ? -12.992 33.625 5.473 1 93.75 214 ARG B N 1
ATOM 7796 C CA . ARG B 1 214 ? -13.43 32.406 4.84 1 93.75 214 ARG B CA 1
ATOM 7797 C C . ARG B 1 214 ? -14.234 31.547 5.809 1 93.75 214 ARG B C 1
ATOM 7799 O O . ARG B 1 214 ? -15.188 30.875 5.41 1 93.75 214 ARG B O 1
ATOM 7806 N N . LEU B 1 215 ? -13.82 31.625 7.082 1 94.12 215 LEU B N 1
ATOM 7807 C CA . LEU B 1 215 ? -14.461 30.812 8.102 1 94.12 215 LEU B CA 1
ATOM 7808 C C . LEU B 1 215 ? -15.695 31.5 8.664 1 94.12 215 LEU B C 1
ATOM 7810 O O . LEU B 1 215 ? -16.344 30.984 9.578 1 94.12 215 LEU B O 1
ATOM 7814 N N . GLY B 1 216 ? -15.945 32.719 8.211 1 88.31 216 GLY B N 1
ATOM 7815 C CA . GLY B 1 216 ? -17.156 33.438 8.586 1 88.31 216 GLY B CA 1
ATOM 7816 C C . GLY B 1 216 ? -16.984 34.281 9.836 1 88.31 216 GLY B C 1
ATOM 7817 O O . GLY B 1 216 ? -17.969 34.656 10.469 1 88.31 216 GLY B O 1
ATOM 7818 N N . PHE B 1 217 ? -15.797 34.531 10.242 1 86.12 217 PHE B N 1
ATOM 7819 C CA . PHE B 1 217 ? -15.555 35.375 11.398 1 86.12 217 PHE B CA 1
ATOM 7820 C C . PHE B 1 217 ? -15.492 36.844 10.969 1 86.12 217 PHE B C 1
ATOM 7822 O O . PHE B 1 217 ? -14.484 37.312 10.422 1 86.12 217 PHE B O 1
ATOM 7829 N N . LYS B 1 218 ? -16.484 37.406 10.102 1 63.91 218 LYS B N 1
ATOM 7830 C CA . LYS B 1 218 ? -16.531 38.688 9.414 1 63.91 218 LYS B CA 1
ATOM 7831 C C . LYS B 1 218 ? -16.016 39.812 10.32 1 63.91 218 LYS B C 1
ATOM 7833 O O . LYS B 1 218 ? -16.312 39.844 11.516 1 63.91 218 LYS B O 1
ATOM 7838 N N . THR B 1 219 ? -15.023 40.531 9.867 1 55.5 219 THR B N 1
ATOM 7839 C CA . THR B 1 219 ? -14.633 41.812 10.477 1 55.5 219 THR B CA 1
ATOM 7840 C C . THR B 1 219 ? -15.797 42.781 10.484 1 55.5 219 THR B C 1
ATOM 7842 O O . THR B 1 219 ? -16.547 42.875 9.508 1 55.5 219 THR B O 1
ATOM 7845 N N . PRO B 1 220 ? -16.219 43.375 11.656 1 44.22 220 PRO B N 1
ATOM 7846 C CA . PRO B 1 220 ? -17.297 44.375 11.68 1 44.22 220 PRO B CA 1
ATOM 7847 C C . PRO B 1 220 ? -17.125 45.469 10.625 1 44.22 220 PRO B C 1
ATOM 7849 O O . PRO B 1 220 ? -16.109 46.156 10.633 1 44.22 220 PRO B O 1
ATOM 7852 N N . LYS B 1 221 ? -17.297 45.438 9.328 1 43.41 221 LYS B N 1
ATOM 7853 C CA . LYS B 1 221 ? -17.328 46.812 8.852 1 43.41 221 LYS B CA 1
ATOM 7854 C C . LYS B 1 221 ? -17.969 47.75 9.875 1 43.41 221 LYS B C 1
ATOM 7856 O O . LYS B 1 221 ? -17.453 48.812 10.172 1 43.41 221 LYS B O 1
ATOM 7861 N N . SER B 1 222 ? -19.359 47.875 9.766 1 37.78 222 SER B N 1
ATOM 7862 C CA . SER B 1 222 ? -20.172 48.625 10.711 1 37.78 222 SER B CA 1
ATOM 7863 C C . SER B 1 222 ? -20.234 47.938 12.062 1 37.78 222 SER B C 1
ATOM 7865 O O . SER B 1 222 ? -19.969 46.75 12.172 1 37.78 222 SER B O 1
ATOM 7867 N N . SER B 1 223 ? -20.531 48.656 13.219 1 38.75 223 SER B N 1
ATOM 7868 C CA . SER B 1 223 ? -20.672 48.344 14.641 1 38.75 223 SER B CA 1
ATOM 7869 C C . SER B 1 223 ? -21.234 46.938 14.859 1 38.75 223 SER B C 1
ATOM 7871 O O . SER B 1 223 ? -21.516 46.562 15.992 1 38.75 223 SER B O 1
ATOM 7873 N N . ALA B 1 224 ? -21.844 46.312 13.93 1 40.41 224 ALA B N 1
ATOM 7874 C CA . ALA B 1 224 ? -22.641 45.125 14.281 1 40.41 224 ALA B CA 1
ATOM 7875 C C . ALA B 1 224 ? -21.75 43.938 14.539 1 40.41 224 ALA B C 1
ATOM 7877 O O . ALA B 1 224 ? -20.797 43.688 13.789 1 40.41 224 ALA B O 1
ATOM 7878 N N . GLN B 1 225 ? -21.594 43.344 15.703 1 45.19 225 GLN B N 1
ATOM 7879 C CA . GLN B 1 225 ? -21 42.188 16.328 1 45.19 225 GLN B CA 1
ATOM 7880 C C . GLN B 1 225 ? -20.984 41 15.383 1 45.19 225 GLN B C 1
ATOM 7882 O O . GLN B 1 225 ? -21.984 40.719 14.695 1 45.19 225 GLN B O 1
ATOM 7887 N N . ILE B 1 226 ? -19.906 40.5 14.773 1 51.81 226 ILE B N 1
ATOM 7888 C CA . ILE B 1 226 ? -19.453 39.312 14.031 1 51.81 226 ILE B CA 1
ATOM 7889 C C . ILE B 1 226 ? -20.141 38.062 14.594 1 51.81 226 ILE B C 1
ATOM 7891 O O . ILE B 1 226 ? -19.875 37.656 15.727 1 51.81 226 ILE B O 1
ATOM 7895 N N . GLY B 1 227 ? -21.016 37.438 14.016 1 63.66 227 GLY B N 1
ATOM 7896 C CA . GLY B 1 227 ? -21.594 36.125 14.281 1 63.66 227 GLY B CA 1
ATOM 7897 C C . GLY B 1 227 ? -21.25 35.594 15.656 1 63.66 227 GLY B C 1
ATOM 7898 O O . GLY B 1 227 ? -21.016 34.375 15.812 1 63.66 227 GLY B O 1
ATOM 7899 N N . GLY B 1 228 ? -20.922 36.438 16.594 1 84.12 228 GLY B N 1
ATOM 7900 C CA . GLY B 1 228 ? -20.656 36.156 18 1 84.12 228 GLY B CA 1
ATOM 7901 C C . GLY B 1 228 ? -19.188 36.125 18.344 1 84.12 228 GLY B C 1
ATOM 7902 O O . GLY B 1 228 ? -18.812 35.906 19.5 1 84.12 228 GLY B O 1
ATOM 7903 N N . PHE B 1 229 ? -18.234 36.438 17.297 1 93.19 229 PHE B N 1
ATOM 7904 C CA . PHE B 1 229 ? -16.797 36.375 17.516 1 93.19 229 PHE B CA 1
ATOM 7905 C C . PHE B 1 229 ? -16.125 37.688 17.062 1 93.19 229 PHE B C 1
ATOM 7907 O O . PHE B 1 229 ? -16.75 38.5 16.406 1 93.19 229 PHE B O 1
ATOM 7914 N N . ARG B 1 230 ? -14.891 37.875 17.484 1 91.88 230 ARG B N 1
ATOM 7915 C CA . ARG B 1 230 ? -14.086 39.031 17.047 1 91.88 230 ARG B CA 1
ATOM 7916 C C . ARG B 1 230 ? -12.617 38.656 16.922 1 91.88 230 ARG B C 1
ATOM 7918 O O . ARG B 1 230 ? -12.164 37.688 17.531 1 91.88 230 ARG B O 1
ATOM 7925 N N . VAL B 1 231 ? -11.922 39.469 16.125 1 93.75 231 VAL B N 1
ATOM 7926 C CA . VAL B 1 231 ? -10.477 39.344 16.047 1 93.75 231 VAL B CA 1
ATOM 7927 C C . VAL B 1 231 ? -9.805 40.25 17.062 1 93.75 231 VAL B C 1
ATOM 7929 O O . VAL B 1 231 ? -10.07 41.469 17.094 1 93.75 231 VAL B O 1
ATOM 7932 N N . THR B 1 232 ? -9.031 39.656 17.922 1 95.12 232 THR B N 1
ATOM 7933 C CA . THR B 1 232 ? -8.336 40.469 18.922 1 95.12 232 THR B CA 1
ATOM 7934 C C . THR B 1 232 ? -6.902 40.75 18.484 1 95.12 232 THR B C 1
ATOM 7936 O O . THR B 1 232 ? -6.277 39.938 17.812 1 95.12 232 THR B O 1
ATOM 7939 N N . HIS B 1 233 ? -6.398 41.906 18.906 1 94.88 233 HIS B N 1
ATOM 7940 C CA . HIS B 1 233 ? -5.02 42.312 18.641 1 94.88 233 HIS B CA 1
ATOM 7941 C C . HIS B 1 233 ? -4.258 42.531 19.938 1 94.88 233 HIS B C 1
ATOM 7943 O O . HIS B 1 233 ? -3.266 43.25 19.969 1 94.88 233 HIS B O 1
ATOM 7949 N N . VAL B 1 234 ? -4.789 41.875 20.953 1 96.12 234 VAL B N 1
ATOM 7950 C CA . VAL B 1 234 ? -4.223 42.062 22.297 1 96.12 234 VAL B CA 1
ATOM 7951 C C . VAL B 1 234 ? -2.76 41.625 22.297 1 96.12 234 VAL B C 1
ATOM 7953 O O . VAL B 1 234 ? -1.956 42.156 23.078 1 96.12 234 VAL B O 1
ATOM 7956 N N . ASN B 1 235 ? -2.369 40.719 21.406 1 96.94 235 ASN B N 1
ATOM 7957 C CA . ASN B 1 235 ? -1.024 40.156 21.391 1 96.94 235 ASN B CA 1
ATOM 7958 C C . ASN B 1 235 ? -0.178 40.781 20.281 1 96.94 235 ASN B C 1
ATOM 7960 O O . ASN B 1 235 ? 0.791 40.156 19.828 1 96.94 235 ASN B O 1
ATOM 7964 N N . ASN B 1 236 ? -0.458 41.938 19.781 1 94.69 236 ASN B N 1
ATOM 7965 C CA . ASN B 1 236 ? 0.245 42.562 18.688 1 94.69 236 ASN B CA 1
ATOM 7966 C C . ASN B 1 236 ? 1.71 42.812 19.031 1 94.69 236 ASN B C 1
ATOM 7968 O O . ASN B 1 236 ? 2.559 42.875 18.125 1 94.69 236 ASN B O 1
ATOM 7972 N N . ASN B 1 237 ? 2.02 43 20.312 1 94.38 237 ASN B N 1
ATOM 7973 C CA . ASN B 1 237 ? 3.393 43.219 20.75 1 94.38 237 ASN B CA 1
ATOM 7974 C C . ASN B 1 237 ? 3.994 41.938 21.328 1 94.38 237 ASN B C 1
ATOM 7976 O O . ASN B 1 237 ? 5.113 41.938 21.844 1 94.38 237 ASN B O 1
ATOM 7980 N N . TYR B 1 238 ? 3.285 40.906 21.359 1 96.56 238 TYR B N 1
ATOM 7981 C CA . TYR B 1 238 ? 3.695 39.562 21.75 1 96.56 238 TYR B CA 1
ATOM 7982 C C . TYR B 1 238 ? 4.023 39.5 23.25 1 96.56 238 TYR B C 1
ATOM 7984 O O . TYR B 1 238 ? 4.84 38.688 23.672 1 96.56 238 TYR B O 1
ATOM 7992 N N . LYS B 1 239 ? 3.484 40.312 24.031 1 95.69 239 LYS B N 1
ATOM 7993 C CA . LYS B 1 239 ? 3.777 40.375 25.453 1 95.69 239 LYS B CA 1
ATOM 7994 C C . LYS B 1 239 ? 2.869 39.438 26.234 1 95.69 239 LYS B C 1
ATOM 7996 O O . LYS B 1 239 ? 3.289 38.812 27.234 1 95.69 239 LYS B O 1
ATOM 8001 N N . MET B 1 240 ? 1.619 39.312 25.797 1 96.88 240 MET B N 1
ATOM 8002 C CA . MET B 1 240 ? 0.702 38.406 26.484 1 96.88 240 MET B CA 1
ATOM 8003 C C . MET B 1 240 ? 1.169 36.969 26.344 1 96.88 240 MET B C 1
ATOM 8005 O O . MET B 1 240 ? 1.259 36.25 27.344 1 96.88 240 MET B O 1
ATOM 8009 N N . SER B 1 241 ? 1.46 36.562 25.172 1 97.5 241 SER B N 1
ATOM 8010 C CA . SER B 1 241 ? 2.006 35.25 24.859 1 97.5 241 SER B CA 1
ATOM 8011 C C . SER B 1 241 ? 2.973 35.312 23.688 1 97.5 241 SER B C 1
ATOM 8013 O O . SER B 1 241 ? 2.549 35.438 22.531 1 97.5 241 SER B O 1
ATOM 8015 N N . PRO B 1 242 ? 4.199 35.188 23.938 1 96.44 242 PRO B N 1
ATOM 8016 C CA . PRO B 1 242 ? 5.188 35.344 22.875 1 96.44 242 PRO B CA 1
ATOM 8017 C C . PRO B 1 242 ? 5.027 34.281 21.781 1 96.44 242 PRO B C 1
ATOM 8019 O O . PRO B 1 242 ? 5.473 34.469 20.641 1 96.44 242 PRO B O 1
ATOM 8022 N N . THR B 1 243 ? 4.418 33.188 22.078 1 97.56 243 THR B N 1
ATOM 8023 C CA . THR B 1 243 ? 4.344 32.062 21.125 1 97.56 243 THR B CA 1
ATOM 8024 C C . THR B 1 243 ? 3.043 32.125 20.328 1 97.56 243 THR B C 1
ATOM 8026 O O . THR B 1 243 ? 2.83 31.328 19.422 1 97.56 243 THR B O 1
ATOM 8029 N N . TYR B 1 244 ? 2.129 33.094 20.656 1 98.06 244 TYR B N 1
ATOM 8030 C CA . TYR B 1 244 ? 0.878 33.281 19.922 1 98.06 244 TYR B CA 1
ATOM 8031 C C . TYR B 1 244 ? 1.051 34.281 18.781 1 98.06 244 TYR B C 1
ATOM 8033 O O . TYR B 1 244 ? 1.987 35.094 18.797 1 98.06 244 TYR B O 1
ATOM 8041 N N . PRO B 1 245 ? 0.22 34.188 17.75 1 97.19 245 PRO B N 1
ATOM 8042 C CA . PRO B 1 245 ? 0.246 35.25 16.719 1 97.19 245 PRO B CA 1
ATOM 8043 C C . PRO B 1 245 ? -0.265 36.594 17.219 1 97.19 245 PRO B C 1
ATOM 8045 O O . PRO B 1 245 ? -0.847 36.656 18.297 1 97.19 245 PRO B O 1
ATOM 8048 N N . SER B 1 246 ? -0.044 37.594 16.469 1 96.38 246 SER B N 1
ATOM 8049 C CA . SER B 1 246 ? -0.402 38.938 16.844 1 96.38 246 SER B CA 1
ATOM 8050 C C . SER B 1 246 ? -1.916 39.125 16.859 1 96.38 246 SER B C 1
ATOM 8052 O O . SER B 1 246 ? -2.428 40 17.578 1 96.38 246 SER B O 1
ATOM 8054 N N . ALA B 1 247 ? -2.629 38.281 16.094 1 95 247 ALA B N 1
ATOM 8055 C CA . ALA B 1 247 ? -4.086 38.375 16.016 1 95 247 ALA B CA 1
ATOM 8056 C C . ALA B 1 247 ? -4.711 36.969 16 1 95 247 ALA B C 1
ATOM 8058 O O . ALA B 1 247 ? -4.168 36.062 15.383 1 95 247 ALA B O 1
ATOM 8059 N N . PHE B 1 248 ? -5.789 36.812 16.703 1 96.5 248 PHE B N 1
ATOM 8060 C CA . PHE B 1 248 ? -6.52 35.562 16.719 1 96.5 248 PHE B CA 1
ATOM 8061 C C . PHE B 1 248 ? -7.984 35.781 17.078 1 96.5 248 PHE B C 1
ATOM 8063 O O . PHE B 1 248 ? -8.375 36.906 17.438 1 96.5 248 PHE B O 1
ATOM 8070 N N . VAL B 1 249 ? -8.805 34.781 17.016 1 96.38 249 VAL B N 1
ATOM 8071 C CA . VAL B 1 249 ? -10.258 34.938 17.141 1 96.38 249 VAL B CA 1
ATOM 8072 C C . VAL B 1 249 ? -10.711 34.5 18.531 1 96.38 249 VAL B C 1
ATOM 8074 O O . VAL B 1 249 ? -10.258 33.469 19.047 1 96.38 249 VAL B O 1
ATOM 8077 N N . VAL B 1 250 ? -11.586 35.312 19.156 1 96.75 250 VAL B N 1
ATOM 8078 C CA . VAL B 1 250 ? -12.188 35.062 20.453 1 96.75 250 VAL B CA 1
ATOM 8079 C C . VAL B 1 250 ? -13.656 35.469 20.438 1 96.75 250 VAL B C 1
ATOM 8081 O O . VAL B 1 250 ? -14.102 36.156 19.531 1 96.75 250 VAL B O 1
ATOM 8084 N N . PRO B 1 251 ? -14.422 34.938 21.391 1 94.44 251 PRO B N 1
ATOM 8085 C CA . PRO B 1 251 ? -15.797 35.406 21.469 1 94.44 251 PRO B CA 1
ATOM 8086 C C . PRO B 1 251 ? -15.875 36.938 21.625 1 94.44 251 PRO B C 1
ATOM 8088 O O . PRO B 1 251 ? -15.07 37.531 22.359 1 94.44 251 PRO B O 1
ATOM 8091 N N . ALA B 1 252 ? -16.828 37.562 21.047 1 93.06 252 ALA B N 1
ATOM 8092 C CA . ALA B 1 252 ? -16.953 39.031 21.016 1 93.06 252 ALA B CA 1
ATOM 8093 C C . ALA B 1 252 ? -17.188 39.562 22.422 1 93.06 252 ALA B C 1
ATOM 8095 O O . ALA B 1 252 ? -16.75 40.688 22.734 1 93.06 252 ALA B O 1
ATOM 8096 N N . SER B 1 253 ? -17.781 38.844 23.266 1 92.31 253 SER B N 1
ATOM 8097 C CA . SER B 1 253 ? -18.172 39.281 24.594 1 92.31 253 SER B CA 1
ATOM 8098 C C . SER B 1 253 ? -16.984 39.312 25.547 1 92.31 253 SER B C 1
ATOM 8100 O O . SER B 1 253 ? -17.047 39.875 26.641 1 92.31 253 SER B O 1
ATOM 8102 N N . VAL B 1 254 ? -15.859 38.719 25.141 1 95.44 254 VAL B N 1
ATOM 8103 C CA . VAL B 1 254 ? -14.68 38.656 26 1 95.44 254 VAL B CA 1
ATOM 8104 C C . VAL B 1 254 ? -13.766 39.844 25.703 1 95.44 254 VAL B C 1
ATOM 8106 O O . VAL B 1 254 ? -13.25 39.969 24.594 1 95.44 254 VAL B O 1
ATOM 8109 N N . SER B 1 255 ? -13.508 40.656 26.688 1 95.94 255 SER B N 1
ATOM 8110 C CA . SER B 1 255 ? -12.672 41.812 26.5 1 95.94 255 SER B CA 1
ATOM 8111 C C . SER B 1 255 ? -11.195 41.469 26.547 1 95.94 255 SER B C 1
ATOM 8113 O O . SER B 1 255 ? -10.828 40.375 27 1 95.94 255 SER B O 1
ATOM 8115 N N . ASP B 1 256 ? -10.375 42.375 26.141 1 97.06 256 ASP B N 1
ATOM 8116 C CA . ASP B 1 256 ? -8.938 42.156 26.172 1 97.06 256 ASP B CA 1
ATOM 8117 C C . ASP B 1 256 ? -8.422 42.062 27.609 1 97.06 256 ASP B C 1
ATOM 8119 O O . ASP B 1 256 ? -7.445 41.375 27.875 1 97.06 256 ASP B O 1
ATOM 8123 N N . GLY B 1 257 ? -9.031 42.844 28.484 1 97.12 257 GLY B N 1
ATOM 8124 C CA . GLY B 1 257 ? -8.68 42.719 29.891 1 97.12 257 GLY B CA 1
ATOM 8125 C C . GLY B 1 257 ? -8.906 41.344 30.469 1 97.12 257 GLY B C 1
ATOM 8126 O O . GLY B 1 257 ? -8.086 40.844 31.234 1 97.12 257 GLY B O 1
ATOM 8127 N N . GLU B 1 258 ? -10.016 40.812 30.078 1 97.75 258 GLU B N 1
ATOM 8128 C CA . GLU B 1 258 ? -10.312 39.438 30.516 1 97.75 258 GLU B CA 1
ATOM 8129 C C . GLU B 1 258 ? -9.32 38.438 29.938 1 97.75 258 GLU B C 1
ATOM 8131 O O . GLU B 1 258 ? -8.922 37.5 30.609 1 97.75 258 GLU B O 1
ATOM 8136 N N . LEU B 1 259 ? -8.969 38.656 28.703 1 98.19 259 LEU B N 1
ATOM 8137 C CA . LEU B 1 259 ? -7.996 37.781 28.062 1 98.19 259 LEU B CA 1
ATOM 8138 C C . LEU B 1 259 ? -6.668 37.781 28.797 1 98.19 259 LEU B C 1
ATOM 8140 O O . LEU B 1 259 ? -6.008 36.75 28.938 1 98.19 259 LEU B O 1
ATOM 8144 N N . ARG B 1 260 ? -6.23 38.906 29.281 1 98 260 ARG B N 1
ATOM 8145 C CA . ARG B 1 260 ? -4.996 39.031 30.047 1 98 260 ARG B CA 1
ATOM 8146 C C . ARG B 1 260 ? -5.086 38.219 31.344 1 98 260 ARG B C 1
ATOM 8148 O O . ARG B 1 260 ? -4.113 37.594 31.766 1 98 260 ARG B O 1
ATOM 8155 N N . LYS B 1 261 ? -6.254 38.312 31.938 1 97.94 261 LYS B N 1
ATOM 8156 C CA . LYS B 1 261 ? -6.449 37.531 33.156 1 97.94 261 LYS B CA 1
ATOM 8157 C C . LYS B 1 261 ? -6.328 36.031 32.875 1 97.94 261 LYS B C 1
ATOM 8159 O O . LYS B 1 261 ? -5.711 35.281 33.656 1 97.94 261 LYS B O 1
ATOM 8164 N N . ILE B 1 262 ? -6.91 35.656 31.812 1 98.5 262 ILE B N 1
ATOM 8165 C CA . ILE B 1 262 ? -6.875 34.25 31.422 1 98.5 262 ILE B CA 1
ATOM 8166 C C . ILE B 1 262 ? -5.434 33.844 31.125 1 98.5 262 ILE B C 1
ATOM 8168 O O . ILE B 1 262 ? -5.039 32.688 31.391 1 98.5 262 ILE B O 1
ATOM 8172 N N . SER B 1 263 ? -4.637 34.719 30.531 1 98.31 263 SER B N 1
ATOM 8173 C CA . SER B 1 263 ? -3.26 34.406 30.141 1 98.31 263 SER B CA 1
ATOM 8174 C C . SER B 1 263 ? -2.414 34.062 31.359 1 98.31 263 SER B C 1
ATOM 8176 O O . SER B 1 263 ? -1.428 33.312 31.234 1 98.31 263 SER B O 1
ATOM 8178 N N . PHE B 1 264 ? -2.764 34.5 32.531 1 97.25 264 PHE B N 1
ATOM 8179 C CA . PHE B 1 264 ? -2.055 34.156 33.781 1 97.25 264 PHE B CA 1
ATOM 8180 C C . PHE B 1 264 ? -2.498 32.781 34.281 1 97.25 264 PHE B C 1
ATOM 8182 O O . PHE B 1 264 ? -1.787 32.156 35.062 1 97.25 264 PHE B O 1
ATOM 8189 N N . PHE B 1 265 ? -3.646 32.406 33.844 1 97.75 265 PHE B N 1
ATOM 8190 C CA . PHE B 1 265 ? -4.246 31.172 34.312 1 97.75 265 PHE B CA 1
ATOM 8191 C C . PHE B 1 265 ? -3.869 30.016 33.406 1 97.75 265 PHE B C 1
ATOM 8193 O O . PHE B 1 265 ? -3.912 28.844 33.812 1 97.75 265 PHE B O 1
ATOM 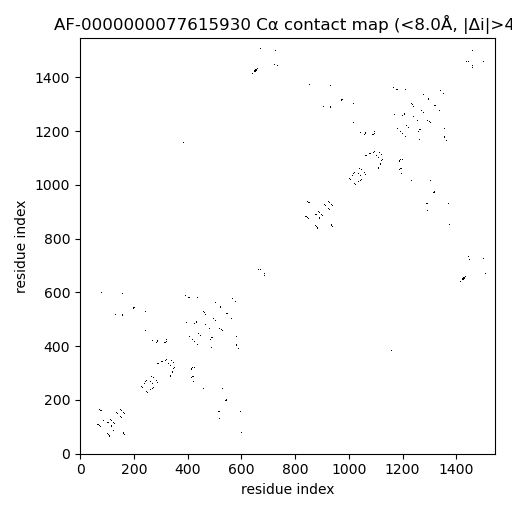8200 N N . ARG B 1 266 ? -3.576 30.25 32.188 1 98.12 266 ARG B N 1
ATOM 8201 C CA . ARG B 1 266 ? -3.211 29.219 31.219 1 98.12 266 ARG B CA 1
ATOM 8202 C C . ARG B 1 266 ? -1.706 29.203 30.969 1 98.12 266 ARG B C 1
ATOM 8204 O O . ARG B 1 266 ? -1.076 30.266 30.891 1 98.12 266 ARG B O 1
ATOM 8211 N N . ALA B 1 267 ? -1.186 28.047 30.75 1 97.75 267 ALA B N 1
ATOM 8212 C CA . ALA B 1 267 ? 0.257 27.875 30.609 1 97.75 267 ALA B CA 1
ATOM 8213 C C . ALA B 1 267 ? 0.792 28.703 29.438 1 97.75 267 ALA B C 1
ATOM 8215 O O . ALA B 1 267 ? 0.186 28.734 28.375 1 97.75 267 ALA B O 1
ATOM 8216 N N . ARG B 1 268 ? 1.937 29.484 29.672 1 96.69 268 ARG B N 1
ATOM 8217 C CA . ARG B 1 268 ? 2.672 30.281 28.688 1 96.69 268 ARG B CA 1
ATOM 8218 C C . ARG B 1 268 ? 1.811 31.406 28.141 1 96.69 268 ARG B C 1
ATOM 8220 O O . ARG B 1 268 ? 2.115 31.969 27.094 1 96.69 268 ARG B O 1
ATOM 8227 N N . GLY B 1 269 ? 0.66 31.641 28.797 1 98 269 GLY B N 1
ATOM 8228 C CA . GLY B 1 269 ? -0.241 32.688 28.375 1 98 269 GLY B CA 1
ATOM 8229 C C . GLY B 1 269 ? -1.069 32.312 27.156 1 98 269 GLY B C 1
ATOM 8230 O O . GLY B 1 269 ? -1.631 33.188 26.484 1 98 269 GLY B O 1
ATOM 8231 N N . ARG B 1 270 ? -1.105 31.109 26.844 1 98.44 270 ARG B N 1
ATOM 8232 C CA . ARG B 1 270 ? -1.788 30.656 25.625 1 98.44 270 ARG B CA 1
ATOM 8233 C C . ARG B 1 270 ? -3.273 30.438 25.891 1 98.44 270 ARG B C 1
ATOM 8235 O O . ARG B 1 270 ? -3.691 29.328 26.219 1 98.44 270 ARG B O 1
ATOM 8242 N N . VAL B 1 271 ? -4.055 31.469 25.719 1 98.62 271 VAL B N 1
ATOM 8243 C CA . VAL B 1 271 ? -5.488 31.516 25.984 1 98.62 271 VAL B CA 1
ATOM 8244 C C . VAL B 1 271 ? -6.242 30.75 24.906 1 98.62 271 VAL B C 1
ATOM 8246 O O . VAL B 1 271 ? -5.688 30.453 23.844 1 98.62 271 VAL B O 1
ATOM 8249 N N . PRO B 1 272 ? -7.465 30.281 25.141 1 98.38 272 PRO B N 1
ATOM 8250 C CA . PRO B 1 272 ? -8.234 29.625 24.094 1 98.38 272 PRO B CA 1
ATOM 8251 C C . PRO B 1 272 ? -8.445 30.531 22.875 1 98.38 272 PRO B C 1
ATOM 8253 O O . PRO B 1 272 ? -8.875 31.688 23.016 1 98.38 272 PRO B O 1
ATOM 8256 N N . ALA B 1 273 ? -8.062 30.125 21.734 1 98.25 273 ALA B N 1
ATOM 8257 C CA . ALA B 1 273 ? -8.219 30.812 20.469 1 98.25 273 ALA B CA 1
ATOM 8258 C C . ALA B 1 273 ? -8.984 29.953 19.469 1 98.25 273 ALA B C 1
ATOM 8260 O O . ALA B 1 273 ? -8.648 28.797 19.25 1 98.25 273 ALA B O 1
ATOM 8261 N N . VAL B 1 274 ? -10.008 30.516 18.875 1 97.69 274 VAL B N 1
ATOM 8262 C CA . VAL B 1 274 ? -10.797 29.797 17.875 1 97.69 274 VAL B CA 1
ATOM 8263 C C . VAL B 1 274 ? -10.078 29.828 16.531 1 97.69 274 VAL B C 1
ATOM 8265 O O . VAL B 1 274 ? -9.734 30.891 16.016 1 97.69 274 VAL B O 1
ATOM 8268 N N . THR B 1 275 ? -9.867 28.625 15.945 1 97.75 275 THR B N 1
ATOM 8269 C CA . THR B 1 275 ? -9.102 28.594 14.703 1 97.75 275 THR B CA 1
ATOM 8270 C C . THR B 1 275 ? -9.922 27.969 13.578 1 97.75 275 THR B C 1
ATOM 8272 O O . THR B 1 275 ? -9.5 27.984 12.422 1 97.75 275 THR B O 1
ATOM 8275 N N . TYR B 1 276 ? -11.086 27.406 13.883 1 97.88 276 TYR B N 1
ATOM 8276 C CA . TYR B 1 276 ? -11.891 26.766 12.844 1 97.88 276 TYR B CA 1
ATOM 8277 C C . TYR B 1 276 ? -13.375 26.812 13.211 1 97.88 276 TYR B C 1
ATOM 8279 O O . TYR B 1 276 ? -13.734 26.688 14.383 1 97.88 276 TYR B O 1
ATOM 8287 N N . ARG B 1 277 ? -14.211 27.047 12.219 1 95.88 277 ARG B N 1
ATOM 8288 C CA . ARG B 1 277 ? -15.664 26.984 12.336 1 95.88 277 ARG B CA 1
ATOM 8289 C C . ARG B 1 277 ? -16.25 26.047 11.297 1 95.88 277 ARG B C 1
ATOM 8291 O O . ARG B 1 277 ? -16.031 26.219 10.094 1 95.88 277 ARG B O 1
ATOM 8298 N N . HIS B 1 278 ? -16.906 25.031 11.766 1 95.81 278 HIS B N 1
ATOM 8299 C CA . HIS B 1 278 ? -17.516 24.047 10.891 1 95.81 278 HIS B CA 1
ATOM 8300 C C . HIS B 1 278 ? -18.875 24.531 10.367 1 95.81 278 HIS B C 1
ATOM 8302 O O . HIS B 1 278 ? -19.406 25.531 10.859 1 95.81 278 HIS B O 1
ATOM 8308 N N . LYS B 1 279 ? -19.453 23.875 9.391 1 91.44 279 LYS B N 1
ATOM 8309 C CA . LYS B 1 279 ? -20.672 24.297 8.711 1 91.44 279 LYS B CA 1
ATOM 8310 C C . LYS B 1 279 ? -21.844 24.328 9.68 1 91.44 279 LYS B C 1
ATOM 8312 O O . LYS B 1 279 ? -22.766 25.125 9.516 1 91.44 279 LYS B O 1
ATOM 8317 N N . ASN B 1 280 ? -21.875 23.5 10.68 1 93.06 280 ASN B N 1
ATOM 8318 C CA . ASN B 1 280 ? -22.969 23.469 11.648 1 93.06 280 ASN B CA 1
ATOM 8319 C C . ASN B 1 280 ? -22.734 24.453 12.789 1 93.06 280 ASN B C 1
ATOM 8321 O O . ASN B 1 280 ? -23.375 24.359 13.836 1 93.06 280 ASN B O 1
ATOM 8325 N N . ASP B 1 281 ? -21.656 25.266 12.719 1 91.81 281 ASP B N 1
ATOM 8326 C CA . ASP B 1 281 ? -21.328 26.375 13.609 1 91.81 281 ASP B CA 1
ATOM 8327 C C . ASP B 1 281 ? -20.5 25.891 14.797 1 91.81 281 ASP B C 1
ATOM 8329 O O . ASP B 1 281 ? -20.047 26.703 15.617 1 91.81 281 ASP B O 1
ATOM 8333 N N . ALA B 1 282 ? -20.312 24.594 14.891 1 95.88 282 ALA B N 1
ATOM 8334 C CA . ALA B 1 282 ? -19.359 24.125 15.883 1 95.88 282 ALA B CA 1
ATOM 8335 C C . ALA B 1 282 ? -17.969 24.672 15.602 1 95.88 282 ALA B C 1
ATOM 8337 O O . ALA B 1 282 ? -17.578 24.859 14.445 1 95.88 282 ALA B O 1
ATOM 8338 N N . VAL B 1 283 ? -17.188 24.891 16.672 1 96.94 283 VAL B N 1
ATOM 8339 C CA . VAL B 1 283 ? -15.891 25.5 16.469 1 96.94 283 VAL B CA 1
ATOM 8340 C C . VAL B 1 283 ? -14.805 24.641 17.094 1 96.94 283 VAL B C 1
ATOM 8342 O O . VAL B 1 283 ? -15.094 23.75 17.906 1 96.94 283 VAL B O 1
ATOM 8345 N N . VAL B 1 284 ? -13.578 24.828 16.641 1 98.44 284 VAL B N 1
ATOM 8346 C CA . VAL B 1 284 ? -12.375 24.266 17.234 1 98.44 284 VAL B CA 1
ATOM 8347 C C . VAL B 1 284 ? -11.523 25.391 17.828 1 98.44 284 VAL B C 1
ATOM 8349 O O . VAL B 1 284 ? -11.141 26.328 17.141 1 98.44 284 VAL B O 1
ATOM 8352 N N . ALA B 1 285 ? -11.32 25.312 19.094 1 98.56 285 ALA B N 1
ATOM 8353 C CA . ALA B 1 285 ? -10.43 26.234 19.797 1 98.56 285 ALA B CA 1
ATOM 8354 C C . ALA B 1 285 ? -9.211 25.516 20.359 1 98.56 285 ALA B C 1
ATOM 8356 O O . ALA B 1 285 ? -9.281 24.312 20.656 1 98.56 285 ALA B O 1
ATOM 8357 N N . ARG B 1 286 ? -8.156 26.172 20.422 1 98.69 286 ARG B N 1
ATOM 8358 C CA . ARG B 1 286 ? -6.922 25.609 20.953 1 98.69 286 ARG B CA 1
ATOM 8359 C C . ARG B 1 286 ? -6.344 26.469 22.062 1 98.69 286 ARG B C 1
ATOM 8361 O O . ARG B 1 286 ? -6.484 27.703 22.031 1 98.69 286 ARG B O 1
ATOM 8368 N N . CYS B 1 287 ? -5.691 25.891 23.016 1 98.62 287 CYS B N 1
ATOM 8369 C CA . CYS B 1 287 ? -5.051 26.625 24.109 1 98.62 287 CYS B CA 1
ATOM 8370 C C . CYS B 1 287 ? -4.059 25.734 24.844 1 98.62 287 CYS B C 1
ATOM 8372 O O . CYS B 1 287 ? -3.686 24.672 24.344 1 98.62 287 CYS B O 1
ATOM 8374 N N . ALA B 1 288 ? -3.465 26.203 25.938 1 98.5 288 ALA B N 1
ATOM 8375 C CA . ALA B 1 288 ? -2.617 25.422 26.844 1 98.5 288 ALA B CA 1
ATOM 8376 C C . ALA B 1 288 ? -3.389 24.984 28.094 1 98.5 288 ALA B C 1
ATOM 8378 O O . ALA B 1 288 ? -4.52 25.422 28.312 1 98.5 288 ALA B O 1
ATOM 8379 N N . GLN B 1 289 ? -2.791 24.156 28.891 1 98.19 289 GLN B N 1
ATOM 8380 C CA . GLN B 1 289 ? -3.434 23.656 30.094 1 98.19 289 GLN B CA 1
ATOM 8381 C C . GLN B 1 289 ? -3.664 24.781 31.094 1 98.19 289 GLN B C 1
ATOM 8383 O O . GLN B 1 289 ? -2.889 25.734 31.156 1 98.19 289 GLN B O 1
ATOM 8388 N N . PRO B 1 290 ? -4.777 24.734 31.828 1 97.88 290 PRO B N 1
ATOM 8389 C CA . PRO B 1 290 ? -4.949 25.672 32.938 1 97.88 290 PRO B CA 1
ATOM 8390 C C . PRO B 1 290 ? -4.008 25.391 34.094 1 97.88 290 PRO B C 1
ATOM 8392 O O . PRO B 1 290 ? -3.691 24.219 34.375 1 97.88 290 PRO B O 1
ATOM 8395 N N . LEU B 1 291 ? -3.605 26.391 34.719 1 97.44 291 LEU B N 1
ATOM 8396 C CA . LEU B 1 291 ? -2.699 26.266 35.875 1 97.44 291 LEU B CA 1
ATOM 8397 C C . LEU B 1 291 ? -3.477 26.141 37.156 1 97.44 291 LEU B C 1
ATOM 8399 O O . LEU B 1 291 ? -3.357 27 38.062 1 97.44 291 LEU B O 1
ATOM 8403 N N . VAL B 1 292 ? -4.148 25.078 37.344 1 95.56 292 VAL B N 1
ATOM 8404 C CA . VAL B 1 292 ? -5.023 24.828 38.469 1 95.56 292 VAL B CA 1
ATOM 8405 C C . VAL B 1 292 ? -4.184 24.438 39.688 1 95.56 292 VAL B C 1
ATOM 8407 O O . VAL B 1 292 ? -4.43 24.906 40.812 1 95.56 292 VAL B O 1
ATOM 8410 N N . GLY B 1 293 ? -3.262 23.516 39.469 1 93.31 293 GLY B N 1
ATOM 8411 C CA . GLY B 1 293 ? -2.398 23.062 40.562 1 93.31 293 GLY B CA 1
ATOM 8412 C C . GLY B 1 293 ? -3.143 22.297 41.625 1 93.31 293 GLY B C 1
ATOM 8413 O O . GLY B 1 293 ? -4.293 21.906 41.438 1 93.31 293 GLY B O 1
ATOM 8414 N N . LEU B 1 294 ? -2.434 22.141 42.75 1 91.19 294 LEU B N 1
ATOM 8415 C CA . LEU B 1 294 ? -2.957 21.359 43.844 1 91.19 294 LEU B CA 1
ATOM 8416 C C . LEU B 1 294 ? -4.078 22.109 44.562 1 91.19 294 LEU B C 1
ATOM 8418 O O . LEU B 1 294 ? -4.957 21.484 45.156 1 91.19 294 LEU B O 1
ATOM 8422 N N . ARG B 1 295 ? -4.094 23.391 44.406 1 91.88 295 ARG B N 1
ATOM 8423 C CA . ARG B 1 295 ? -5.074 24.219 45.094 1 91.88 295 ARG B CA 1
ATOM 8424 C C . ARG B 1 295 ? -6.359 24.344 44.312 1 91.88 295 ARG B C 1
ATOM 8426 O O . ARG B 1 295 ? -7.305 25.016 44.719 1 91.88 295 ARG B O 1
ATOM 8433 N N . ARG B 1 296 ? -6.363 23.766 43.188 1 91.19 296 ARG B N 1
ATOM 8434 C CA . ARG B 1 296 ? -7.535 23.812 42.312 1 91.19 296 ARG B CA 1
ATOM 8435 C C . ARG B 1 296 ? -7.926 25.266 42.031 1 91.19 296 ARG B C 1
ATOM 8437 O O . ARG B 1 296 ? -9.078 25.656 42.219 1 91.19 296 ARG B O 1
ATOM 8444 N N . LYS B 1 297 ? -6.926 26.062 41.656 1 94 297 LYS B N 1
ATOM 8445 C CA . LYS B 1 297 ? -7.141 27.469 41.312 1 94 297 LYS B CA 1
ATOM 8446 C C . LYS B 1 297 ? -8.227 27.625 40.25 1 94 297 LYS B C 1
ATOM 8448 O O . LYS B 1 297 ? -8.391 26.766 39.406 1 94 297 LYS B O 1
ATOM 8453 N N . ARG B 1 298 ? -8.984 28.703 40.344 1 94.44 298 ARG B N 1
ATOM 8454 C CA . ARG B 1 298 ? -10.055 29 39.406 1 94.44 298 ARG B CA 1
ATOM 8455 C C . ARG B 1 298 ? -9.844 30.344 38.75 1 94.44 298 ARG B C 1
ATOM 8457 O O . ARG B 1 298 ? -9.109 31.203 39.25 1 94.44 298 ARG B O 1
ATOM 8464 N N . CYS B 1 299 ? -10.32 30.516 37.594 1 97 299 CYS B N 1
ATOM 8465 C CA . CYS B 1 299 ? -10.32 31.781 36.844 1 97 299 CYS B CA 1
ATOM 8466 C C . CYS B 1 299 ? -11.711 32.094 36.312 1 97 299 CYS B C 1
ATOM 8468 O O . CYS B 1 299 ? -12.156 31.438 35.344 1 97 299 CYS B O 1
ATOM 8470 N N . THR B 1 300 ? -12.32 33.094 36.844 1 96.94 300 THR B N 1
ATOM 8471 C CA . THR B 1 300 ? -13.688 33.438 36.5 1 96.94 300 THR B CA 1
ATOM 8472 C C . THR B 1 300 ? -13.766 33.875 35.031 1 96.94 300 THR B C 1
ATOM 8474 O O . THR B 1 300 ? -14.758 33.594 34.344 1 96.94 300 THR B O 1
ATOM 8477 N N . SER B 1 301 ? -12.75 34.562 34.656 1 97.81 301 SER B N 1
ATOM 8478 C CA . SER B 1 301 ? -12.719 35 33.25 1 97.81 301 SER B CA 1
ATOM 8479 C C . SER B 1 301 ? -12.641 33.844 32.312 1 97.81 301 SER B C 1
ATOM 8481 O O . SER B 1 301 ? -13.258 33.844 31.234 1 97.81 301 SER B O 1
ATOM 8483 N N . ASP B 1 302 ? -11.875 32.844 32.656 1 98.12 302 ASP B N 1
ATOM 8484 C CA . ASP B 1 302 ? -11.75 31.641 31.828 1 98.12 302 ASP B CA 1
ATOM 8485 C C . ASP B 1 302 ? -13.07 30.875 31.766 1 98.12 302 ASP B C 1
ATOM 8487 O O . ASP B 1 302 ? -13.461 30.391 30.703 1 98.12 302 ASP B O 1
ATOM 8491 N N . GLU B 1 303 ? -13.758 30.797 32.875 1 97.44 303 GLU B N 1
ATOM 8492 C CA . GLU B 1 303 ? -15.07 30.156 32.938 1 97.44 303 GLU B CA 1
ATOM 8493 C C . GLU B 1 303 ? -16.078 30.906 32.062 1 97.44 303 GLU B C 1
ATOM 8495 O O . GLU B 1 303 ? -16.875 30.297 31.359 1 97.44 303 GLU B O 1
ATOM 8500 N N . ALA B 1 304 ? -16.016 32.188 32.188 1 96.5 304 ALA B N 1
ATOM 8501 C CA . ALA B 1 304 ? -16.906 33.031 31.375 1 96.5 304 ALA B CA 1
ATOM 8502 C C . ALA B 1 304 ? -16.625 32.875 29.891 1 96.5 304 ALA B C 1
ATOM 8504 O O . ALA B 1 304 ? -17.531 32.938 29.062 1 96.5 304 ALA B O 1
ATOM 8505 N N . TYR B 1 305 ? -15.352 32.75 29.578 1 97.44 305 TYR B N 1
ATOM 8506 C CA . TYR B 1 305 ? -14.953 32.531 28.188 1 97.44 305 TYR B CA 1
ATOM 8507 C C . TYR B 1 305 ? -15.617 31.281 27.641 1 97.44 305 TYR B C 1
ATOM 8509 O O . TYR B 1 305 ? -16.172 31.297 26.531 1 97.44 305 TYR B O 1
ATOM 8517 N N . MET B 1 306 ? -15.594 30.188 28.344 1 97 306 MET B N 1
ATOM 8518 C CA . MET B 1 306 ? -16.172 28.906 27.906 1 97 306 MET B CA 1
ATOM 8519 C C . MET B 1 306 ? -17.688 29.016 27.781 1 97 306 MET B C 1
ATOM 8521 O O . MET B 1 306 ? -18.281 28.438 26.875 1 97 306 MET B O 1
ATOM 8525 N N . ALA B 1 307 ? -18.266 29.75 28.672 1 94.88 307 ALA B N 1
ATOM 8526 C CA . ALA B 1 307 ? -19.719 29.969 28.594 1 94.88 307 ALA B CA 1
ATOM 8527 C C . ALA B 1 307 ? -20.078 30.766 27.344 1 94.88 307 ALA B C 1
ATOM 8529 O O . ALA B 1 307 ? -21.094 30.484 26.703 1 94.88 307 ALA B O 1
ATOM 8530 N N . ALA B 1 308 ? -19.25 31.75 27.062 1 94.44 308 ALA B N 1
ATOM 8531 C CA . ALA B 1 308 ? -19.469 32.562 25.859 1 94.44 308 ALA B CA 1
ATOM 8532 C C . ALA B 1 308 ? -19.328 31.703 24.594 1 94.44 308 ALA B C 1
ATOM 8534 O O . ALA B 1 308 ? -20.109 31.859 23.656 1 94.44 308 ALA B O 1
ATOM 8535 N N . LEU B 1 309 ? -18.328 30.859 24.609 1 94.19 309 LEU B N 1
ATOM 8536 C CA . LEU B 1 309 ? -18.125 29.969 23.469 1 94.19 309 LEU B CA 1
ATOM 8537 C C . LEU B 1 309 ? -19.328 29.062 23.266 1 94.19 309 LEU B C 1
ATOM 8539 O O . LEU B 1 309 ? -19.781 28.875 22.141 1 94.19 309 LEU B O 1
ATOM 8543 N N . ARG B 1 310 ? -19.828 28.5 24.25 1 92.75 310 ARG B N 1
ATOM 8544 C CA . ARG B 1 310 ? -21 27.625 24.188 1 92.75 310 ARG B CA 1
ATOM 8545 C C . ARG B 1 310 ? -22.219 28.359 23.641 1 92.75 310 ARG B C 1
ATOM 8547 O O . ARG B 1 310 ? -22.984 27.797 22.844 1 92.75 310 ARG B O 1
ATOM 8554 N N . ARG B 1 311 ? -22.391 29.531 24.078 1 90.19 311 ARG B N 1
ATOM 8555 C CA . ARG B 1 311 ? -23.531 30.328 23.656 1 90.19 311 ARG B CA 1
ATOM 8556 C C . ARG B 1 311 ? -23.484 30.609 22.156 1 90.19 311 ARG B C 1
ATOM 8558 O O . ARG B 1 311 ? -24.5 30.516 21.469 1 90.19 311 ARG B O 1
ATOM 8565 N N . GLU B 1 312 ? -22.328 30.969 21.734 1 89.25 312 GLU B N 1
ATOM 8566 C CA . GLU B 1 312 ? -22.172 31.359 20.328 1 89.25 312 GLU B CA 1
ATOM 8567 C C . GLU B 1 312 ? -22.266 30.156 19.406 1 89.25 312 GLU B C 1
ATOM 8569 O O . GLU B 1 312 ? -22.719 30.281 18.266 1 89.25 312 GLU B O 1
ATOM 8574 N N . CYS B 1 313 ? -21.891 28.953 19.812 1 88.12 313 CYS B N 1
ATOM 8575 C CA . CYS B 1 313 ? -21.859 27.781 18.953 1 88.12 313 CYS B CA 1
ATOM 8576 C C . CYS B 1 313 ? -23.141 26.969 19.094 1 88.12 313 CYS B C 1
ATOM 8578 O O . CYS B 1 313 ? -23.422 26.094 18.281 1 88.12 313 CYS B O 1
ATOM 8580 N N . LYS B 1 314 ? -24.062 27.344 19.906 1 78.94 314 LYS B N 1
ATOM 8581 C CA . LYS B 1 314 ? -25.359 26.703 20.125 1 78.94 314 LYS B CA 1
ATOM 8582 C C . LYS B 1 314 ? -25.219 25.203 20.328 1 78.94 314 LYS B C 1
ATOM 8584 O O . LYS B 1 314 ? -26 24.422 19.797 1 78.94 314 LYS B O 1
ATOM 8589 N N . GLY B 1 315 ? -24.188 24.688 20.891 1 84.75 315 GLY B N 1
ATOM 8590 C CA . GLY B 1 315 ? -23.984 23.266 21.109 1 84.75 315 GLY B CA 1
ATOM 8591 C C . GLY B 1 315 ? -23.141 22.969 22.328 1 84.75 315 GLY B C 1
ATOM 8592 O O . GLY B 1 315 ? -22.859 23.859 23.141 1 84.75 315 GLY B O 1
ATOM 8593 N N . GLU B 1 316 ? -22.828 21.672 22.453 1 92.94 316 GLU B N 1
ATOM 8594 C CA . GLU B 1 316 ? -22.031 21.219 23.578 1 92.94 316 GLU B CA 1
ATOM 8595 C C . GLU B 1 316 ? -20.562 21.594 23.406 1 92.94 316 GLU B C 1
ATOM 8597 O O . GLU B 1 316 ? -20.109 21.859 22.281 1 92.94 316 GLU B O 1
ATOM 8602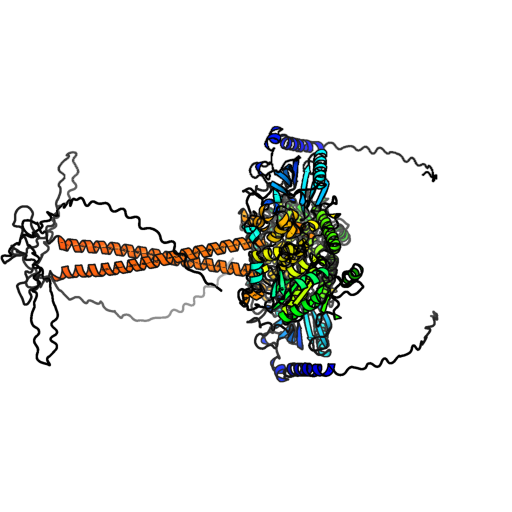 N N . LEU B 1 317 ? -19.984 21.766 24.531 1 96.31 317 LEU B N 1
ATOM 8603 C CA . LEU B 1 317 ? -18.547 22.047 24.547 1 96.31 317 LEU B CA 1
ATOM 8604 C C . LEU B 1 317 ? -17.781 20.891 25.188 1 96.31 317 LEU B C 1
ATOM 8606 O O . LEU B 1 317 ? -18.172 20.391 26.234 1 96.31 317 LEU B O 1
ATOM 8610 N N . LEU B 1 318 ? -16.812 20.422 24.469 1 98 318 LEU B N 1
ATOM 8611 C CA . LEU B 1 318 ? -16 19.297 24.938 1 98 318 LEU B CA 1
ATOM 8612 C C . LEU B 1 318 ? -14.523 19.688 25.016 1 98 318 LEU B C 1
ATOM 8614 O O . LEU B 1 318 ? -13.953 20.172 24.047 1 98 318 LEU B O 1
ATOM 8618 N N . PHE B 1 319 ? -13.953 19.578 26.219 1 98.44 319 PHE B N 1
ATOM 8619 C CA . PHE B 1 319 ? -12.516 19.734 26.359 1 98.44 319 PHE B CA 1
ATOM 8620 C C . PHE B 1 319 ? -11.781 18.5 25.875 1 98.44 319 PHE B C 1
ATOM 8622 O O . PHE B 1 319 ? -12.148 17.375 26.234 1 98.44 319 PHE B O 1
ATOM 8629 N N . ILE B 1 320 ? -10.828 18.672 25.031 1 98.62 320 ILE B N 1
ATOM 8630 C CA . ILE B 1 320 ? -9.984 17.578 24.562 1 98.62 320 ILE B CA 1
ATOM 8631 C C . ILE B 1 320 ? -8.57 17.75 25.109 1 98.62 320 ILE B C 1
ATOM 8633 O O . ILE B 1 320 ? -7.84 18.656 24.688 1 98.62 320 ILE B O 1
ATOM 8637 N N . ASP B 1 321 ? -8.188 16.969 26.047 1 98.31 321 ASP B N 1
ATOM 8638 C CA . ASP B 1 321 ? -6.805 16.922 26.531 1 98.31 321 ASP B CA 1
ATOM 8639 C C . ASP B 1 321 ? -6.016 15.844 25.781 1 98.31 321 ASP B C 1
ATOM 8641 O O . ASP B 1 321 ? -6.301 14.648 25.922 1 98.31 321 ASP B O 1
ATOM 8645 N N . CYS B 1 322 ? -4.984 16.266 25.078 1 98.38 322 CYS B N 1
ATOM 8646 C CA . CYS B 1 322 ? -4.246 15.352 24.219 1 98.38 322 CYS B CA 1
ATOM 8647 C C . CYS B 1 322 ? -3.469 14.328 25.031 1 98.38 322 CYS B C 1
ATOM 8649 O O . CYS B 1 322 ? -3.033 13.305 24.516 1 98.38 322 CYS B O 1
ATOM 8651 N N . ARG B 1 323 ? -3.23 14.594 26.391 1 96.88 323 ARG B N 1
ATOM 8652 C CA . ARG B 1 323 ? -2.467 13.703 27.25 1 96.88 323 ARG B CA 1
ATOM 8653 C C . ARG B 1 323 ? -3.324 12.531 27.734 1 96.88 323 ARG B C 1
ATOM 8655 O O . ARG B 1 323 ? -4.527 12.492 27.469 1 96.88 323 ARG B O 1
ATOM 8662 N N . SER B 1 324 ? -2.643 11.547 28.281 1 95.94 324 SER B N 1
ATOM 8663 C CA . SER B 1 324 ? -3.369 10.539 29.047 1 95.94 324 SER B CA 1
ATOM 8664 C C . SER B 1 324 ? -3.885 11.117 30.375 1 95.94 324 SER B C 1
ATOM 8666 O O . SER B 1 324 ? -3.361 12.117 30.859 1 95.94 324 SER B O 1
ATOM 8668 N N . GLN B 1 325 ? -4.855 10.445 30.938 1 95 325 GLN B N 1
ATOM 8669 C CA . GLN B 1 325 ? -5.402 10.891 32.219 1 95 325 GLN B CA 1
ATOM 8670 C C . GLN B 1 325 ? -4.336 10.875 33.312 1 95 325 GLN B C 1
ATOM 8672 O O . GLN B 1 325 ? -4.234 11.812 34.094 1 95 325 GLN B O 1
ATOM 8677 N N . THR B 1 326 ? -3.525 9.875 33.219 1 94.25 326 THR B N 1
ATOM 8678 C CA . THR B 1 326 ? -2.457 9.734 34.219 1 94.25 326 THR B CA 1
ATOM 8679 C C . THR B 1 326 ? -1.449 10.875 34.094 1 94.25 326 THR B C 1
ATOM 8681 O O . THR B 1 326 ? -1.042 11.469 35.094 1 94.25 326 THR B O 1
ATOM 8684 N N . SER B 1 327 ? -1.032 11.211 32.875 1 94.12 327 SER B N 1
ATOM 8685 C CA . SER B 1 327 ? -0.064 12.273 32.625 1 94.12 327 SER B CA 1
ATOM 8686 C C . SER B 1 327 ? -0.639 13.633 33 1 94.12 327 SER B C 1
ATOM 8688 O O . SER B 1 327 ? 0.083 14.508 33.5 1 94.12 327 SER B O 1
ATOM 8690 N N . ALA B 1 328 ? -1.924 13.836 32.75 1 94.56 328 ALA B N 1
ATOM 8691 C CA . ALA B 1 328 ? -2.586 15.094 33.094 1 94.56 328 ALA B CA 1
ATOM 8692 C C . ALA B 1 328 ? -2.637 15.312 34.594 1 94.56 328 ALA B C 1
ATOM 8694 O O . ALA B 1 328 ? -2.393 16.422 35.094 1 94.56 328 ALA B O 1
ATOM 8695 N N . TYR B 1 329 ? -2.93 14.25 35.344 1 93.19 329 TYR B N 1
ATOM 8696 C CA . TYR B 1 329 ? -2.961 14.32 36.812 1 93.19 329 TYR B CA 1
ATOM 8697 C C . TYR B 1 329 ? -1.567 14.57 37.375 1 93.19 329 TYR B C 1
ATOM 8699 O O . TYR B 1 329 ? -1.414 15.266 38.375 1 93.19 329 TYR B O 1
ATOM 8707 N N . GLY B 1 330 ? -0.581 13.961 36.656 1 92.19 330 GLY B N 1
ATOM 8708 C CA . GLY B 1 330 ? 0.793 14.211 37.062 1 92.19 330 GLY B CA 1
ATOM 8709 C C . GLY B 1 330 ? 1.19 15.672 36.969 1 92.19 330 GLY B C 1
ATOM 8710 O O . GLY B 1 330 ? 1.983 16.156 37.781 1 92.19 330 GLY B O 1
ATOM 8711 N N . ASN B 1 331 ? 0.654 16.438 36.062 1 93.56 331 ASN B N 1
ATOM 8712 C CA . ASN B 1 331 ? 0.981 17.844 35.844 1 93.56 331 ASN B CA 1
ATOM 8713 C C . ASN B 1 331 ? 0.383 18.734 36.938 1 93.56 331 ASN B C 1
ATOM 8715 O O . ASN B 1 331 ? 0.816 19.859 37.125 1 93.56 331 ASN B O 1
ATOM 8719 N N . ILE B 1 332 ? -0.628 18.297 37.688 1 93.38 332 ILE B N 1
ATOM 8720 C CA . ILE B 1 332 ? -1.216 19.047 38.781 1 93.38 332 ILE B CA 1
ATOM 8721 C C . ILE B 1 332 ? -0.149 19.344 39.844 1 93.38 332 ILE B C 1
ATOM 8723 O O . ILE B 1 332 ? -0.093 20.438 40.375 1 93.38 332 ILE B O 1
ATOM 8727 N N . ALA B 1 333 ? 0.7 18.359 39.969 1 91.69 333 ALA B N 1
ATOM 8728 C CA . ALA B 1 333 ? 1.774 18.516 40.969 1 91.69 333 ALA B CA 1
ATOM 8729 C C . ALA B 1 333 ? 2.768 19.594 40.531 1 91.69 333 ALA B C 1
ATOM 8731 O O . ALA B 1 333 ? 3.428 20.203 41.375 1 91.69 333 ALA B O 1
ATOM 8732 N N . LEU B 1 334 ? 2.85 19.859 39.281 1 92.06 334 LEU B N 1
ATOM 8733 C CA . LEU B 1 334 ? 3.779 20.844 38.719 1 92.06 334 LEU B CA 1
ATOM 8734 C C . LEU B 1 334 ? 3.096 22.188 38.531 1 92.06 334 LEU B C 1
ATOM 8736 O O . LEU B 1 334 ? 3.664 23.094 37.906 1 92.06 334 LEU B O 1
ATOM 8740 N N . GLY B 1 335 ? 1.852 22.281 39 1 93.19 335 GLY B N 1
ATOM 8741 C CA . GLY B 1 335 ? 1.123 23.547 38.969 1 93.19 335 GLY B CA 1
ATOM 8742 C C . GLY B 1 335 ? 0.141 23.609 37.812 1 93.19 335 GLY B C 1
ATOM 8743 O O . GLY B 1 335 ? -0.616 24.578 37.688 1 93.19 335 GLY B O 1
ATOM 8744 N N . GLY B 1 336 ? 0.264 22.625 36.938 1 96.06 336 GLY B N 1
ATOM 8745 C CA . GLY B 1 336 ? -0.654 22.578 35.812 1 96.06 336 GLY B CA 1
ATOM 8746 C C . GLY B 1 336 ? -1.889 21.734 36.094 1 96.06 336 GLY B C 1
ATOM 8747 O O . GLY B 1 336 ? -2.439 21.766 37.188 1 96.06 336 GLY B O 1
ATOM 8748 N N . GLY B 1 337 ? -2.432 21.141 35.062 1 95.44 337 GLY B N 1
ATOM 8749 C CA . GLY B 1 337 ? -3.578 20.266 35.219 1 95.44 337 GLY B CA 1
ATOM 8750 C C . GLY B 1 337 ? -4.574 20.391 34.094 1 95.44 337 GLY B C 1
ATOM 8751 O O . GLY B 1 337 ? -4.191 20.406 32.906 1 95.44 337 GLY B O 1
ATOM 8752 N N . PHE B 1 338 ? -5.836 20.219 34.375 1 96.31 338 PHE B N 1
ATOM 8753 C CA . PHE B 1 338 ? -6.934 20.297 33.406 1 96.31 338 PHE B CA 1
ATOM 8754 C C . PHE B 1 338 ? -8.164 20.922 34.062 1 96.31 338 PHE B C 1
ATOM 8756 O O . PHE B 1 338 ? -8.188 21.172 35.25 1 96.31 338 PHE B O 1
ATOM 8763 N N . GLU B 1 339 ? -9.07 21.234 33.25 1 96.19 339 GLU B N 1
ATOM 8764 C CA . GLU B 1 339 ? -10.266 21.953 33.719 1 96.19 339 GLU B CA 1
ATOM 8765 C C . GLU B 1 339 ? -11.031 21.156 34.75 1 96.19 339 GLU B C 1
ATOM 8767 O O . GLU B 1 339 ? -11.359 19.984 34.531 1 96.19 339 GLU B O 1
ATOM 8772 N N . VAL B 1 340 ? -11.289 21.781 35.875 1 94.81 340 VAL B N 1
ATOM 8773 C CA . VAL B 1 340 ? -12.164 21.188 36.875 1 94.81 340 VAL B CA 1
ATOM 8774 C C . VAL B 1 340 ? -13.625 21.344 36.469 1 94.81 340 VAL B C 1
ATOM 8776 O O . VAL B 1 340 ? -14.188 22.438 36.531 1 94.81 340 VAL B O 1
ATOM 8779 N N . LEU B 1 341 ? -14.289 20.328 36.094 1 94.06 341 LEU B N 1
ATOM 8780 C CA . LEU B 1 341 ? -15.578 20.328 35.406 1 94.06 341 LEU B CA 1
ATOM 8781 C C . LEU B 1 341 ? -16.656 21 36.281 1 94.06 341 LEU B C 1
ATOM 8783 O O . LEU B 1 341 ? -17.625 21.547 35.75 1 94.06 341 LEU B O 1
ATOM 8787 N N . ASP B 1 342 ? -16.5 21.016 37.562 1 93.25 342 ASP B N 1
ATOM 8788 C CA . ASP B 1 342 ? -17.453 21.656 38.469 1 93.25 342 ASP B CA 1
ATOM 8789 C C . ASP B 1 342 ? -17.578 23.141 38.188 1 93.25 342 ASP B C 1
ATOM 8791 O O . ASP B 1 342 ? -18.609 23.75 38.469 1 93.25 342 ASP B O 1
ATOM 8795 N N . TYR B 1 343 ? -16.5 23.703 37.688 1 94.75 343 TYR B N 1
ATOM 8796 C CA . TYR B 1 343 ? -16.469 25.141 37.469 1 94.75 343 TYR B CA 1
ATOM 8797 C C . TYR B 1 343 ? -16.984 25.484 36.094 1 94.75 343 TYR B C 1
ATOM 8799 O O . TYR B 1 343 ? -17.281 26.656 35.812 1 94.75 343 TYR B O 1
ATOM 8807 N N . TYR B 1 344 ? -17 24.562 35.188 1 95.94 344 TYR B N 1
ATOM 8808 C CA . TYR B 1 344 ? -17.406 24.766 33.781 1 95.94 344 TYR B CA 1
ATOM 8809 C C . TYR B 1 344 ? -18.734 24.078 33.5 1 95.94 344 TYR B C 1
ATOM 8811 O O . TYR B 1 344 ? -18.781 22.875 33.219 1 95.94 344 TYR B O 1
ATOM 8819 N N . LYS B 1 345 ? -19.812 24.766 33.469 1 89.44 345 LYS B N 1
ATOM 8820 C CA . LYS B 1 345 ? -21.156 24.219 33.406 1 89.44 345 LYS B CA 1
ATOM 8821 C C . LYS B 1 345 ? -21.391 23.516 32.062 1 89.44 345 LYS B C 1
ATOM 8823 O O . LYS B 1 345 ? -21.016 24.031 31 1 89.44 345 LYS B O 1
ATOM 8828 N N . GLU B 1 346 ? -21.938 22.359 32.062 1 88.94 346 GLU B N 1
ATOM 8829 C CA . GLU B 1 346 ? -22.406 21.594 30.906 1 88.94 346 GLU B CA 1
ATOM 8830 C C . GLU B 1 346 ? -21.266 21.281 29.953 1 88.94 346 GLU B C 1
ATOM 8832 O O . GLU B 1 346 ? -21.391 21.453 28.75 1 88.94 346 GLU B O 1
ATOM 8837 N N . THR B 1 347 ? -20.125 21.094 30.453 1 93.75 347 THR B N 1
ATOM 8838 C CA . THR B 1 347 ? -18.984 20.688 29.656 1 93.75 347 THR B CA 1
ATOM 8839 C C . THR B 1 347 ? -18.484 19.297 30.078 1 93.75 347 THR B C 1
ATOM 8841 O O . THR B 1 347 ? -18.906 18.781 31.109 1 93.75 347 THR B O 1
ATOM 8844 N N . ASN B 1 348 ? -17.797 18.656 29.203 1 95.75 348 ASN B N 1
ATOM 8845 C CA . ASN B 1 348 ? -17.141 17.375 29.453 1 95.75 348 ASN B CA 1
ATOM 8846 C C . ASN B 1 348 ? -15.688 17.391 28.984 1 95.75 348 ASN B C 1
ATOM 8848 O O . ASN B 1 348 ? -15.266 18.312 28.281 1 95.75 348 ASN B O 1
ATOM 8852 N N . ILE B 1 349 ? -14.93 16.391 29.469 1 97.19 349 ILE B N 1
ATOM 8853 C CA . ILE B 1 349 ? -13.523 16.344 29.094 1 97.19 349 ILE B CA 1
ATOM 8854 C C . ILE B 1 349 ? -13.164 14.93 28.625 1 97.19 349 ILE B C 1
ATOM 8856 O O . ILE B 1 349 ? -13.656 13.945 29.188 1 97.19 349 ILE B O 1
ATOM 8860 N N . MET B 1 350 ? -12.375 14.812 27.531 1 97.75 350 MET B N 1
ATOM 8861 C CA . MET B 1 350 ? -11.844 13.539 27.047 1 97.75 350 MET B CA 1
ATOM 8862 C C . MET B 1 350 ? -10.32 13.562 27 1 97.75 350 MET B C 1
ATOM 8864 O O . MET B 1 350 ? -9.727 14.555 26.578 1 97.75 350 MET B O 1
ATOM 8868 N N . PHE B 1 351 ? -9.711 12.523 27.5 1 97.94 351 PHE B N 1
ATOM 8869 C CA . PHE B 1 351 ? -8.266 12.352 27.438 1 97.94 351 PHE B CA 1
ATOM 8870 C C . PHE B 1 351 ? -7.879 11.438 26.281 1 97.94 351 PHE B C 1
ATOM 8872 O O . PHE B 1 351 ? -8.383 10.32 26.172 1 97.94 351 PHE B O 1
ATOM 8879 N N . MET B 1 352 ? -6.98 11.852 25.422 1 97.5 352 MET B N 1
ATOM 8880 C CA . MET B 1 352 ? -6.738 11.172 24.156 1 97.5 352 MET B CA 1
ATOM 8881 C C . MET B 1 352 ? -5.594 10.172 24.281 1 97.5 352 MET B C 1
ATOM 8883 O O . MET B 1 352 ? -5.445 9.281 23.453 1 97.5 352 MET B O 1
ATOM 8887 N N . GLY B 1 353 ? -4.73 10.352 25.25 1 96.69 353 GLY B N 1
ATOM 8888 C CA . GLY B 1 353 ? -3.691 9.367 25.516 1 96.69 353 GLY B CA 1
ATOM 8889 C C . GLY B 1 353 ? -2.525 9.445 24.547 1 96.69 353 GLY B C 1
ATOM 8890 O O . GLY B 1 353 ? -1.85 8.438 24.312 1 96.69 353 GLY B O 1
ATOM 8891 N N . ILE B 1 354 ? -2.244 10.539 23.922 1 97.94 354 ILE B N 1
ATOM 8892 C CA . ILE B 1 354 ? -1.087 10.711 23.047 1 97.94 354 ILE B CA 1
ATOM 8893 C C . ILE B 1 354 ? 0.17 10.906 23.891 1 97.94 354 ILE B C 1
ATOM 8895 O O . ILE B 1 354 ? 0.202 11.766 24.781 1 97.94 354 ILE B O 1
ATOM 8899 N N . GLU B 1 355 ? 1.208 10.156 23.672 1 96.62 355 GLU B N 1
ATOM 8900 C CA . GLU B 1 355 ? 2.426 10.211 24.469 1 96.62 355 GLU B CA 1
ATOM 8901 C C . GLU B 1 355 ? 3.221 11.477 24.188 1 96.62 355 GLU B C 1
ATOM 8903 O O . GLU B 1 355 ? 2.934 12.195 23.219 1 96.62 355 GLU B O 1
ATOM 8908 N N . ASN B 1 356 ? 4.207 11.766 24.984 1 95.25 356 ASN B N 1
ATOM 8909 C CA . ASN B 1 356 ? 4.934 13.031 24.922 1 95.25 356 ASN B CA 1
ATOM 8910 C C . ASN B 1 356 ? 6.055 12.992 23.891 1 95.25 356 ASN B C 1
ATOM 8912 O O . ASN B 1 356 ? 6.242 11.984 23.219 1 95.25 356 ASN B O 1
ATOM 8916 N N . ILE B 1 357 ? 6.801 14.062 23.75 1 95.94 357 ILE B N 1
ATOM 8917 C CA . ILE B 1 357 ? 7.801 14.242 22.703 1 95.94 357 ILE B CA 1
ATOM 8918 C C . ILE B 1 357 ? 8.953 13.266 22.922 1 95.94 357 ILE B C 1
ATOM 8920 O O . ILE B 1 357 ? 9.609 12.844 21.969 1 95.94 357 ILE B O 1
ATOM 8924 N N . HIS B 1 358 ? 9.258 12.945 24.172 1 95.5 358 HIS B N 1
ATOM 8925 C CA . HIS B 1 358 ? 10.344 12.023 24.469 1 95.5 358 HIS B CA 1
ATOM 8926 C C . HIS B 1 358 ? 10.039 10.625 23.953 1 95.5 358 HIS B C 1
ATOM 8928 O O . HIS B 1 358 ? 10.914 9.969 23.375 1 95.5 358 HIS B O 1
ATOM 8934 N N . SER B 1 359 ? 8.758 10.219 24.141 1 96.5 359 SER B N 1
ATOM 8935 C CA . SER B 1 359 ? 8.32 8.93 23.609 1 96.5 359 SER B CA 1
ATOM 8936 C C . SER B 1 359 ? 8.43 8.906 22.094 1 96.5 359 SER B C 1
ATOM 8938 O O . SER B 1 359 ? 8.828 7.891 21.5 1 96.5 359 SER B O 1
ATOM 8940 N N . MET B 1 360 ? 8.062 9.992 21.484 1 97.56 360 MET B N 1
ATOM 8941 C CA . MET B 1 360 ? 8.117 10.07 20.031 1 97.56 360 MET B CA 1
ATOM 8942 C C . MET B 1 360 ? 9.562 10.016 19.531 1 97.56 360 MET B C 1
ATOM 8944 O O . MET B 1 360 ? 9.844 9.398 18.5 1 97.56 360 MET B O 1
ATOM 8948 N N . ARG B 1 361 ? 10.453 10.648 20.234 1 96.25 361 ARG B N 1
ATOM 8949 C CA . ARG B 1 361 ? 11.875 10.641 19.891 1 96.25 361 ARG B CA 1
ATOM 8950 C C . ARG B 1 361 ? 12.445 9.227 19.969 1 96.25 361 ARG B C 1
ATOM 8952 O O . ARG B 1 361 ? 13.172 8.797 19.078 1 96.25 361 ARG B O 1
ATOM 8959 N N . ASP B 1 362 ? 12.102 8.578 21.047 1 97.12 362 ASP B N 1
ATOM 8960 C CA . ASP B 1 362 ? 12.562 7.203 21.219 1 97.12 362 ASP B CA 1
ATOM 8961 C C . ASP B 1 362 ? 12.047 6.309 20.094 1 97.12 362 ASP B C 1
ATOM 8963 O O . ASP B 1 362 ? 12.781 5.48 19.562 1 97.12 362 ASP B O 1
ATOM 8967 N N . SER B 1 363 ? 10.828 6.508 19.797 1 97.88 363 SER B N 1
ATOM 8968 C CA . SER B 1 363 ? 10.172 5.707 18.766 1 97.88 363 SER B CA 1
ATOM 8969 C C . SER B 1 363 ? 10.82 5.926 17.406 1 97.88 363 SER B C 1
ATOM 8971 O O . SER B 1 363 ? 11.172 4.965 16.719 1 97.88 363 SER B O 1
ATOM 8973 N N . ILE B 1 364 ? 11.039 7.152 17 1 97.88 364 ILE B N 1
ATOM 8974 C CA . ILE B 1 364 ? 11.562 7.453 15.68 1 97.88 364 ILE B CA 1
ATOM 8975 C C . ILE B 1 364 ? 13.023 7.016 15.594 1 97.88 364 ILE B C 1
ATOM 8977 O O . ILE B 1 364 ? 13.5 6.613 14.531 1 97.88 364 ILE B O 1
ATOM 8981 N N . ARG B 1 365 ? 13.734 7.117 16.703 1 97 365 ARG B N 1
ATOM 8982 C CA . ARG B 1 365 ? 15.125 6.66 16.719 1 97 365 ARG B CA 1
ATOM 8983 C C . ARG B 1 365 ? 15.211 5.164 16.438 1 97 365 ARG B C 1
ATOM 8985 O O . ARG B 1 365 ? 16.062 4.719 15.672 1 97 365 ARG B O 1
ATOM 8992 N N . LYS B 1 366 ? 14.359 4.414 17.078 1 97.62 366 LYS B N 1
ATOM 8993 C CA . LYS B 1 366 ? 14.312 2.977 16.828 1 97.62 366 LYS B CA 1
ATOM 8994 C C . LYS B 1 366 ? 14 2.682 15.367 1 97.62 366 LYS B C 1
ATOM 8996 O O . LYS B 1 366 ? 14.594 1.782 14.766 1 97.62 366 LYS B O 1
ATOM 9001 N N . LEU B 1 367 ? 13.023 3.375 14.82 1 97.5 367 LEU B N 1
ATOM 9002 C CA . LEU B 1 367 ? 12.688 3.203 13.414 1 97.5 367 LEU B CA 1
ATOM 9003 C C . LEU B 1 367 ? 13.883 3.551 12.531 1 97.5 367 LEU B C 1
ATOM 9005 O O . LEU B 1 367 ? 14.164 2.844 11.562 1 97.5 367 LEU B O 1
ATOM 9009 N N . PHE B 1 368 ? 14.516 4.66 12.898 1 97.06 368 PHE B N 1
ATOM 9010 C CA . PHE B 1 368 ? 15.703 5.109 12.18 1 97.06 368 PHE B CA 1
ATOM 9011 C C . PHE B 1 368 ? 16.766 4.02 12.148 1 97.06 368 PHE B C 1
ATOM 9013 O O . PHE B 1 368 ? 17.328 3.721 11.086 1 97.06 368 PHE B O 1
ATOM 9020 N N . ASP B 1 369 ? 16.984 3.42 13.227 1 95.5 369 ASP B N 1
ATOM 9021 C CA . ASP B 1 369 ? 17.969 2.352 13.336 1 95.5 369 ASP B CA 1
ATOM 9022 C C . ASP B 1 369 ? 17.547 1.13 12.523 1 95.5 369 ASP B C 1
ATOM 9024 O O . ASP B 1 369 ? 18.391 0.49 11.875 1 95.5 369 ASP B O 1
ATOM 9028 N N . LEU B 1 370 ? 16.344 0.816 12.617 1 94.38 370 LEU B N 1
ATOM 9029 C CA . LEU B 1 370 ? 15.812 -0.312 11.852 1 94.38 370 LEU B CA 1
ATOM 9030 C C . LEU B 1 370 ? 16.031 -0.104 10.359 1 94.38 370 LEU B C 1
ATOM 9032 O O . LEU B 1 370 ? 16.484 -1.014 9.656 1 94.38 370 LEU B O 1
ATOM 9036 N N . ILE B 1 371 ? 15.742 1.055 9.875 1 92.69 371 ILE B N 1
ATOM 9037 C CA . ILE B 1 371 ? 15.82 1.395 8.461 1 92.69 371 ILE B CA 1
ATOM 9038 C C . ILE B 1 371 ? 17.281 1.399 8.016 1 92.69 371 ILE B C 1
ATOM 9040 O O . ILE B 1 371 ? 17.625 0.881 6.945 1 92.69 371 ILE B O 1
ATOM 9044 N N . LYS B 1 372 ? 18.141 1.969 8.812 1 91.38 372 LYS B N 1
ATOM 9045 C CA . LYS B 1 372 ? 19.562 1.986 8.516 1 91.38 372 LYS B CA 1
ATOM 9046 C C . LYS B 1 372 ? 20.109 0.571 8.344 1 91.38 372 LYS B C 1
ATOM 9048 O O . LYS B 1 372 ? 20.891 0.306 7.43 1 91.38 372 LYS B O 1
ATOM 9053 N N . ASN B 1 373 ? 19.672 -0.233 9.164 1 89.81 373 ASN B N 1
ATOM 9054 C CA . ASN B 1 373 ? 20.125 -1.619 9.086 1 89.81 373 ASN B CA 1
ATOM 9055 C C . ASN B 1 373 ? 19.625 -2.295 7.809 1 89.81 373 ASN B C 1
ATOM 9057 O O . ASN B 1 373 ? 20.344 -3.088 7.199 1 89.81 373 ASN B O 1
ATOM 9061 N N . GLU B 1 374 ? 18.422 -2.006 7.473 1 85.38 374 GLU B N 1
ATOM 9062 C CA . GLU B 1 374 ? 17.875 -2.555 6.238 1 85.38 374 GLU B CA 1
ATOM 9063 C C . GLU B 1 374 ? 18.672 -2.084 5.023 1 85.38 374 GLU B C 1
ATOM 9065 O O . GLU B 1 374 ? 18.953 -2.871 4.117 1 85.38 374 GLU B O 1
ATOM 9070 N N . ILE B 1 375 ? 19.016 -0.879 5.008 1 84 375 ILE B N 1
ATOM 9071 C CA . ILE B 1 375 ? 19.734 -0.278 3.883 1 84 375 ILE B CA 1
ATOM 9072 C C . ILE B 1 375 ? 21.141 -0.846 3.801 1 84 375 ILE B C 1
ATOM 9074 O O . ILE B 1 375 ? 21.688 -1.008 2.709 1 84 375 ILE B O 1
ATOM 9078 N N . ARG B 1 376 ? 21.734 -1.21 4.957 1 85.94 376 ARG B N 1
ATOM 9079 C CA . ARG B 1 376 ? 23.078 -1.782 5.027 1 85.94 376 ARG B CA 1
ATOM 9080 C C . ARG B 1 376 ? 23.078 -3.225 4.535 1 85.94 376 ARG B C 1
ATOM 9082 O O . ARG B 1 376 ? 24.141 -3.836 4.402 1 85.94 376 ARG B O 1
ATOM 9089 N N . GLY B 1 377 ? 21.906 -3.732 4.203 1 77.88 377 GLY B N 1
ATOM 9090 C CA . GLY B 1 377 ? 21.812 -5.094 3.703 1 77.88 377 GLY B CA 1
ATOM 9091 C C . GLY B 1 377 ? 21.672 -6.129 4.805 1 77.88 377 GLY B C 1
ATOM 9092 O O . GLY B 1 377 ? 21.797 -7.328 4.559 1 77.88 377 GLY B O 1
ATOM 9093 N N . ASN B 1 378 ? 21.547 -5.617 5.973 1 77.25 378 ASN B N 1
ATOM 9094 C CA . ASN B 1 378 ? 21.328 -6.516 7.102 1 77.25 378 ASN B CA 1
ATOM 9095 C C . ASN B 1 378 ? 19.844 -6.809 7.301 1 77.25 378 ASN B C 1
ATOM 9097 O O . ASN B 1 378 ? 19.266 -6.422 8.32 1 77.25 378 ASN B O 1
ATOM 9101 N N . GLU B 1 379 ? 19.359 -7.539 6.336 1 72.88 379 GLU B N 1
ATOM 9102 C CA . GLU B 1 379 ? 17.938 -7.828 6.371 1 72.88 379 GLU B CA 1
ATOM 9103 C C . GLU B 1 379 ? 17.578 -8.711 7.562 1 72.88 379 GLU B C 1
ATOM 9105 O O . GLU B 1 379 ? 18.266 -9.703 7.836 1 72.88 379 GLU B O 1
ATOM 9110 N N . ARG B 1 380 ? 16.656 -8.141 8.297 1 74.31 380 ARG B N 1
ATOM 9111 C CA . ARG B 1 380 ? 16.141 -8.914 9.422 1 74.31 380 ARG B CA 1
ATOM 9112 C C . ARG B 1 380 ? 14.977 -9.805 9 1 74.31 380 ARG B C 1
ATOM 9114 O O . ARG B 1 380 ? 14.062 -9.352 8.305 1 74.31 380 ARG B O 1
ATOM 9121 N N . PRO B 1 381 ? 15.086 -11.078 9.367 1 77.44 381 PRO B N 1
ATOM 9122 C CA . PRO B 1 381 ? 13.977 -11.969 9.023 1 77.44 381 PRO B CA 1
ATOM 9123 C C . PRO B 1 381 ? 12.672 -11.594 9.727 1 77.44 381 PRO B C 1
ATOM 9125 O O . PRO B 1 381 ? 11.594 -11.984 9.281 1 77.44 381 PRO B O 1
ATOM 9128 N N . ASN B 1 382 ? 12.805 -10.797 10.789 1 88.5 382 ASN B N 1
ATOM 9129 C CA . ASN B 1 382 ? 11.633 -10.398 11.555 1 88.5 382 ASN B CA 1
ATOM 9130 C C . ASN B 1 382 ? 11.328 -8.914 11.398 1 88.5 382 ASN B C 1
ATOM 9132 O O . ASN B 1 382 ? 11.109 -8.211 12.383 1 88.5 382 ASN B O 1
ATOM 9136 N N . TRP B 1 383 ? 11.25 -8.461 10.227 1 89.75 383 TRP B N 1
ATOM 9137 C CA . TRP B 1 383 ? 11.055 -7.055 9.891 1 89.75 383 TRP B CA 1
ATOM 9138 C C . TRP B 1 383 ? 9.773 -6.52 10.523 1 89.75 383 TRP B C 1
ATOM 9140 O O . TRP B 1 383 ? 9.781 -5.453 11.148 1 89.75 383 TRP B O 1
ATOM 9150 N N . LEU B 1 384 ? 8.688 -7.262 10.438 1 91.19 384 LEU B N 1
ATOM 9151 C CA . LEU B 1 384 ? 7.395 -6.773 10.906 1 91.19 384 LEU B CA 1
ATOM 9152 C C . LEU B 1 384 ? 7.379 -6.648 12.422 1 91.19 384 LEU B C 1
ATOM 9154 O O . LEU B 1 384 ? 6.871 -5.664 12.961 1 91.19 384 LEU B O 1
ATOM 9158 N N . SER B 1 385 ? 7.945 -7.652 13.055 1 92.5 385 SER B N 1
ATOM 9159 C CA . SER B 1 385 ? 8.023 -7.598 14.508 1 92.5 385 SER B CA 1
ATOM 9160 C C . SER B 1 385 ? 8.922 -6.457 14.977 1 92.5 385 SER B C 1
ATOM 9162 O O . SER B 1 385 ? 8.633 -5.809 15.977 1 92.5 385 SER B O 1
ATOM 9164 N N . CYS B 1 386 ? 10.008 -6.273 14.234 1 93.81 386 CYS B N 1
ATOM 9165 C CA . CYS B 1 386 ? 10.914 -5.176 14.57 1 93.81 386 CYS B CA 1
ATOM 9166 C C . CYS B 1 386 ? 10.234 -3.828 14.359 1 93.81 386 CYS B C 1
ATOM 9168 O O . CYS B 1 386 ? 10.383 -2.922 15.18 1 93.81 386 CYS B O 1
ATOM 9170 N N . LEU B 1 387 ? 9.508 -3.736 13.273 1 94 387 LEU B N 1
ATOM 9171 C CA . LEU B 1 387 ? 8.766 -2.514 13 1 94 387 LEU B CA 1
ATOM 9172 C C . LEU B 1 387 ? 7.75 -2.234 14.102 1 94 387 LEU B C 1
ATOM 9174 O O . LEU B 1 387 ? 7.629 -1.098 14.562 1 94 387 LEU B O 1
ATOM 9178 N N . GLU B 1 388 ? 7.051 -3.246 14.5 1 93.75 388 GLU B N 1
ATOM 9179 C CA . GLU B 1 388 ? 6.07 -3.105 15.578 1 93.75 388 GLU B CA 1
ATOM 9180 C C . GLU B 1 388 ? 6.734 -2.668 16.875 1 93.75 388 GLU B C 1
ATOM 9182 O O . GLU B 1 388 ? 6.184 -1.853 17.625 1 93.75 388 GLU B O 1
ATOM 9187 N N . SER B 1 389 ? 7.891 -3.197 17.109 1 95.06 389 SER B N 1
ATOM 9188 C CA . SER B 1 389 ? 8.602 -2.928 18.359 1 95.06 389 SER B CA 1
ATOM 9189 C C . SER B 1 389 ? 9.047 -1.473 18.438 1 95.06 389 SER B C 1
ATOM 9191 O O . SER B 1 389 ? 9.32 -0.958 19.516 1 95.06 389 SER B O 1
ATOM 9193 N N . THR B 1 390 ? 9.188 -0.794 17.25 1 97.06 390 THR B N 1
ATOM 9194 C CA . THR B 1 390 ? 9.516 0.628 17.266 1 97.06 390 THR B CA 1
ATOM 9195 C C . THR B 1 390 ? 8.352 1.44 17.828 1 97.06 390 THR B C 1
ATOM 9197 O O . THR B 1 390 ? 8.531 2.586 18.25 1 97.06 390 THR B O 1
ATOM 9200 N N . ARG B 1 391 ? 7.098 0.924 17.719 1 96.5 391 ARG B N 1
ATOM 9201 C CA . ARG B 1 391 ? 5.848 1.519 18.172 1 96.5 391 ARG B CA 1
ATOM 9202 C C . ARG B 1 391 ? 5.496 2.754 17.359 1 96.5 391 ARG B C 1
ATOM 9204 O O . ARG B 1 391 ? 4.613 3.527 17.734 1 96.5 391 ARG B O 1
ATOM 9211 N N . TRP B 1 392 ? 6.184 2.979 16.281 1 97.38 392 TRP B N 1
ATOM 9212 C CA . TRP B 1 392 ? 5.938 4.176 15.477 1 97.38 392 TRP B CA 1
ATOM 9213 C C . TRP B 1 392 ? 4.512 4.191 14.945 1 97.38 392 TRP B C 1
ATOM 9215 O O . TRP B 1 392 ? 3.795 5.184 15.094 1 97.38 392 TRP B O 1
ATOM 9225 N N . LEU B 1 393 ? 4.098 3.094 14.352 1 95.69 393 LEU B N 1
ATOM 9226 C CA . LEU B 1 393 ? 2.756 3.035 13.781 1 95.69 393 LEU B CA 1
ATOM 9227 C C . LEU B 1 393 ? 1.697 3.143 14.875 1 95.69 393 LEU B C 1
ATOM 9229 O O . LEU B 1 393 ? 0.619 3.695 14.648 1 95.69 393 LEU B O 1
ATOM 9233 N N . GLU B 1 394 ? 2.016 2.643 16.031 1 95.56 394 GLU B N 1
ATOM 9234 C CA . GLU B 1 394 ? 1.117 2.799 17.172 1 95.56 394 GLU B CA 1
ATOM 9235 C C . GLU B 1 394 ? 0.927 4.27 17.516 1 95.56 394 GLU B C 1
ATOM 9237 O O . GLU B 1 394 ? -0.188 4.703 17.828 1 95.56 394 GLU B O 1
ATOM 9242 N N . HIS B 1 395 ? 2 4.977 17.516 1 97.31 395 HIS B N 1
ATOM 9243 C CA . HIS B 1 395 ? 1.938 6.398 17.812 1 97.31 395 HIS B CA 1
ATOM 9244 C C . HIS B 1 395 ? 1.191 7.168 16.734 1 97.31 395 HIS B C 1
ATOM 9246 O O . HIS B 1 395 ? 0.427 8.086 17.031 1 97.31 395 HIS B O 1
ATOM 9252 N N . VAL B 1 396 ? 1.407 6.844 15.469 1 97.31 396 VAL B N 1
ATOM 9253 C CA . VAL B 1 396 ? 0.667 7.469 14.383 1 97.31 396 VAL B CA 1
ATOM 9254 C C . VAL B 1 396 ? -0.821 7.152 14.516 1 97.31 396 VAL B C 1
ATOM 9256 O O . VAL B 1 396 ? -1.669 8.023 14.312 1 97.31 396 VAL B O 1
ATOM 9259 N N . ARG B 1 397 ? -1.119 5.934 14.898 1 95.5 397 ARG B N 1
ATOM 9260 C CA . ARG B 1 397 ? -2.5 5.516 15.109 1 95.5 397 ARG B CA 1
ATOM 9261 C C . ARG B 1 397 ? -3.16 6.336 16.219 1 95.5 397 ARG B C 1
ATOM 9263 O O . ARG B 1 397 ? -4.328 6.719 16.094 1 95.5 397 ARG B O 1
ATOM 9270 N N . SER B 1 398 ? -2.428 6.602 17.234 1 96.44 398 SER B N 1
ATOM 9271 C CA . SER B 1 398 ? -2.988 7.332 18.375 1 96.44 398 SER B CA 1
ATOM 9272 C C . SER B 1 398 ? -3.482 8.711 17.953 1 96.44 398 SER B C 1
ATOM 9274 O O . SER B 1 398 ? -4.535 9.164 18.406 1 96.44 398 SER B O 1
ATOM 9276 N N . ILE B 1 399 ? -2.775 9.406 17.109 1 97.06 399 ILE B N 1
ATOM 9277 C CA . ILE B 1 399 ? -3.197 10.734 16.688 1 97.06 399 ILE B CA 1
ATOM 9278 C C . ILE B 1 399 ? -4.367 10.617 15.719 1 97.06 399 ILE B C 1
ATOM 9280 O O . ILE B 1 399 ? -5.273 11.453 15.727 1 97.06 399 ILE B O 1
ATOM 9284 N N . LEU B 1 400 ? -4.387 9.578 14.906 1 97.06 400 LEU B N 1
ATOM 9285 C CA . LEU B 1 400 ? -5.488 9.367 13.977 1 97.06 400 LEU B CA 1
ATOM 9286 C C . LEU B 1 400 ? -6.777 9.031 14.719 1 97.06 400 LEU B C 1
ATOM 9288 O O . LEU B 1 400 ? -7.855 9.5 14.352 1 97.06 400 LEU B O 1
ATOM 9292 N N . VAL B 1 401 ? -6.652 8.195 15.75 1 96.06 401 VAL B N 1
ATOM 9293 C CA . VAL B 1 401 ? -7.805 7.855 16.578 1 96.06 401 VAL B CA 1
ATOM 9294 C C . VAL B 1 401 ? -8.367 9.117 17.219 1 96.06 401 VAL B C 1
ATOM 9296 O O . VAL B 1 401 ? -9.586 9.344 17.203 1 96.06 401 VAL B O 1
ATOM 9299 N N . SER B 1 402 ? -7.477 9.883 17.812 1 97.81 402 SER B N 1
ATOM 9300 C CA . SER B 1 402 ? -7.887 11.141 18.422 1 97.81 402 SER B CA 1
ATOM 9301 C C . SER B 1 402 ? -8.578 12.055 17.422 1 97.81 402 SER B C 1
ATOM 9303 O O . SER B 1 402 ? -9.602 12.664 17.719 1 97.81 402 SER B O 1
ATOM 9305 N N . CYS B 1 403 ? -7.98 12.172 16.266 1 97.69 403 CYS B N 1
ATOM 9306 C CA . CYS B 1 403 ? -8.57 12.969 15.188 1 97.69 403 CYS B CA 1
ATOM 9307 C C . CYS B 1 403 ? -9.961 12.469 14.836 1 97.69 403 CYS B C 1
ATOM 9309 O O . CYS B 1 403 ? -10.898 13.266 14.711 1 97.69 403 CYS B O 1
ATOM 9311 N N . SER B 1 404 ? -10.125 11.164 14.688 1 96.56 404 SER B N 1
ATOM 9312 C CA . SER B 1 404 ? -11.398 10.57 14.312 1 96.56 404 SER B CA 1
ATOM 9313 C C . SER B 1 404 ? -12.484 10.883 15.336 1 96.56 404 SER B C 1
ATOM 9315 O O . SER B 1 404 ? -13.617 11.219 14.969 1 96.56 404 SER B O 1
ATOM 9317 N N . VAL B 1 405 ? -12.156 10.797 16.562 1 97.19 405 VAL B N 1
ATOM 9318 C CA . VAL B 1 405 ? -13.086 11.109 17.641 1 97.19 405 VAL B CA 1
ATOM 9319 C C . VAL B 1 405 ? -13.484 12.578 17.562 1 97.19 405 VAL B C 1
ATOM 9321 O O . VAL B 1 405 ? -14.672 12.914 17.656 1 97.19 405 VAL B O 1
ATOM 9324 N N . CYS B 1 406 ? -12.539 13.438 17.406 1 98.25 406 CYS B N 1
ATOM 9325 C CA . CYS B 1 406 ? -12.789 14.875 17.359 1 98.25 406 CYS B CA 1
ATOM 9326 C C . CYS B 1 406 ? -13.656 15.234 16.156 1 98.25 406 CYS B C 1
ATOM 9328 O O . CYS B 1 406 ? -14.586 16.031 16.281 1 98.25 406 CYS B O 1
ATOM 9330 N N . VAL B 1 407 ? -13.352 14.648 15 1 98 407 VAL B N 1
ATOM 9331 C CA . VAL B 1 407 ? -14.117 14.93 13.797 1 98 407 VAL B CA 1
ATOM 9332 C C . VAL B 1 407 ? -15.57 14.484 13.984 1 98 407 VAL B C 1
ATOM 9334 O O . VAL B 1 407 ? -16.5 15.195 13.602 1 98 407 VAL B O 1
ATOM 9337 N N . THR B 1 408 ? -15.734 13.305 14.57 1 96.62 408 THR B N 1
ATOM 9338 C CA . THR B 1 408 ? -17.078 12.789 14.82 1 96.62 408 THR B CA 1
ATOM 9339 C C . THR B 1 408 ? -17.859 13.742 15.719 1 96.62 408 THR B C 1
ATOM 9341 O O . THR B 1 408 ? -19.016 14.07 15.43 1 96.62 408 THR B O 1
ATOM 9344 N N . LYS B 1 409 ? -17.281 14.227 16.766 1 97.19 409 LYS B N 1
ATOM 9345 C CA . LYS B 1 409 ? -17.922 15.148 17.688 1 97.19 409 LYS B CA 1
ATOM 9346 C C . LYS B 1 409 ? -18.234 16.484 17.016 1 97.19 409 LYS B C 1
ATOM 9348 O O . LYS B 1 409 ? -19.312 17.047 17.203 1 97.19 409 LYS B O 1
ATOM 9353 N N . LEU B 1 410 ? -17.328 16.953 16.234 1 97.44 410 LEU B N 1
ATOM 9354 C CA . LEU B 1 410 ? -17.5 18.219 15.531 1 97.44 410 LEU B CA 1
ATOM 9355 C C . LEU B 1 410 ? -18.688 18.156 14.57 1 97.44 410 LEU B C 1
ATOM 9357 O O . LEU B 1 410 ? -19.484 19.094 14.508 1 97.44 410 LEU B O 1
ATOM 9361 N N . VAL B 1 411 ? -18.734 17.062 13.875 1 95.31 411 VAL B N 1
ATOM 9362 C CA . VAL B 1 411 ? -19.797 16.875 12.883 1 95.31 411 VAL B CA 1
ATOM 9363 C C . VAL B 1 411 ? -21.141 16.734 13.586 1 95.31 411 VAL B C 1
ATOM 9365 O O . VAL B 1 411 ? -22.172 17.172 13.055 1 95.31 411 VAL B O 1
ATOM 9368 N N . GLU B 1 412 ? -21.125 16.25 14.789 1 94.94 412 GLU B N 1
ATOM 9369 C CA . GLU B 1 412 ? -22.359 16.109 15.578 1 94.94 412 GLU B CA 1
ATOM 9370 C C . GLU B 1 412 ? -22.797 17.438 16.172 1 94.94 412 GLU B C 1
ATOM 9372 O O . GLU B 1 412 ? -23.875 17.547 16.734 1 94.94 412 GLU B O 1
ATOM 9377 N N . GLY B 1 413 ? -21.938 18.422 16.062 1 95 413 GLY B N 1
ATOM 9378 C CA . GLY B 1 413 ? -22.297 19.75 16.516 1 95 413 GLY B CA 1
ATOM 9379 C C . GLY B 1 413 ? -21.641 20.125 17.844 1 95 413 GLY B C 1
ATOM 9380 O O . GLY B 1 413 ? -22.016 21.141 18.453 1 95 413 GLY B O 1
ATOM 9381 N N . THR B 1 414 ? -20.719 19.344 18.281 1 97 414 THR B N 1
ATOM 9382 C CA . THR B 1 414 ? -20 19.609 19.531 1 97 414 THR B CA 1
ATOM 9383 C C . THR B 1 414 ? -18.766 20.469 19.266 1 97 414 THR B C 1
ATOM 9385 O O . THR B 1 414 ? -17.938 20.109 18.422 1 97 414 THR B O 1
ATOM 9388 N N . SER B 1 415 ? -18.656 21.594 19.953 1 97.44 415 SER B N 1
ATOM 9389 C CA . SER B 1 415 ? -17.453 22.422 19.844 1 97.44 415 SER B CA 1
ATOM 9390 C C . SER B 1 415 ? -16.312 21.844 20.672 1 97.44 415 SER B C 1
ATOM 9392 O O . SER B 1 415 ? -16.547 21.234 21.719 1 97.44 415 SER B O 1
ATOM 9394 N N . LEU B 1 416 ? -15.125 22.016 20.172 1 98.56 416 LEU B N 1
ATOM 9395 C CA . LEU B 1 416 ? -13.969 21.375 20.781 1 98.56 416 LEU B CA 1
ATOM 9396 C C . LEU B 1 416 ? -12.977 22.422 21.297 1 98.56 416 LEU B C 1
ATOM 9398 O O . LEU B 1 416 ? -12.672 23.391 20.594 1 98.56 416 LEU B O 1
ATOM 9402 N N . VAL B 1 417 ? -12.523 22.297 22.5 1 98.69 417 VAL B N 1
ATOM 9403 C CA . VAL B 1 417 ? -11.391 23.031 23.047 1 98.69 417 VAL B CA 1
ATOM 9404 C C . VAL B 1 417 ? -10.219 22.094 23.297 1 98.69 417 VAL B C 1
ATOM 9406 O O . VAL B 1 417 ? -10.195 21.375 24.297 1 98.69 417 VAL B O 1
ATOM 9409 N N . ILE B 1 418 ? -9.25 22.172 22.438 1 98.81 418 ILE B N 1
ATOM 9410 C CA . ILE B 1 418 ? -8.18 21.172 22.406 1 98.81 418 ILE B CA 1
ATOM 9411 C C . ILE B 1 418 ? -6.922 21.766 23.047 1 98.81 418 ILE B C 1
ATOM 9413 O O . ILE B 1 418 ? -6.508 22.875 22.719 1 98.81 418 ILE B O 1
ATOM 9417 N N . HIS B 1 419 ? -6.355 21.047 23.953 1 97.75 419 HIS B N 1
ATOM 9418 C CA . HIS B 1 419 ? -5.121 21.531 24.547 1 97.75 419 HIS B CA 1
ATOM 9419 C C . HIS B 1 419 ? -4.246 20.375 25.031 1 97.75 419 HIS B C 1
ATOM 9421 O O . HIS B 1 419 ? -4.66 19.219 24.969 1 97.75 419 HIS B O 1
ATOM 9427 N N . CYS B 1 420 ? -3.064 20.672 25.328 1 96 420 CYS B N 1
ATOM 9428 C CA . CYS B 1 420 ? -2.055 19.844 25.984 1 96 420 CYS B CA 1
ATOM 9429 C C . CYS B 1 420 ? -1.332 20.625 27.062 1 96 420 CYS B C 1
ATOM 9431 O O . CYS B 1 420 ? -1.882 21.578 27.625 1 96 420 CYS B O 1
ATOM 9433 N N . SER B 1 421 ? -0.116 20.234 27.484 1 95.88 421 SER B N 1
ATOM 9434 C CA . SER B 1 421 ? 0.607 20.969 28.5 1 95.88 421 SER B CA 1
ATOM 9435 C C . SER B 1 421 ? 0.921 22.391 28.047 1 95.88 421 SER B C 1
ATOM 9437 O O . SER B 1 421 ? 0.412 23.359 28.609 1 95.88 421 SER B O 1
ATOM 9439 N N . ASP B 1 422 ? 1.611 22.531 26.922 1 95.38 422 ASP B N 1
ATOM 9440 C CA . ASP B 1 422 ? 1.991 23.844 26.406 1 95.38 422 ASP B CA 1
ATOM 9441 C C . ASP B 1 422 ? 1.158 24.234 25.188 1 95.38 422 ASP B C 1
ATOM 9443 O O . ASP B 1 422 ? 1.127 25.391 24.797 1 95.38 422 ASP B O 1
ATOM 9447 N N . GLY B 1 423 ? 0.549 23.312 24.562 1 96.81 423 GLY B N 1
ATOM 9448 C CA . GLY B 1 423 ? -0.434 23.578 23.531 1 96.81 423 GLY B CA 1
ATOM 9449 C C . GLY B 1 423 ? 0.19 23.875 22.172 1 96.81 423 GLY B C 1
ATOM 9450 O O . GLY B 1 423 ? -0.405 24.578 21.344 1 96.81 423 GLY B O 1
ATOM 9451 N N . TRP B 1 424 ? 1.443 23.359 21.922 1 97.38 424 TRP B N 1
ATOM 9452 C CA . TRP B 1 424 ? 2.035 23.75 20.641 1 97.38 424 TRP B CA 1
ATOM 9453 C C . TRP B 1 424 ? 2.5 22.516 19.859 1 97.38 424 TRP B C 1
ATOM 9455 O O . TRP B 1 424 ? 2.887 22.609 18.703 1 97.38 424 TRP B O 1
ATOM 9465 N N . ASP B 1 425 ? 2.508 21.297 20.359 1 97.75 425 ASP B N 1
ATOM 9466 C CA . ASP B 1 425 ? 2.926 20.094 19.641 1 97.75 425 ASP B CA 1
ATOM 9467 C C . ASP B 1 425 ? 1.728 19.203 19.312 1 97.75 425 ASP B C 1
ATOM 9469 O O . ASP B 1 425 ? 1.123 19.344 18.25 1 97.75 425 ASP B O 1
ATOM 9473 N N . ARG B 1 426 ? 1.256 18.438 20.391 1 98.31 426 ARG B N 1
ATOM 9474 C CA . ARG B 1 426 ? 0.133 17.531 20.172 1 98.31 426 ARG B CA 1
ATOM 9475 C C . ARG B 1 426 ? -1.132 18.297 19.812 1 98.31 426 ARG B C 1
ATOM 9477 O O . ARG B 1 426 ? -1.946 17.828 19.016 1 98.31 426 ARG B O 1
ATOM 9484 N N . THR B 1 427 ? -1.29 19.5 20.375 1 98.69 427 THR B N 1
ATOM 9485 C CA . THR B 1 427 ? -2.439 20.344 20.078 1 98.69 427 THR B CA 1
ATOM 9486 C C . THR B 1 427 ? -2.461 20.734 18.609 1 98.69 427 THR B C 1
ATOM 9488 O O . THR B 1 427 ? -3.504 20.656 17.953 1 98.69 427 THR B O 1
ATOM 9491 N N . ALA B 1 428 ? -1.3 21.125 18.109 1 98.62 428 ALA B N 1
ATOM 9492 C CA . ALA B 1 428 ? -1.197 21.5 16.688 1 98.62 428 ALA B CA 1
ATOM 9493 C C . ALA B 1 428 ? -1.515 20.297 15.797 1 98.62 428 ALA B C 1
ATOM 9495 O O . ALA B 1 428 ? -2.156 20.453 14.758 1 98.62 428 ALA B O 1
ATOM 9496 N N . GLN B 1 429 ? -1.088 19.109 16.156 1 98.62 429 GLN B N 1
ATOM 9497 C CA . GLN B 1 429 ? -1.349 17.906 15.383 1 98.62 429 GLN B CA 1
ATOM 9498 C C . GLN B 1 429 ? -2.848 17.641 15.258 1 98.62 429 GLN B C 1
ATOM 9500 O O . GLN B 1 429 ? -3.361 17.438 14.156 1 98.62 429 GLN B O 1
ATOM 9505 N N . ILE B 1 430 ? -3.523 17.688 16.391 1 98.75 430 ILE B N 1
ATOM 9506 C CA . ILE B 1 430 ? -4.93 17.297 16.406 1 98.75 430 ILE B CA 1
ATOM 9507 C C . ILE B 1 430 ? -5.773 18.375 15.742 1 98.75 430 ILE B C 1
ATOM 9509 O O . ILE B 1 430 ? -6.66 18.078 14.938 1 98.75 430 ILE B O 1
ATOM 9513 N N . THR B 1 431 ? -5.535 19.688 16.031 1 98.75 431 THR B N 1
ATOM 9514 C CA . THR B 1 431 ? -6.312 20.75 15.406 1 98.75 431 THR B CA 1
ATOM 9515 C C . THR B 1 431 ? -6.117 20.75 13.891 1 98.75 431 THR B C 1
ATOM 9517 O O . THR B 1 431 ? -7.078 20.906 13.133 1 98.75 431 THR B O 1
ATOM 9520 N N . ALA B 1 432 ? -4.863 20.547 13.469 1 98.81 432 ALA B N 1
ATOM 9521 C CA . ALA B 1 432 ? -4.578 20.516 12.039 1 98.81 432 ALA B CA 1
ATOM 9522 C C . ALA B 1 432 ? -5.273 19.344 11.359 1 98.81 432 ALA B C 1
ATOM 9524 O O . ALA B 1 432 ? -5.891 19.5 10.305 1 98.81 432 ALA B O 1
ATOM 9525 N N . LEU B 1 433 ? -5.215 18.188 11.953 1 98.75 433 LEU B N 1
ATOM 9526 C CA . LEU B 1 433 ? -5.805 16.984 11.359 1 98.75 433 LEU B CA 1
ATOM 9527 C C . LEU B 1 433 ? -7.328 17.094 11.328 1 98.75 433 LEU B C 1
ATOM 9529 O O . LEU B 1 433 ? -7.965 16.672 10.359 1 98.75 433 LEU B O 1
ATOM 9533 N N . VAL B 1 434 ? -7.891 17.625 12.375 1 98.69 434 VAL B N 1
ATOM 9534 C CA . VAL B 1 434 ? -9.344 17.766 12.438 1 98.69 434 VAL B CA 1
ATOM 9535 C C . VAL B 1 434 ? -9.82 18.688 11.32 1 98.69 434 VAL B C 1
ATOM 9537 O O . VAL B 1 434 ? -10.781 18.375 10.617 1 98.69 434 VAL B O 1
ATOM 9540 N N . LYS B 1 435 ? -9.125 19.828 11.148 1 98.5 435 LYS B N 1
ATOM 9541 C CA . LYS B 1 435 ? -9.453 20.75 10.078 1 98.5 435 LYS B CA 1
ATOM 9542 C C . LYS B 1 435 ? -9.32 20.094 8.711 1 98.5 435 LYS B C 1
ATOM 9544 O O . LYS B 1 435 ? -10.188 20.25 7.852 1 98.5 435 LYS B O 1
ATOM 9549 N N . LEU B 1 436 ? -8.258 19.375 8.57 1 98.5 436 LEU B N 1
ATOM 9550 C CA . LEU B 1 436 ? -7.957 18.703 7.309 1 98.5 436 LEU B CA 1
ATOM 9551 C C . LEU B 1 436 ? -9.062 17.719 6.949 1 98.5 436 LEU B C 1
ATOM 9553 O O . LEU B 1 436 ? -9.461 17.625 5.785 1 98.5 436 LEU B O 1
ATOM 9557 N N . CYS B 1 437 ? -9.539 16.984 7.887 1 97.94 437 CYS B N 1
ATOM 9558 C CA . CYS B 1 437 ? -10.57 15.977 7.656 1 97.94 437 CYS B CA 1
ATOM 9559 C C . CYS B 1 437 ? -11.938 16.609 7.488 1 97.94 437 CYS B C 1
ATOM 9561 O O . CYS B 1 437 ? -12.773 16.125 6.734 1 97.94 437 CYS B O 1
ATOM 9563 N N . ALA B 1 438 ? -12.188 17.719 8.133 1 97.38 438 ALA B N 1
ATOM 9564 C CA . ALA B 1 438 ? -13.523 18.297 8.195 1 97.38 438 ALA B CA 1
ATOM 9565 C C . ALA B 1 438 ? -13.773 19.234 7.016 1 97.38 438 ALA B C 1
ATOM 9567 O O . ALA B 1 438 ? -14.914 19.469 6.625 1 97.38 438 ALA B O 1
ATOM 9568 N N . ASP B 1 439 ? -12.727 19.781 6.418 1 96.62 439 ASP B N 1
ATOM 9569 C CA . ASP B 1 439 ? -12.852 20.828 5.406 1 96.62 439 ASP B CA 1
ATOM 9570 C C . ASP B 1 439 ? -11.984 20.516 4.188 1 96.62 439 ASP B C 1
ATOM 9572 O O . ASP B 1 439 ? -10.758 20.578 4.266 1 96.62 439 ASP B O 1
ATOM 9576 N N . PRO B 1 440 ? -12.562 20.281 3.006 1 95.56 440 PRO B N 1
ATOM 9577 C CA . PRO B 1 440 ? -11.82 19.922 1.794 1 95.56 440 PRO B CA 1
ATOM 9578 C C . PRO B 1 440 ? -10.859 21.031 1.346 1 95.56 440 PRO B C 1
ATOM 9580 O O . PRO B 1 440 ? -9.914 20.766 0.604 1 95.56 440 PRO B O 1
ATOM 9583 N N . PHE B 1 441 ? -11.07 22.25 1.778 1 96.12 441 PHE B N 1
ATOM 9584 C CA . PHE B 1 441 ? -10.172 23.328 1.42 1 96.12 441 PHE B CA 1
ATOM 9585 C C . PHE B 1 441 ? -8.742 23.016 1.848 1 96.12 441 PHE B C 1
ATOM 9587 O O . PHE B 1 441 ? -7.801 23.25 1.09 1 96.12 441 PHE B O 1
ATOM 9594 N N . TYR B 1 442 ? -8.586 22.484 2.992 1 98.06 442 TYR B N 1
ATOM 9595 C CA . TYR B 1 442 ? -7.254 22.25 3.543 1 98.06 442 TYR B CA 1
ATOM 9596 C C . TYR B 1 442 ? -6.578 21.078 2.846 1 98.06 442 TYR B C 1
ATOM 9598 O O . TYR B 1 442 ? -5.41 20.766 3.107 1 98.06 442 TYR B O 1
ATOM 9606 N N . ARG B 1 443 ? -7.281 20.422 1.957 1 97.5 443 ARG B N 1
ATOM 9607 C CA . ARG B 1 443 ? -6.73 19.297 1.207 1 97.5 443 ARG B CA 1
ATOM 9608 C C . ARG B 1 443 ? -6.258 19.75 -0.174 1 97.5 443 ARG B C 1
ATOM 9610 O O . ARG B 1 443 ? -5.773 18.922 -0.961 1 97.5 443 ARG B O 1
ATOM 9617 N N . THR B 1 444 ? -6.43 20.984 -0.453 1 97 444 THR B N 1
ATOM 9618 C CA . THR B 1 444 ? -5.789 21.609 -1.604 1 97 444 THR B CA 1
ATOM 9619 C C . THR B 1 444 ? -4.367 22.047 -1.259 1 97 444 THR B C 1
ATOM 9621 O O . THR B 1 444 ? -3.988 22.062 -0.086 1 97 444 THR B O 1
ATOM 9624 N N . ILE B 1 445 ? -3.588 22.375 -2.217 1 96.88 445 ILE B N 1
ATOM 9625 C CA . ILE B 1 445 ? -2.225 22.828 -1.966 1 96.88 445 ILE B CA 1
ATOM 9626 C C . ILE B 1 445 ? -2.256 24.156 -1.2 1 96.88 445 ILE B C 1
ATOM 9628 O O . ILE B 1 445 ? -1.588 24.297 -0.173 1 96.88 445 ILE B O 1
ATOM 9632 N N . LYS B 1 446 ? -3.055 25.109 -1.656 1 96.31 446 LYS B N 1
ATOM 9633 C CA . LYS B 1 446 ? -3.184 26.391 -0.986 1 96.31 446 LYS B CA 1
ATOM 9634 C C . LYS B 1 446 ? -3.727 26.219 0.43 1 96.31 446 LYS B C 1
ATOM 9636 O O . LYS B 1 446 ? -3.203 26.812 1.376 1 96.31 446 LYS B O 1
ATOM 9641 N N . GLY B 1 447 ? -4.758 25.469 0.497 1 97.81 447 GLY B N 1
ATOM 9642 C CA . GLY B 1 447 ? -5.355 25.25 1.805 1 97.81 447 GLY B CA 1
ATOM 9643 C C . GLY B 1 447 ? -4.406 24.578 2.783 1 97.81 447 GLY B C 1
ATOM 9644 O O . GLY B 1 447 ? -4.418 24.891 3.977 1 97.81 447 GLY B O 1
ATOM 9645 N N . PHE B 1 448 ? -3.646 23.672 2.285 1 98.62 448 PHE B N 1
ATOM 9646 C CA . PHE B 1 448 ? -2.699 22.969 3.139 1 98.62 448 PHE B CA 1
ATOM 9647 C C . PHE B 1 448 ? -1.611 23.906 3.637 1 98.62 448 PHE B C 1
ATOM 9649 O O . PHE B 1 448 ? -1.165 23.797 4.781 1 98.62 448 PHE B O 1
ATOM 9656 N N . GLN B 1 449 ? -1.189 24.812 2.805 1 98.31 449 GLN B N 1
ATOM 9657 C CA . GLN B 1 449 ? -0.244 25.844 3.209 1 98.31 449 GLN B CA 1
ATOM 9658 C C . GLN B 1 449 ? -0.824 26.719 4.316 1 98.31 449 GLN B C 1
ATOM 9660 O O . GLN B 1 449 ? -0.148 27 5.309 1 98.31 449 GLN B O 1
ATOM 9665 N N . VAL B 1 450 ? -2.062 27.078 4.145 1 98.31 450 VAL B N 1
ATOM 9666 C CA . VAL B 1 450 ? -2.748 27.906 5.133 1 98.31 450 VAL B CA 1
ATOM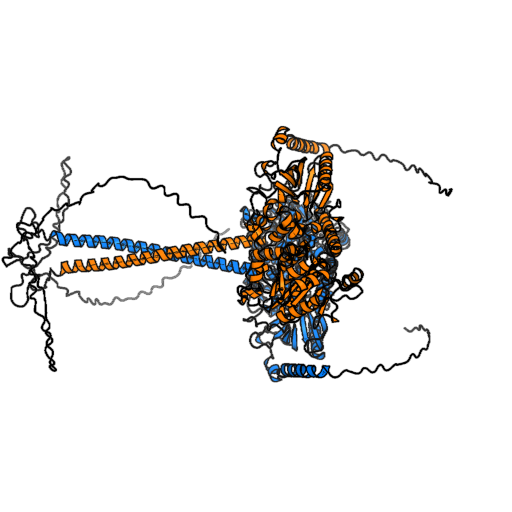 9667 C C . VAL B 1 450 ? -2.844 27.156 6.457 1 98.31 450 VAL B C 1
ATOM 9669 O O . VAL B 1 450 ? -2.619 27.734 7.523 1 98.31 450 VAL B O 1
ATOM 9672 N N . LEU B 1 451 ? -3.143 25.922 6.336 1 98.69 451 LEU B N 1
ATOM 9673 C CA . LEU B 1 451 ? -3.271 25.062 7.512 1 98.69 451 LEU B CA 1
ATOM 9674 C C . LEU B 1 451 ? -1.969 25.016 8.305 1 98.69 451 LEU B C 1
ATOM 9676 O O . LEU B 1 451 ? -1.976 25.188 9.523 1 98.69 451 LEU B O 1
ATOM 9680 N N . ILE B 1 452 ? -0.879 24.812 7.641 1 98.62 452 ILE B N 1
ATOM 9681 C CA . ILE B 1 452 ? 0.426 24.703 8.281 1 98.62 452 ILE B CA 1
ATOM 9682 C C . ILE B 1 452 ? 0.835 26.062 8.852 1 98.62 452 ILE B C 1
ATOM 9684 O O . ILE B 1 452 ? 1.315 26.156 9.984 1 98.62 452 ILE B O 1
ATOM 9688 N N . GLU B 1 453 ? 0.624 27.109 8.133 1 97.94 453 GLU B N 1
ATOM 9689 C CA . GLU B 1 453 ? 0.979 28.438 8.594 1 97.94 453 GLU B CA 1
ATOM 9690 C C . GLU B 1 453 ? 0.184 28.828 9.836 1 97.94 453 GLU B C 1
ATOM 9692 O O . GLU B 1 453 ? 0.728 29.422 10.766 1 97.94 453 GLU B O 1
ATOM 9697 N N . GLN B 1 454 ? -1.024 28.469 9.852 1 97.81 454 GLN B N 1
ATOM 9698 C CA . GLN B 1 454 ? -1.879 28.875 10.961 1 97.81 454 GLN B CA 1
ATOM 9699 C C . GLN B 1 454 ? -1.633 28.016 12.188 1 97.81 454 GLN B C 1
ATOM 9701 O O . GLN B 1 454 ? -1.25 28.516 13.25 1 97.81 454 GLN B O 1
ATOM 9706 N N . GLU B 1 455 ? -1.753 26.719 12.047 1 98.12 455 GLU B N 1
ATOM 9707 C CA . GLU B 1 455 ? -1.774 25.828 13.211 1 98.12 455 GLU B CA 1
ATOM 9708 C C . GLU B 1 455 ? -0.365 25.578 13.742 1 98.12 455 GLU B C 1
ATOM 9710 O O . GLU B 1 455 ? -0.18 25.328 14.93 1 98.12 455 GLU B O 1
ATOM 9715 N N . TRP B 1 456 ? 0.621 25.672 12.867 1 98.5 456 TRP B N 1
ATOM 9716 C CA . TRP B 1 456 ? 1.974 25.297 13.273 1 98.5 456 TRP B CA 1
ATOM 9717 C C . TRP B 1 456 ? 2.863 26.531 13.398 1 98.5 456 TRP B C 1
ATOM 9719 O O . TRP B 1 456 ? 3.291 26.875 14.5 1 98.5 456 TRP B O 1
ATOM 9729 N N . CYS B 1 457 ? 2.98 27.297 12.375 1 97.56 457 CYS B N 1
ATOM 9730 C CA . CYS B 1 457 ? 3.898 28.422 12.375 1 97.56 457 CYS B CA 1
ATOM 9731 C C . CYS B 1 457 ? 3.365 29.562 13.25 1 97.56 457 CYS B C 1
ATOM 9733 O O . CYS B 1 457 ? 4.059 30.031 14.148 1 97.56 457 CYS B O 1
ATOM 9735 N N . ALA B 1 458 ? 2.137 29.969 13.078 1 97 458 ALA B N 1
ATOM 9736 C CA . ALA B 1 458 ? 1.576 31.125 13.773 1 97 458 ALA B CA 1
ATOM 9737 C C . ALA B 1 458 ? 1.376 30.828 15.258 1 97 458 ALA B C 1
ATOM 9739 O O . ALA B 1 458 ? 1.698 31.641 16.109 1 97 458 ALA B O 1
ATOM 9740 N N . PHE B 1 459 ? 0.905 29.641 15.531 1 98 459 PHE B N 1
ATOM 9741 C CA . PHE B 1 459 ? 0.584 29.328 16.922 1 98 459 PHE B CA 1
ATOM 9742 C C . PHE B 1 459 ? 1.768 28.672 17.609 1 98 459 PHE B C 1
ATOM 9744 O O . PHE B 1 459 ? 1.616 28.078 18.688 1 98 459 PHE B O 1
ATOM 9751 N N . GLY B 1 460 ? 2.863 28.703 17.016 1 97.81 460 GLY B N 1
ATOM 9752 C CA . GLY B 1 460 ? 4.133 28.656 17.719 1 97.81 460 GLY B CA 1
ATOM 9753 C C . GLY B 1 460 ? 4.641 27.25 17.953 1 97.81 460 GLY B C 1
ATOM 9754 O O . GLY B 1 460 ? 5.207 26.953 19.016 1 97.81 460 GLY B O 1
ATOM 9755 N N . HIS B 1 461 ? 4.43 26.234 17.047 1 97.88 461 HIS B N 1
ATOM 9756 C CA . HIS B 1 461 ? 5.152 24.984 17.141 1 97.88 461 HIS B CA 1
ATOM 9757 C C . HIS B 1 461 ? 6.66 25.203 17.156 1 97.88 461 HIS B C 1
ATOM 9759 O O . HIS B 1 461 ? 7.172 26.047 16.422 1 97.88 461 HIS B O 1
ATOM 9765 N N . GLN B 1 462 ? 7.305 24.422 18 1 95.94 462 GLN B N 1
ATOM 9766 C CA . GLN B 1 462 ? 8.734 24.609 18.219 1 95.94 462 GLN B CA 1
ATOM 9767 C C . GLN B 1 462 ? 9.555 23.953 17.125 1 95.94 462 GLN B C 1
ATOM 9769 O O . GLN B 1 462 ? 10.32 23.016 17.391 1 95.94 462 GLN B O 1
ATOM 9774 N N . PHE B 1 463 ? 9.539 24.5 15.906 1 96.69 463 PHE B N 1
ATOM 9775 C CA . PHE B 1 463 ? 10.211 23.891 14.758 1 96.69 463 PHE B CA 1
ATOM 9776 C C . PHE B 1 463 ? 11.719 23.828 14.977 1 96.69 463 PHE B C 1
ATOM 9778 O O . PHE B 1 463 ? 12.359 22.844 14.641 1 96.69 463 PHE B O 1
ATOM 9785 N N . ARG B 1 464 ? 12.297 24.875 15.484 1 92.25 464 ARG B N 1
ATOM 9786 C CA . ARG B 1 464 ? 13.742 24.938 15.688 1 92.25 464 ARG B CA 1
ATOM 9787 C C . ARG B 1 464 ? 14.203 23.844 16.641 1 92.25 464 ARG B C 1
ATOM 9789 O O . ARG B 1 464 ? 15.086 23.047 16.297 1 92.25 464 ARG B O 1
ATOM 9796 N N . ALA B 1 465 ? 13.578 23.734 17.734 1 91.19 465 ALA B N 1
ATOM 9797 C CA . ALA B 1 465 ? 13.953 22.766 18.766 1 91.19 465 ALA B CA 1
ATOM 9798 C C . ALA B 1 465 ? 13.641 21.344 18.297 1 91.19 465 ALA B C 1
ATOM 9800 O O . ALA B 1 465 ? 14.477 20.438 18.438 1 91.19 465 ALA B O 1
ATOM 9801 N N . ARG B 1 466 ? 12.453 21.156 17.75 1 95.69 466 ARG B N 1
ATOM 9802 C CA . ARG B 1 466 ? 11.984 19.812 17.422 1 95.69 466 ARG B CA 1
ATOM 9803 C C . ARG B 1 466 ? 12.766 19.234 16.234 1 95.69 466 ARG B C 1
ATOM 9805 O O . ARG B 1 466 ? 12.961 18.031 16.156 1 95.69 466 ARG B O 1
ATOM 9812 N N . SER B 1 467 ? 13.234 20.078 15.367 1 93.12 467 SER B N 1
ATOM 9813 C CA . SER B 1 467 ? 13.945 19.594 14.188 1 93.12 467 SER B CA 1
ATOM 9814 C C . SER B 1 467 ? 15.445 19.5 14.445 1 93.12 467 SER B C 1
ATOM 9816 O O . SER B 1 467 ? 16.203 19.156 13.539 1 93.12 467 SER B O 1
ATOM 9818 N N . GLY B 1 468 ? 15.961 19.859 15.57 1 86.81 468 GLY B N 1
ATOM 9819 C CA . GLY B 1 468 ? 17.344 19.625 15.961 1 86.81 468 GLY B CA 1
ATOM 9820 C C . GLY B 1 468 ? 18.234 20.844 15.789 1 86.81 468 GLY B C 1
ATOM 9821 O O . GLY B 1 468 ? 19.469 20.719 15.789 1 86.81 468 GLY B O 1
ATOM 9822 N N . HIS B 1 469 ? 17.734 21.984 15.523 1 80.5 469 HIS B N 1
ATOM 9823 C CA . HIS B 1 469 ? 18.531 23.188 15.445 1 80.5 469 HIS B CA 1
ATOM 9824 C C . HIS B 1 469 ? 18.609 23.906 16.797 1 80.5 469 HIS B C 1
ATOM 9826 O O . HIS B 1 469 ? 17.969 24.938 16.984 1 80.5 469 HIS B O 1
ATOM 9832 N N . THR B 1 470 ? 19.266 23.203 17.688 1 71.31 470 THR B N 1
ATOM 9833 C CA . THR B 1 470 ? 19.328 23.781 19.016 1 71.31 470 THR B CA 1
ATOM 9834 C C . THR B 1 470 ? 20.719 24.328 19.297 1 71.31 470 THR B C 1
ATOM 9836 O O . THR B 1 470 ? 21.656 24.078 18.547 1 71.31 470 THR B O 1
ATOM 9839 N N . ASP B 1 471 ? 20.766 25.172 20.156 1 67.56 471 ASP B N 1
ATOM 9840 C CA . ASP B 1 471 ? 22.016 25.812 20.547 1 67.56 471 ASP B CA 1
ATOM 9841 C C . ASP B 1 471 ? 22.828 24.922 21.469 1 67.56 471 ASP B C 1
ATOM 9843 O O . ASP B 1 471 ? 23.938 25.266 21.875 1 67.56 471 ASP B O 1
ATOM 9847 N N . THR B 1 472 ? 22.266 23.781 21.594 1 70 472 THR B N 1
ATOM 9848 C CA . THR B 1 472 ? 22.984 22.875 22.484 1 70 472 THR B CA 1
ATOM 9849 C C . THR B 1 472 ? 24.031 22.078 21.734 1 70 472 THR B C 1
ATOM 9851 O O . THR B 1 472 ? 23.938 21.922 20.516 1 70 472 THR B O 1
ATOM 9854 N N . GLN B 1 473 ? 25.078 21.766 22.375 1 72 473 GLN B N 1
ATOM 9855 C CA . GLN B 1 473 ? 26.156 20.984 21.797 1 72 473 GLN B CA 1
ATOM 9856 C C . GLN B 1 473 ? 25.781 19.5 21.719 1 72 473 GLN B C 1
ATOM 9858 O O . GLN B 1 473 ? 26.531 18.703 21.172 1 72 473 GLN B O 1
ATOM 9863 N N . ALA B 1 474 ? 24.547 19.266 22.031 1 77 474 ALA B N 1
ATOM 9864 C CA . ALA B 1 474 ? 24.141 17.859 22.031 1 77 474 ALA B CA 1
ATOM 9865 C C . ALA B 1 474 ? 23.781 17.406 20.625 1 77 474 ALA B C 1
ATOM 9867 O O . ALA B 1 474 ? 23.297 18.188 19.797 1 77 474 ALA B O 1
ATOM 9868 N N . GLY B 1 475 ? 24.094 16.141 20.328 1 81.88 475 GLY B N 1
ATOM 9869 C CA . GLY B 1 475 ? 23.719 15.547 19.047 1 81.88 475 GLY B CA 1
ATOM 9870 C C . GLY B 1 475 ? 22.203 15.461 18.859 1 81.88 475 GLY B C 1
ATOM 9871 O O . GLY B 1 475 ? 21.438 15.625 19.797 1 81.88 475 GLY B O 1
ATOM 9872 N N . TYR B 1 476 ? 21.797 15.273 17.688 1 85.81 476 TYR B N 1
ATOM 9873 C CA . TYR B 1 476 ? 20.391 15.242 17.297 1 85.81 476 TYR B CA 1
ATOM 9874 C C . TYR B 1 476 ? 19.594 14.273 18.172 1 85.81 476 TYR B C 1
ATOM 9876 O O . TYR B 1 476 ? 18.531 14.617 18.688 1 85.81 476 TYR B O 1
ATOM 9884 N N . TRP B 1 477 ? 20.156 13.141 18.516 1 87.62 477 TRP B N 1
ATOM 9885 C CA . TRP B 1 477 ? 19.453 12.094 19.25 1 87.62 477 TRP B CA 1
ATOM 9886 C C . TRP B 1 477 ? 19.578 12.305 20.75 1 87.62 477 TRP B C 1
ATOM 9888 O O . TRP B 1 477 ? 18.797 11.742 21.531 1 87.62 477 TRP B O 1
ATOM 9898 N N . GLU B 1 478 ? 20.469 13.094 21.156 1 87.25 478 GLU B N 1
ATOM 9899 C CA . GLU B 1 478 ? 20.734 13.281 22.578 1 87.25 478 GLU B CA 1
ATOM 9900 C C . GLU B 1 478 ? 20.016 14.516 23.109 1 87.25 478 GLU B C 1
ATOM 9902 O O . GLU B 1 478 ? 19.812 14.641 24.328 1 87.25 478 GLU B O 1
ATOM 9907 N N . ASP B 1 479 ? 19.656 15.367 22.188 1 88.62 479 ASP B N 1
ATOM 9908 C CA . ASP B 1 479 ? 18.953 16.562 22.609 1 88.62 479 ASP B CA 1
ATOM 9909 C C . ASP B 1 479 ? 17.5 16.266 22.984 1 88.62 479 ASP B C 1
ATOM 9911 O O . ASP B 1 479 ? 16.719 15.836 22.141 1 88.62 479 ASP B O 1
ATOM 9915 N N . ASP B 1 480 ? 17.094 16.594 24.125 1 89.5 480 ASP B N 1
ATOM 9916 C CA . ASP B 1 480 ? 15.789 16.234 24.672 1 89.5 480 ASP B CA 1
ATOM 9917 C C . ASP B 1 480 ? 14.688 17.094 24.047 1 89.5 480 ASP B C 1
ATOM 9919 O O . ASP B 1 480 ? 13.5 16.781 24.172 1 89.5 480 ASP B O 1
ATOM 9923 N N . SER B 1 481 ? 15.039 18.094 23.375 1 91.75 481 SER B N 1
ATOM 9924 C CA . SER B 1 481 ? 14.039 18.984 22.781 1 91.75 481 SER B CA 1
ATOM 9925 C C . SER B 1 481 ? 13.664 18.547 21.375 1 91.75 481 SER B C 1
ATOM 9927 O O . SER B 1 481 ? 12.695 19.047 20.812 1 91.75 481 SER B O 1
ATOM 9929 N N . THR B 1 482 ? 14.422 17.594 20.828 1 94.25 482 THR B N 1
ATOM 9930 C CA . THR B 1 482 ? 14.133 17.109 19.484 1 94.25 482 THR B CA 1
ATOM 9931 C C . THR B 1 482 ? 12.969 16.125 19.5 1 94.25 482 THR B C 1
ATOM 9933 O O . THR B 1 482 ? 12.773 15.406 20.484 1 94.25 482 THR B O 1
ATOM 9936 N N . SER B 1 483 ? 12.164 16.203 18.5 1 96.81 483 SER B N 1
ATOM 9937 C CA . SER B 1 483 ? 11.047 15.273 18.375 1 96.81 483 SER B CA 1
ATOM 9938 C C . SER B 1 483 ? 10.438 15.344 16.984 1 96.81 483 SER B C 1
ATOM 9940 O O . SER B 1 483 ? 10.312 16.422 16.406 1 96.81 483 SER B O 1
ATOM 9942 N N . PRO B 1 484 ? 10.039 14.172 16.469 1 97.62 484 PRO B N 1
ATOM 9943 C CA . PRO B 1 484 ? 9.469 14.141 15.117 1 97.62 484 PRO B CA 1
ATOM 9944 C C . PRO B 1 484 ? 7.977 14.469 15.102 1 97.62 484 PRO B C 1
ATOM 9946 O O . PRO B 1 484 ? 7.199 13.781 14.438 1 97.62 484 PRO B O 1
ATOM 9949 N N . VAL B 1 485 ? 7.57 15.516 15.789 1 98 485 VAL B N 1
ATOM 9950 C CA . VAL B 1 485 ? 6.152 15.828 15.969 1 98 485 VAL B CA 1
ATOM 9951 C C . VAL B 1 485 ? 5.531 16.172 14.617 1 98 485 VAL B C 1
ATOM 9953 O O . VAL B 1 485 ? 4.492 15.617 14.242 1 98 485 VAL B O 1
ATOM 9956 N N . PHE B 1 486 ? 6.168 17.078 13.906 1 98.44 486 PHE B N 1
ATOM 9957 C CA . PHE B 1 486 ? 5.637 17.484 12.617 1 98.44 486 PHE B CA 1
ATOM 9958 C C . PHE B 1 486 ? 5.715 16.344 11.609 1 98.44 486 PHE B C 1
ATOM 9960 O O . PHE B 1 486 ? 4.809 16.172 10.789 1 98.44 486 PHE B O 1
ATOM 9967 N N . MET B 1 487 ? 6.766 15.586 11.625 1 98.38 487 MET B N 1
ATOM 9968 C CA . MET B 1 487 ? 6.895 14.414 10.758 1 98.38 487 MET B CA 1
ATOM 9969 C C . MET B 1 487 ? 5.762 13.43 11.008 1 98.38 487 MET B C 1
ATOM 9971 O O . MET B 1 487 ? 5.215 12.852 10.07 1 98.38 487 MET B O 1
ATOM 9975 N N . GLN B 1 488 ? 5.477 13.203 12.258 1 98.5 488 GLN B N 1
ATOM 9976 C CA . GLN B 1 488 ? 4.375 12.32 12.633 1 98.5 488 GLN B CA 1
ATOM 9977 C C . GLN B 1 488 ? 3.051 12.82 12.07 1 98.5 488 GLN B C 1
ATOM 9979 O O . GLN B 1 488 ? 2.232 12.023 11.602 1 98.5 488 GLN B O 1
ATOM 9984 N N . PHE B 1 489 ? 2.836 14.125 12.133 1 98.38 489 PHE B N 1
ATOM 9985 C CA . PHE B 1 489 ? 1.662 14.742 11.523 1 98.38 489 PHE B CA 1
ATOM 9986 C C . PHE B 1 489 ? 1.606 14.453 10.031 1 98.38 489 PHE B C 1
ATOM 9988 O O . PHE B 1 489 ? 0.565 14.039 9.508 1 98.38 489 PHE B O 1
ATOM 9995 N N . VAL B 1 490 ? 2.703 14.672 9.375 1 98.81 490 VAL B N 1
ATOM 9996 C CA . VAL B 1 490 ? 2.75 14.469 7.93 1 98.81 490 VAL B CA 1
ATOM 9997 C C . VAL B 1 490 ? 2.531 12.992 7.605 1 98.81 490 VAL B C 1
ATOM 9999 O O . VAL B 1 490 ? 1.883 12.656 6.613 1 98.81 490 VAL B O 1
ATOM 10002 N N . ASP B 1 491 ? 3.08 12.086 8.383 1 98.38 491 ASP B N 1
ATOM 10003 C CA . ASP B 1 491 ? 2.83 10.656 8.219 1 98.38 491 ASP B CA 1
ATOM 10004 C C . ASP B 1 491 ? 1.341 10.344 8.352 1 98.38 491 ASP B C 1
ATOM 10006 O O . ASP B 1 491 ? 0.8 9.539 7.586 1 98.38 491 ASP B O 1
ATOM 10010 N N . ALA B 1 492 ? 0.706 10.961 9.344 1 98.44 492 ALA B N 1
ATOM 10011 C CA . ALA B 1 492 ? -0.733 10.773 9.508 1 98.44 492 ALA B CA 1
ATOM 10012 C C . ALA B 1 492 ? -1.496 11.242 8.273 1 98.44 492 ALA B C 1
ATOM 10014 O O . ALA B 1 492 ? -2.467 10.609 7.859 1 98.44 492 ALA B O 1
ATOM 10015 N N . VAL B 1 493 ? -1.062 12.352 7.707 1 98.62 493 VAL B N 1
ATOM 10016 C CA . VAL B 1 493 ? -1.671 12.852 6.477 1 98.62 493 VAL B CA 1
ATOM 10017 C C . VAL B 1 493 ? -1.49 11.82 5.363 1 98.62 493 VAL B C 1
ATOM 10019 O O . VAL B 1 493 ? -2.418 11.562 4.594 1 98.62 493 VAL B O 1
ATOM 10022 N N . TRP B 1 494 ? -0.332 11.234 5.312 1 97.5 494 TRP B N 1
ATOM 10023 C CA . TRP B 1 494 ? -0.082 10.219 4.293 1 97.5 494 TRP B CA 1
ATOM 10024 C C . TRP B 1 494 ? -0.997 9.008 4.492 1 97.5 494 TRP B C 1
ATOM 10026 O O . TRP B 1 494 ? -1.498 8.438 3.521 1 97.5 494 TRP B O 1
ATOM 10036 N N . GLN B 1 495 ? -1.171 8.633 5.73 1 96.38 495 GLN B N 1
ATOM 10037 C CA . GLN B 1 495 ? -2.098 7.543 6.016 1 96.38 495 GLN B CA 1
ATOM 10038 C C . GLN B 1 495 ? -3.49 7.848 5.473 1 96.38 495 GLN B C 1
ATOM 10040 O O . GLN B 1 495 ? -4.148 6.973 4.906 1 96.38 495 GLN B O 1
ATOM 10045 N N . LEU B 1 496 ? -3.949 9.102 5.645 1 96.25 496 LEU B N 1
ATOM 10046 C CA . LEU B 1 496 ? -5.254 9.523 5.152 1 96.25 496 LEU B CA 1
ATOM 10047 C C . LEU B 1 496 ? -5.301 9.492 3.629 1 96.25 496 LEU B C 1
ATOM 10049 O O . LEU B 1 496 ? -6.305 9.086 3.043 1 96.25 496 LEU B O 1
ATOM 10053 N N . MET B 1 497 ? -4.215 9.883 3.02 1 94.19 497 MET B N 1
ATOM 10054 C CA . MET B 1 497 ? -4.141 9.883 1.561 1 94.19 497 MET B CA 1
ATOM 10055 C C . MET B 1 497 ? -4.246 8.461 1.011 1 94.19 497 MET B C 1
ATOM 10057 O O . MET B 1 497 ? -4.789 8.25 -0.076 1 94.19 497 MET B O 1
ATOM 10061 N N . ARG B 1 498 ? -3.721 7.531 1.723 1 89.75 498 ARG B N 1
ATOM 10062 C CA . ARG B 1 498 ? -3.816 6.133 1.316 1 89.75 498 ARG B CA 1
ATOM 10063 C C . ARG B 1 498 ? -5.262 5.648 1.361 1 89.75 498 ARG B C 1
ATOM 10065 O O . ARG B 1 498 ? -5.695 4.895 0.488 1 89.75 498 ARG B O 1
ATOM 10072 N N . GLN B 1 499 ? -5.945 6.121 2.363 1 88 499 GLN B N 1
ATOM 10073 C CA . GLN B 1 499 ? -7.328 5.695 2.549 1 88 499 GLN B CA 1
ATOM 10074 C C . GLN B 1 499 ? -8.266 6.453 1.615 1 88 499 GLN B C 1
ATOM 10076 O O . GLN B 1 499 ? -9.297 5.918 1.192 1 88 499 GLN B O 1
ATOM 10081 N N . PHE B 1 500 ? -7.895 7.719 1.28 1 89.81 500 PHE B N 1
ATOM 10082 C CA . PHE B 1 500 ? -8.703 8.57 0.416 1 89.81 500 PHE B CA 1
ATOM 10083 C C . PHE B 1 500 ? -7.871 9.125 -0.73 1 89.81 500 PHE B C 1
ATOM 10085 O O . PHE B 1 500 ? -7.629 10.336 -0.8 1 89.81 500 PHE B O 1
ATOM 10092 N N . PRO B 1 501 ? -7.539 8.32 -1.707 1 87.31 501 PRO B N 1
ATOM 10093 C CA . PRO B 1 501 ? -6.555 8.688 -2.727 1 87.31 501 PRO B CA 1
ATOM 10094 C C . PRO B 1 501 ? -7.043 9.812 -3.641 1 87.31 501 PRO B C 1
ATOM 10096 O O . PRO B 1 501 ? -6.234 10.484 -4.281 1 87.31 501 PRO B O 1
ATOM 10099 N N . CYS B 1 502 ? -8.297 10.117 -3.637 1 87.75 502 CYS B N 1
ATOM 10100 C CA . CYS B 1 502 ? -8.82 11.109 -4.574 1 87.75 502 CYS B CA 1
ATOM 10101 C C . CYS B 1 502 ? -9.18 12.398 -3.857 1 87.75 502 CYS B C 1
ATOM 10103 O O . CYS B 1 502 ? -9.633 13.359 -4.484 1 87.75 502 CYS B O 1
ATOM 10105 N N . SER B 1 503 ? -8.938 12.5 -2.592 1 92.44 503 SER B N 1
ATOM 10106 C CA . SER B 1 503 ? -9.469 13.617 -1.811 1 92.44 503 SER B CA 1
ATOM 10107 C C . SER B 1 503 ? -8.422 14.711 -1.624 1 92.44 503 SER B C 1
ATOM 10109 O O . SER B 1 503 ? -8.727 15.781 -1.105 1 92.44 503 SER B O 1
ATOM 10111 N N . PHE B 1 504 ? -7.215 14.492 -2.055 1 95.31 504 PHE B N 1
ATOM 10112 C CA . PHE B 1 504 ? -6.141 15.445 -1.806 1 95.31 504 PHE B CA 1
ATOM 10113 C C . PHE B 1 504 ? -5.547 15.945 -3.117 1 95.31 504 PHE B C 1
ATOM 10115 O O . PHE B 1 504 ? -5.297 15.164 -4.031 1 95.31 504 PHE B O 1
ATOM 10122 N N . GLU B 1 505 ? -5.32 17.188 -3.178 1 94.44 505 GLU B N 1
ATOM 10123 C CA . GLU B 1 505 ? -4.77 17.781 -4.395 1 94.44 505 GLU B CA 1
ATOM 10124 C C . GLU B 1 505 ? -3.271 17.531 -4.508 1 94.44 505 GLU B C 1
ATOM 10126 O O . GLU B 1 505 ? -2.734 17.422 -5.609 1 94.44 505 GLU B O 1
ATOM 10131 N N . PHE B 1 506 ? -2.6 17.453 -3.373 1 96.12 506 PHE B N 1
ATOM 10132 C CA . PHE B 1 506 ? -1.157 17.234 -3.371 1 96.12 506 PHE B CA 1
ATOM 10133 C C . PHE B 1 506 ? -0.836 15.742 -3.297 1 96.12 506 PHE B C 1
ATOM 10135 O O . PHE B 1 506 ? -1.636 14.953 -2.789 1 96.12 506 PHE B O 1
ATOM 10142 N N . SER B 1 507 ? 0.293 15.383 -3.775 1 93.38 507 SER B N 1
ATOM 10143 C CA . SER B 1 507 ? 0.749 14 -3.809 1 93.38 507 SER B CA 1
ATOM 10144 C C . SER B 1 507 ? 1.679 13.695 -2.639 1 93.38 507 SER B C 1
ATOM 10146 O O . SER B 1 507 ? 2.021 14.594 -1.863 1 93.38 507 SER B O 1
ATOM 10148 N N . GLU B 1 508 ? 2.047 12.469 -2.545 1 92.5 508 GLU B N 1
ATOM 10149 C CA . GLU B 1 508 ? 2.98 12.055 -1.503 1 92.5 508 GLU B CA 1
ATOM 10150 C C . GLU B 1 508 ? 4.344 12.711 -1.691 1 92.5 508 GLU B C 1
ATOM 10152 O O . GLU B 1 508 ? 5.047 12.992 -0.716 1 92.5 508 GLU B O 1
ATOM 10157 N N . ARG B 1 509 ? 4.742 13.047 -2.91 1 93.12 509 ARG B N 1
ATOM 10158 C CA . ARG B 1 509 ? 6.016 13.703 -3.191 1 93.12 509 ARG B CA 1
ATOM 10159 C C . ARG B 1 509 ? 6.035 15.125 -2.637 1 93.12 509 ARG B C 1
ATOM 10161 O O . ARG B 1 509 ? 7.082 15.617 -2.209 1 93.12 509 ARG B O 1
ATOM 10168 N N . TYR B 1 510 ? 4.883 15.734 -2.686 1 96.88 510 TYR B N 1
ATOM 10169 C CA . TYR B 1 510 ? 4.762 17.047 -2.064 1 96.88 510 TYR B CA 1
ATOM 10170 C C . TYR B 1 510 ? 5.07 16.969 -0.574 1 96.88 510 TYR B C 1
ATOM 10172 O O . TYR B 1 510 ? 5.777 17.828 -0.039 1 96.88 510 TYR B O 1
ATOM 10180 N N . LEU B 1 511 ? 4.531 15.945 0.069 1 97.94 511 LEU B N 1
ATOM 10181 C CA . LEU B 1 511 ? 4.742 15.766 1.502 1 97.94 511 LEU B CA 1
ATOM 10182 C C . LEU B 1 511 ? 6.219 15.523 1.805 1 97.94 511 LEU B C 1
ATOM 10184 O O . LEU B 1 511 ? 6.75 16.047 2.781 1 97.94 511 LEU B O 1
ATOM 10188 N N . ILE B 1 512 ? 6.844 14.703 0.956 1 96.38 512 ILE B N 1
ATOM 10189 C CA . ILE B 1 512 ? 8.258 14.398 1.138 1 96.38 512 ILE B CA 1
ATOM 10190 C C . ILE B 1 512 ? 9.086 15.664 0.973 1 96.38 512 ILE B C 1
ATOM 10192 O O . ILE B 1 512 ? 9.953 15.961 1.804 1 96.38 512 ILE B O 1
ATOM 10196 N N . ALA B 1 513 ? 8.805 16.406 -0.039 1 96.69 513 ALA B N 1
ATOM 10197 C CA . ALA B 1 513 ? 9.523 17.656 -0.279 1 96.69 513 ALA B CA 1
ATOM 10198 C C . ALA B 1 513 ? 9.312 18.641 0.869 1 96.69 513 ALA B C 1
ATOM 10200 O O . ALA B 1 513 ? 10.219 19.406 1.224 1 96.69 513 ALA B O 1
ATOM 10201 N N . LEU B 1 514 ? 8.141 18.641 1.377 1 98 514 LEU B N 1
ATOM 10202 C CA . LEU B 1 514 ? 7.828 19.5 2.514 1 98 514 LEU B CA 1
ATOM 10203 C C . LEU B 1 514 ? 8.703 19.156 3.713 1 98 514 LEU B C 1
ATOM 10205 O O . LEU B 1 514 ? 9.273 20.047 4.348 1 98 514 LEU B O 1
ATOM 10209 N N . LEU B 1 515 ? 8.797 17.891 4.023 1 97.69 515 LEU B N 1
ATOM 10210 C CA . LEU B 1 515 ? 9.625 17.453 5.137 1 97.69 515 LEU B CA 1
ATOM 10211 C C . LEU B 1 515 ? 11.094 17.766 4.879 1 97.69 515 LEU B C 1
ATOM 10213 O O . LEU B 1 515 ? 11.836 18.078 5.809 1 97.69 515 LEU B O 1
ATOM 10217 N N . ASP B 1 516 ? 11.469 17.656 3.627 1 96.12 516 ASP B N 1
ATOM 10218 C CA . ASP B 1 516 ? 12.844 18.016 3.281 1 96.12 516 ASP B CA 1
ATOM 10219 C C . ASP B 1 516 ? 13.125 19.469 3.633 1 96.12 516 ASP B C 1
ATOM 10221 O O . ASP B 1 516 ? 14.195 19.797 4.16 1 96.12 516 ASP B O 1
ATOM 10225 N N . GLU B 1 517 ? 12.188 20.312 3.371 1 95.44 517 GLU B N 1
ATOM 10226 C CA . GLU B 1 517 ? 12.359 21.719 3.68 1 95.44 517 GLU B CA 1
ATOM 10227 C C . GLU B 1 517 ? 12.43 21.953 5.188 1 95.44 517 GLU B C 1
ATOM 10229 O O . GLU B 1 517 ? 13.148 22.844 5.648 1 95.44 517 GLU B O 1
ATOM 10234 N N . VAL B 1 518 ? 11.703 21.188 5.926 1 96.94 518 VAL B N 1
ATOM 10235 C CA . VAL B 1 518 ? 11.672 21.328 7.375 1 96.94 518 VAL B CA 1
ATOM 10236 C C . VAL B 1 518 ? 13.047 21.016 7.957 1 96.94 518 VAL B C 1
ATOM 10238 O O . VAL B 1 518 ? 13.539 21.734 8.836 1 96.94 518 VAL B O 1
ATOM 10241 N N . TYR B 1 519 ? 13.719 20.016 7.402 1 95.69 519 TYR B N 1
ATOM 10242 C CA . TYR B 1 519 ? 14.945 19.547 8.031 1 95.69 519 TYR B CA 1
ATOM 10243 C C . TYR B 1 519 ? 16.172 20.172 7.379 1 95.69 519 TYR B C 1
ATOM 10245 O O . TYR B 1 519 ? 17.219 20.281 8.008 1 95.69 519 TYR B O 1
ATOM 10253 N N . SER B 1 520 ? 16.109 20.625 6.16 1 93.19 520 SER B N 1
ATOM 10254 C CA . SER B 1 520 ? 17.266 21.188 5.457 1 93.19 520 SER B CA 1
ATOM 10255 C C . SER B 1 520 ? 17.516 22.625 5.867 1 93.19 520 SER B C 1
ATOM 10257 O O . SER B 1 520 ? 18.609 23.141 5.699 1 93.19 520 SER B O 1
ATOM 10259 N N . LYS B 1 521 ? 16.516 23.344 6.352 1 92.81 521 LYS B N 1
ATOM 10260 C CA . LYS B 1 521 ? 16.594 24.734 6.793 1 92.81 521 LYS B CA 1
ATOM 10261 C C . LYS B 1 521 ? 17.047 25.641 5.66 1 92.81 521 LYS B C 1
ATOM 10263 O O . LYS B 1 521 ? 17.875 26.531 5.871 1 92.81 521 LYS B O 1
ATOM 10268 N N . ARG B 1 522 ? 16.562 25.312 4.543 1 91.56 522 ARG B N 1
ATOM 10269 C CA . ARG B 1 522 ? 16.844 26.125 3.363 1 91.56 522 ARG B CA 1
ATOM 10270 C C . ARG B 1 522 ? 15.82 27.25 3.213 1 91.56 522 ARG B C 1
ATOM 10272 O O . ARG B 1 522 ? 16.094 28.266 2.572 1 91.56 522 ARG B O 1
ATOM 10279 N N . SER B 1 523 ? 14.695 27.062 3.775 1 93.25 523 SER B N 1
ATOM 10280 C CA . SER B 1 523 ? 13.633 28.047 3.73 1 93.25 523 SER B CA 1
ATOM 10281 C C . SER B 1 523 ? 13.484 28.766 5.07 1 93.25 523 SER B C 1
ATOM 10283 O O . SER B 1 523 ? 13.953 28.281 6.098 1 93.25 523 SER B O 1
ATOM 10285 N N . GLY B 1 524 ? 12.859 29.906 5 1 94.56 524 GLY B N 1
ATOM 10286 C CA . GLY B 1 524 ? 12.648 30.656 6.227 1 94.56 524 GLY B CA 1
ATOM 10287 C C . GLY B 1 524 ? 11.406 30.234 6.988 1 94.56 524 GLY B C 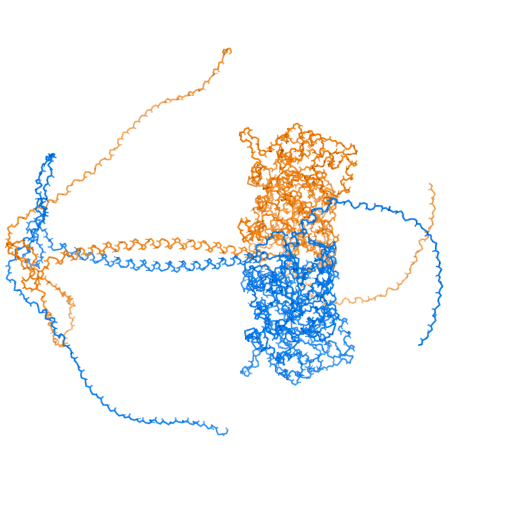1
ATOM 10288 O O . GLY B 1 524 ? 11.25 30.562 8.164 1 94.56 524 GLY B O 1
ATOM 10289 N N . THR B 1 525 ? 10.516 29.484 6.41 1 96 525 THR B N 1
ATOM 10290 C CA . THR B 1 525 ? 9.195 29.172 6.949 1 96 525 THR B CA 1
ATOM 10291 C C . THR B 1 525 ? 9.312 28.391 8.258 1 96 525 THR B C 1
ATOM 10293 O O . THR B 1 525 ? 8.578 28.656 9.211 1 96 525 THR B O 1
ATOM 10296 N N . PHE B 1 526 ? 10.281 27.484 8.336 1 96.38 526 PHE B N 1
ATOM 10297 C CA . PHE B 1 526 ? 10.367 26.562 9.469 1 96.38 526 PHE B CA 1
ATOM 10298 C C . PHE B 1 526 ? 11.617 26.859 10.297 1 96.38 526 PHE B C 1
ATOM 10300 O O . PHE B 1 526 ? 12.078 26 11.055 1 96.38 526 PHE B O 1
ATOM 10307 N N . LEU B 1 527 ? 12.148 28.062 10.234 1 94 527 LEU B N 1
ATOM 10308 C CA . LEU B 1 527 ? 13.414 28.406 10.867 1 94 527 LEU B CA 1
ATOM 10309 C C . LEU B 1 527 ? 13.203 28.734 12.344 1 94 527 LEU B C 1
ATOM 10311 O O . LEU B 1 527 ? 14.094 28.516 13.164 1 94 527 LEU B O 1
ATOM 10315 N N . HIS B 1 528 ? 12.039 29.312 12.609 1 94.19 528 HIS B N 1
ATOM 10316 C CA . HIS B 1 528 ? 11.82 29.828 13.961 1 94.19 528 HIS B CA 1
ATOM 10317 C C . HIS B 1 528 ? 10.625 29.156 14.617 1 94.19 528 HIS B C 1
ATOM 10319 O O . HIS B 1 528 ? 9.82 28.5 13.945 1 94.19 528 HIS B O 1
ATOM 10325 N N . ASP B 1 529 ? 10.453 29.406 15.922 1 94.81 529 ASP B N 1
ATOM 10326 C CA . ASP B 1 529 ? 9.461 28.688 16.719 1 94.81 529 ASP B CA 1
ATOM 10327 C C . ASP B 1 529 ? 8.156 29.469 16.812 1 94.81 529 ASP B C 1
ATOM 10329 O O . ASP B 1 529 ? 7.121 28.938 17.203 1 94.81 529 ASP B O 1
ATOM 10333 N N . CYS B 1 530 ? 8.148 30.719 16.547 1 94.62 530 CYS B N 1
ATOM 10334 C CA . CYS B 1 530 ? 6.93 31.516 16.672 1 94.62 530 CYS B CA 1
ATOM 10335 C C . CYS B 1 530 ? 6.992 32.75 15.781 1 94.62 530 CYS B C 1
ATOM 10337 O O . CYS B 1 530 ? 8.039 33.062 15.195 1 94.62 530 CYS B O 1
ATOM 10339 N N . GLU B 1 531 ? 5.895 33.438 15.742 1 94.44 531 GLU B N 1
ATOM 10340 C CA . GLU B 1 531 ? 5.762 34.625 14.906 1 94.44 531 GLU B CA 1
ATOM 10341 C C . GLU B 1 531 ? 6.676 35.75 15.398 1 94.44 531 GLU B C 1
ATOM 10343 O O . GLU B 1 531 ? 7.289 36.438 14.594 1 94.44 531 GLU B O 1
ATOM 10348 N N . GLU B 1 532 ? 6.809 35.906 16.672 1 96.06 532 GLU B N 1
ATOM 10349 C CA . GLU B 1 532 ? 7.66 36.969 17.25 1 96.06 532 GLU B CA 1
ATOM 10350 C C . GLU B 1 532 ? 9.102 36.812 16.766 1 96.06 532 GLU B C 1
ATOM 10352 O O . GLU B 1 532 ? 9.719 37.812 16.359 1 96.06 532 GLU B O 1
ATOM 10357 N N . ALA B 1 533 ? 9.594 35.625 16.844 1 94.5 533 ALA B N 1
ATOM 10358 C CA . ALA B 1 533 ? 10.961 35.375 16.422 1 94.5 533 ALA B CA 1
ATOM 10359 C C . ALA B 1 533 ? 11.133 35.594 14.93 1 94.5 533 ALA B C 1
ATOM 10361 O O . ALA B 1 533 ? 12.164 36.125 14.484 1 94.5 533 ALA B O 1
ATOM 10362 N N . ARG B 1 534 ? 10.203 35.281 14.164 1 93.88 534 ARG B N 1
ATOM 10363 C CA . ARG B 1 534 ? 10.242 35.469 12.719 1 93.88 534 ARG B CA 1
ATOM 10364 C C . ARG B 1 534 ? 10.266 36.969 12.375 1 93.88 534 ARG B C 1
ATOM 10366 O O . ARG B 1 534 ? 11 37.406 11.477 1 93.88 534 ARG B O 1
ATOM 10373 N N . MET B 1 535 ? 9.445 37.688 13.062 1 92.62 535 MET B N 1
ATOM 10374 C CA . MET B 1 535 ? 9.391 39.125 12.852 1 92.62 535 MET B CA 1
ATOM 10375 C C . MET B 1 535 ? 10.68 39.812 13.312 1 92.62 535 MET B C 1
ATOM 10377 O O . MET B 1 535 ? 11.203 40.688 12.625 1 92.62 535 MET B O 1
ATOM 10381 N N . GLY B 1 536 ? 11.148 39.312 14.406 1 93.12 536 GLY B N 1
ATOM 10382 C CA . GLY B 1 536 ? 12.383 39.875 14.945 1 93.12 536 GLY B CA 1
ATOM 10383 C C . GLY B 1 536 ? 13.586 39.656 14.047 1 93.12 536 GLY B C 1
ATOM 10384 O O . GLY B 1 536 ? 14.445 40.5 13.922 1 93.12 536 GLY B O 1
ATOM 10385 N N . SER B 1 537 ? 13.609 38.531 13.391 1 92.44 537 SER B N 1
ATOM 10386 C CA . SER B 1 537 ? 14.734 38.188 12.523 1 92.44 537 SER B CA 1
ATOM 10387 C C . SER B 1 537 ? 14.492 38.688 11.094 1 92.44 537 SER B C 1
ATOM 10389 O O . SER B 1 537 ? 15.305 38.438 10.203 1 92.44 537 SER B O 1
ATOM 10391 N N . LYS B 1 538 ? 13.375 39.281 10.875 1 92.06 538 LYS B N 1
ATOM 10392 C CA . LYS B 1 538 ? 13 39.75 9.547 1 92.06 538 LYS B CA 1
ATOM 10393 C C . LYS B 1 538 ? 13.094 38.656 8.508 1 92.06 538 LYS B C 1
ATOM 10395 O O . LYS B 1 538 ? 13.68 38.844 7.441 1 92.06 538 LYS B O 1
ATOM 10400 N N . THR B 1 539 ? 12.641 37.562 8.891 1 92.44 539 THR B N 1
ATOM 10401 C CA . THR B 1 539 ? 12.719 36.375 8.07 1 92.44 539 THR B CA 1
ATOM 10402 C C . THR B 1 539 ? 11.961 36.562 6.766 1 92.44 539 THR B C 1
ATOM 10404 O O . THR B 1 539 ? 12.406 36.094 5.711 1 92.44 539 THR B O 1
ATOM 10407 N N . VAL B 1 540 ? 10.875 37.219 6.766 1 90.38 540 VAL B N 1
ATOM 10408 C CA . VAL B 1 540 ? 10 37.406 5.609 1 90.38 540 VAL B CA 1
ATOM 10409 C C . VAL B 1 540 ? 10.742 38.156 4.512 1 90.38 540 VAL B C 1
ATOM 10411 O O . VAL B 1 540 ? 10.539 37.906 3.324 1 90.38 540 VAL B O 1
ATOM 10414 N N . ILE B 1 541 ? 11.633 39 4.953 1 89.44 541 ILE B N 1
ATOM 10415 C CA . ILE B 1 541 ? 12.352 39.844 4.004 1 89.44 541 ILE B CA 1
ATOM 10416 C C . ILE B 1 541 ? 13.656 39.156 3.6 1 89.44 541 ILE B C 1
ATOM 10418 O O . ILE B 1 541 ? 14.094 39.25 2.451 1 89.44 541 ILE B O 1
ATOM 10422 N N . ARG B 1 542 ? 14.195 38.406 4.449 1 90.19 542 ARG B N 1
ATOM 10423 C CA . ARG B 1 542 ? 15.562 37.938 4.273 1 90.19 542 ARG B CA 1
ATOM 10424 C C . ARG B 1 542 ? 15.57 36.531 3.641 1 90.19 542 ARG B C 1
ATOM 10426 O O . ARG B 1 542 ? 16.578 36.125 3.049 1 90.19 542 ARG B O 1
ATOM 10433 N N . CYS B 1 543 ? 14.5 35.844 3.848 1 93.69 543 CYS B N 1
ATOM 10434 C CA . CYS B 1 543 ? 14.523 34.469 3.436 1 93.69 543 CYS B CA 1
ATOM 10435 C C . CYS B 1 543 ? 13.406 34.156 2.439 1 93.69 543 CYS B C 1
ATOM 10437 O O . CYS B 1 543 ? 12.414 34.875 2.385 1 93.69 543 CYS B O 1
ATOM 10439 N N . THR B 1 544 ? 13.625 33.094 1.65 1 94.69 544 THR B N 1
ATOM 10440 C CA . THR B 1 544 ? 12.594 32.531 0.774 1 94.69 544 THR B CA 1
ATOM 10441 C C . THR B 1 544 ? 11.688 31.578 1.534 1 94.69 544 THR B C 1
ATOM 10443 O O . THR B 1 544 ? 12.156 30.828 2.395 1 94.69 544 THR B O 1
ATOM 10446 N N . SER B 1 545 ? 10.453 31.688 1.263 1 96 545 SER B N 1
ATOM 10447 C CA . SER B 1 545 ? 9.5 30.797 1.934 1 96 545 SER B CA 1
ATOM 10448 C C . SER B 1 545 ? 9.602 29.375 1.394 1 96 545 SER B C 1
ATOM 10450 O O . SER B 1 545 ? 10.062 29.172 0.273 1 96 545 SER B O 1
ATOM 10452 N N . ALA B 1 546 ? 9.195 28.406 2.195 1 96.69 546 ALA B N 1
ATOM 10453 C CA . ALA B 1 546 ? 9.133 27.016 1.749 1 96.69 546 ALA B CA 1
ATOM 10454 C C . ALA B 1 546 ? 8.156 26.859 0.587 1 96.69 546 ALA B C 1
ATOM 10456 O O . ALA B 1 546 ? 8.367 26.031 -0.296 1 96.69 546 ALA B O 1
ATOM 10457 N N . TRP B 1 547 ? 7.137 27.641 0.566 1 97.06 547 TRP B N 1
ATOM 10458 C CA . TRP B 1 547 ? 6.078 27.531 -0.435 1 97.06 547 TRP B CA 1
ATOM 10459 C C . TRP B 1 547 ? 6.602 27.906 -1.818 1 97.06 547 TRP B C 1
ATOM 10461 O O . TRP B 1 547 ? 6.301 27.234 -2.807 1 97.06 547 TRP B O 1
ATOM 10471 N N . THR B 1 548 ? 7.383 28.953 -1.853 1 94.62 548 THR B N 1
ATOM 10472 C CA . THR B 1 548 ? 8.008 29.344 -3.109 1 94.62 548 THR B CA 1
ATOM 10473 C C . THR B 1 548 ? 8.992 28.266 -3.578 1 94.62 548 THR B C 1
ATOM 10475 O O . THR B 1 548 ? 9.078 27.969 -4.773 1 94.62 548 THR B O 1
ATOM 10478 N N . LEU B 1 549 ? 9.727 27.734 -2.703 1 94.25 549 LEU B N 1
ATOM 10479 C CA . LEU B 1 549 ? 10.695 26.703 -3.053 1 94.25 549 LEU B CA 1
ATOM 10480 C C . LEU B 1 549 ? 10 25.453 -3.562 1 94.25 549 LEU B C 1
ATOM 10482 O O . LEU B 1 549 ? 10.484 24.797 -4.488 1 94.25 549 LEU B O 1
ATOM 10486 N N . LEU B 1 550 ? 8.922 25.062 -2.936 1 95.62 550 LEU B N 1
ATOM 10487 C CA . LEU B 1 550 ? 8.156 23.906 -3.387 1 95.62 550 LEU B CA 1
ATOM 10488 C C . LEU B 1 550 ? 7.578 24.141 -4.777 1 95.62 550 LEU B C 1
ATOM 10490 O O . LEU B 1 550 ? 7.543 23.219 -5.602 1 95.62 550 LEU B O 1
ATOM 10494 N N . GLU B 1 551 ? 7.164 25.328 -4.973 1 92.75 551 GLU B N 1
ATOM 10495 C CA . GLU B 1 551 ? 6.621 25.672 -6.285 1 92.75 551 GLU B CA 1
ATOM 10496 C C . GLU B 1 551 ? 7.707 25.656 -7.355 1 92.75 551 GLU B C 1
ATOM 10498 O O . GLU B 1 551 ? 7.453 25.281 -8.5 1 92.75 551 GLU B O 1
ATOM 10503 N N . ALA B 1 552 ? 8.844 26.031 -7.004 1 89.69 552 ALA B N 1
ATOM 10504 C CA . ALA B 1 552 ? 9.961 26.141 -7.945 1 89.69 552 ALA B CA 1
ATOM 10505 C C . ALA B 1 552 ? 10.727 24.828 -8.039 1 89.69 552 ALA B C 1
ATOM 10507 O O . ALA B 1 552 ? 11.664 24.703 -8.82 1 89.69 552 ALA B O 1
ATOM 10508 N N . HIS B 1 553 ? 10.359 23.891 -7.262 1 91.5 553 HIS B N 1
ATOM 10509 C CA . HIS B 1 553 ? 11.062 22.625 -7.219 1 91.5 553 HIS B CA 1
ATOM 10510 C C . HIS B 1 553 ? 11.109 21.969 -8.602 1 91.5 553 HIS B C 1
ATOM 10512 O O . HIS B 1 553 ? 10.133 22.016 -9.344 1 91.5 553 HIS B O 1
ATOM 10518 N N . PRO B 1 554 ? 12.164 21.344 -8.922 1 84 554 PRO B N 1
ATOM 10519 C CA . PRO B 1 554 ? 12.289 20.703 -10.234 1 84 554 PRO B CA 1
ATOM 10520 C C . PRO B 1 554 ? 11.227 19.641 -10.477 1 84 554 PRO B C 1
ATOM 10522 O O . PRO B 1 554 ? 10.789 19.438 -11.617 1 84 554 PRO B O 1
ATOM 10525 N N . ASN B 1 555 ? 10.828 19.031 -9.422 1 84.94 555 ASN B N 1
ATOM 10526 C CA . ASN B 1 555 ? 9.82 17.984 -9.539 1 84.94 555 ASN B CA 1
ATOM 10527 C C . ASN B 1 555 ? 8.43 18.5 -9.164 1 84.94 555 ASN B C 1
ATOM 10529 O O . ASN B 1 555 ? 7.547 17.719 -8.805 1 84.94 555 ASN B O 1
ATOM 10533 N N . ALA B 1 556 ? 8.234 19.719 -9.258 1 89.12 556 ALA B N 1
ATOM 10534 C CA . ALA B 1 556 ? 6.98 20.328 -8.82 1 89.12 556 ALA B CA 1
ATOM 10535 C C . ALA B 1 556 ? 5.797 19.75 -9.594 1 89.12 556 ALA B C 1
ATOM 10537 O O . ALA B 1 556 ? 4.688 19.656 -9.055 1 89.12 556 ALA B O 1
ATOM 10538 N N . VAL B 1 557 ? 6.035 19.281 -10.781 1 80.88 557 VAL B N 1
ATOM 10539 C CA . VAL B 1 557 ? 4.988 18.719 -11.625 1 80.88 557 VAL B CA 1
ATOM 10540 C C . VAL B 1 557 ? 4.422 17.453 -10.977 1 80.88 557 VAL B C 1
ATOM 10542 O O . VAL B 1 557 ? 3.229 17.172 -11.094 1 80.88 557 VAL B O 1
ATOM 10545 N N . ASP B 1 558 ? 5.25 16.844 -10.211 1 85.62 558 ASP B N 1
ATOM 10546 C CA . ASP B 1 558 ? 4.859 15.586 -9.586 1 85.62 558 ASP B CA 1
ATOM 10547 C C . ASP B 1 558 ? 4.203 15.828 -8.227 1 85.62 558 ASP B C 1
ATOM 10549 O O . ASP B 1 558 ? 3.748 14.883 -7.574 1 85.62 558 ASP B O 1
ATOM 10553 N N . PHE B 1 559 ? 4.043 17.078 -7.883 1 92.56 559 PHE B N 1
ATOM 10554 C CA . PHE B 1 559 ? 3.529 17.375 -6.551 1 92.56 559 PHE B CA 1
ATOM 10555 C C . PHE B 1 559 ? 2.006 17.422 -6.555 1 92.56 559 PHE B C 1
ATOM 10557 O O . PHE B 1 559 ? 1.378 17.406 -5.496 1 92.56 559 PHE B O 1
ATOM 10564 N N . ARG B 1 560 ? 1.494 17.391 -7.699 1 90.38 560 ARG B N 1
ATOM 10565 C CA . ARG B 1 560 ? 0.039 17.391 -7.809 1 90.38 560 ARG B CA 1
ATOM 10566 C C . ARG B 1 560 ? -0.491 15.969 -7.992 1 90.38 560 ARG B C 1
ATOM 10568 O O . ARG B 1 560 ? 0.09 15.18 -8.734 1 90.38 560 ARG B O 1
ATOM 10575 N N . ASN B 1 561 ? -1.507 15.672 -7.285 1 89.25 561 ASN B N 1
ATOM 10576 C CA . ASN B 1 561 ? -2.168 14.375 -7.387 1 89.25 561 ASN B CA 1
ATOM 10577 C C . ASN B 1 561 ? -3.039 14.289 -8.641 1 89.25 561 ASN B C 1
ATOM 10579 O O . ASN B 1 561 ? -4.055 14.977 -8.742 1 89.25 561 ASN B O 1
ATOM 10583 N N . PRO B 1 562 ? -2.693 13.484 -9.508 1 82.69 562 PRO B N 1
ATOM 10584 C CA . PRO B 1 562 ? -3.471 13.391 -10.742 1 82.69 562 PRO B CA 1
ATOM 10585 C C . PRO B 1 562 ? -4.871 12.82 -10.516 1 82.69 562 PRO B C 1
ATOM 10587 O O . PRO B 1 562 ? -5.754 12.992 -11.367 1 82.69 562 PRO B O 1
ATOM 10590 N N . PHE B 1 563 ? -5.117 12.242 -9.414 1 80.25 563 PHE B N 1
ATOM 10591 C CA . PHE B 1 563 ? -6.395 11.594 -9.141 1 80.25 563 PHE B CA 1
ATOM 10592 C C . PHE B 1 563 ? -7.324 12.523 -8.375 1 80.25 563 PHE B C 1
ATOM 10594 O O . PHE B 1 563 ? -8.453 12.156 -8.055 1 80.25 563 PHE B O 1
ATOM 10601 N N . PHE B 1 564 ? -6.953 13.734 -8.133 1 87.31 564 PHE B N 1
ATOM 10602 C CA . PHE B 1 564 ? -7.68 14.648 -7.258 1 87.31 564 PHE B CA 1
ATOM 10603 C C . PHE B 1 564 ? -9.07 14.945 -7.812 1 87.31 564 PHE B C 1
ATOM 10605 O O . PHE B 1 564 ? -9.211 15.297 -8.984 1 87.31 564 PHE B O 1
ATOM 10612 N N . LEU B 1 565 ? -10.062 14.703 -6.934 1 82.5 565 LEU B N 1
ATOM 10613 C CA . LEU B 1 565 ? -11.445 15.039 -7.242 1 82.5 565 LEU B CA 1
ATOM 10614 C C . LEU B 1 565 ? -11.992 16.047 -6.242 1 82.5 565 LEU B C 1
ATOM 10616 O O . LEU B 1 565 ? -11.906 15.844 -5.031 1 82.5 565 LEU B O 1
ATOM 10620 N N . VAL B 1 566 ? -12.5 17.156 -6.723 1 79 566 VAL B N 1
ATOM 10621 C CA . VAL B 1 566 ? -13.125 18.141 -5.848 1 79 566 VAL B CA 1
ATOM 10622 C C . VAL B 1 566 ? -14.461 17.609 -5.336 1 79 566 VAL B C 1
ATOM 10624 O O . VAL B 1 566 ? -15.266 17.094 -6.117 1 79 566 VAL B O 1
ATOM 10627 N N . PRO B 1 567 ? -14.438 17.531 -3.996 1 73.25 567 PRO B N 1
ATOM 10628 C CA . PRO B 1 567 ? -15.711 17.016 -3.49 1 73.25 567 PRO B CA 1
ATOM 10629 C C . PRO B 1 567 ? -16.906 17.797 -4.02 1 73.25 567 PRO B C 1
ATOM 10631 O O . PRO B 1 567 ? -16.922 19.031 -3.979 1 73.25 567 PRO B O 1
ATOM 10634 N N . LEU B 1 568 ? -17.562 17.266 -5.113 1 58.91 568 LEU B N 1
ATOM 10635 C CA . LEU B 1 568 ? -18.703 17.953 -5.691 1 58.91 568 LEU B CA 1
ATOM 10636 C C . LEU B 1 568 ? -20 17.531 -5 1 58.91 568 LEU B C 1
ATOM 10638 O O . LEU B 1 568 ? -20.078 16.438 -4.426 1 58.91 568 LEU B O 1
ATOM 10642 N N . SER B 1 569 ? -20.875 18.469 -4.625 1 51.81 569 SER B N 1
ATOM 10643 C CA . SER B 1 569 ? -22.203 18.25 -4.066 1 51.81 569 SER B CA 1
ATOM 10644 C C . SER B 1 569 ? -22.953 17.156 -4.836 1 51.81 569 SER B C 1
ATOM 10646 O O . SER B 1 569 ? -24.016 16.703 -4.402 1 51.81 569 SER B O 1
ATOM 10648 N N . GLY B 1 570 ? -22.453 16.672 -5.934 1 49.66 570 GLY B N 1
ATOM 10649 C CA . GLY B 1 570 ? -23.297 15.727 -6.652 1 49.66 570 GLY B CA 1
ATOM 10650 C C . GLY B 1 570 ? -22.938 14.281 -6.355 1 49.66 570 GLY B C 1
ATOM 10651 O O . GLY B 1 570 ? -21.922 14 -5.73 1 49.66 570 GLY B O 1
ATOM 10652 N N . GLY B 1 571 ? -23.859 13.297 -6.508 1 49.91 571 GLY B N 1
ATOM 10653 C CA . GLY B 1 571 ? -24.016 11.898 -6.137 1 49.91 571 GLY B CA 1
ATOM 10654 C C . GLY B 1 571 ? -22.75 11.078 -6.367 1 49.91 571 GLY B C 1
ATOM 10655 O O . GLY B 1 571 ? -22.266 10.414 -5.453 1 49.91 571 GLY B O 1
ATOM 10656 N N . GLY B 1 572 ? -22.156 10.977 -7.57 1 51.19 572 GLY B N 1
ATOM 10657 C CA . GLY B 1 572 ? -21.109 10.031 -7.922 1 51.19 572 GLY B CA 1
ATOM 10658 C C . GLY B 1 572 ? -19.781 10.367 -7.289 1 51.19 572 GLY B C 1
ATOM 10659 O O . GLY B 1 572 ? -19.047 9.469 -6.844 1 51.19 572 GLY B O 1
ATOM 10660 N N . SER B 1 573 ? -19.453 11.664 -7.07 1 54.03 573 SER B N 1
ATOM 10661 C CA . SER B 1 573 ? -18.156 12.133 -6.602 1 54.03 573 SER B CA 1
ATOM 10662 C C . SER B 1 573 ? -18.062 12.062 -5.082 1 54.03 573 SER B C 1
ATOM 10664 O O . SER B 1 573 ? -16.969 11.836 -4.539 1 54.03 573 SER B O 1
ATOM 10666 N N . LYS B 1 574 ? -19.094 11.953 -4.52 1 59.31 574 LYS B N 1
ATOM 10667 C CA . LYS B 1 574 ? -19.094 11.953 -3.059 1 59.31 574 LYS B CA 1
ATOM 10668 C C . LYS B 1 574 ? -18.562 10.625 -2.51 1 59.31 574 LYS B C 1
ATOM 10670 O O . LYS B 1 574 ? -17.938 10.594 -1.453 1 59.31 574 LYS B O 1
ATOM 10675 N N . SER B 1 575 ? -18.812 9.719 -3.252 1 64.25 575 SER B N 1
ATOM 10676 C CA . SER B 1 575 ? -18.359 8.422 -2.773 1 64.25 575 SER B CA 1
ATOM 10677 C C . SER B 1 575 ? -16.844 8.289 -2.924 1 64.25 575 SER B C 1
ATOM 10679 O O . SER B 1 575 ? -16.172 7.719 -2.059 1 64.25 575 SER B O 1
ATOM 10681 N N . LYS B 1 576 ? -16.375 9.055 -3.896 1 69.62 576 LYS B N 1
ATOM 10682 C CA . LYS B 1 576 ? -14.953 8.922 -4.188 1 69.62 576 LYS B CA 1
ATOM 10683 C C . LYS B 1 576 ? -14.133 9.945 -3.406 1 69.62 576 LYS B C 1
ATOM 10685 O O . LYS B 1 576 ? -12.977 9.688 -3.057 1 69.62 576 LYS B O 1
ATOM 10690 N N . SER B 1 577 ? -14.75 11.047 -3.168 1 79 577 SER B N 1
ATOM 10691 C CA . SER B 1 577 ? -14.102 12.125 -2.428 1 79 577 SER B CA 1
ATOM 10692 C C . SER B 1 577 ? -15.078 12.805 -1.474 1 79 577 SER B C 1
ATOM 10694 O O . SER B 1 577 ? -15.594 13.891 -1.768 1 79 577 SER B O 1
ATOM 10696 N N . PRO B 1 578 ? -15.211 12.234 -0.296 1 85.44 578 PRO B N 1
ATOM 10697 C CA . PRO B 1 578 ? -16.172 12.781 0.667 1 85.44 578 PRO B CA 1
ATOM 10698 C C . PRO B 1 578 ? -15.758 14.156 1.194 1 85.44 578 PRO B C 1
ATOM 10700 O O . PRO B 1 578 ? -14.57 14.469 1.254 1 85.44 578 PRO B O 1
ATOM 10703 N N . THR B 1 579 ? -16.734 14.914 1.59 1 90.56 579 THR B N 1
ATOM 10704 C CA . THR B 1 579 ? -16.469 16.234 2.166 1 90.56 579 THR B CA 1
ATOM 10705 C C . THR B 1 579 ? -15.773 16.094 3.521 1 90.56 579 THR B C 1
ATOM 10707 O O . THR B 1 579 ? -14.805 16.797 3.803 1 90.56 579 THR B O 1
ATOM 10710 N N . VAL B 1 580 ? -16.344 15.258 4.375 1 94.69 580 VAL B N 1
ATOM 10711 C CA . VAL B 1 580 ? -15.734 14.961 5.668 1 94.69 580 VAL B CA 1
ATOM 10712 C C . VAL B 1 580 ? -15.094 13.57 5.629 1 94.69 580 VAL B C 1
ATOM 10714 O O . VAL B 1 580 ? -15.727 12.602 5.199 1 94.69 580 VAL B O 1
ATOM 10717 N N . LEU B 1 581 ? -13.883 13.508 5.961 1 94.06 581 LEU B N 1
ATOM 10718 C CA . LEU B 1 581 ? -13.172 12.234 5.965 1 94.06 581 LEU B CA 1
ATOM 10719 C C . LEU B 1 581 ? -13.312 11.531 7.312 1 94.06 581 LEU B C 1
ATOM 10721 O O . LEU B 1 581 ? -13.07 12.141 8.359 1 94.06 581 LEU B O 1
ATOM 10725 N N . GLN B 1 582 ? -13.758 10.336 7.238 1 89.81 582 GLN B N 1
ATOM 10726 C CA . GLN B 1 582 ? -13.766 9.469 8.414 1 89.81 582 GLN B CA 1
ATOM 10727 C C . GLN B 1 582 ? -12.734 8.352 8.281 1 89.81 582 GLN B C 1
ATOM 10729 O O . GLN B 1 582 ? -12.945 7.387 7.543 1 89.81 582 GLN B O 1
ATOM 10734 N N . CYS B 1 583 ? -11.688 8.469 8.992 1 86.81 583 CYS B N 1
ATOM 10735 C CA . CYS B 1 583 ? -10.555 7.578 8.789 1 86.81 583 CYS B CA 1
ATOM 10736 C C . CYS B 1 583 ? -10.734 6.27 9.547 1 86.81 583 CYS B C 1
ATOM 10738 O O . CYS B 1 583 ? -11.352 6.25 10.609 1 86.81 583 CYS B O 1
ATOM 10740 N N . LYS B 1 584 ? -10.266 5.188 8.93 1 81.75 584 LYS B N 1
ATOM 10741 C CA . LYS B 1 584 ? -10.102 3.902 9.609 1 81.75 584 LYS B CA 1
ATOM 10742 C C . LYS B 1 584 ? -8.75 3.828 10.32 1 81.75 584 LYS B C 1
ATOM 10744 O O . LYS B 1 584 ? -7.734 4.273 9.781 1 81.75 584 LYS B O 1
ATOM 10749 N N . TRP B 1 585 ? -8.781 3.402 11.57 1 79.56 585 TRP B N 1
ATOM 10750 C CA . TRP B 1 585 ? -7.535 3.518 12.32 1 79.56 585 TRP B CA 1
ATOM 10751 C C . TRP B 1 585 ? -7.133 2.174 12.914 1 79.56 585 TRP B C 1
ATOM 10753 O O . TRP B 1 585 ? -6.273 2.111 13.805 1 79.56 585 TRP B O 1
ATOM 10763 N N . HIS B 1 586 ? -7.703 1.108 12.391 1 82.38 586 HIS B N 1
ATOM 10764 C CA . HIS B 1 586 ? -7.23 -0.193 12.852 1 82.38 586 HIS B CA 1
ATOM 10765 C C . HIS B 1 586 ? -5.773 -0.419 12.445 1 82.38 586 HIS B C 1
ATOM 10767 O O . HIS B 1 586 ? -5.332 0.069 11.406 1 82.38 586 HIS B O 1
ATOM 10773 N N . THR B 1 587 ? -5.094 -1.076 13.328 1 82.62 587 THR B N 1
ATOM 10774 C CA . THR B 1 587 ? -3.674 -1.288 13.078 1 82.62 587 THR B CA 1
ATOM 10775 C C . THR B 1 587 ? -3.461 -1.969 11.727 1 82.62 587 THR B C 1
ATOM 10777 O O . THR B 1 587 ? -2.477 -1.696 11.039 1 82.62 587 THR B O 1
ATOM 10780 N N . SER B 1 588 ? -4.418 -2.777 11.375 1 82.94 588 SER B N 1
ATOM 10781 C CA . SER B 1 588 ? -4.309 -3.512 10.117 1 82.94 588 SER B CA 1
ATOM 10782 C C . SER B 1 588 ? -4.473 -2.586 8.922 1 82.94 588 SER B C 1
ATOM 10784 O O . SER B 1 588 ? -4.102 -2.941 7.797 1 82.94 588 SER B O 1
ATOM 10786 N N . SER B 1 589 ? -5.004 -1.446 9.188 1 84 589 SER B N 1
ATOM 10787 C CA . SER B 1 589 ? -5.25 -0.505 8.102 1 84 589 SER B CA 1
ATOM 10788 C C . SER B 1 589 ? -4.062 0.429 7.902 1 84 589 SER B C 1
ATOM 10790 O O . SER B 1 589 ? -4 1.163 6.914 1 84 589 SER B O 1
ATOM 10792 N N . LEU B 1 590 ? -3.154 0.44 8.797 1 89.56 590 LEU B N 1
ATOM 10793 C CA . LEU B 1 590 ? -2.004 1.332 8.711 1 89.56 590 LEU B CA 1
ATOM 10794 C C . LEU B 1 590 ? -0.849 0.659 7.977 1 89.56 590 LEU B C 1
ATOM 10796 O O . LEU B 1 590 ? -0.784 -0.571 7.906 1 89.56 590 LEU B O 1
ATOM 10800 N N . ALA B 1 591 ? -0.052 1.44 7.336 1 89.69 591 ALA B N 1
ATOM 10801 C CA . ALA B 1 591 ? 1.123 0.96 6.613 1 89.69 591 ALA B CA 1
ATOM 10802 C C . ALA B 1 591 ? 2.326 1.864 6.859 1 89.69 591 ALA B C 1
ATOM 10804 O O . ALA B 1 591 ? 2.168 3.047 7.172 1 89.69 591 ALA B O 1
ATOM 10805 N N . ILE B 1 592 ? 3.496 1.277 6.754 1 92.81 592 ILE B N 1
ATOM 10806 C CA . ILE B 1 592 ? 4.703 2.096 6.824 1 92.81 592 ILE B CA 1
ATOM 10807 C C . ILE B 1 592 ? 4.832 2.934 5.555 1 92.81 592 ILE B C 1
ATOM 10809 O O . ILE B 1 592 ? 4.547 2.453 4.453 1 92.81 592 ILE B O 1
ATOM 10813 N N . TRP B 1 593 ? 5.086 4.172 5.688 1 93.94 593 TRP B N 1
ATOM 10814 C CA . TRP B 1 593 ? 5.336 5.074 4.57 1 93.94 593 TRP B CA 1
ATOM 10815 C C . TRP B 1 593 ? 6.691 4.785 3.93 1 93.94 593 TRP B C 1
ATOM 10817 O O . TRP B 1 593 ? 7.633 5.566 4.07 1 93.94 593 TRP B O 1
ATOM 10827 N N . SER B 1 594 ? 6.75 3.805 3.117 1 89.44 594 SER B N 1
ATOM 10828 C CA . SER B 1 594 ? 7.996 3.266 2.582 1 89.44 594 SER B CA 1
ATOM 10829 C C . SER B 1 594 ? 8.68 4.27 1.661 1 89.44 594 SER B C 1
ATOM 10831 O O . SER B 1 594 ? 9.914 4.379 1.658 1 89.44 594 SER B O 1
ATOM 10833 N N . SER B 1 595 ? 7.891 4.973 0.869 1 89.06 595 SER B N 1
ATOM 10834 C CA . SER B 1 595 ? 8.461 5.914 -0.088 1 89.06 595 SER B CA 1
ATOM 10835 C C . SER B 1 595 ? 9.25 7.012 0.62 1 89.06 595 SER B C 1
ATOM 10837 O O . SER B 1 595 ? 10.102 7.66 0.012 1 89.06 595 SER B O 1
ATOM 10839 N N . PHE B 1 596 ? 8.969 7.234 1.87 1 94.81 596 PHE B N 1
ATOM 10840 C CA . PHE B 1 596 ? 9.695 8.242 2.637 1 94.81 596 PHE B CA 1
ATOM 10841 C C . PHE B 1 596 ? 10.773 7.594 3.496 1 94.81 596 PHE B C 1
ATOM 10843 O O . PHE B 1 596 ? 11.953 7.914 3.363 1 94.81 596 PHE B O 1
ATOM 10850 N N . TYR B 1 597 ? 10.398 6.617 4.336 1 94.5 597 TYR B N 1
ATOM 10851 C CA . TYR B 1 597 ? 11.336 6.07 5.316 1 94.5 597 TYR B CA 1
ATOM 10852 C C . TYR B 1 597 ? 12.367 5.176 4.645 1 94.5 597 TYR B C 1
ATOM 10854 O O . TYR B 1 597 ? 13.516 5.102 5.086 1 94.5 597 TYR B O 1
ATOM 10862 N N . LEU B 1 598 ? 11.898 4.488 3.621 1 89.62 598 LEU B N 1
ATOM 10863 C CA . LEU B 1 598 ? 12.797 3.582 2.906 1 89.62 598 LEU B CA 1
ATOM 10864 C C . LEU B 1 598 ? 13.18 4.16 1.549 1 89.62 598 LEU B C 1
ATOM 10866 O O . LEU B 1 598 ? 13.438 3.414 0.601 1 89.62 598 LEU B O 1
ATOM 10870 N N . ARG B 1 599 ? 13.18 5.418 1.437 1 88 599 ARG B N 1
ATOM 10871 C CA . ARG B 1 599 ? 13.359 6.117 0.167 1 88 599 ARG B CA 1
ATOM 10872 C C . ARG B 1 599 ? 14.734 5.816 -0.431 1 88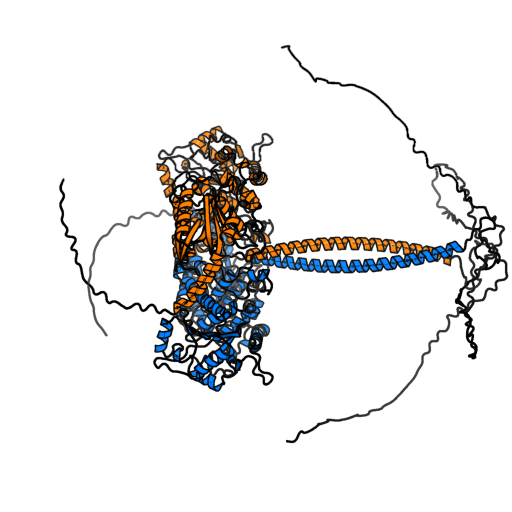 599 ARG B C 1
ATOM 10874 O O . ARG B 1 599 ? 14.93 5.945 -1.641 1 88 599 ARG B O 1
ATOM 10881 N N . SER B 1 600 ? 15.625 5.434 0.324 1 85.44 600 SER B N 1
ATOM 10882 C CA . SER B 1 600 ? 16.953 5.113 -0.171 1 85.44 600 SER B CA 1
ATOM 10883 C C . SER B 1 600 ? 17.016 3.697 -0.73 1 85.44 600 SER B C 1
ATOM 10885 O O . SER B 1 600 ? 18.016 3.301 -1.329 1 85.44 600 SER B O 1
ATOM 10887 N N . LEU B 1 601 ? 15.977 2.885 -0.55 1 73.81 601 LEU B N 1
ATOM 10888 C CA . LEU B 1 601 ? 15.914 1.527 -1.081 1 73.81 601 LEU B CA 1
ATOM 10889 C C . LEU B 1 601 ? 15.023 1.468 -2.32 1 73.81 601 LEU B C 1
ATOM 10891 O O . LEU B 1 601 ? 15.273 0.676 -3.23 1 73.81 601 LEU B O 1
ATOM 10895 N N . GLU B 1 602 ? 13.742 2.098 -2.279 1 62.84 602 GLU B N 1
ATOM 10896 C CA . GLU B 1 602 ? 12.648 1.797 -3.197 1 62.84 602 GLU B CA 1
ATOM 10897 C C . GLU B 1 602 ? 12.43 2.941 -4.184 1 62.84 602 GLU B C 1
ATOM 10899 O O . GLU B 1 602 ? 12.625 4.109 -3.842 1 62.84 602 GLU B O 1
ATOM 10904 N N . SER B 1 603 ? 12.477 2.66 -5.566 1 56.78 603 SER B N 1
ATOM 10905 C CA . SER B 1 603 ? 12.07 3.684 -6.527 1 56.78 603 SER B CA 1
ATOM 10906 C C . SER B 1 603 ? 10.633 3.484 -6.973 1 56.78 603 SER B C 1
ATOM 10908 O O . SER B 1 603 ? 10.281 2.428 -7.508 1 56.78 603 SER B O 1
ATOM 10910 N N . ASN B 1 604 ? 9.375 3.674 -6.258 1 55.53 604 ASN B N 1
ATOM 10911 C CA . ASN B 1 604 ? 8.07 3.125 -6.613 1 55.53 604 ASN B CA 1
ATOM 10912 C C . ASN B 1 604 ? 7.242 4.125 -7.418 1 55.53 604 ASN B C 1
ATOM 10914 O O . ASN B 1 604 ? 6.02 4.184 -7.273 1 55.53 604 ASN B O 1
ATOM 10918 N N . ASP B 1 605 ? 7.539 4.926 -8.414 1 57.88 605 ASP B N 1
ATOM 10919 C CA . ASP B 1 605 ? 6.863 6.117 -8.914 1 57.88 605 ASP B CA 1
ATOM 10920 C C . ASP B 1 605 ? 5.918 5.77 -10.055 1 57.88 605 ASP B C 1
ATOM 10922 O O . ASP B 1 605 ? 5.227 6.645 -10.586 1 57.88 605 ASP B O 1
ATOM 10926 N N . SER B 1 606 ? 5.469 4.473 -10.359 1 63.66 606 SER B N 1
ATOM 10927 C CA . SER B 1 606 ? 5.059 4.254 -11.742 1 63.66 606 SER B CA 1
ATOM 10928 C C . SER B 1 606 ? 3.576 4.566 -11.93 1 63.66 606 SER B C 1
ATOM 10930 O O . SER B 1 606 ? 3.189 5.168 -12.938 1 63.66 606 SER B O 1
ATOM 10932 N N . ARG B 1 607 ? 2.572 4.5 -11.039 1 69.12 607 ARG B N 1
ATOM 10933 C CA . ARG B 1 607 ? 1.149 4.738 -11.25 1 69.12 607 ARG B CA 1
ATOM 10934 C C . ARG B 1 607 ? 0.863 6.227 -11.414 1 69.12 607 ARG B C 1
ATOM 10936 O O . ARG B 1 607 ? 0.075 6.625 -12.273 1 69.12 607 ARG B O 1
ATOM 10943 N N . ASP B 1 608 ? 1.515 6.949 -10.695 1 70.19 608 ASP B N 1
ATOM 10944 C CA . ASP B 1 608 ? 1.305 8.391 -10.742 1 70.19 608 ASP B CA 1
ATOM 10945 C C . ASP B 1 608 ? 1.791 8.977 -12.07 1 70.19 608 ASP B C 1
ATOM 10947 O O . ASP B 1 608 ? 1.142 9.852 -12.641 1 70.19 608 ASP B O 1
ATOM 10951 N N . ALA B 1 609 ? 2.887 8.391 -12.5 1 69.56 609 ALA B N 1
ATOM 10952 C CA . ALA B 1 609 ? 3.418 8.859 -13.773 1 69.56 609 ALA B CA 1
ATOM 10953 C C . ALA B 1 609 ? 2.461 8.547 -14.914 1 69.56 609 ALA B C 1
ATOM 10955 O O . ALA B 1 609 ? 2.234 9.383 -15.797 1 69.56 609 ALA B O 1
ATOM 10956 N N . TRP B 1 610 ? 1.869 7.461 -14.891 1 72.19 610 TRP B N 1
ATOM 10957 C CA . TRP B 1 610 ? 0.889 7.055 -15.891 1 72.19 610 TRP B CA 1
ATOM 10958 C C . TRP B 1 610 ? -0.33 7.973 -15.867 1 72.19 610 TRP B C 1
ATOM 10960 O O . TRP B 1 610 ? -0.793 8.438 -16.906 1 72.19 610 TRP B O 1
ATOM 10970 N N . ALA B 1 611 ? -0.846 8.18 -14.719 1 70.88 611 ALA B N 1
ATOM 10971 C CA . ALA B 1 611 ? -2.037 9.016 -14.562 1 70.88 611 ALA B CA 1
ATOM 10972 C C . ALA B 1 611 ? -1.791 10.43 -15.07 1 70.88 611 ALA B C 1
ATOM 10974 O O . ALA B 1 611 ? -2.658 11.023 -15.719 1 70.88 611 ALA B O 1
ATOM 10975 N N . LYS B 1 612 ? -0.672 10.875 -14.859 1 73.12 612 LYS B N 1
ATOM 10976 C CA . LYS B 1 612 ? -0.311 12.211 -15.328 1 73.12 612 LYS B CA 1
ATOM 10977 C C . LYS B 1 612 ? -0.281 12.273 -16.844 1 73.12 612 LYS B C 1
ATOM 10979 O O . LYS B 1 612 ? -0.795 13.219 -17.453 1 73.12 612 LYS B O 1
ATOM 10984 N N . GLU B 1 613 ? 0.313 11.305 -17.359 1 73.44 613 GLU B N 1
ATOM 10985 C CA . GLU B 1 613 ? 0.379 11.25 -18.812 1 73.44 613 GLU B CA 1
ATOM 10986 C C . GLU B 1 613 ? -1.017 11.188 -19.438 1 73.44 613 GLU B C 1
ATOM 10988 O O . GLU B 1 613 ? -1.279 11.82 -20.453 1 73.44 613 GLU B O 1
ATOM 10993 N N . LEU B 1 614 ? -1.812 10.547 -18.828 1 73.88 614 LEU B N 1
ATOM 10994 C CA . LEU B 1 614 ? -3.18 10.43 -19.312 1 73.88 614 LEU B CA 1
ATOM 10995 C C . LEU B 1 614 ? -3.912 11.758 -19.203 1 73.88 614 LEU B C 1
ATOM 10997 O O . LEU B 1 614 ? -4.695 12.109 -20.094 1 73.88 614 LEU B O 1
ATOM 11001 N N . GLN B 1 615 ? -3.693 12.398 -18.219 1 71.44 615 GLN B N 1
ATOM 11002 C CA . GLN B 1 615 ? -4.32 13.703 -18.031 1 71.44 615 GLN B CA 1
ATOM 11003 C C . GLN B 1 615 ? -3.824 14.703 -19.078 1 71.44 615 GLN B C 1
ATOM 11005 O O . GLN B 1 615 ? -4.609 15.484 -19.625 1 71.44 615 GLN B O 1
ATOM 11010 N N . VAL B 1 616 ? -2.586 14.625 -19.266 1 73.38 616 VAL B N 1
ATOM 11011 C CA . VAL B 1 616 ? -2.008 15.508 -20.266 1 73.38 616 VAL B CA 1
ATOM 11012 C C . VAL B 1 616 ? -2.605 15.195 -21.641 1 73.38 616 VAL B C 1
ATOM 11014 O O . VAL B 1 616 ? -3.006 16.109 -22.375 1 73.38 616 VAL B O 1
ATOM 11017 N N . THR B 1 617 ? -2.719 13.969 -21.922 1 75.62 617 THR B N 1
ATOM 11018 C CA . THR B 1 617 ? -3.293 13.555 -23.203 1 75.62 617 THR B CA 1
ATOM 11019 C C . THR B 1 617 ? -4.754 13.984 -23.297 1 75.62 617 THR B C 1
ATOM 11021 O O . THR B 1 617 ? -5.207 14.414 -24.359 1 75.62 617 THR B O 1
ATOM 11024 N N . GLN B 1 618 ? -5.426 13.922 -22.297 1 74.19 618 GLN B N 1
ATOM 11025 C CA . GLN B 1 618 ? -6.824 14.336 -22.281 1 74.19 618 GLN B CA 1
ATOM 11026 C C . GLN B 1 618 ? -6.961 15.828 -22.547 1 74.19 618 GLN B C 1
ATOM 11028 O O . GLN B 1 618 ? -7.82 16.25 -23.328 1 74.19 618 GLN B O 1
ATOM 11033 N N . ARG B 1 619 ? -6.184 16.547 -21.984 1 75.19 619 ARG B N 1
ATOM 11034 C CA . ARG B 1 619 ? -6.211 18 -22.188 1 75.19 619 ARG B CA 1
ATOM 11035 C C . ARG B 1 619 ? -5.859 18.359 -23.625 1 75.19 619 ARG B C 1
ATOM 11037 O O . ARG B 1 619 ? -6.48 19.234 -24.219 1 75.19 619 ARG B O 1
ATOM 11044 N N . GLU B 1 620 ? -4.918 17.641 -24.047 1 76.5 620 GLU B N 1
ATOM 11045 C CA . GLU B 1 620 ? -4.531 17.875 -25.438 1 76.5 620 GLU B CA 1
ATOM 11046 C C . GLU B 1 620 ? -5.664 17.516 -26.391 1 76.5 620 GLU B C 1
ATOM 11048 O O . GLU B 1 620 ? -5.922 18.25 -27.359 1 76.5 620 GLU B O 1
ATOM 11053 N N . LEU B 1 621 ? -6.32 16.547 -26.109 1 77.69 621 LEU B N 1
ATOM 11054 C CA . LEU B 1 621 ? -7.449 16.141 -26.953 1 77.69 621 LEU B CA 1
ATOM 11055 C C . LEU B 1 621 ? -8.594 17.141 -26.844 1 77.69 621 LEU B C 1
ATOM 11057 O O . LEU B 1 621 ? -9.242 17.453 -27.844 1 77.69 621 LEU B O 1
ATOM 11061 N N . GLN B 1 622 ? -8.797 17.656 -25.766 1 80.62 622 GLN B N 1
ATOM 11062 C CA . GLN B 1 622 ? -9.836 18.672 -25.578 1 80.62 622 GLN B CA 1
ATOM 11063 C C . GLN B 1 622 ? -9.508 19.953 -26.328 1 80.62 622 GLN B C 1
ATOM 11065 O O . GLN B 1 622 ? -10.391 20.562 -26.938 1 80.62 622 GLN B O 1
ATOM 11070 N N . ASP B 1 623 ? -8.32 20.312 -26.359 1 83.12 623 ASP B N 1
ATOM 11071 C CA . ASP B 1 623 ? -7.879 21.484 -27.109 1 83.12 623 ASP B CA 1
ATOM 11072 C C . ASP B 1 623 ? -8.039 21.281 -28.609 1 83.12 623 ASP B C 1
ATOM 11074 O O . ASP B 1 623 ? -8.5 22.188 -29.312 1 83.12 623 ASP B O 1
ATOM 11078 N N . GLN B 1 624 ? -7.664 20.141 -29.031 1 81.5 624 GLN B N 1
ATOM 11079 C CA . GLN B 1 624 ? -7.805 19.812 -30.453 1 81.5 624 GLN B CA 1
ATOM 11080 C C . GLN B 1 624 ? -9.273 19.812 -30.875 1 81.5 624 GLN B C 1
ATOM 11082 O O . GLN B 1 624 ? -9.617 20.266 -31.969 1 81.5 624 GLN B O 1
ATOM 11087 N N . LEU B 1 625 ? -10.078 19.375 -30.062 1 83.62 625 LEU B N 1
ATOM 11088 C CA . LEU B 1 625 ? -11.508 19.328 -30.344 1 83.62 625 LEU B CA 1
ATOM 11089 C C . LEU B 1 625 ? -12.094 20.734 -30.406 1 83.62 625 LEU B C 1
ATOM 11091 O O . LEU B 1 625 ? -12.891 21.031 -31.297 1 83.62 625 LEU B O 1
ATOM 11095 N N . SER B 1 626 ? -11.695 21.531 -29.516 1 86.25 626 SER B N 1
ATOM 11096 C CA . SER B 1 626 ? -12.148 22.922 -29.516 1 86.25 626 SER B CA 1
ATOM 11097 C C . SER B 1 626 ? -11.695 23.641 -30.781 1 86.25 626 SER B C 1
ATOM 11099 O O . SER B 1 626 ? -12.453 24.406 -31.375 1 86.25 626 SER B O 1
ATOM 11101 N N . ALA B 1 627 ? -10.5 23.375 -31.188 1 85.56 627 ALA B N 1
ATOM 11102 C CA . ALA B 1 627 ? -9.977 23.969 -32.406 1 85.56 627 ALA B CA 1
ATOM 11103 C C . ALA B 1 627 ? -10.734 23.453 -33.625 1 85.56 627 ALA B C 1
ATOM 11105 O O . ALA B 1 627 ? -11.039 24.219 -34.531 1 85.56 627 ALA B O 1
ATOM 11106 N N . ALA B 1 628 ? -11.055 22.203 -33.625 1 83.69 628 ALA B N 1
ATOM 11107 C CA . ALA B 1 628 ? -11.797 21.609 -34.75 1 83.69 628 ALA B CA 1
ATOM 11108 C C . ALA B 1 628 ? -13.211 22.188 -34.812 1 83.69 628 ALA B C 1
ATOM 11110 O O . ALA B 1 628 ? -13.719 22.453 -35.906 1 83.69 628 ALA B O 1
ATOM 11111 N N . HIS B 1 629 ? -13.773 22.438 -33.719 1 84.5 629 HIS B N 1
ATOM 11112 C CA . HIS B 1 629 ? -15.102 23.016 -33.688 1 84.5 629 HIS B CA 1
ATOM 11113 C C . HIS B 1 629 ? -15.086 24.469 -34.188 1 84.5 629 HIS B C 1
ATOM 11115 O O . HIS B 1 629 ? -16 24.891 -34.875 1 84.5 629 HIS B O 1
ATOM 11121 N N . GLN B 1 630 ? -14.078 25.172 -33.875 1 85.81 630 GLN B N 1
ATOM 11122 C CA . GLN B 1 630 ? -13.945 26.547 -34.344 1 85.81 630 GLN B CA 1
ATOM 11123 C C . GLN B 1 630 ? -13.75 26.578 -35.844 1 85.81 630 GLN B C 1
ATOM 11125 O O . GLN B 1 630 ? -14.352 27.406 -36.531 1 85.81 630 GLN B O 1
ATOM 11130 N N . GLN B 1 631 ? -12.953 25.703 -36.312 1 85.69 631 GLN B N 1
ATOM 11131 C CA . GLN B 1 631 ? -12.734 25.609 -37.75 1 85.69 631 GLN B CA 1
ATOM 11132 C C . GLN B 1 631 ? -14.008 25.188 -38.5 1 85.69 631 GLN B C 1
ATOM 11134 O O . GLN B 1 631 ? -14.305 25.703 -39.562 1 85.69 631 GLN B O 1
ATOM 11139 N N . LEU B 1 632 ? -14.719 24.344 -37.938 1 83.19 632 LEU B N 1
ATOM 11140 C CA . LEU B 1 632 ? -15.984 23.891 -38.531 1 83.19 632 LEU B CA 1
ATOM 11141 C C . LEU B 1 632 ? -17 25.031 -38.562 1 83.19 632 LEU B C 1
ATOM 11143 O O . LEU B 1 632 ? -17.688 25.219 -39.562 1 83.19 632 LEU B O 1
ATOM 11147 N N . GLN B 1 633 ? -17.016 25.75 -37.5 1 84.44 633 GLN B N 1
ATOM 11148 C CA . GLN B 1 633 ? -17.938 26.891 -37.469 1 84.44 633 GLN B CA 1
ATOM 11149 C C . GLN B 1 633 ? -17.562 27.922 -38.531 1 84.44 633 GLN B C 1
ATOM 11151 O O . GLN B 1 633 ? -18.438 28.484 -39.188 1 84.44 633 GLN B O 1
ATOM 11156 N N . SER B 1 634 ? -16.328 28.172 -38.75 1 86.31 634 SER B N 1
ATOM 11157 C CA . SER B 1 634 ? -15.859 29.125 -39.75 1 86.31 634 SER B CA 1
ATOM 11158 C C . SER B 1 634 ? -16.188 28.625 -41.156 1 86.31 634 SER B C 1
ATOM 11160 O O . SER B 1 634 ? -16.625 29.406 -42.031 1 86.31 634 SER B O 1
ATOM 11162 N N . GLN B 1 635 ? -16.094 27.344 -41.344 1 82.81 635 GLN B N 1
ATOM 11163 C CA . GLN B 1 635 ? -16.359 26.766 -42.656 1 82.81 635 GLN B CA 1
ATOM 11164 C C . GLN B 1 635 ? -17.859 26.766 -42.969 1 82.81 635 GLN B C 1
ATOM 11166 O O . GLN B 1 635 ? -18.281 26.984 -44.094 1 82.81 635 GLN B O 1
ATOM 11171 N N . VAL B 1 636 ? -18.609 26.594 -42.031 1 82.94 636 VAL B N 1
ATOM 11172 C CA . VAL B 1 636 ? -20.062 26.609 -42.188 1 82.94 636 VAL B CA 1
ATOM 11173 C C . VAL B 1 636 ? -20.531 28.016 -42.5 1 82.94 636 VAL B C 1
ATOM 11175 O O . VAL B 1 636 ? -21.391 28.203 -43.375 1 82.94 636 VAL B O 1
ATOM 11178 N N . GLU B 1 637 ? -19.922 29 -41.938 1 83.56 637 GLU B N 1
ATOM 11179 C CA . GLU B 1 637 ? -20.25 30.406 -42.219 1 83.56 637 GLU B CA 1
ATOM 11180 C C . GLU B 1 637 ? -19.828 30.781 -43.656 1 83.56 637 GLU B C 1
ATOM 11182 O O . GLU B 1 637 ? -20.562 31.453 -44.375 1 83.56 637 GLU B O 1
ATOM 11187 N N . GLN B 1 638 ? -18.703 30.328 -44.031 1 82.88 638 GLN B N 1
ATOM 11188 C CA . GLN B 1 638 ? -18.219 30.594 -45.375 1 82.88 638 GLN B CA 1
ATOM 11189 C C . GLN B 1 638 ? -19.109 29.938 -46.406 1 82.88 638 GLN B C 1
ATOM 11191 O O . GLN B 1 638 ? -19.406 30.531 -47.438 1 82.88 638 GLN B O 1
ATOM 11196 N N . ASN B 1 639 ? -19.531 28.797 -46.125 1 82.69 639 ASN B N 1
ATOM 11197 C CA . ASN B 1 639 ? -20.406 28.078 -47.031 1 82.69 639 ASN B CA 1
ATOM 11198 C C . ASN B 1 639 ? -21.766 28.75 -47.156 1 82.69 639 ASN B C 1
ATOM 11200 O O . ASN B 1 639 ? -22.344 28.828 -48.25 1 82.69 639 ASN B O 1
ATOM 11204 N N . SER B 1 640 ? -22.219 29.297 -46.125 1 83.94 640 SER B N 1
ATOM 11205 C CA . SER B 1 640 ? -23.484 30.016 -46.125 1 83.94 640 SER B CA 1
ATOM 11206 C C . SER B 1 640 ? -23.375 31.297 -46.938 1 83.94 640 SER B C 1
ATOM 11208 O O . SER B 1 640 ? -24.281 31.641 -47.719 1 83.94 640 SER B O 1
ATOM 11210 N N . ASP B 1 641 ? -22.297 31.984 -46.875 1 83.81 641 ASP B N 1
ATOM 11211 C CA . ASP B 1 641 ? -22.062 33.188 -47.656 1 83.81 641 ASP B CA 1
ATOM 11212 C C . ASP B 1 641 ? -21.969 32.875 -49.156 1 83.81 641 ASP B C 1
ATOM 11214 O O . ASP B 1 641 ? -22.531 33.625 -49.969 1 83.81 641 ASP B O 1
ATOM 11218 N N . LEU B 1 642 ? -21.344 31.766 -49.438 1 81.88 642 LEU B N 1
ATOM 11219 C CA . LEU B 1 642 ? -21.203 31.359 -50.812 1 81.88 642 LEU B CA 1
ATOM 11220 C C . LEU B 1 642 ? -22.547 30.953 -51.406 1 81.88 642 LEU B C 1
ATOM 11222 O O . LEU B 1 642 ? -22.859 31.25 -52.562 1 81.88 642 LEU B O 1
ATOM 11226 N N . GLN B 1 643 ? -23.344 30.422 -50.656 1 84.31 643 GLN B N 1
ATOM 11227 C CA . GLN B 1 643 ? -24.672 30.031 -51.094 1 84.31 643 GLN B CA 1
ATOM 11228 C C . GLN B 1 643 ? -25.547 31.25 -51.344 1 84.31 643 GLN B C 1
ATOM 11230 O O . GLN B 1 643 ? -26.297 31.281 -52.312 1 84.31 643 GLN B O 1
ATOM 11235 N N . SER B 1 644 ? -25.391 32.281 -50.594 1 85.69 644 SER B N 1
ATOM 11236 C CA . SER B 1 644 ? -26.141 33.531 -50.781 1 85.69 644 SER B CA 1
ATOM 11237 C C . SER B 1 644 ? -25.688 34.25 -52.062 1 85.69 644 SER B C 1
ATOM 11239 O O . SER B 1 644 ? -26.516 34.75 -52.812 1 85.69 644 SER B O 1
ATOM 11241 N N . GLU B 1 645 ? -24.453 34.219 -52.281 1 83.75 645 GLU B N 1
ATOM 11242 C CA . GLU B 1 645 ? -23.906 34.844 -53.469 1 83.75 645 GLU B CA 1
ATOM 11243 C C . GLU B 1 645 ? -24.344 34.062 -54.719 1 83.75 645 GLU B C 1
ATOM 11245 O O . GLU B 1 645 ? -24.656 34.688 -55.75 1 83.75 645 GLU B O 1
ATOM 11250 N N . LEU B 1 646 ? -24.359 32.844 -54.562 1 83.25 646 LEU B N 1
ATOM 11251 C CA . LEU B 1 646 ? -24.781 32 -55.688 1 83.25 646 LEU B CA 1
ATOM 11252 C C . LEU B 1 646 ? -26.25 32.219 -56 1 83.25 646 LEU B C 1
ATOM 11254 O O . LEU B 1 646 ? -26.609 32.312 -57.188 1 83.25 646 LEU B O 1
ATOM 11258 N N . GLU B 1 647 ? -27.047 32.438 -55.094 1 83.38 647 GLU B N 1
ATOM 11259 C CA . GLU B 1 647 ? -28.469 32.688 -55.312 1 83.38 647 GLU B CA 1
ATOM 11260 C C . GLU B 1 647 ? -28.688 34.062 -55.938 1 83.38 647 GLU B C 1
ATOM 11262 O O . GLU B 1 647 ? -29.531 34.219 -56.844 1 83.38 647 GLU B O 1
ATOM 11267 N N . GLN B 1 648 ? -27.938 35.031 -55.625 1 83.56 648 GLN B N 1
ATOM 11268 C CA . GLN B 1 648 ? -28.016 36.375 -56.188 1 83.56 648 GLN B CA 1
ATOM 11269 C C . GLN B 1 648 ? -27.578 36.375 -57.656 1 83.56 648 GLN B C 1
ATOM 11271 O O . GLN B 1 648 ? -28.234 36.969 -58.531 1 83.56 648 GLN B O 1
ATOM 11276 N N . LEU B 1 649 ? -26.594 35.594 -57.938 1 79.38 649 LEU B N 1
ATOM 11277 C CA . LEU B 1 649 ? -26.094 35.5 -59.312 1 79.38 649 LEU B CA 1
ATOM 11278 C C . LEU B 1 649 ? -27.062 34.719 -60.219 1 79.38 649 LEU B C 1
ATOM 11280 O O . LEU B 1 649 ? -27.25 35.062 -61.375 1 79.38 649 LEU B O 1
ATOM 11284 N N . ARG B 1 650 ? -27.734 33.844 -59.656 1 81.69 650 ARG B N 1
ATOM 11285 C CA . ARG B 1 650 ? -28.75 33.094 -60.406 1 81.69 650 ARG B CA 1
ATOM 11286 C C . ARG B 1 650 ? -29.953 33.969 -60.75 1 81.69 650 ARG B C 1
ATOM 11288 O O . ARG B 1 650 ? -30.484 33.906 -61.844 1 81.69 650 ARG B O 1
ATOM 11295 N N . ARG B 1 651 ? -30.312 34.906 -59.938 1 80.31 651 ARG B N 1
ATOM 11296 C CA . ARG B 1 651 ? -31.406 35.844 -60.188 1 80.31 651 ARG B CA 1
ATOM 11297 C C . ARG B 1 651 ? -31.031 36.875 -61.219 1 80.31 651 ARG B C 1
ATOM 11299 O O . ARG B 1 651 ? -31.828 37.188 -62.094 1 80.31 651 ARG B O 1
ATOM 11306 N N . GLU B 1 652 ? -29.844 37.25 -61.125 1 77.75 652 GLU B N 1
ATOM 11307 C CA . GLU B 1 652 ? -29.359 38.219 -62.062 1 77.75 652 GLU B CA 1
ATOM 11308 C C . GLU B 1 652 ? -29.234 37.625 -63.469 1 77.75 652 GLU B C 1
ATOM 11310 O O . GLU B 1 652 ? -29.578 38.281 -64.438 1 77.75 652 GLU B O 1
ATOM 11315 N N . ARG B 1 653 ? -28.844 36.469 -63.531 1 75.75 653 ARG B N 1
ATOM 11316 C CA . ARG B 1 653 ? -28.734 35.781 -64.812 1 75.75 653 ARG B CA 1
ATOM 11317 C C . ARG B 1 653 ? -30.125 35.531 -65.438 1 75.75 653 ARG B C 1
ATOM 11319 O O . ARG B 1 653 ? -30.312 35.719 -66.625 1 75.75 653 ARG B O 1
ATOM 11326 N N . ALA B 1 654 ? -31.016 35.219 -64.625 1 74.94 654 ALA B N 1
ATOM 11327 C CA . ALA B 1 654 ? -32.375 35 -65.125 1 74.94 654 ALA B CA 1
ATOM 11328 C C . ALA B 1 654 ? -33 36.312 -65.625 1 74.94 654 ALA B C 1
ATOM 11330 O O . ALA B 1 654 ? -33.688 36.312 -66.625 1 74.94 654 ALA B O 1
ATOM 11331 N N . GLN B 1 655 ? -32.688 37.406 -65 1 72 655 GLN B N 1
ATOM 11332 C CA . GLN B 1 655 ? -33.156 38.688 -65.438 1 72 655 GLN B CA 1
ATOM 11333 C C . GLN B 1 655 ? -32.562 39.125 -66.75 1 72 655 GLN B C 1
ATOM 11335 O O . GLN B 1 655 ? -33.25 39.594 -67.688 1 72 655 GLN B O 1
ATOM 11340 N N . LEU B 1 656 ? -31.406 38.781 -67 1 66.12 656 LEU B N 1
ATOM 11341 C CA . LEU B 1 656 ? -30.703 39.125 -68.25 1 66.12 656 LEU B CA 1
ATOM 11342 C C . LEU B 1 656 ? -31.172 38.219 -69.375 1 66.12 656 LEU B C 1
ATOM 11344 O O . LEU B 1 656 ? -31.344 38.688 -70.5 1 66.12 656 LEU B O 1
ATOM 11348 N N . ALA B 1 657 ? -31.547 37.062 -69.125 1 65.62 657 ALA B N 1
ATOM 11349 C CA . ALA B 1 657 ? -32.062 36.125 -70.125 1 65.62 657 ALA B CA 1
ATOM 11350 C C . ALA B 1 657 ? -33.469 36.5 -70.562 1 65.62 657 ALA B C 1
ATOM 11352 O O . ALA B 1 657 ? -33.812 36.438 -71.75 1 65.62 657 ALA B O 1
ATOM 11353 N N . ARG B 1 658 ? -34.344 37.062 -69.812 1 62.97 658 ARG B N 1
ATOM 11354 C CA . ARG B 1 658 ? -35.688 37.5 -70.125 1 62.97 658 ARG B CA 1
ATOM 11355 C C . ARG B 1 658 ? -35.625 38.781 -70.938 1 62.97 658 ARG B C 1
ATOM 11357 O O . ARG B 1 658 ? -36.438 38.938 -71.875 1 62.97 658 ARG B O 1
ATOM 11364 N N . LEU B 1 659 ? -34.844 39.531 -70.688 1 58.91 659 LEU B N 1
ATOM 11365 C CA . LEU B 1 659 ? -34.688 40.781 -71.5 1 58.91 659 LEU B CA 1
ATOM 11366 C C . LEU B 1 659 ? -34.25 40.469 -72.875 1 58.91 659 LEU B C 1
ATOM 11368 O O . LEU B 1 659 ? -34.688 41.125 -73.812 1 58.91 659 LEU B O 1
ATOM 11372 N N . LEU B 1 660 ? -33.656 39.469 -73 1 52.34 660 LEU B N 1
ATOM 11373 C CA . LEU B 1 660 ? -33.188 39.062 -74.375 1 52.34 660 LEU B CA 1
ATOM 11374 C C . LEU B 1 660 ? -34.25 38.25 -75.062 1 52.34 660 LEU B C 1
ATOM 11376 O O . LEU B 1 660 ? -34.406 38.406 -76.312 1 52.34 660 LEU B O 1
ATOM 11380 N N . GLU B 1 661 ? -35.094 37.406 -74.5 1 49.69 661 GLU B N 1
ATOM 11381 C CA . GLU B 1 661 ? -36.188 36.688 -75.125 1 49.69 661 GLU B CA 1
ATOM 11382 C C . GLU B 1 661 ? -37.375 37.594 -75.375 1 49.69 661 GLU B C 1
ATOM 11384 O O . GLU B 1 661 ? -38.062 37.406 -76.375 1 49.69 661 GLU B O 1
ATOM 11389 N N . GLY B 1 662 ? -38 38.344 -74.688 1 41.56 662 GLY B N 1
ATOM 11390 C CA . GLY B 1 662 ? -39.125 39.25 -74.938 1 41.56 662 GLY B CA 1
ATOM 11391 C C . GLY B 1 662 ? -38.938 40.156 -76.125 1 41.56 662 GLY B C 1
ATOM 11392 O O . GLY B 1 662 ? -39.875 40.812 -76.625 1 41.56 662 GLY B O 1
ATOM 11393 N N . GLU B 1 663 ? -37.906 40.406 -76.438 1 38.06 663 GLU B N 1
ATOM 11394 C CA . GLU B 1 663 ? -37.875 41.156 -77.688 1 38.06 663 GLU B CA 1
ATOM 11395 C C . GLU B 1 663 ? -38.219 40.281 -78.875 1 38.06 663 GLU B C 1
ATOM 11397 O O . GLU B 1 663 ? -38.656 40.781 -79.938 1 38.06 663 GLU B O 1
ATOM 11402 N N . VAL B 1 664 ? -37.969 38.969 -78.812 1 33.53 664 VAL B N 1
ATOM 11403 C CA . VAL B 1 664 ? -38.219 38.188 -80.062 1 33.53 664 VAL B CA 1
ATOM 11404 C C . VAL B 1 664 ? -39.562 37.438 -79.938 1 33.53 664 VAL B C 1
ATOM 11406 O O . VAL B 1 664 ? -39.688 36.531 -79.125 1 33.53 664 VAL B O 1
ATOM 11409 N N . TYR B 1 665 ? -40.812 38.094 -79.688 1 28.77 665 TYR B N 1
ATOM 11410 C CA . TYR B 1 665 ? -42.062 37.344 -79.688 1 28.77 665 TYR B CA 1
ATOM 11411 C C . TYR B 1 665 ? -42.25 36.625 -81.062 1 28.77 665 TYR B C 1
ATOM 11413 O O . TYR B 1 665 ? -42.219 37.25 -82.125 1 28.77 665 TYR B O 1
ATOM 11421 N N . SER B 1 666 ? -41.75 35.531 -81.188 1 28.17 666 SER B N 1
ATOM 11422 C CA . SER B 1 666 ? -41.938 34.75 -82.438 1 28.17 666 SER B CA 1
ATOM 11423 C C . SER B 1 666 ? -43.312 34.094 -82.438 1 28.17 666 SER B C 1
ATOM 11425 O O . SER B 1 666 ? -43.688 33.344 -81.562 1 28.17 666 SER B O 1
ATOM 11427 N N . ASP B 1 667 ? -44.469 34.812 -82.688 1 27.98 667 ASP B N 1
ATOM 11428 C CA . ASP B 1 667 ? -45.719 34.094 -82.938 1 27.98 667 ASP B CA 1
ATOM 11429 C C . ASP B 1 667 ? -45.562 33.125 -84.125 1 27.98 667 ASP B C 1
ATOM 11431 O O . ASP B 1 667 ? -44.812 33.406 -85.062 1 27.98 667 ASP B O 1
ATOM 11435 N N . THR B 1 668 ? -45.812 31.891 -83.875 1 28.72 668 THR B N 1
ATOM 11436 C CA . THR B 1 668 ? -45.781 30.828 -84.875 1 28.72 668 THR B CA 1
ATOM 11437 C C . THR B 1 668 ? -46.312 31.328 -86.188 1 28.72 668 THR B C 1
ATOM 11439 O O . THR B 1 668 ? -45.938 30.812 -87.25 1 28.72 668 THR B O 1
ATOM 11442 N N . LEU B 1 669 ? -47.594 31.922 -86.125 1 26.56 669 LEU B N 1
ATOM 11443 C CA . LEU B 1 669 ? -48.188 32.25 -87.438 1 26.56 669 LEU B CA 1
ATOM 11444 C C . LEU B 1 669 ? -47.469 33.438 -88.062 1 26.56 669 LEU B C 1
ATOM 11446 O O . LEU B 1 669 ? -47.25 33.469 -89.25 1 26.56 669 LEU B O 1
ATOM 11450 N N . ASN B 1 670 ? -47.688 34.75 -87.625 1 28.69 670 ASN B N 1
ATOM 11451 C CA . ASN B 1 670 ? -47.375 36 -88.312 1 28.69 670 ASN B CA 1
ATOM 11452 C C . ASN B 1 670 ? -46.094 36.656 -87.75 1 28.69 670 ASN B C 1
ATOM 11454 O O . ASN B 1 670 ? -45.875 37.844 -88 1 28.69 670 ASN B O 1
ATOM 11458 N N . GLY B 1 671 ? -44.875 35.938 -87.75 1 26.95 671 GLY B N 1
ATOM 11459 C CA . GLY B 1 671 ? -43.5 36.344 -87.5 1 26.95 671 GLY B CA 1
ATOM 11460 C C . GLY B 1 671 ? -43.312 37 -86.188 1 26.95 671 GLY B C 1
ATOM 11461 O O . GLY B 1 671 ? -44.25 37.062 -85.375 1 26.95 671 GLY B O 1
ATOM 11462 N N . LEU B 1 672 ? -42.062 37.188 -85.75 1 26.66 672 LEU B N 1
ATOM 11463 C CA . LEU B 1 672 ? -41.594 37.562 -84.438 1 26.66 672 LEU B CA 1
ATOM 11464 C C . LEU B 1 672 ? -41.938 39.031 -84.125 1 26.66 672 LEU B C 1
ATOM 11466 O O . LEU B 1 672 ? -41.469 39.938 -84.875 1 26.66 672 LEU B O 1
ATOM 11470 N N . LEU B 1 673 ? -43.156 39.375 -83.875 1 27.2 673 LEU B N 1
ATOM 11471 C CA . LEU B 1 673 ? -43.594 40.719 -83.562 1 27.2 673 LEU B CA 1
ATOM 11472 C C . LEU B 1 673 ? -43 41.219 -82.25 1 27.2 673 LEU B C 1
ATOM 11474 O O . LEU B 1 673 ? -43.219 40.594 -81.188 1 27.2 673 LEU B O 1
ATOM 11478 N N . VAL B 1 674 ? -42 42.031 -82.438 1 25.95 674 VAL B N 1
ATOM 11479 C CA . VAL B 1 674 ? -41.344 42.469 -81.188 1 25.95 674 VAL B CA 1
ATOM 11480 C C . VAL B 1 674 ? -42.25 43.469 -80.5 1 25.95 674 VAL B C 1
ATOM 11482 O O . VAL B 1 674 ? -42.438 43.406 -79.25 1 25.95 674 VAL B O 1
ATOM 11485 N N . HIS B 1 675 ? -42.531 44.844 -81 1 26.95 675 HIS B N 1
ATOM 11486 C CA . HIS B 1 675 ? -42.844 45.969 -80.062 1 26.95 675 HIS B CA 1
ATOM 11487 C C . HIS B 1 675 ? -44.344 46.156 -79.938 1 26.95 675 HIS B C 1
ATOM 11489 O O . HIS B 1 675 ? -44.875 46.281 -78.812 1 26.95 675 HIS B O 1
ATOM 11495 N N . GLU B 1 676 ? -45.219 46.625 -80.938 1 25.98 676 GLU B N 1
ATOM 11496 C CA . GLU B 1 676 ? -46.406 47.375 -80.625 1 25.98 676 GLU B CA 1
ATOM 11497 C C . GLU B 1 676 ? -47.312 46.562 -79.625 1 25.98 676 GLU B C 1
ATOM 11499 O O . GLU B 1 676 ? -47.812 47.094 -78.688 1 25.98 676 GLU B O 1
ATOM 11504 N N . GLU B 1 677 ? -48.438 47.062 -79.75 1 27.25 677 GLU B N 1
ATOM 11505 C CA . GLU B 1 677 ? -49.281 48.25 -79.562 1 27.25 677 GLU B CA 1
ATOM 11506 C C . GLU B 1 677 ? -50.625 47.844 -78.938 1 27.25 677 GLU B C 1
ATOM 11508 O O . GLU B 1 677 ? -51.125 46.75 -79.188 1 27.25 677 GLU B O 1
ATOM 11513 N N . ASP B 1 678 ? -51.031 48.688 -78 1 29.22 678 ASP B N 1
ATOM 11514 C CA . ASP B 1 678 ? -52.469 48.625 -77.75 1 29.22 678 ASP B CA 1
ATOM 11515 C C . ASP B 1 678 ? -53.25 48.375 -79.062 1 29.22 678 ASP B C 1
ATOM 11517 O O . ASP B 1 678 ? -52.719 48.531 -80.125 1 29.22 678 ASP B O 1
ATOM 11521 N N . GLU B 1 679 ? -54.406 48.75 -79.25 1 29.28 679 GLU B N 1
ATOM 11522 C CA . GLU B 1 679 ? -55.375 48.438 -80.25 1 29.28 679 GLU B CA 1
ATOM 11523 C C . GLU B 1 679 ? -54.844 48.75 -81.625 1 29.28 679 GLU B C 1
ATOM 11525 O O . GLU B 1 679 ? -55.125 48.031 -82.625 1 29.28 679 GLU B O 1
ATOM 11530 N N . GLU B 1 680 ? -54.469 50.031 -82 1 27.77 680 GLU B N 1
ATOM 11531 C CA . GLU B 1 680 ? -54.625 50.312 -83.438 1 27.77 680 GLU B CA 1
ATOM 11532 C C . GLU B 1 680 ? -53.406 49.875 -84.25 1 27.77 680 GLU B C 1
ATOM 11534 O O . GLU B 1 680 ? -53.531 49.438 -85.375 1 27.77 680 GLU B O 1
ATOM 11539 N N . GLU B 1 681 ? -52.219 50.469 -84 1 27.48 681 GLU B N 1
ATOM 11540 C CA . GLU B 1 681 ? -51.344 50.562 -85.188 1 27.48 681 GLU B CA 1
ATOM 11541 C C . GLU B 1 681 ? -50.438 49.344 -85.312 1 27.48 681 GLU B C 1
ATOM 11543 O O . GLU B 1 681 ? -50.188 48.656 -84.312 1 27.48 681 GLU B O 1
ATOM 11548 N N . ASP B 1 682 ? -49.875 49.062 -86.438 1 26.95 682 ASP B N 1
ATOM 11549 C CA . ASP B 1 682 ? -49.281 48.031 -87.312 1 26.95 682 ASP B CA 1
ATOM 11550 C C . ASP B 1 682 ? -47.969 47.562 -86.75 1 26.95 682 ASP B C 1
ATOM 11552 O O . ASP B 1 682 ? -47.094 48.344 -86.375 1 26.95 682 ASP B O 1
ATOM 11556 N N . GLY B 1 683 ? -47.969 46.5 -86.062 1 26.03 683 GLY B N 1
ATOM 11557 C CA . GLY B 1 683 ? -46.969 45.75 -85.312 1 26.03 683 GLY B CA 1
ATOM 11558 C C . GLY B 1 683 ? -45.844 45.219 -86.188 1 26.03 683 GLY B C 1
ATOM 11559 O O . GLY B 1 683 ? -46.062 44.906 -87.375 1 26.03 683 GLY B O 1
ATOM 11560 N N . VAL B 1 684 ? -44.656 45.938 -86.188 1 26.45 684 VAL B N 1
ATOM 11561 C CA . VAL B 1 684 ? -43.594 45.5 -87.125 1 26.45 684 VAL B CA 1
ATOM 11562 C C . VAL B 1 684 ? -43 44.188 -86.625 1 26.45 684 VAL B C 1
ATOM 11564 O O . VAL B 1 684 ? -42.625 44.031 -85.5 1 26.45 684 VAL B O 1
ATOM 11567 N N . LEU B 1 685 ? -43.25 43.094 -87.25 1 25.62 685 LEU B N 1
ATOM 11568 C CA . LEU B 1 685 ? -42.938 41.656 -87.125 1 25.62 685 LEU B CA 1
ATOM 11569 C C . LEU B 1 685 ? -41.5 41.375 -87.562 1 25.62 685 LEU B C 1
ATOM 11571 O O . LEU B 1 685 ? -41.094 41.656 -88.688 1 25.62 685 LEU B O 1
ATOM 11575 N N . LEU B 1 686 ? -40.531 41.625 -86.625 1 25.83 686 LEU B N 1
ATOM 11576 C CA . LEU B 1 686 ? -39.219 41.281 -87.125 1 25.83 686 LEU B CA 1
ATOM 11577 C C . LEU B 1 686 ? -38.938 39.812 -86.938 1 25.83 686 LEU B C 1
ATOM 11579 O O . LEU B 1 686 ? -39.188 39.219 -85.875 1 25.83 686 LEU B O 1
ATOM 11583 N N . SER B 1 687 ? -39.031 38.906 -87.938 1 25.55 687 SER B N 1
ATOM 11584 C CA . SER B 1 687 ? -38.906 37.438 -88 1 25.55 687 SER B CA 1
ATOM 11585 C C . SER B 1 687 ? -37.438 37.031 -88.188 1 25.55 687 SER B C 1
ATOM 11587 O O . SER B 1 687 ? -36.75 37.562 -89.062 1 25.55 687 SER B O 1
ATOM 11589 N N . VAL B 1 688 ? -36.656 36.719 -87.188 1 25.34 688 VAL B N 1
ATOM 11590 C CA . VAL B 1 688 ? -35.281 36.219 -87.312 1 25.34 688 VAL B CA 1
ATOM 11591 C C . VAL B 1 688 ? -35.281 34.781 -87.75 1 25.34 688 VAL B C 1
ATOM 11593 O O . VAL B 1 688 ? -35.906 33.938 -87.062 1 25.34 688 VAL B O 1
ATOM 11596 N N . THR B 1 689 ? -35.219 34.375 -89.062 1 23.17 689 THR B N 1
ATOM 11597 C CA . THR B 1 689 ? -35.25 33 -89.562 1 23.17 689 THR B CA 1
ATOM 11598 C C . THR B 1 689 ? -33.875 32.406 -89.5 1 23.17 689 THR B C 1
ATOM 11600 O O . THR B 1 689 ? -32.938 32.938 -90.125 1 23.17 689 THR B O 1
ATOM 11603 N N . PRO B 1 690 ? -33.531 31.438 -88.688 1 23.05 690 PRO B N 1
ATOM 11604 C CA . PRO B 1 690 ? -32.25 30.719 -88.688 1 23.05 690 PRO B CA 1
ATOM 11605 C C . PRO B 1 690 ? -32 29.969 -90 1 23.05 690 PRO B C 1
ATOM 11607 O O . PRO B 1 690 ? -32.906 29.359 -90.562 1 23.05 690 PRO B O 1
ATOM 11610 N N . VAL B 1 691 ? -31.094 30.453 -90.938 1 23.86 691 VAL B N 1
ATOM 11611 C CA . VAL B 1 691 ? -30.797 29.781 -92.188 1 23.86 691 VAL B CA 1
ATOM 11612 C C . VAL B 1 691 ? -30.078 28.469 -91.875 1 23.86 691 VAL B C 1
ATOM 11614 O O . VAL B 1 691 ? -29.25 28.375 -91 1 23.86 691 VAL B O 1
ATOM 11617 N N . GLY B 1 692 ? -30.5 27.359 -92.562 1 21.36 692 GLY B N 1
ATOM 11618 C CA . GLY B 1 692 ? -30.203 25.938 -92.562 1 21.36 692 GLY B CA 1
ATOM 11619 C C . GLY B 1 692 ? -28.75 25.641 -92.875 1 21.36 692 GLY B C 1
ATOM 11620 O O . GLY B 1 692 ? -28 26.5 -93.375 1 21.36 692 GLY B O 1
ATOM 11621 N N . GLU B 1 693 ? -28.344 24.375 -92.938 1 22.41 693 GLU B N 1
ATOM 11622 C CA . GLU B 1 693 ? -27.266 23.422 -92.688 1 22.41 693 GLU B CA 1
ATOM 11623 C C . GLU B 1 693 ? -26.25 23.438 -93.812 1 22.41 693 GLU B C 1
ATOM 11625 O O . GLU B 1 693 ? -25.188 22.844 -93.688 1 22.41 693 GLU B O 1
ATOM 11630 N N . SER B 1 694 ? -26.203 24.188 -95 1 20.06 694 SER B N 1
ATOM 11631 C CA . SER B 1 694 ? -25.781 23.312 -96.062 1 20.06 694 SER B CA 1
ATOM 11632 C C . SER B 1 694 ? -24.297 22.984 -95.938 1 20.06 694 SER B C 1
ATOM 11634 O O . SER B 1 694 ? -23.469 23.891 -95.875 1 20.06 694 SER B O 1
ATOM 11636 N N . ARG B 1 695 ? -23.984 21.766 -95.562 1 22.44 695 ARG B N 1
ATOM 11637 C CA . ARG B 1 695 ? -22.719 21.062 -95.438 1 22.44 695 ARG B CA 1
ATOM 11638 C C . ARG B 1 695 ? -22.062 20.922 -96.812 1 22.44 695 ARG B C 1
ATOM 11640 O O . ARG B 1 695 ? -22.453 20.078 -97.625 1 22.44 695 ARG B O 1
ATOM 11647 N N . THR B 1 696 ? -21.797 21.953 -97.562 1 18.52 696 THR B N 1
ATOM 11648 C CA . THR B 1 696 ? -21.234 21.531 -98.875 1 18.52 696 THR B CA 1
ATOM 11649 C C . THR B 1 696 ? -19.969 20.719 -98.625 1 18.52 696 THR B C 1
ATOM 11651 O O . THR B 1 696 ? -19.078 21.141 -97.875 1 18.52 696 THR B O 1
ATOM 11654 N N . THR B 1 697 ? -20.031 19.406 -99 1 19.59 697 THR B N 1
ATOM 11655 C CA . THR B 1 697 ? -19.141 18.25 -99.125 1 19.59 697 THR B CA 1
ATOM 11656 C C . THR B 1 697 ? -17.953 18.562 -100 1 19.59 697 THR B C 1
ATOM 11658 O O . THR B 1 697 ? -18.078 18.484 -101.25 1 19.59 697 THR B O 1
ATOM 11661 N N . LEU B 1 698 ? -17.188 19.594 -99.812 1 18.17 698 LEU B N 1
ATOM 11662 C CA . LEU B 1 698 ? -16.172 19.719 -100.875 1 18.17 698 LEU B CA 1
ATOM 11663 C C . LEU B 1 698 ? -15.289 18.469 -100.875 1 18.17 698 LEU B C 1
ATOM 11665 O O . LEU B 1 698 ? -14.672 18.109 -99.875 1 18.17 698 LEU B O 1
ATOM 11669 N N . GLU B 1 699 ? -15.531 17.641 -101.875 1 18.05 699 GLU B N 1
ATOM 11670 C CA . GLU B 1 699 ? -14.945 16.375 -102.25 1 18.05 699 GLU B CA 1
ATOM 11671 C C . GLU B 1 699 ? -13.438 16.5 -102.438 1 18.05 699 GLU B C 1
ATOM 11673 O O . GLU B 1 699 ? -12.664 15.688 -101.938 1 18.05 699 GLU B O 1
ATOM 11678 N N . THR B 1 700 ? -12.883 17.078 -103.625 1 19.67 700 THR B N 1
ATOM 11679 C CA . THR B 1 700 ? -12.227 16.188 -104.562 1 19.67 700 THR B CA 1
ATOM 11680 C C . THR B 1 700 ? -10.789 15.891 -104.125 1 19.67 700 THR B C 1
ATOM 11682 O O . THR B 1 700 ? -10.242 16.578 -103.25 1 19.67 700 THR B O 1
ATOM 11685 N N . SER B 1 701 ? -9.742 16.031 -105.188 1 19.17 701 SER B N 1
ATOM 11686 C CA . SER B 1 701 ? -8.797 15.203 -105.938 1 19.17 701 SER B CA 1
ATOM 11687 C C . SER B 1 701 ? -7.379 15.367 -105.375 1 19.17 701 SER B C 1
ATOM 11689 O O . SER B 1 701 ? -7.02 16.438 -104.875 1 19.17 701 SER B O 1
ATOM 11691 N N . CYS B 1 702 ? -6.535 14.289 -105.562 1 19.38 702 CYS B N 1
ATOM 11692 C CA . CYS B 1 702 ? -5.301 13.711 -105 1 19.38 702 CYS B CA 1
ATOM 11693 C C . CYS B 1 702 ? -4.082 14.445 -105.562 1 19.38 702 CYS B C 1
ATOM 11695 O O . CYS B 1 702 ? -2.945 14.031 -105.312 1 19.38 702 CYS B O 1
ATOM 11697 N N . SER B 1 703 ? -4.254 15.281 -106.625 1 19.47 703 SER B N 1
ATOM 11698 C CA . SER B 1 703 ? -3.055 15.07 -107.438 1 19.47 703 SER B CA 1
ATOM 11699 C C . SER B 1 703 ? -1.793 15.391 -106.625 1 19.47 703 SER B C 1
ATOM 11701 O O . SER B 1 703 ? -1.851 16.094 -105.625 1 19.47 703 SER B O 1
ATOM 11703 N N . ASP B 1 704 ? -0.717 15.25 -107.375 1 21.2 704 ASP B N 1
ATOM 11704 C CA . ASP B 1 704 ? 0.671 14.805 -107.375 1 21.2 704 ASP B CA 1
ATOM 11705 C C . ASP B 1 704 ? 1.555 15.828 -106.625 1 21.2 704 ASP B C 1
ATOM 11707 O O . ASP B 1 704 ? 2.547 15.469 -106 1 21.2 704 ASP B O 1
ATOM 11711 N N . SER B 1 705 ? 1.597 16.984 -107.375 1 19.47 705 SER B N 1
ATOM 11712 C CA . SER B 1 705 ? 2.902 17.531 -107.75 1 19.47 705 SER B CA 1
ATOM 11713 C C . SER B 1 705 ? 3.594 18.172 -106.562 1 19.47 705 SER B C 1
ATOM 11715 O O . SER B 1 705 ? 4.742 17.859 -106.25 1 19.47 705 SER B O 1
ATOM 11717 N N . CYS B 1 706 ? 3.793 19.484 -106.812 1 20.14 706 CYS B N 1
ATOM 11718 C CA . CYS B 1 706 ? 4.992 20.297 -106.625 1 20.14 706 CYS B CA 1
ATOM 11719 C C . CYS B 1 706 ? 5.188 20.672 -105.125 1 20.14 706 CYS B C 1
ATOM 11721 O O . CYS B 1 706 ? 4.223 20.75 -104.375 1 20.14 706 CYS B O 1
ATOM 11723 N N . SER B 1 707 ? 6.371 20.938 -104.875 1 22.8 707 SER B N 1
ATOM 11724 C CA . SER B 1 707 ? 7.215 20.938 -103.688 1 22.8 707 SER B CA 1
ATOM 11725 C C . SER B 1 707 ? 6.684 21.906 -102.625 1 22.8 707 SER B C 1
ATOM 11727 O O . SER B 1 707 ? 6.523 21.531 -101.438 1 22.8 707 SER B O 1
ATOM 11729 N N . ILE B 1 708 ? 6.93 23.172 -102.875 1 22.31 708 ILE B N 1
ATOM 11730 C CA . ILE B 1 708 ? 7.641 23.906 -101.875 1 22.31 708 ILE B CA 1
ATOM 11731 C C . ILE B 1 708 ? 6.637 24.562 -100.938 1 22.31 708 ILE B C 1
ATOM 11733 O O . ILE B 1 708 ? 6.883 24.656 -99.688 1 22.31 708 ILE B O 1
ATOM 11737 N N . SER B 1 709 ? 5.484 25.234 -101.5 1 19.28 709 SER B N 1
ATOM 11738 C CA . SER B 1 709 ? 5.316 26.625 -101.062 1 19.28 709 SER B CA 1
ATOM 11739 C C . SER B 1 709 ? 4.691 26.719 -99.688 1 19.28 709 SER B C 1
ATOM 11741 O O . SER B 1 709 ? 4.047 25.781 -99.25 1 19.28 709 SER B O 1
ATOM 11743 N N . PRO B 1 710 ? 4.414 28.094 -99.312 1 22.08 710 PRO B N 1
ATOM 11744 C CA . PRO B 1 710 ? 4.289 28.812 -98.062 1 22.08 710 PRO B CA 1
ATOM 11745 C C . PRO B 1 710 ? 2.941 28.578 -97.375 1 22.08 710 PRO B C 1
ATOM 11747 O O . PRO B 1 710 ? 1.949 28.281 -98.062 1 22.08 710 PRO B O 1
ATOM 11750 N N . ASP B 1 711 ? 2.867 28.312 -96.125 1 20.67 711 ASP B N 1
ATOM 11751 C CA . ASP B 1 711 ? 1.955 27.75 -95.188 1 20.67 711 ASP B CA 1
ATOM 11752 C C . ASP B 1 711 ? 0.744 28.656 -94.938 1 20.67 711 ASP B C 1
ATOM 11754 O O . ASP B 1 711 ? 0.871 29.766 -94.438 1 20.67 711 ASP B O 1
ATOM 11758 N N . VAL B 1 712 ? -0.2 28.719 -95.938 1 20.03 712 VAL B N 1
ATOM 11759 C CA . VAL B 1 712 ? -1.384 29.578 -96 1 20.03 712 VAL B CA 1
ATOM 11760 C C . VAL B 1 712 ? -2.316 29.188 -94.812 1 20.03 712 VAL B C 1
ATOM 11762 O O . VAL B 1 712 ? -2.812 28.047 -94.812 1 20.03 712 VAL B O 1
ATOM 11765 N N . LYS B 1 713 ? -2.336 29.984 -93.75 1 20.69 713 LYS B N 1
ATOM 11766 C CA . LYS B 1 713 ? -3.02 29.844 -92.438 1 20.69 713 LYS B CA 1
ATOM 11767 C C . LYS B 1 713 ? -4.531 29.984 -92.625 1 20.69 713 LYS B C 1
ATOM 11769 O O . LYS B 1 713 ? -5.035 31.062 -92.938 1 20.69 713 LYS B O 1
ATOM 11774 N N . VAL B 1 714 ? -5.211 29.141 -93.312 1 19.23 714 VAL B N 1
ATOM 11775 C CA . VAL B 1 714 ? -6.613 29.328 -93.688 1 19.23 714 VAL B CA 1
ATOM 11776 C C . VAL B 1 714 ? -7.488 29.172 -92.438 1 19.23 714 VAL B C 1
ATOM 11778 O O . VAL B 1 714 ? -7.559 28.078 -91.875 1 19.23 714 VAL B O 1
ATOM 11781 N N . TYR B 1 715 ? -7.543 30.188 -91.438 1 17.27 715 TYR B N 1
ATOM 11782 C CA . TYR B 1 715 ? -8.359 29.953 -90.25 1 17.27 715 TYR B CA 1
ATOM 11783 C C . TYR B 1 715 ? -9.844 29.984 -90.625 1 17.27 715 TYR B C 1
ATOM 11785 O O . TYR B 1 715 ? -10.25 30.641 -91.562 1 17.27 715 TYR B O 1
ATOM 11793 N N . SER B 1 716 ? -10.695 28.969 -90.188 1 19.44 716 SER B N 1
ATOM 11794 C CA . SER B 1 716 ? -12 28.328 -90.125 1 19.44 716 SER B CA 1
ATOM 11795 C C . SER B 1 716 ? -13.039 29.219 -89.438 1 19.44 716 SER B C 1
ATOM 11797 O O . SER B 1 716 ? -14.07 28.734 -89 1 19.44 716 SER B O 1
ATOM 11799 N N . THR B 1 717 ? -13.383 30.578 -89.875 1 20.66 717 THR B N 1
ATOM 11800 C CA . THR B 1 717 ? -14.266 31.391 -89.062 1 20.66 717 THR B CA 1
ATOM 11801 C C . THR B 1 717 ? -15.727 31.047 -89.312 1 20.66 717 THR B C 1
ATOM 11803 O O . THR B 1 717 ? -16.266 31.344 -90.375 1 20.66 717 THR B O 1
ATOM 11806 N N . THR B 1 718 ? -16.344 29.938 -89 1 22.08 718 THR B N 1
ATOM 11807 C CA . THR B 1 718 ? -17.688 29.453 -89.25 1 22.08 718 THR B CA 1
ATOM 11808 C C . THR B 1 718 ? -18.719 30.297 -88.5 1 22.08 718 THR B C 1
ATOM 11810 O O . THR B 1 718 ? -18.953 30.109 -87.312 1 22.08 718 THR B O 1
ATOM 11813 N N . GLY B 1 719 ? -18.875 31.672 -88.688 1 22.39 719 GLY B N 1
ATOM 11814 C CA . GLY B 1 719 ? -19.656 32.625 -87.938 1 22.39 719 GLY B CA 1
ATOM 11815 C C . GLY B 1 719 ? -21.141 32.5 -88.188 1 22.39 719 GLY B C 1
ATOM 11816 O O . GLY B 1 719 ? -21.578 32.5 -89.312 1 22.39 719 GLY B O 1
ATOM 11817 N N . VAL B 1 720 ? -22.016 31.953 -87.375 1 23 720 VAL B N 1
ATOM 11818 C CA . VAL B 1 720 ? -23.453 31.672 -87.312 1 23 720 VAL B CA 1
ATOM 11819 C C . VAL B 1 720 ? -24.234 32.969 -87.25 1 23 720 VAL B C 1
ATOM 11821 O O . VAL B 1 720 ? -24.219 33.656 -86.25 1 23 720 VAL B O 1
ATOM 11824 N N . GLY B 1 721 ? -24.297 33.938 -88.25 1 24 721 GLY B N 1
ATOM 11825 C CA . GLY B 1 721 ? -24.797 35.312 -88.125 1 24 721 GLY B CA 1
ATOM 11826 C C . GLY B 1 721 ? -26.297 35.406 -88.25 1 24 721 GLY B C 1
ATOM 11827 O O . GLY B 1 721 ? -26.891 34.969 -89.188 1 24 721 GLY B O 1
ATOM 11828 N N . CYS B 1 722 ? -27.125 35.281 -87.25 1 23.36 722 CYS B N 1
ATOM 11829 C CA . CYS B 1 722 ? -28.594 35.344 -87.312 1 23.36 722 CYS B CA 1
ATOM 11830 C C . CYS B 1 722 ? -29.062 36.781 -87.5 1 23.36 722 CYS B C 1
ATOM 11832 O O . CYS B 1 722 ? -28.453 37.719 -87 1 23.36 722 CYS B O 1
ATOM 11834 N N . PHE B 1 723 ? -29.781 37.25 -88.625 1 24.28 723 PHE B N 1
ATOM 11835 C CA . PHE B 1 723 ? -30.156 38.562 -89.188 1 24.28 723 PHE B CA 1
ATOM 11836 C C . PHE B 1 723 ? -31.484 39.031 -88.625 1 24.28 723 PHE B C 1
ATOM 11838 O O . PHE B 1 723 ? -32.469 38.281 -88.625 1 24.28 723 PHE B O 1
ATOM 11845 N N . LEU B 1 724 ? -31.562 39.875 -87.625 1 24.61 724 LEU B N 1
ATOM 11846 C CA . LEU B 1 724 ? -32.781 40.344 -87 1 24.61 724 LEU B CA 1
ATOM 11847 C C . LEU B 1 724 ? -33.312 41.594 -87.688 1 24.61 724 LEU B C 1
ATOM 11849 O O . LEU B 1 724 ? -32.594 42.594 -87.812 1 24.61 724 LEU B O 1
ATOM 11853 N N . GLY B 1 725 ? -34.094 41.656 -88.812 1 23.52 725 GLY B N 1
ATOM 11854 C CA . GLY B 1 725 ? -34.562 42.75 -89.625 1 23.52 725 GLY B CA 1
ATOM 11855 C C . GLY B 1 725 ? -35.719 43.531 -89.062 1 23.52 725 GLY B C 1
ATOM 11856 O O . GLY B 1 725 ? -36.594 42.969 -88.438 1 23.52 725 GLY B O 1
ATOM 11857 N N . GLY B 1 726 ? -35.656 44.844 -88.375 1 26.16 726 GLY B N 1
ATOM 11858 C CA . GLY B 1 726 ? -36.625 45.656 -87.625 1 26.16 726 GLY B CA 1
ATOM 11859 C C . GLY B 1 726 ? -37.156 46.812 -88.438 1 26.16 726 GLY B C 1
ATOM 11860 O O . GLY B 1 726 ? -36.469 47.281 -89.375 1 26.16 726 GLY B O 1
ATOM 11861 N N . SER B 1 727 ? -38.344 46.844 -89.062 1 23.78 727 SER B N 1
ATOM 11862 C CA . SER B 1 727 ? -38.875 47.906 -89.875 1 23.78 727 SER B CA 1
ATOM 11863 C C . SER B 1 727 ? -39.406 49.062 -89 1 23.78 727 SER B C 1
ATOM 11865 O O . SER B 1 727 ? -40.125 48.812 -88 1 23.78 727 SER B O 1
ATOM 11867 N N . MET B 1 728 ? -38.719 50.188 -88.75 1 23.83 728 MET B N 1
ATOM 11868 C CA . MET B 1 728 ? -39 51.312 -87.875 1 23.83 728 MET B CA 1
ATOM 11869 C C . MET B 1 728 ? -39.719 52.438 -88.625 1 23.83 728 MET B C 1
ATOM 11871 O O . MET B 1 728 ? -39.25 52.906 -89.688 1 23.83 728 MET B O 1
ATOM 11875 N N . SER B 1 729 ? -41.062 52.531 -88.562 1 22.81 729 SER B N 1
ATOM 11876 C CA . SER B 1 729 ? -41.812 53.562 -89.25 1 22.81 729 SER B CA 1
ATOM 11877 C C . SER B 1 729 ? -41.438 54.969 -88.75 1 22.81 729 SER B C 1
ATOM 11879 O O . SER B 1 729 ? -41.469 55.906 -89.562 1 22.81 729 SER B O 1
ATOM 11881 N N . GLN B 1 730 ? -41.75 55.375 -87.5 1 23.72 730 GLN B N 1
ATOM 11882 C CA . GLN B 1 730 ? -41.938 56.781 -87.312 1 23.72 730 GLN B CA 1
ATOM 11883 C C . GLN B 1 730 ? -40.594 57.5 -87.188 1 23.72 730 GLN B C 1
ATOM 11885 O O . GLN B 1 730 ? -39.594 56.875 -86.875 1 23.72 730 GLN B O 1
ATOM 11890 N N . ASP B 1 731 ? -40.531 59 -87.312 1 23.67 731 ASP B N 1
ATOM 11891 C CA . ASP B 1 731 ? -39.469 59.969 -87.5 1 23.67 731 ASP B CA 1
ATOM 11892 C C . ASP B 1 731 ? -38.688 60.156 -86.188 1 23.67 731 ASP B C 1
ATOM 11894 O O . ASP B 1 731 ? -37.688 60.906 -86.125 1 23.67 731 ASP B O 1
ATOM 11898 N N . PHE B 1 732 ? -38.219 59.219 -85.438 1 23.62 732 PHE B N 1
ATOM 11899 C CA . PHE B 1 732 ? -37.906 59.625 -84.062 1 23.62 732 PHE B CA 1
ATOM 11900 C C . PHE B 1 732 ? -36.531 60.312 -84 1 23.62 732 PHE B C 1
ATOM 11902 O O . PHE B 1 732 ? -35.688 60.094 -84.875 1 23.62 732 PHE B O 1
ATOM 11909 N N . GLU B 1 733 ? -36.531 61.562 -83.375 1 21.53 733 GLU B N 1
ATOM 11910 C CA . GLU B 1 733 ? -35.5 62.594 -83.312 1 21.53 733 GLU B CA 1
ATOM 11911 C C . GLU B 1 733 ? -34.312 62.125 -82.5 1 21.53 733 GLU B C 1
ATOM 11913 O O . GLU B 1 733 ? -34.5 61.531 -81.438 1 21.53 733 GLU B O 1
ATOM 11918 N N . ILE B 1 734 ? -33.094 62 -82.875 1 21.03 734 ILE B N 1
ATOM 11919 C CA . ILE B 1 734 ? -31.828 61.438 -82.438 1 21.03 734 ILE B CA 1
ATOM 11920 C C . ILE B 1 734 ? -31.141 62.406 -81.438 1 21.03 734 ILE B C 1
ATOM 11922 O O . ILE B 1 734 ? -30.734 63.5 -81.875 1 21.03 734 ILE B O 1
ATOM 11926 N N . LEU B 1 735 ? -31.672 62.688 -80.188 1 20.53 735 LEU B N 1
ATOM 11927 C CA . LEU B 1 735 ? -31.109 63.719 -79.375 1 20.53 735 LEU B CA 1
ATOM 11928 C C . LEU B 1 735 ? -29.734 63.344 -78.812 1 20.53 735 LEU B C 1
ATOM 11930 O O . LEU B 1 735 ? -29.5 62.188 -78.5 1 20.53 735 LEU B O 1
ATOM 11934 N N . GLN B 1 736 ? -28.625 64.25 -78.875 1 18.31 736 GLN B N 1
ATOM 11935 C CA . GLN B 1 736 ? -27.172 64.312 -78.75 1 18.31 736 GLN B CA 1
ATOM 11936 C C . GLN B 1 736 ? -26.734 64.188 -77.312 1 18.31 736 GLN B C 1
ATOM 11938 O O . GLN B 1 736 ? -27.188 65 -76.438 1 18.31 736 GLN B O 1
ATOM 11943 N N . SER B 1 737 ? -26.484 63.094 -76.625 1 18.25 737 SER B N 1
ATOM 11944 C CA . SER B 1 737 ? -26.094 62.844 -75.188 1 18.25 737 SER B CA 1
ATOM 11945 C C . SER B 1 737 ? -24.781 63.531 -74.875 1 18.25 737 SER B C 1
ATOM 11947 O O . SER B 1 737 ? -23.859 63.562 -75.688 1 18.25 737 SER B O 1
ATOM 11949 N N . TYR B 1 738 ? -24.688 64.5 -73.688 1 18.03 738 TYR B N 1
ATOM 11950 C CA . TYR B 1 738 ? -23.828 65.5 -73.062 1 18.03 738 TYR B CA 1
ATOM 11951 C C . TYR B 1 738 ? -22.609 64.875 -72.438 1 18.03 738 TYR B C 1
ATOM 11953 O O . TYR B 1 738 ? -22.734 64.125 -71.438 1 18.03 738 TYR B O 1
ATOM 11961 N N . PHE B 1 739 ? -21.406 64.562 -73.062 1 18.78 739 PHE B N 1
ATOM 11962 C CA . PHE B 1 739 ? -20.031 64.125 -72.75 1 18.78 739 PHE B CA 1
ATOM 11963 C C . PHE B 1 739 ? -19.328 65.188 -71.938 1 18.78 739 PHE B C 1
ATOM 11965 O O . PHE B 1 739 ? -18.094 65.188 -71.875 1 18.78 739 PHE B O 1
ATOM 11972 N N . ASP B 1 740 ? -19.812 66.062 -71 1 16.84 740 ASP B N 1
ATOM 11973 C CA . ASP B 1 740 ? -18.844 67.062 -70.688 1 16.84 740 ASP B CA 1
ATOM 11974 C C . ASP B 1 740 ? -17.812 66.562 -69.688 1 16.84 740 ASP B C 1
ATOM 11976 O O . ASP B 1 740 ? -18.188 66 -68.625 1 16.84 740 ASP B O 1
ATOM 11980 N N . PRO B 1 741 ? -16.359 66.562 -69.812 1 18.33 741 PRO B N 1
ATOM 11981 C CA . PRO B 1 741 ? -15.086 66.188 -69.25 1 18.33 741 PRO B CA 1
ATOM 11982 C C . PRO B 1 741 ? -14.773 66.875 -67.938 1 18.33 741 PRO B C 1
ATOM 11984 O O . PRO B 1 741 ? -13.773 66.625 -67.25 1 18.33 741 PRO B O 1
ATOM 11987 N N . LYS B 1 742 ? -15.312 68.125 -67.688 1 19.03 742 LYS B N 1
ATOM 11988 C CA . LYS B 1 742 ? -14.438 69.125 -67.062 1 19.03 742 LYS B CA 1
ATOM 11989 C C . LYS B 1 742 ? -14.008 68.688 -65.625 1 19.03 742 LYS B C 1
ATOM 11991 O O . LYS B 1 742 ? -12.828 68.75 -65.312 1 19.03 742 LYS B O 1
ATOM 11996 N N . ARG B 1 743 ? -14.719 69.062 -64.5 1 19.42 743 ARG B N 1
ATOM 11997 C CA . ARG B 1 743 ? -14.32 69.938 -63.406 1 19.42 743 ARG B CA 1
ATOM 11998 C C . ARG B 1 743 ? -13.57 69.25 -62.312 1 19.42 743 ARG B C 1
ATOM 12000 O O . ARG B 1 743 ? -14.133 68.312 -61.656 1 19.42 743 ARG B O 1
ATOM 12007 N N . HIS B 1 744 ? -12.07 69.25 -62.281 1 17.2 744 HIS B N 1
ATOM 12008 C CA . HIS B 1 744 ? -10.859 68.875 -61.562 1 17.2 744 HIS B CA 1
ATOM 12009 C C . HIS B 1 744 ? -10.812 69.5 -60.188 1 17.2 744 HIS B C 1
ATOM 12011 O O . HIS B 1 744 ? -9.789 69.438 -59.5 1 17.2 744 HIS B O 1
ATOM 12017 N N . GLU B 1 745 ? -11.773 70.188 -59.594 1 17.12 745 GLU B N 1
ATOM 12018 C CA . GLU B 1 745 ? -11.398 71.188 -58.594 1 17.12 745 GLU B CA 1
ATOM 12019 C C . GLU B 1 745 ? -10.773 70.562 -57.375 1 17.12 745 GLU B C 1
ATOM 12021 O O . GLU B 1 745 ? -11.469 69.875 -56.594 1 17.12 745 GLU B O 1
ATOM 12026 N N . ALA B 1 746 ? -9.617 69.812 -57.469 1 17.42 746 ALA B N 1
ATOM 12027 C CA . ALA B 1 746 ? -8.867 69.375 -56.312 1 17.42 746 ALA B CA 1
ATOM 12028 C C . ALA B 1 746 ? -8.547 70.562 -55.375 1 17.42 746 ALA B C 1
ATOM 12030 O O . ALA B 1 746 ? -7.855 71.5 -55.75 1 17.42 746 ALA B O 1
ATOM 12031 N N . ARG B 1 747 ? -9.328 71.125 -54.625 1 17.72 747 ARG B N 1
ATOM 12032 C CA . ARG B 1 747 ? -9.242 72.062 -53.531 1 17.72 747 ARG B CA 1
ATOM 12033 C C . ARG B 1 747 ? -8 71.875 -52.688 1 17.72 747 ARG B C 1
ATOM 12035 O O . ARG B 1 747 ? -7.68 70.688 -52.344 1 17.72 747 ARG B O 1
ATOM 12042 N N . SER B 1 748 ? -7.039 73 -52.5 1 16.14 748 SER B N 1
ATOM 12043 C CA . SER B 1 748 ? -5.812 73.625 -52.094 1 16.14 748 SER B CA 1
ATOM 12044 C C . SER B 1 748 ? -5.523 73.438 -50.594 1 16.14 748 SER B C 1
ATOM 12046 O O . SER B 1 748 ? -6.445 73.312 -49.781 1 16.14 748 SER B O 1
ATOM 12048 N N . ILE B 1 749 ? -4.242 72.938 -50.281 1 17.75 749 ILE B N 1
ATOM 12049 C CA . ILE B 1 749 ? -3.365 72.5 -49.219 1 17.75 749 ILE B CA 1
ATOM 12050 C C . ILE B 1 749 ? -3.117 73.688 -48.25 1 17.75 749 ILE B C 1
ATOM 12052 O O . ILE B 1 749 ? -2.328 73.562 -47.312 1 17.75 749 ILE B O 1
ATOM 12056 N N . ASP B 1 750 ? -3.979 74.688 -48.188 1 15.7 750 ASP B N 1
ATOM 12057 C CA . ASP B 1 750 ? -3.428 75.938 -47.625 1 15.7 750 ASP B CA 1
ATOM 12058 C C . ASP B 1 750 ? -2.555 75.625 -46.406 1 15.7 750 ASP B C 1
ATOM 12060 O O . ASP B 1 750 ? -2.908 74.812 -45.562 1 15.7 750 ASP B O 1
ATOM 12064 N N . PRO B 1 751 ? -1.162 76.25 -46.344 1 17.55 751 PRO B N 1
ATOM 12065 C CA . PRO B 1 751 ? 0.125 76.25 -45.656 1 17.55 751 PRO B CA 1
ATOM 12066 C C . PRO B 1 751 ? 0.011 76.75 -44.219 1 17.55 751 PRO B C 1
ATOM 12068 O O . PRO B 1 751 ? 0.983 76.688 -43.469 1 17.55 751 PRO B O 1
ATOM 12071 N N . THR B 1 752 ? -0.965 77.75 -43.969 1 14.84 752 THR B N 1
ATOM 12072 C CA . THR B 1 752 ? -0.61 79 -43.281 1 14.84 752 THR B CA 1
ATOM 12073 C C . THR B 1 752 ? 0.153 78.688 -42 1 14.84 752 THR B C 1
ATOM 12075 O O . THR B 1 752 ? 1.342 78.375 -42.031 1 14.84 752 THR B O 1
ATOM 12078 N N . ALA B 1 753 ? -0.263 79.438 -40.938 1 15.49 753 ALA B N 1
ATOM 12079 C CA . ALA B 1 753 ? 0.112 80.5 -40.062 1 15.49 753 ALA B CA 1
ATOM 12080 C C . ALA B 1 753 ? 0.961 80 -38.875 1 15.49 753 ALA B C 1
ATOM 12082 O O . ALA B 1 753 ? 0.808 78.875 -38.438 1 15.49 753 ALA B O 1
ATOM 12083 N N . THR B 1 754 ? 1.86 80.938 -38.281 1 15.63 754 THR B N 1
ATOM 12084 C CA . THR B 1 754 ? 3.133 81.375 -37.719 1 15.63 754 THR B CA 1
ATOM 12085 C C . THR B 1 754 ? 3.254 80.938 -36.25 1 15.63 754 THR B C 1
ATOM 12087 O O . THR B 1 754 ? 4.234 80.312 -35.844 1 15.63 754 THR B O 1
ATOM 12090 N N . SER B 1 755 ? 3.107 82.125 -35.344 1 15.02 755 SER B N 1
ATOM 12091 C CA . SER B 1 755 ? 4.027 82.938 -34.562 1 15.02 755 SER B CA 1
ATOM 12092 C C . SER B 1 755 ? 4.258 82.312 -33.156 1 15.02 755 SER B C 1
ATOM 12094 O O . SER B 1 755 ? 3.592 81.375 -32.781 1 15.02 755 SER B O 1
ATOM 12096 N N . ASN B 1 756 ? 4.234 83.375 -32.156 1 15.12 756 ASN B N 1
ATOM 12097 C CA . ASN B 1 756 ? 5.141 84 -31.219 1 15.12 756 ASN B CA 1
ATOM 12098 C C . ASN B 1 756 ? 5.156 83.25 -29.875 1 15.12 756 ASN B C 1
ATOM 12100 O O . ASN B 1 756 ? 6.188 82.75 -29.469 1 15.12 756 ASN B O 1
ATOM 12104 N N . GLY B 1 757 ? 4.578 84 -28.828 1 14.82 757 GLY B N 1
ATOM 12105 C CA . GLY B 1 757 ? 5.102 84.75 -27.703 1 14.82 757 GLY B CA 1
ATOM 12106 C C . GLY B 1 757 ? 5.301 83.938 -26.453 1 14.82 757 GLY B C 1
ATOM 12107 O O . GLY B 1 757 ? 4.914 82.75 -26.422 1 14.82 757 GLY B O 1
ATOM 12108 N N . CYS B 1 758 ? 5.23 84.688 -25.312 1 15.91 758 CYS B N 1
ATOM 12109 C CA . CYS B 1 758 ? 6.035 85 -24.141 1 15.91 758 CYS B CA 1
ATOM 12110 C C . CYS B 1 758 ? 5.922 83.875 -23.078 1 15.91 758 CYS B C 1
ATOM 12112 O O . CYS B 1 758 ? 5.105 83 -23.203 1 15.91 758 CYS B O 1
ATOM 12114 N N . ASN B 1 759 ? 5.848 84.438 -21.812 1 15.11 759 ASN B N 1
ATOM 12115 C CA . ASN B 1 759 ? 6.598 84.625 -20.578 1 15.11 759 ASN B CA 1
ATOM 12116 C C . ASN B 1 759 ? 6.215 83.625 -19.5 1 15.11 759 ASN B C 1
ATOM 12118 O O . ASN B 1 759 ? 7.086 83.062 -18.859 1 15.11 759 ASN B O 1
ATOM 12122 N N . ASP B 1 760 ? 4.914 83.812 -19 1 15.56 760 ASP B N 1
ATOM 12123 C CA . ASP B 1 760 ? 4.723 84.125 -17.578 1 15.56 760 ASP B CA 1
ATOM 12124 C C . ASP B 1 760 ? 4.891 82.875 -16.719 1 15.56 760 ASP B C 1
ATOM 12126 O O . ASP B 1 760 ? 4.375 81.812 -17.062 1 15.56 760 ASP B O 1
ATOM 12130 N N . LEU B 1 761 ? 5.926 82.875 -15.805 1 16.12 761 LEU B N 1
ATOM 12131 C CA . LEU B 1 761 ? 6.758 82.312 -14.75 1 16.12 761 LEU B CA 1
ATOM 12132 C C . LEU B 1 761 ? 5.902 81.688 -13.625 1 16.12 761 LEU B C 1
ATOM 12134 O O . LEU B 1 761 ? 6.422 81.125 -12.688 1 16.12 761 LEU B O 1
ATOM 12138 N N . PHE B 1 762 ? 4.551 82 -13.633 1 14.94 762 PHE B N 1
ATOM 12139 C CA . PHE B 1 762 ? 4.043 82.25 -12.281 1 14.94 762 PHE B CA 1
ATOM 12140 C C . PHE B 1 762 ? 4.277 81 -11.414 1 14.94 762 PHE B C 1
ATOM 12142 O O . PHE B 1 762 ? 4.062 79.875 -11.859 1 14.94 762 PHE B O 1
ATOM 12149 N N . THR B 1 763 ? 5.129 81.188 -10.289 1 16.64 763 THR B N 1
ATOM 12150 C CA . THR B 1 763 ? 5.723 80.75 -9.039 1 16.64 763 THR B CA 1
ATOM 12151 C C . THR B 1 763 ? 4.648 80.188 -8.078 1 16.64 763 THR B C 1
ATOM 12153 O O . THR B 1 763 ? 4.953 79.5 -7.098 1 16.64 763 THR B O 1
ATOM 12156 N N . ARG B 1 764 ? 3.316 80.562 -8.234 1 15.96 764 ARG B N 1
ATOM 12157 C CA . ARG B 1 764 ? 2.67 80.875 -6.957 1 15.96 764 ARG B CA 1
ATOM 12158 C C . ARG B 1 764 ? 2.793 79.688 -5.996 1 15.96 764 ARG B C 1
ATOM 12160 O O . ARG B 1 764 ? 2.678 78.562 -6.402 1 15.96 764 ARG B O 1
ATOM 12167 N N . ARG B 1 765 ? 3.223 80.125 -4.652 1 17.11 765 ARG B N 1
ATOM 12168 C CA . ARG B 1 765 ? 3.502 79.875 -3.242 1 17.11 765 ARG B CA 1
ATOM 12169 C C . ARG B 1 765 ? 2.285 79.312 -2.535 1 17.11 765 ARG B C 1
ATOM 12171 O O . ARG B 1 765 ? 2.369 78.875 -1.372 1 17.11 765 ARG B O 1
ATOM 12178 N N . ILE B 1 766 ? 1.481 78.625 -2.92 1 16.38 766 ILE B N 1
ATOM 12179 C CA . ILE B 1 766 ? 0.274 78.562 -2.104 1 16.38 766 ILE B CA 1
ATOM 12180 C C . ILE B 1 766 ? 0.651 78.375 -0.634 1 16.38 766 ILE B C 1
ATOM 12182 O O . ILE B 1 766 ? 1.348 77.438 -0.274 1 16.38 766 ILE B O 1
ATOM 12186 N N . THR B 1 767 ? 0.402 79.5 0.366 1 16.91 767 THR B N 1
ATOM 12187 C CA . THR B 1 767 ? 0.542 80.375 1.528 1 16.91 767 THR B CA 1
ATOM 12188 C C . THR B 1 767 ? 0.342 79.562 2.82 1 16.91 767 THR B C 1
ATOM 12190 O O . THR B 1 767 ? -0.286 78.5 2.816 1 16.91 767 THR B O 1
ATOM 12193 N N . VAL B 1 768 ? 0.573 80.5 4.176 1 18.33 768 VAL B N 1
ATOM 12194 C CA . VAL B 1 768 ? 1.256 81.062 5.332 1 18.33 768 VAL B CA 1
ATOM 12195 C C . VAL B 1 768 ? 0.362 80.938 6.566 1 18.33 768 VAL B C 1
ATOM 12197 O O . VAL B 1 768 ? 0.84 80.688 7.664 1 18.33 768 VAL B O 1
ATOM 12200 N N . GLU B 1 769 ? -0.934 81.25 6.727 1 17.52 769 GLU B N 1
ATOM 12201 C CA . GLU B 1 769 ? -1.393 82.062 7.871 1 17.52 769 GLU B CA 1
ATOM 12202 C C . GLU B 1 769 ? -1.271 81.25 9.172 1 17.52 769 GLU B C 1
ATOM 12204 O O . GLU B 1 769 ? -1.154 80.062 9.141 1 17.52 769 GLU B O 1
ATOM 12209 N N . GLU B 1 770 ? -2.113 81.875 10.297 1 18.48 770 GLU B N 1
ATOM 12210 C CA . GLU B 1 770 ? -2.332 83 11.219 1 18.48 770 GLU B CA 1
ATOM 12211 C C . GLU B 1 770 ? -2.498 82.5 12.648 1 18.48 770 GLU B C 1
ATOM 12213 O O . GLU B 1 770 ? -2.861 81.312 12.867 1 18.48 770 GLU B O 1
ATOM 12218 N N . VAL B 1 771 ? -2.689 83.625 13.602 1 18.69 771 VAL B N 1
ATOM 12219 C CA . VAL B 1 771 ? -2.674 84.625 14.648 1 18.69 771 VAL B CA 1
ATOM 12220 C C . VAL B 1 771 ? -3.908 84.438 15.539 1 18.69 771 VAL B C 1
ATOM 12222 O O . VAL B 1 771 ? -3.857 84.75 16.734 1 18.69 771 VAL B O 1
ATOM 12225 N N . VAL B 1 772 ? -5.129 84.875 15.375 1 23.06 772 VAL B N 1
ATOM 12226 C CA . VAL B 1 772 ? -5.781 85.5 16.516 1 23.06 772 VAL B CA 1
ATOM 12227 C C . VAL B 1 772 ? -6.172 84.375 17.531 1 23.06 772 VAL B C 1
ATOM 12229 O O . VAL B 1 772 ? -6.328 83.25 17.188 1 23.06 772 VAL B O 1
ATOM 12232 N N . ARG B 1 773 ? -7.477 84.375 18.281 1 24.44 773 ARG B N 1
ATOM 12233 C CA . ARG B 1 773 ? -7.887 83.75 19.531 1 24.44 773 ARG B CA 1
ATOM 12234 C C . ARG B 1 773 ? -7.945 82.188 19.375 1 24.44 773 ARG B C 1
ATOM 12236 O O . ARG B 1 773 ? -8.406 81.688 18.344 1 24.44 773 ARG B O 1
#

Secondary structure (DSSP, 8-state):
---------------------------GGGHHHHHHHHHHHHHHHSS-HHHHHHS---GGGPPTT--EEEEEEEEEEGGG--GGGGGSS-SS-----TT--EEEEEEEEESSEEEEEE--SS--PEEEEEGGGEEEEEEEEEEETTEEEEEEEEEETTS-EEEEEESSHHHHHHHHHHHHHHHHS-PPPTHHHH--S--HHHHTT--HHHHHHHTT----SSSS--TTEEEE-TTTTS-S-TTS-S-EEEETTS-HHHHHHHHHHBGGG---EEEEE-TTS-EEEEEEPB--TTTT---HHHHHHHHHHHHHHTS-EEEEESS-HHHHHHHHTTT-----GGGSTTEEEEE-----HHHHHHHHHHHHHHHHHHHTT---TTHHHHHHHHTHHHHHHHHHHHHHHHHHHHHTT-EEEEEESSSSSHHHHHHHHHHHHH-GGGGSHHHHHHHHIIIIIITT--HHHHTT--SSSS-TTT-TT---HHHHHHHHHHHHHHH-TTS-SB-HHHHHHHHHHHHH--SSTTSSSSHHHHHHTTHHHHS--HHHHHHH-TTGGGGB-TT-----SSHHHHHHS-SS------GGG----HHHHTTTT----HHHHHHHHHHHHHHHHHHHHHHHHHHHHHHHHHHHHHHHHHHHHHHHHHHHHHHHHTT-EEETTTEEE-S--STT----B--------------------------------------------S-------------------------------------------/--------------------------SGGGHHHHHHHHHHHHHHHSS-HHHHHHT---GGGPPTT--EEEEEEEEEEGGG--GGGGGSS-S------TT--EEEEEEEEESSEEEEEE--SS--PEEEEEGGGEEEEEEEEEEETTEEEEEEEEEETTS-EEEEEESSHHHHHHHHHHHHHHHHS-PPPTHHHH--S--HHHHTT--HHHHHHHTT----SSSS-BTTEEEE-TTTTS-S-TTS-S-EEEETTS-HHHHHHHHHHBGGG---EEEEE-TTS-EEEEEEPB--TTTT---HHHHHHHHHHHHHHTS-EEEEESS-HHHHHHHHTTT-----GGGSTTEEEEE-----HHHHHHHHHHHHHHHHHHHTT---TTHHHHHHHHTHHHHHHHHHHHHHHHHHHHHTT-EEEEEESSSSSHHHHHHHHHHHHH-GGGGSHHHHHHHHIIIIIITT--HHHHTT--SSSS-TTT-TT---HHHHHHHHHHHHHHH-TTS-SB-HHHHHHHHHHHHH--SSTTSSSSHHHHHHTTHHHHS--HHHHHHH-TTGGGGB-TT-----SSHHHHHHS-SS------GGG----HHHHTTTT----HHHHHHHHHHHHHHHHHHHHHHHHHHHHHHHHHHHHHHHHHHHHHHHHHHHHHHHHTT--EETTTEEB-S--SSSS---B--------------------------------------------S-------------------------------------------

pLDDT: mean 73.07, std 29.29, range [14.09, 98.81]

InterPro domains:
  IPR003595 Protein-tyrosine phosphatase, catalytic [SM00404] (345-519)
  IPR010569 Myotubularin-like, phosphatase domain [PF06602] (198-534)
  IPR010569 Myotubularin-like, phosphatase domain [PS51339] (202-597)
  IPR011993 PH-like domain superfamily [G3DSA:2.30.29.30] (93-184)
  IPR016130 Protein-tyrosine phosphatase, active site [PS00383] (418-428)
  IPR029021 Protein-tyrosine phosphatase-like [SSF52799] (201-601)
  IPR030564 Myotubularin [PTHR10807] (96-654)

Nearest PDB structures (foldseek):
  1zvr-assembly1_A  TM=8.899E-01  e=1.134E-49  Homo sapiens
  5gnh-assembly2_A  TM=8.967E-01  e=1.208E-47  Homo sapiens
  5gnh-assembly3_B  TM=8.958E-01  e=3.490E-47  Homo sapiens
  5c16-assembly4_D  TM=8.934E-01  e=1.386E-46  Homo sapiens
  4y7i-assembly1_B  TM=9.423E-01  e=5.801E-36  Homo sapiens